Protein AF-A0A8B9DTH2-F1 (afdb_monomer_lite)

Sequence (892 aa):
MKEAGWQRGRWGGGGELGGDFTAFSFSCSLHLTEKQTVFPDIPCPLPAFTPHTQTKNLWHFLLLLTETVLSETGSNCTSAPSGAQDSCSHQCGELLGTCSCQVTCQSLGICCRDYNEFCLQISPYSGSLMGGKDILIENTAFNTSVIMCRFKKKIKTSGYVGKDGKAHCISPLLYETGFIHFEVSTDDGLTFPYSGTWLSVHHSKVPDGEKCTLVNETKWQYYGTHNIDGNLTLTWTHQALTATHINIEVWGYQETGDSYSENWFAKWEYLYTLARETPNTGTFSFIPVPAKANYSTWDFGILRITPSTYSDGQSNTPSIWSSEHALAWHLGEDFRNDPIAWATAKCLEWDRKEEKLPNFLEEIIDCPCTLSQARADTGRFHTDYGCDIEKGSVCTYHPGAVHCVRAIQASPVYAAGQQCCYDSTGAQILTQDSTGGSTPDRGHDWGSPPFMKPPRIPGFSHWLYDVISFYYCCLWSDNCHFYMKNRPSSDCRTYRPPQAASAFGDPHFLTFDGLNFTFKGQGEYMLVESDLTSLRVQGRTQQAHFPNGTEAQVTGLSAVAMQENNSDVIEVRYSEDLNLEVLLNQKVVNFSEQRWMDLKGLFLHSTADQKITVMFSSGSGVQIRGSGGFLTLTVLLPDKFMNHTQGLFGVMNGNTEDEYTFKNKTTISVNASPQQLFEFGANWAVENGTSLFTYDTEFLLNNFFYGEKHNTSFLPVFFPYEDPADPLVKEMVLVCESDPFCRFDVLTTRSLQVGNFTRLSHQNHKQLVENLKPVISCGWLDHPTNGRKDGTNYLLGSTIHFICNQGYELIGSKEIICQVTGVWSGDIPNCILRTDIKQVILLGCVFGIVGLAVLARLTFLCRKKGHKGNQKLVSEVPVTSQQERMKFQRRF

Radius of gyration: 36.14 Å; chains: 1; bounding box: 128×88×95 Å

Foldseek 3Di:
DDDDDDDDDDDDDDDDDDDDDDDDDDDDDDDDDDDDDDDDDDDDDDDDDDDDDDDDDDDDDDDDDDDDDDDDDDDDDPDDPPVPQQEQQVPQCACGDQAGNDPLRVLVVRHRPCSLAAEWDKPPQEDELQWQAKIWTDRHFDPAQWKWKDKLNHDIFGWGADPVRTIIFTTFNHLAFFKIKMFMDRPNPPDTRHTYIHGHDHNVQFDQQQAKEWVPQVLQQQALPDPRFDKTKIFHNLVLDPAQFKWKWWKFKDWDDDPLDPGIFIDIDTDGTPDARHGSPRMDMDGFDAADPVRLPRQKTKMWIAHNVDDRPDTRHNIHIHDIHTRLSHHDVVCNVAVAVVLQVVLVVLLVVLVVDDDPPVQEDADAFFQLLQVLLLQFKDWDPQQDLVVPGPVPQAPQFNTKIKTPAAGPRQRKIWIWTAHPVRGTAWLQVDSRHTWIFSHDQNFDPVSRGPPRRHNPSRCVNPVSSCCSQPVSYVNSVSNCVSTTHRQCQPPAGWFKWKFAFLTWTAARLGAIDHAFWQFKFFAKAFPVFRKTKMFHWHFAAAPVRHTFLTIATAKIWIDTRPWWIWMWGADPVRDIWIDTNNHTDDPPRHQWRDTGQWIWGADPQRWIWIHGNQSKIWIWHDFPSHIMIMITGDPVCQQGMDTCSAHRHNDPQRRLAAPVRDHDGSPDANVVVNVSRLSRQDDLVGDSDDQSHPCSCVPHNVHDNTPPPRDHDRDFDDDPPDPQNVVQCVQQVPPPSLSVSCRRRVDSRSSNVRSVSVVVSVSSNVSSDDWQFLGDDHAADQWGKDFRHRTAQGKIAIGHHPQWDKDKDRMWGQHPVSHTPIDDIHTHGPVVVVVVVVVVVVVVVVVVVVVVVVVVVVVVVVDDDDDDDDDDDDDDDDDDDDDDDDDD

Organism: Anser cygnoides (NCBI:txid8845)

InterPro domains:
  IPR000436 Sushi/SCR/CCP domain [PF00084] (787-831)
  IPR000436 Sushi/SCR/CCP domain [PS50923] (776-833)
  IPR000436 Sushi/SCR/CCP domain [SM00032] (778-831)
  IPR000436 Sushi/SCR/CCP domain [cd00033] (778-832)
  IPR001212 Somatomedin B domain [PS00524] (99-119)
  IPR001212 Somatomedin B domain [PS50958] (84-123)
  IPR001846 von Willebrand factor, type D domain [PF00094] (502-664)
  IPR001846 von Willebrand factor, type D domain [PS51233] (499-692)
  IPR001846 von Willebrand factor, type D domain [SM00216] (490-665)
  IPR005533 AMOP domain [PF03782] (344-483)
  IPR005533 AMOP domain [PS50856] (339-487)
  IPR005533 AMOP domain [SM00723] (339-487)
  IPR013783 Immunoglobulin-like fold [G3DSA:2.60.40.10] (119-198)
  IPR035976 Sushi/SCR/CCP superfamily [SSF57535] (776-833)
  IPR036024 Somatomedin B-like domain superfamily [SSF90188] (85-126)
  IPR051495 Epithelial Barrier and Cell Signaling Protein [PTHR13802] (73-882)
  IPR056619 Mucin-4-like, C8-3 domain [PF23263] (722-770)

pLDDT: mean 84.99, std 21.86, range [21.41, 98.81]

Structure (mmCIF, N/CA/C/O backbone):
data_AF-A0A8B9DTH2-F1
#
_entry.id   AF-A0A8B9DTH2-F1
#
loop_
_atom_site.group_PDB
_atom_site.id
_atom_site.type_symbol
_atom_site.label_atom_id
_atom_site.label_alt_id
_atom_site.label_comp_id
_atom_site.label_asym_id
_atom_site.label_entity_id
_atom_site.label_seq_id
_atom_site.pdbx_PDB_ins_code
_atom_site.Cartn_x
_atom_site.Cartn_y
_atom_site.Cartn_z
_atom_site.occupancy
_atom_site.B_iso_or_equiv
_atom_site.auth_seq_id
_atom_site.auth_comp_id
_atom_site.auth_asym_id
_atom_site.auth_atom_id
_atom_site.pdbx_PDB_model_num
ATOM 1 N N . MET A 1 1 ? 12.046 -18.869 -28.087 1.00 30.89 1 MET A N 1
ATOM 2 C CA . MET A 1 1 ? 12.207 -20.271 -27.614 1.00 30.89 1 MET A CA 1
ATOM 3 C C . MET A 1 1 ? 11.590 -21.225 -28.639 1.00 30.89 1 MET A C 1
ATOM 5 O O . MET A 1 1 ? 10.970 -20.735 -29.573 1.00 30.89 1 MET A O 1
ATOM 9 N N . LYS A 1 2 ? 11.823 -22.544 -28.537 1.00 25.36 2 LYS A N 1
ATOM 10 C CA . LYS A 1 2 ? 11.382 -23.537 -29.542 1.00 25.36 2 LYS A CA 1
ATOM 11 C C . LYS A 1 2 ? 9.861 -23.756 -29.557 1.00 25.36 2 LYS A C 1
ATOM 13 O O . LYS A 1 2 ? 9.189 -23.530 -28.559 1.00 25.36 2 LYS A O 1
ATOM 18 N N . GLU A 1 3 ? 9.374 -24.219 -30.705 1.00 27.52 3 GLU A N 1
ATOM 19 C CA . GLU A 1 3 ? 7.967 -24.465 -31.034 1.00 27.52 3 GLU A CA 1
ATOM 20 C C . GLU A 1 3 ? 7.283 -25.532 -30.162 1.00 27.52 3 GLU A C 1
ATOM 22 O O . GLU A 1 3 ? 7.881 -26.550 -29.814 1.00 27.52 3 GLU A O 1
ATOM 27 N N . ALA A 1 4 ? 5.974 -25.359 -29.960 1.00 27.72 4 ALA A N 1
ATOM 28 C CA . ALA A 1 4 ? 5.028 -26.445 -29.710 1.00 27.72 4 ALA A CA 1
ATOM 29 C C . ALA A 1 4 ? 3.687 -26.094 -30.380 1.00 27.72 4 ALA A C 1
ATOM 31 O O . ALA A 1 4 ? 2.869 -25.367 -29.823 1.00 27.72 4 ALA A O 1
ATOM 32 N N . GLY A 1 5 ? 3.481 -26.558 -31.615 1.00 22.69 5 GLY A N 1
ATOM 33 C CA . GLY A 1 5 ? 2.246 -26.307 -32.363 1.00 22.69 5 GLY A CA 1
ATOM 34 C C . GLY A 1 5 ? 1.156 -27.343 -32.076 1.00 22.69 5 GLY A C 1
ATOM 35 O O . GLY A 1 5 ? 1.449 -28.527 -31.913 1.00 22.69 5 GLY A O 1
ATOM 36 N N . TRP A 1 6 ? -0.112 -26.922 -32.113 1.00 23.16 6 TRP A N 1
ATOM 37 C CA . TRP A 1 6 ? -1.258 -27.832 -32.223 1.00 23.16 6 TRP A CA 1
ATOM 38 C C . TRP A 1 6 ? -2.242 -27.343 -33.291 1.00 23.16 6 TRP A C 1
ATOM 40 O O . TRP A 1 6 ? -2.692 -26.201 -33.272 1.00 23.16 6 TRP A O 1
ATOM 50 N N . GLN A 1 7 ? -2.569 -28.222 -34.241 1.00 22.55 7 GLN A N 1
ATOM 51 C CA . GLN A 1 7 ? -3.571 -27.975 -35.279 1.00 22.55 7 GLN A CA 1
ATOM 52 C C . GLN A 1 7 ? -4.951 -28.493 -34.866 1.00 22.55 7 GLN A C 1
ATOM 54 O O . GLN A 1 7 ? -5.052 -29.633 -34.407 1.00 22.55 7 GLN A O 1
ATOM 59 N N . ARG A 1 8 ? -5.994 -27.711 -35.188 1.00 23.44 8 ARG A N 1
ATOM 60 C CA . ARG A 1 8 ? -7.348 -28.071 -35.696 1.00 23.44 8 ARG A CA 1
ATOM 61 C C . ARG A 1 8 ? -8.319 -26.924 -35.347 1.00 23.44 8 ARG A C 1
ATOM 63 O O . ARG A 1 8 ? -8.127 -26.261 -34.343 1.00 23.44 8 ARG A O 1
ATOM 70 N N . GLY A 1 9 ? -9.376 -26.646 -36.108 1.00 23.86 9 GLY A N 1
ATOM 71 C CA . GLY A 1 9 ? -9.801 -27.246 -37.372 1.00 23.86 9 GLY A CA 1
ATOM 72 C C . GLY A 1 9 ? -10.995 -26.490 -37.973 1.00 23.86 9 GLY A C 1
ATOM 73 O O . GLY A 1 9 ? -11.954 -26.178 -37.280 1.00 23.86 9 GLY A O 1
ATOM 74 N N . ARG A 1 10 ? -10.913 -26.205 -39.275 1.00 23.39 10 ARG A N 1
ATOM 75 C CA . ARG A 1 10 ? -11.916 -25.533 -40.124 1.00 23.39 10 ARG A CA 1
ATOM 76 C C . ARG A 1 10 ? -13.289 -26.232 -40.125 1.00 23.39 10 ARG A C 1
ATOM 78 O O . ARG A 1 10 ? -13.332 -27.376 -40.556 1.00 23.39 10 ARG A O 1
ATOM 85 N N . TRP A 1 11 ? -14.366 -25.484 -39.852 1.00 24.00 11 TRP A N 1
ATOM 86 C CA . TRP A 1 11 ? -15.730 -25.531 -40.444 1.00 24.00 11 TRP A CA 1
ATOM 87 C C . TRP A 1 11 ? -16.385 -24.153 -40.154 1.00 24.00 11 TRP A C 1
ATOM 89 O O . TRP A 1 11 ? -16.086 -23.579 -39.115 1.00 24.00 11 TRP A O 1
ATOM 99 N N . GLY A 1 12 ? -17.243 -23.537 -40.975 1.00 23.42 12 GLY A N 1
ATOM 100 C CA . GLY A 1 12 ? -17.712 -23.861 -42.327 1.00 23.42 12 GLY A CA 1
ATOM 101 C C . GLY A 1 12 ? -19.063 -23.177 -42.625 1.00 23.42 12 GLY A C 1
ATOM 102 O O . GLY A 1 12 ? -20.006 -23.386 -41.874 1.00 23.42 12 GLY A O 1
ATOM 103 N N . GLY A 1 13 ? -19.166 -22.425 -43.732 1.00 23.86 13 GLY A N 1
ATOM 104 C CA . GLY A 1 13 ? -20.403 -21.760 -44.200 1.00 23.86 13 GLY A CA 1
ATOM 105 C C . GLY A 1 13 ? -20.732 -20.424 -43.501 1.00 23.86 13 GLY A C 1
ATOM 106 O O . GLY A 1 13 ? -20.383 -20.236 -42.343 1.00 23.86 13 GLY A O 1
ATOM 107 N N . GLY A 1 14 ? -21.382 -19.453 -44.151 1.00 23.72 14 GLY A N 1
ATOM 108 C CA . GLY A 1 14 ? -21.840 -19.387 -45.548 1.00 23.72 14 GLY A CA 1
ATOM 109 C C . GLY A 1 14 ? -22.976 -18.362 -45.725 1.00 23.72 14 GLY A C 1
ATOM 110 O O . GLY A 1 14 ? -23.681 -18.083 -44.763 1.00 23.72 14 GLY A O 1
ATOM 111 N N . GLY A 1 15 ? -23.168 -17.851 -46.947 1.00 24.17 15 GLY A N 1
ATOM 112 C CA . GLY A 1 15 ? -24.204 -16.862 -47.301 1.00 24.17 15 GLY A CA 1
ATOM 113 C C . GLY A 1 15 ? -23.734 -15.408 -47.092 1.00 24.17 15 GLY A C 1
ATOM 114 O O . GLY A 1 15 ? -23.211 -15.101 -46.030 1.00 24.17 15 GLY A O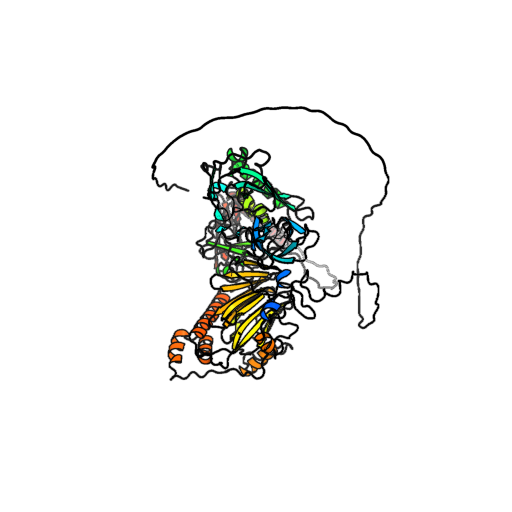 1
ATOM 115 N N . GLU A 1 16 ? -23.705 -14.497 -48.076 1.00 26.14 16 GLU A N 1
ATOM 116 C CA . GLU A 1 16 ? -24.756 -14.059 -49.030 1.00 26.14 16 GLU A CA 1
ATOM 117 C C . GLU A 1 16 ? -25.877 -13.242 -48.349 1.00 26.14 16 GLU A C 1
ATOM 119 O O . GLU A 1 16 ? -26.317 -13.611 -47.268 1.00 26.14 16 GLU A O 1
ATOM 124 N N . LEU A 1 17 ? -26.416 -12.146 -48.909 1.00 25.06 17 LEU A N 1
ATOM 125 C CA . LEU A 1 17 ? -26.174 -11.437 -50.185 1.00 25.06 17 LEU A CA 1
ATOM 126 C C . LEU A 1 17 ? -26.825 -10.031 -50.128 1.00 25.06 17 LEU A C 1
ATOM 128 O O . LEU A 1 17 ? -27.797 -9.853 -49.402 1.00 25.06 17 LEU A O 1
ATOM 132 N N . GLY A 1 18 ? -26.378 -9.098 -50.983 1.00 23.80 18 GLY A N 1
ATOM 133 C CA . GLY A 1 18 ? -27.033 -7.798 -51.247 1.00 23.80 18 GLY A CA 1
ATOM 134 C C . GLY A 1 18 ? -26.798 -6.735 -50.157 1.00 23.80 18 GLY A C 1
ATOM 135 O O . GLY A 1 18 ? -26.918 -7.022 -48.976 1.00 23.80 18 GLY A O 1
ATOM 136 N N . GLY A 1 19 ? -26.416 -5.490 -50.451 1.00 24.00 19 GLY A N 1
ATOM 137 C CA . GLY A 1 19 ? -26.642 -4.703 -51.672 1.00 24.00 19 GLY A CA 1
ATOM 138 C C . GLY A 1 19 ? -27.849 -3.767 -51.478 1.00 24.00 19 GLY A C 1
ATOM 139 O O . GLY A 1 19 ? -28.747 -4.084 -50.710 1.00 24.00 19 GLY A O 1
ATOM 140 N N . ASP A 1 20 ? -27.962 -2.617 -52.136 1.00 24.39 20 ASP A N 1
ATOM 141 C CA . ASP A 1 20 ? -27.047 -1.918 -53.047 1.00 24.39 20 ASP A CA 1
ATOM 142 C C . ASP A 1 20 ? -27.620 -0.494 -53.278 1.00 24.39 20 ASP A C 1
ATOM 144 O O . ASP A 1 20 ? -28.833 -0.329 -53.142 1.00 24.39 20 ASP A O 1
ATOM 148 N N . PHE A 1 21 ? -26.804 0.495 -53.683 1.00 23.75 21 PHE A N 1
ATOM 149 C CA . PHE A 1 21 ? -27.232 1.861 -54.101 1.00 23.75 21 PHE A CA 1
ATOM 150 C C . PHE A 1 21 ? -28.010 2.727 -53.061 1.00 23.75 21 PHE A C 1
ATOM 152 O O . PHE A 1 21 ? -28.538 2.239 -52.073 1.00 23.75 21 PHE A O 1
ATOM 159 N N . THR A 1 22 ? -28.139 4.062 -53.139 1.00 24.75 22 THR A N 1
ATOM 160 C CA . THR A 1 22 ? -27.587 5.155 -53.983 1.00 24.75 22 THR A CA 1
ATOM 161 C C . THR A 1 22 ? -27.573 6.394 -53.063 1.00 24.75 22 THR A C 1
ATOM 163 O O . THR A 1 22 ? -28.578 6.687 -52.426 1.00 24.75 22 THR A O 1
ATOM 166 N N . ALA A 1 23 ? -26.455 7.079 -52.831 1.00 25.38 23 ALA A N 1
ATOM 167 C CA . ALA A 1 23 ? -26.048 8.282 -53.566 1.00 25.38 23 ALA A CA 1
ATOM 168 C C . ALA A 1 23 ? -27.182 9.261 -53.959 1.00 25.38 23 ALA A C 1
ATOM 170 O O . ALA A 1 23 ? -27.909 9.008 -54.915 1.00 25.38 23 ALA A O 1
ATOM 171 N N . PHE A 1 24 ? -27.203 10.447 -53.340 1.00 24.03 24 PHE A N 1
ATOM 172 C CA . PHE A 1 24 ? -27.470 11.700 -54.057 1.00 24.03 24 PHE A CA 1
ATOM 173 C C . PHE A 1 24 ? -26.613 12.837 -53.492 1.00 24.03 24 PHE A C 1
ATOM 175 O O . PHE A 1 24 ? -26.353 12.909 -52.293 1.00 24.03 24 PHE A O 1
ATOM 182 N N . SER A 1 25 ? -26.120 13.681 -54.392 1.00 23.17 25 SER A N 1
ATOM 183 C CA . SER A 1 25 ? -25.119 14.720 -54.152 1.00 23.17 25 SER A CA 1
ATOM 184 C C . SER A 1 25 ? -25.683 16.130 -54.398 1.00 23.17 25 SER A C 1
ATOM 186 O O . SER A 1 25 ? -26.870 16.285 -54.672 1.00 23.17 25 SER A O 1
ATOM 188 N N . PHE A 1 26 ? -24.769 17.111 -54.388 1.00 23.91 26 PHE A N 1
ATOM 189 C CA . PHE A 1 26 ? -24.870 18.530 -54.776 1.00 23.91 26 PHE A CA 1
ATOM 190 C C . PHE A 1 26 ? -25.180 19.539 -53.647 1.00 23.91 26 PHE A C 1
ATOM 192 O O . PHE A 1 26 ? -26.049 19.300 -52.822 1.00 23.91 26 PHE A O 1
ATOM 199 N N . SER A 1 27 ? -24.567 20.735 -53.599 1.00 22.61 27 SER A N 1
ATOM 200 C CA . SER A 1 27 ? -23.281 21.230 -54.156 1.00 22.61 27 SER A CA 1
ATOM 201 C C . SER A 1 27 ? -23.068 22.698 -53.757 1.00 22.61 27 SER A C 1
ATOM 203 O O . SER A 1 27 ? -24.043 23.431 -53.812 1.00 22.61 27 SER A O 1
ATOM 205 N N . CYS A 1 28 ? -21.808 23.131 -53.570 1.00 21.41 28 CYS A N 1
ATOM 206 C CA . CYS A 1 28 ? -21.275 24.484 -53.884 1.00 21.41 28 CYS A CA 1
ATOM 207 C C . CYS A 1 28 ? -21.929 25.757 -53.263 1.00 21.41 28 CYS A C 1
ATOM 209 O O . CYS A 1 28 ? -23.111 25.806 -52.977 1.00 21.41 28 CYS A O 1
ATOM 211 N N . SER A 1 29 ? -21.254 26.908 -53.112 1.00 23.14 29 SER A N 1
ATOM 212 C CA . SER A 1 29 ? -19.823 27.289 -53.130 1.00 23.14 29 SER A CA 1
ATOM 213 C C . SER A 1 29 ? -19.683 28.770 -52.697 1.00 23.14 29 SER A C 1
ATOM 215 O O . SER A 1 29 ? -20.679 29.484 -52.646 1.00 23.14 29 SER A O 1
ATOM 217 N N . LEU A 1 30 ? -18.427 29.233 -52.566 1.00 23.80 30 LEU A N 1
ATOM 218 C CA . LEU A 1 30 ? -17.937 30.633 -52.531 1.00 23.80 30 LEU A CA 1
ATOM 219 C C . LEU A 1 30 ? -18.089 31.447 -51.219 1.00 23.80 30 LEU A C 1
ATOM 221 O O . LEU A 1 30 ? -19.028 31.229 -50.471 1.00 23.80 30 LEU A O 1
ATOM 225 N N . HIS A 1 31 ? -17.282 32.494 -50.945 1.00 24.38 31 HIS A N 1
ATOM 226 C CA . HIS A 1 31 ? -15.812 32.713 -51.056 1.00 24.38 31 HIS A CA 1
ATOM 227 C C . HIS A 1 31 ? -15.429 34.108 -50.459 1.00 24.38 31 HIS A C 1
ATOM 229 O O . HIS A 1 31 ? -16.302 34.958 -50.340 1.00 24.38 31 HIS A O 1
ATOM 235 N N . LEU A 1 32 ? -14.120 34.358 -50.235 1.00 26.23 32 LEU A N 1
ATOM 236 C CA . LEU A 1 32 ? -13.405 35.672 -50.184 1.00 26.23 32 LEU A CA 1
ATOM 237 C C . LEU A 1 32 ? -13.307 36.552 -48.886 1.00 26.23 32 LEU A C 1
ATOM 239 O O . LEU A 1 32 ? -14.232 37.252 -48.495 1.00 26.23 32 LEU A O 1
ATOM 243 N N . THR A 1 33 ? -12.061 36.611 -48.363 1.00 26.86 33 THR A N 1
ATOM 244 C CA . THR A 1 33 ? -11.182 37.789 -48.033 1.00 26.86 33 THR A CA 1
ATOM 245 C C . THR A 1 33 ? -11.413 38.810 -46.886 1.00 26.86 33 THR A C 1
ATOM 247 O O . THR A 1 33 ? -12.220 39.722 -47.003 1.00 26.86 33 THR A O 1
ATOM 250 N N . GLU A 1 34 ? -10.507 38.758 -45.888 1.00 29.42 34 GLU A N 1
ATOM 251 C CA . GLU A 1 34 ? -9.369 39.692 -45.597 1.00 29.42 34 GLU A CA 1
ATOM 252 C C . GLU A 1 34 ? -9.534 41.217 -45.265 1.00 29.42 34 GLU A C 1
ATOM 254 O O . GLU A 1 34 ? -9.938 42.002 -46.121 1.00 29.42 34 GLU A O 1
ATOM 259 N N . LYS A 1 35 ? -9.031 41.628 -44.065 1.00 27.36 35 LYS A N 1
ATOM 260 C CA . LYS A 1 35 ? -8.249 42.853 -43.636 1.00 27.36 35 LYS A CA 1
ATOM 261 C C . LYS A 1 35 ? -8.641 43.325 -42.206 1.00 27.36 35 LYS A C 1
ATOM 263 O O . LYS A 1 35 ? -9.821 43.277 -41.903 1.00 27.36 35 LYS A O 1
ATOM 268 N N . GLN A 1 36 ? -7.807 43.684 -41.206 1.00 26.31 36 GLN A N 1
ATOM 269 C CA . GLN A 1 36 ? -6.535 44.436 -40.979 1.00 26.31 36 GLN A CA 1
ATOM 270 C C . GLN A 1 36 ? -6.736 45.866 -40.390 1.00 26.31 36 GLN A C 1
ATOM 272 O O . GLN A 1 36 ? -7.661 46.556 -40.806 1.00 26.31 36 GLN A O 1
ATOM 277 N N . THR A 1 37 ? -5.789 46.320 -39.526 1.00 27.78 37 THR A N 1
ATOM 278 C CA . THR A 1 37 ? -5.666 47.619 -38.762 1.00 27.78 37 THR A CA 1
ATOM 279 C C . THR A 1 37 ? -6.385 47.676 -37.377 1.00 27.78 37 THR A C 1
ATOM 281 O O . THR A 1 37 ? -7.359 46.953 -37.216 1.00 27.78 37 THR A O 1
ATOM 284 N N . VAL A 1 38 ? -5.982 48.426 -36.313 1.00 25.38 38 VAL A N 1
ATOM 285 C CA . VAL A 1 38 ? -4.784 49.275 -35.988 1.00 25.38 38 VAL A CA 1
ATOM 286 C C . VAL A 1 38 ? -4.584 49.475 -34.439 1.00 25.38 38 VAL A C 1
ATOM 288 O O . VAL A 1 38 ? -5.456 49.083 -33.672 1.00 25.38 38 VAL A O 1
ATOM 291 N N . PHE A 1 39 ? -3.459 50.070 -33.980 1.00 26.23 39 PHE A N 1
ATOM 292 C CA . PHE A 1 39 ? -3.068 50.426 -32.574 1.00 26.23 39 PHE A CA 1
ATOM 293 C C . PHE A 1 39 ? -3.056 51.964 -32.323 1.00 26.23 39 PHE A C 1
ATOM 295 O O . PHE A 1 39 ? -2.988 52.687 -33.321 1.00 26.23 39 PHE A O 1
ATOM 302 N N . PRO A 1 40 ? -3.127 52.501 -31.068 1.00 45.91 40 PRO A N 1
ATOM 303 C CA . PRO A 1 40 ? -1.954 52.718 -30.157 1.00 45.91 40 PRO A CA 1
ATOM 304 C C . PRO A 1 40 ? -2.317 52.635 -28.625 1.00 45.91 40 PRO A C 1
ATOM 306 O O . PRO A 1 40 ? -3.429 52.214 -28.327 1.00 45.91 40 PRO A O 1
ATOM 309 N N . ASP A 1 41 ? -1.526 52.947 -27.570 1.00 24.86 41 ASP A N 1
ATOM 310 C CA . ASP A 1 41 ? -0.139 53.459 -27.358 1.00 24.86 41 ASP A CA 1
ATOM 311 C C . ASP A 1 41 ? 0.478 52.984 -25.980 1.00 24.86 41 ASP A C 1
ATOM 313 O O . ASP A 1 41 ? 0.044 51.972 -25.431 1.00 24.86 41 ASP A O 1
ATOM 317 N N . ILE A 1 42 ? 1.488 53.688 -25.424 1.00 27.91 42 ILE A N 1
ATOM 318 C CA . ILE A 1 42 ? 2.439 53.357 -24.311 1.00 27.91 42 ILE A CA 1
ATOM 319 C C . ILE A 1 42 ? 2.638 54.615 -23.382 1.00 27.91 42 ILE A C 1
ATOM 321 O O . ILE A 1 42 ? 2.476 55.703 -23.940 1.00 27.91 42 ILE A O 1
ATOM 325 N N . PRO A 1 43 ? 2.958 54.598 -22.034 1.00 41.38 43 PRO A N 1
ATOM 326 C CA . PRO A 1 43 ? 4.050 53.841 -21.359 1.00 41.38 43 PRO A CA 1
ATOM 327 C C . PRO A 1 43 ? 3.963 53.396 -19.849 1.00 41.38 43 PRO A C 1
ATOM 329 O O . PRO A 1 43 ? 3.193 53.890 -19.037 1.00 41.38 43 PRO A O 1
ATOM 332 N N . CYS A 1 44 ? 4.894 52.482 -19.519 1.00 23.25 44 CYS A N 1
ATOM 333 C CA . CYS A 1 44 ? 5.841 52.244 -18.383 1.00 23.25 44 CYS A CA 1
ATOM 334 C C . CYS A 1 44 ? 6.043 53.257 -17.197 1.00 23.25 44 CYS A C 1
ATOM 336 O O . CYS A 1 44 ? 5.568 54.385 -17.308 1.00 23.25 44 CYS A O 1
ATOM 338 N N . PRO A 1 45 ? 6.862 52.960 -16.128 1.00 41.03 45 PRO A N 1
ATOM 339 C CA . PRO A 1 45 ? 7.749 51.788 -15.877 1.00 41.03 45 PRO A CA 1
ATOM 340 C C . PRO A 1 45 ? 7.752 51.151 -14.446 1.00 41.03 45 PRO A C 1
ATOM 342 O O . PRO A 1 45 ? 7.222 51.700 -13.485 1.00 41.03 45 PRO A O 1
ATOM 345 N N . LEU A 1 46 ? 8.490 50.034 -14.292 1.00 26.50 46 LEU A N 1
ATOM 346 C CA . LEU A 1 46 ? 8.995 49.457 -13.023 1.00 26.50 46 LEU A CA 1
ATOM 347 C C . LEU A 1 46 ? 10.531 49.260 -13.100 1.00 26.50 46 LEU A C 1
ATOM 349 O O . LEU A 1 46 ? 11.019 48.928 -14.183 1.00 26.50 46 LEU A O 1
ATOM 353 N N . PRO A 1 47 ? 11.297 49.386 -11.994 1.00 32.22 47 PRO A N 1
ATOM 354 C CA . PRO A 1 47 ? 12.701 48.970 -11.921 1.00 32.22 47 PRO A CA 1
ATOM 355 C C . PRO A 1 47 ? 12.901 47.641 -11.161 1.00 32.22 47 PRO A C 1
ATOM 357 O O . PRO A 1 47 ? 12.193 47.339 -10.204 1.00 32.22 47 PRO A O 1
ATOM 360 N N . ALA A 1 48 ? 13.916 46.871 -11.562 1.00 24.55 48 ALA A N 1
ATOM 361 C CA . ALA A 1 48 ? 14.337 45.619 -10.922 1.00 24.55 48 ALA A CA 1
ATOM 362 C C . ALA A 1 48 ? 15.535 45.822 -9.970 1.00 24.55 48 ALA A C 1
ATOM 364 O O . ALA A 1 48 ? 16.302 46.764 -10.158 1.00 24.55 48 ALA A O 1
ATOM 365 N N . PHE A 1 49 ? 15.750 44.905 -9.014 1.00 24.00 49 PHE A N 1
ATOM 366 C CA . PHE A 1 49 ? 17.007 44.804 -8.254 1.00 24.00 49 PHE A CA 1
ATOM 367 C C . PHE A 1 49 ? 17.320 43.379 -7.758 1.00 24.00 49 PHE A C 1
ATOM 369 O O . PHE A 1 49 ? 16.456 42.677 -7.243 1.00 24.00 49 PHE A O 1
ATOM 376 N N . THR A 1 50 ? 18.602 43.020 -7.855 1.00 23.78 50 THR A N 1
ATOM 377 C CA . THR A 1 50 ? 19.315 41.854 -7.284 1.00 23.78 50 THR A CA 1
ATOM 378 C C . THR A 1 50 ? 20.815 42.215 -7.241 1.00 23.78 50 THR A C 1
ATOM 380 O O . THR A 1 50 ? 21.203 43.114 -7.990 1.00 23.78 50 THR A O 1
ATOM 383 N N . PRO A 1 51 ? 21.718 41.446 -6.602 1.00 52.31 51 PRO A N 1
ATOM 384 C CA . PRO A 1 51 ? 21.695 40.840 -5.259 1.00 52.31 51 PRO A CA 1
ATOM 385 C C . PRO A 1 51 ? 22.993 41.173 -4.458 1.00 52.31 51 PRO A C 1
ATOM 387 O O . PRO A 1 51 ? 23.945 41.672 -5.050 1.00 52.31 51 PRO A O 1
ATOM 390 N N . HIS A 1 52 ? 23.098 40.839 -3.155 1.00 23.72 52 HIS A N 1
ATOM 391 C CA . HIS A 1 52 ? 24.362 40.369 -2.525 1.00 23.72 52 HIS A CA 1
ATOM 392 C C . HIS A 1 52 ? 24.202 39.856 -1.069 1.00 23.72 52 HIS A C 1
ATOM 394 O O . HIS A 1 52 ? 23.094 39.720 -0.564 1.00 23.72 52 HIS A O 1
ATOM 400 N N . THR A 1 53 ? 25.324 39.478 -0.441 1.00 25.69 53 THR A N 1
ATOM 401 C CA . THR A 1 53 ? 25.495 38.394 0.556 1.00 25.69 53 THR A CA 1
ATOM 402 C C . THR A 1 53 ? 26.236 38.810 1.848 1.00 25.69 53 THR A C 1
ATOM 404 O O . THR A 1 53 ? 26.973 39.787 1.805 1.00 25.69 53 THR A O 1
ATOM 407 N N . GLN A 1 54 ? 26.204 37.943 2.888 1.00 25.61 54 GLN A N 1
ATOM 408 C CA . GLN A 1 54 ? 26.999 37.953 4.159 1.00 25.61 54 GLN A CA 1
ATOM 409 C C . GLN A 1 54 ? 26.455 38.886 5.285 1.00 25.61 54 GLN A C 1
ATOM 411 O O . GLN A 1 54 ? 25.901 39.929 4.974 1.00 25.61 54 GLN A O 1
ATOM 416 N N . THR A 1 55 ? 26.519 38.605 6.610 1.00 25.61 55 THR A N 1
ATOM 417 C CA . THR A 1 55 ? 27.196 37.543 7.416 1.00 25.61 55 THR A CA 1
ATOM 418 C C . THR A 1 55 ? 26.643 37.418 8.867 1.00 25.61 55 THR A C 1
ATOM 420 O O . THR A 1 55 ? 26.370 38.438 9.479 1.00 25.61 55 THR A O 1
ATOM 423 N N . LYS A 1 56 ? 26.656 36.190 9.434 1.00 26.84 56 LYS A N 1
ATOM 424 C CA . LYS A 1 56 ? 26.953 35.760 10.844 1.00 26.84 56 LYS A CA 1
ATOM 425 C C . LYS A 1 56 ? 26.283 36.372 12.115 1.00 26.84 56 LYS A C 1
ATOM 427 O O . LYS A 1 56 ? 26.451 37.548 12.392 1.00 26.84 56 LYS A O 1
ATOM 432 N N . ASN A 1 57 ? 25.903 35.438 13.019 1.00 27.27 57 ASN A N 1
ATOM 433 C CA . ASN A 1 57 ? 26.018 35.455 14.509 1.00 27.27 57 ASN A CA 1
ATOM 434 C C . ASN A 1 57 ? 25.087 36.388 15.339 1.00 27.27 57 ASN A C 1
ATOM 436 O O . ASN A 1 57 ? 24.757 37.464 14.871 1.00 27.27 57 ASN A O 1
ATOM 440 N N . LEU A 1 58 ? 24.730 36.146 16.621 1.00 25.30 58 LEU A N 1
ATOM 441 C CA . LEU A 1 58 ? 24.552 34.973 17.535 1.00 25.30 58 LEU A CA 1
ATOM 442 C C . LEU A 1 58 ? 24.004 35.544 18.895 1.00 25.30 58 LEU A C 1
ATOM 444 O O . LEU A 1 58 ? 24.235 36.726 19.131 1.00 25.30 58 LEU A O 1
ATOM 448 N N . TRP A 1 59 ? 23.402 34.738 19.802 1.00 24.05 59 TRP A N 1
ATOM 449 C CA . TRP A 1 59 ? 22.954 35.088 21.197 1.00 24.05 59 TRP A CA 1
ATOM 450 C C . TRP A 1 59 ? 21.646 35.927 21.342 1.00 24.05 59 TRP A C 1
ATOM 452 O O . TRP A 1 59 ? 21.370 36.742 20.475 1.00 24.05 59 TRP A O 1
ATOM 462 N N . HIS A 1 60 ? 20.827 35.881 22.420 1.00 25.95 60 HIS A N 1
ATOM 463 C CA . HIS A 1 60 ? 20.399 34.824 23.383 1.00 25.95 60 HIS A CA 1
ATOM 464 C C . HIS A 1 60 ? 19.251 35.362 24.307 1.00 25.95 60 HIS A C 1
ATOM 466 O O . HIS A 1 60 ? 19.123 36.570 24.457 1.00 25.95 60 HIS A O 1
ATOM 472 N N . PHE A 1 61 ? 18.526 34.464 25.002 1.00 24.48 61 PHE A N 1
ATOM 473 C CA . PHE A 1 61 ? 17.723 34.651 26.249 1.00 24.48 61 PHE A CA 1
ATOM 474 C C . PHE A 1 61 ? 16.367 35.422 26.305 1.00 24.48 61 PHE A C 1
ATOM 476 O O . PHE A 1 61 ? 16.308 36.640 26.235 1.00 24.48 61 PHE A O 1
ATOM 483 N N . LEU A 1 62 ? 15.319 34.637 26.634 1.00 23.14 62 LEU A N 1
ATOM 484 C CA . LEU A 1 62 ? 14.330 34.773 27.740 1.00 23.14 62 LEU A CA 1
ATOM 485 C C . LEU A 1 62 ? 13.515 36.073 27.982 1.00 23.14 62 LEU A C 1
ATOM 487 O O . LEU A 1 62 ? 14.066 37.085 28.395 1.00 23.14 62 LEU A O 1
ATOM 491 N N . LEU A 1 63 ? 12.175 35.952 27.955 1.00 23.42 63 LEU A N 1
ATOM 492 C CA . LEU A 1 63 ? 11.212 35.987 29.096 1.00 23.42 63 LEU A CA 1
ATOM 493 C C . LEU A 1 63 ? 9.782 35.814 28.505 1.00 23.42 63 LEU A C 1
ATOM 495 O O . LEU A 1 63 ? 9.469 36.420 27.490 1.00 23.42 63 LEU A O 1
ATOM 499 N N . LEU A 1 64 ? 8.972 34.823 28.898 1.00 23.41 64 LEU A N 1
ATOM 500 C CA . LEU A 1 64 ? 8.070 34.754 30.068 1.00 23.41 64 LEU A CA 1
ATOM 501 C C . LEU A 1 64 ? 6.890 35.762 30.099 1.00 23.41 64 LEU A C 1
ATOM 503 O O . LEU A 1 64 ? 7.040 36.885 30.560 1.00 23.41 64 LEU A O 1
ATOM 507 N N . LEU A 1 65 ? 5.711 35.212 29.764 1.00 24.45 65 LEU A N 1
ATOM 508 C CA . LEU A 1 65 ? 4.367 35.414 30.348 1.00 24.45 65 LEU A CA 1
ATOM 509 C C . LEU A 1 65 ? 3.528 36.703 30.138 1.00 24.45 65 LEU A C 1
ATOM 511 O O . LEU A 1 65 ? 3.935 37.826 30.410 1.00 24.45 65 LEU A O 1
ATOM 515 N N . THR A 1 66 ? 2.248 36.407 29.849 1.00 24.69 66 THR A N 1
ATOM 516 C CA . THR A 1 66 ? 0.980 37.110 30.167 1.00 24.69 66 THR A CA 1
ATOM 517 C C . THR A 1 66 ? 0.556 38.393 29.431 1.00 24.69 66 THR A C 1
ATOM 519 O O . THR A 1 66 ? 1.107 39.463 29.638 1.00 24.69 66 THR A O 1
ATOM 522 N N . GLU A 1 67 ? -0.545 38.230 28.675 1.00 24.84 67 GLU A N 1
ATOM 523 C CA . GLU A 1 67 ? -1.751 39.087 28.589 1.00 24.84 67 GLU A CA 1
ATOM 524 C C . GLU A 1 67 ? -1.569 40.601 28.325 1.00 24.84 67 GLU A C 1
ATOM 526 O O . GLU A 1 67 ? -1.093 41.367 29.153 1.00 24.84 67 GLU A O 1
ATOM 531 N N . THR A 1 68 ? -2.099 41.149 27.227 1.00 24.53 68 THR A N 1
ATOM 532 C CA . THR A 1 68 ? -3.548 41.420 27.139 1.00 24.53 68 THR A CA 1
ATOM 533 C C . THR A 1 68 ? -4.015 41.807 25.726 1.00 24.53 68 THR A C 1
ATOM 535 O O . THR A 1 68 ? -3.325 42.495 24.982 1.00 24.53 68 THR A O 1
ATOM 538 N N . VAL A 1 69 ? -5.240 41.373 25.413 1.00 24.92 69 VAL A N 1
ATOM 539 C CA . VAL A 1 69 ? -6.276 41.998 24.564 1.00 24.92 69 VAL A CA 1
ATOM 540 C C . VAL A 1 69 ? -5.885 43.235 23.730 1.00 24.92 69 VAL A C 1
ATOM 542 O O . VAL A 1 69 ? -5.761 44.335 24.263 1.00 24.92 69 VAL A O 1
ATOM 545 N N . LEU A 1 70 ? -5.954 43.097 22.401 1.00 23.56 70 LEU A N 1
ATOM 546 C CA . LEU A 1 70 ? -6.477 44.148 21.519 1.00 23.56 70 LEU A CA 1
ATOM 547 C C . LEU A 1 70 ? -7.426 43.522 20.487 1.00 23.56 70 LEU A C 1
ATOM 549 O O . LEU A 1 70 ? -7.042 42.643 19.720 1.00 23.56 70 LEU A O 1
ATOM 553 N N . SER A 1 71 ? -8.681 43.969 20.525 1.00 23.19 71 SER A N 1
ATOM 554 C CA . SER A 1 71 ? -9.749 43.598 19.594 1.00 23.19 71 SER A CA 1
ATOM 555 C C . SER A 1 71 ? -9.853 44.625 18.456 1.00 23.19 71 SER A C 1
ATOM 557 O O . SER A 1 71 ? -9.297 45.714 18.547 1.00 23.19 71 SER A O 1
ATOM 559 N N . GLU A 1 72 ? -10.656 44.278 17.449 1.00 26.41 72 GLU A N 1
ATOM 560 C CA . GLU A 1 72 ? -11.164 45.125 16.360 1.00 26.41 72 GLU A CA 1
ATOM 561 C C . GLU A 1 72 ? -10.219 45.437 15.184 1.00 26.41 72 GLU A C 1
ATOM 563 O O . GLU A 1 72 ? -9.465 46.403 15.144 1.00 26.41 72 GLU A O 1
ATOM 568 N N . THR A 1 73 ? -10.430 44.697 14.095 1.00 26.28 73 THR A N 1
ATOM 569 C CA . THR A 1 73 ? -11.064 45.287 12.898 1.00 26.28 73 THR A CA 1
ATOM 570 C C . THR A 1 73 ? -11.777 44.181 12.119 1.00 26.28 73 THR A C 1
ATOM 572 O O . THR A 1 73 ? -11.180 43.467 11.319 1.00 26.28 73 THR A O 1
ATOM 575 N N . GLY A 1 74 ? -13.069 43.995 12.400 1.00 24.34 74 GLY A N 1
ATOM 576 C CA . GLY A 1 74 ? -13.890 43.002 11.708 1.00 24.34 74 GLY A CA 1
ATOM 577 C C . GLY A 1 74 ? -14.263 43.463 10.299 1.00 24.34 74 GLY A C 1
ATOM 578 O O . GLY A 1 74 ? -14.864 44.523 10.128 1.00 24.34 74 GLY A O 1
ATOM 579 N N . SER A 1 75 ? -13.947 42.656 9.290 1.00 26.97 75 SER A N 1
ATOM 580 C CA . SER A 1 75 ? -14.553 42.763 7.964 1.00 26.97 75 SER A CA 1
ATOM 581 C C . SER A 1 75 ? -15.950 42.133 7.987 1.00 26.97 75 SER A C 1
ATOM 583 O O . SER A 1 75 ? -16.139 41.034 8.505 1.00 26.97 75 SER A O 1
ATOM 585 N N . ASN A 1 76 ? -16.942 42.832 7.425 1.00 24.25 76 ASN A N 1
ATOM 586 C CA . ASN A 1 76 ? -18.324 42.353 7.353 1.00 24.25 76 ASN A CA 1
ATOM 587 C C . ASN A 1 76 ? -18.424 41.037 6.563 1.00 24.25 76 ASN A C 1
ATOM 589 O O . ASN A 1 76 ? -18.476 41.051 5.332 1.00 24.25 76 ASN A O 1
ATOM 593 N N . CYS A 1 77 ? -18.560 39.915 7.267 1.00 29.64 77 CYS A N 1
ATOM 594 C CA . CYS A 1 77 ? -19.234 38.747 6.719 1.00 29.64 77 CYS A CA 1
ATOM 595 C C . CYS A 1 77 ? -20.737 39.043 6.665 1.00 29.64 77 CYS A C 1
ATOM 597 O O . CYS A 1 77 ? -21.338 39.435 7.666 1.00 29.64 77 CYS A O 1
ATOM 599 N N . THR A 1 78 ? -21.355 38.851 5.502 1.00 31.72 78 THR A N 1
ATOM 600 C CA . THR A 1 78 ? -22.815 38.877 5.359 1.00 31.72 78 THR A CA 1
ATOM 601 C C . THR A 1 78 ? -23.435 37.839 6.287 1.00 31.72 78 THR A C 1
ATOM 603 O O . THR A 1 78 ? -23.186 36.645 6.122 1.00 31.72 78 THR A O 1
ATOM 606 N N . SER A 1 79 ? -24.248 38.280 7.248 1.00 33.09 79 SER A N 1
ATOM 607 C CA . SER A 1 79 ? -24.984 37.377 8.131 1.00 33.09 79 SER A CA 1
ATOM 608 C C . SER A 1 79 ? -25.945 36.517 7.315 1.00 33.09 79 SER A C 1
ATOM 610 O O . SER A 1 79 ? -26.800 37.055 6.605 1.00 33.09 79 SER A O 1
ATOM 612 N N . ALA A 1 80 ? -25.826 35.196 7.448 1.00 32.09 80 ALA A N 1
ATOM 613 C CA . ALA A 1 80 ? -26.818 34.265 6.930 1.00 32.09 80 ALA A CA 1
ATOM 614 C C . ALA A 1 80 ? -28.213 34.600 7.507 1.00 32.09 80 ALA A C 1
ATOM 616 O O . ALA A 1 80 ? -28.304 35.080 8.643 1.00 32.09 80 ALA A O 1
ATOM 617 N N . PRO A 1 81 ? -29.306 34.386 6.750 1.00 36.41 81 PRO A N 1
ATOM 618 C CA . PRO A 1 81 ? -30.652 34.631 7.254 1.00 36.41 81 PRO A CA 1
ATOM 619 C C . PRO A 1 81 ? -30.932 33.765 8.491 1.00 36.41 81 PRO A C 1
ATOM 621 O O . PRO A 1 81 ? -30.416 32.655 8.618 1.00 36.41 81 PRO A O 1
ATOM 624 N N . SER A 1 82 ? -31.783 34.257 9.395 1.00 37.94 82 SER A N 1
ATOM 625 C CA . SER A 1 82 ? -32.035 33.694 10.734 1.00 37.94 82 SER A CA 1
ATOM 626 C C . SER A 1 82 ? -32.850 32.385 10.757 1.00 37.94 82 SER A C 1
ATOM 628 O O . SER A 1 82 ? -33.672 32.176 11.644 1.00 37.94 82 SER A O 1
ATOM 630 N N . GLY A 1 83 ? -32.646 31.527 9.758 1.00 44.97 83 GLY A N 1
ATOM 631 C CA . GLY A 1 83 ? -33.090 30.133 9.694 1.00 44.97 83 GLY A CA 1
ATOM 632 C C . GLY A 1 83 ? -31.990 29.181 9.199 1.00 44.97 83 GLY A C 1
ATOM 633 O O . GLY A 1 83 ? -32.295 28.049 8.855 1.00 44.97 83 GLY A O 1
ATOM 634 N N . ALA A 1 84 ? -30.733 29.642 9.125 1.00 52.81 84 ALA A N 1
ATOM 635 C CA . ALA A 1 84 ? -29.596 28.909 8.558 1.00 52.81 84 ALA A CA 1
ATOM 636 C C . ALA A 1 84 ? -28.561 28.431 9.603 1.00 52.81 84 ALA A C 1
ATOM 638 O O . ALA A 1 84 ? -27.434 28.125 9.235 1.00 52.81 84 ALA A O 1
ATOM 639 N N . GLN A 1 85 ? -28.898 28.399 10.900 1.00 62.19 85 GLN A N 1
ATOM 640 C CA . GLN A 1 85 ? -27.993 27.867 11.938 1.00 62.19 85 GLN A CA 1
ATOM 641 C C . GLN A 1 85 ? -28.036 26.334 12.069 1.00 62.19 85 GLN A C 1
ATOM 643 O O . GLN A 1 85 ? -27.126 25.763 12.662 1.00 62.19 85 GLN A O 1
ATOM 648 N N . ASP A 1 86 ? -29.056 25.687 11.497 1.00 81.19 86 ASP A N 1
ATOM 649 C CA . ASP A 1 86 ? -29.362 24.259 11.656 1.00 81.19 86 ASP A CA 1
ATOM 650 C C . ASP A 1 86 ? -29.608 23.582 10.286 1.00 81.19 86 ASP A C 1
ATOM 652 O O . ASP A 1 86 ? -30.607 22.888 10.090 1.00 81.19 86 ASP A O 1
ATOM 656 N N . SER A 1 87 ? -28.731 23.848 9.307 1.00 91.69 87 SER A N 1
ATOM 657 C CA . SER A 1 87 ? -28.808 23.321 7.933 1.00 91.69 87 SER A CA 1
ATOM 658 C C . SER A 1 87 ? -27.497 22.657 7.517 1.00 91.69 87 SER A C 1
ATOM 660 O O . SER A 1 87 ? -26.422 23.190 7.779 1.00 91.69 87 SER A O 1
ATOM 662 N N . CYS A 1 88 ? -27.568 21.526 6.812 1.00 94.00 88 CYS A N 1
ATOM 663 C CA . CYS A 1 88 ? -26.374 20.842 6.303 1.00 94.00 88 CYS A CA 1
ATOM 664 C C . CYS A 1 88 ? -25.844 21.374 4.960 1.00 94.00 88 CYS A C 1
ATOM 666 O O . CYS A 1 88 ? -24.820 20.885 4.474 1.00 94.00 88 CYS A O 1
ATOM 668 N N . SER A 1 89 ? -26.480 22.389 4.364 1.00 94.44 89 SER A N 1
ATOM 669 C CA . SER A 1 89 ? -26.004 23.036 3.134 1.00 94.44 89 SER A CA 1
ATOM 670 C C . SER A 1 89 ? -24.590 23.602 3.321 1.00 94.44 89 SER A C 1
ATOM 672 O O . SER A 1 89 ? -24.384 24.521 4.109 1.00 94.44 89 SER A O 1
ATOM 674 N N . HIS A 1 90 ? -23.610 23.080 2.574 1.00 90.62 90 HIS A N 1
ATOM 675 C CA . HIS A 1 90 ? -22.168 23.342 2.751 1.00 90.62 90 HIS A CA 1
ATOM 676 C C . HIS A 1 90 ? -21.553 22.941 4.117 1.00 90.62 90 HIS A C 1
ATOM 678 O O . HIS A 1 90 ? -20.388 23.262 4.356 1.00 90.62 90 HIS A O 1
ATOM 684 N N . GLN A 1 91 ? -22.281 22.242 4.998 1.00 92.88 91 GLN A N 1
ATOM 685 C CA . GLN A 1 91 ? -21.871 21.947 6.388 1.00 92.88 91 GLN A CA 1
ATOM 686 C C . GLN A 1 91 ? -21.834 20.439 6.723 1.00 92.88 91 GLN A C 1
ATOM 688 O O . GLN A 1 91 ? -21.811 20.044 7.886 1.00 92.88 91 GLN A O 1
ATOM 693 N N . CYS A 1 92 ? -21.805 19.566 5.713 1.00 92.00 92 CYS A N 1
ATOM 694 C CA . CYS A 1 92 ? -21.637 18.123 5.908 1.00 92.00 92 CYS A CA 1
ATOM 695 C C . CYS A 1 92 ? -20.307 17.793 6.608 1.00 92.00 92 CYS A C 1
ATOM 697 O O . CYS A 1 92 ? -19.239 18.146 6.111 1.00 92.00 92 CYS A O 1
ATOM 699 N N . GLY A 1 93 ? -20.384 17.083 7.736 1.00 90.38 93 GLY A N 1
ATOM 700 C CA . GLY A 1 93 ? -19.264 16.813 8.646 1.00 90.38 93 GLY A CA 1
ATOM 701 C C . GLY A 1 93 ? -19.244 17.682 9.912 1.00 90.38 93 GLY A C 1
ATOM 702 O O . GLY A 1 93 ? -18.501 17.369 10.842 1.00 90.38 93 GLY A O 1
ATOM 703 N N . GLU A 1 94 ? -20.076 18.723 9.996 1.00 91.50 94 GLU A N 1
ATOM 704 C CA . GLU A 1 94 ? -20.118 19.635 11.146 1.00 91.50 94 GLU A CA 1
ATOM 705 C C . GLU A 1 94 ? -21.161 19.221 12.198 1.00 91.50 94 GLU A C 1
ATOM 707 O O . GLU A 1 94 ? -22.206 18.646 11.884 1.00 91.50 94 GLU A O 1
ATOM 712 N N . LEU A 1 95 ? -20.893 19.547 13.465 1.00 90.12 95 LEU A N 1
ATOM 713 C CA . LEU A 1 95 ? -21.871 19.471 14.554 1.00 90.12 95 LEU A CA 1
ATOM 714 C C . LEU A 1 95 ? -22.517 20.852 14.726 1.00 90.12 95 LEU A C 1
ATOM 716 O O . LEU A 1 95 ? -21.806 21.830 14.957 1.00 90.12 95 LEU A O 1
ATOM 720 N N . LEU A 1 96 ? -23.845 20.942 14.618 1.00 89.12 96 LEU A N 1
ATOM 721 C CA . LEU A 1 96 ? -24.585 22.197 14.783 1.00 89.12 96 LEU A CA 1
ATOM 722 C C . LEU A 1 96 ? -25.186 22.290 16.196 1.00 89.12 96 LEU A C 1
ATOM 724 O O . LEU A 1 96 ? -25.123 21.353 16.992 1.00 89.12 96 LEU A O 1
ATOM 728 N N . GLY A 1 97 ? -25.728 23.458 16.546 1.00 82.62 97 GLY A N 1
ATOM 729 C CA . GLY A 1 97 ? -26.154 23.746 17.921 1.00 82.62 97 GLY A CA 1
ATOM 730 C C . GLY A 1 97 ? -27.371 22.942 18.388 1.00 82.62 97 GLY A C 1
ATOM 731 O O . GLY A 1 97 ? -27.469 22.636 19.576 1.00 82.62 97 GLY A O 1
ATOM 732 N N . THR A 1 98 ? -28.293 22.604 17.479 1.00 87.62 98 THR A N 1
ATOM 733 C CA . THR A 1 98 ? -29.526 21.858 17.809 1.00 87.62 98 THR A CA 1
ATOM 734 C C . THR A 1 98 ? -29.652 20.503 17.104 1.00 87.62 98 THR A C 1
ATOM 736 O O . THR A 1 98 ? -30.548 19.724 17.427 1.00 87.62 98 THR A O 1
ATOM 739 N N . CYS A 1 99 ? -28.756 20.207 16.161 1.00 93.00 99 CYS A N 1
ATOM 740 C CA . CYS A 1 99 ? -28.737 18.995 15.345 1.00 93.00 99 CYS A CA 1
ATOM 741 C C . CYS A 1 99 ? -27.315 18.729 14.818 1.00 93.00 99 CYS A C 1
ATOM 743 O O . CYS A 1 99 ? -26.411 19.534 15.027 1.00 93.00 99 CYS A O 1
ATOM 745 N N . SER A 1 100 ? -27.084 17.612 14.129 1.00 94.12 100 SER A N 1
ATOM 746 C CA . SER A 1 100 ? -25.767 17.280 13.571 1.00 94.12 100 SER A CA 1
ATOM 747 C C . SER A 1 100 ? -25.804 17.014 12.065 1.00 94.12 100 SER A C 1
ATOM 749 O O . SER A 1 100 ? -26.770 16.453 11.544 1.00 94.12 100 SER A O 1
ATOM 751 N N . CYS A 1 101 ? -24.721 17.392 11.384 1.00 94.25 101 CYS A N 1
ATOM 752 C CA . CYS A 1 101 ? -24.419 17.051 9.995 1.00 94.25 101 CYS A CA 1
ATOM 753 C C . CYS A 1 101 ? -23.238 16.065 9.881 1.00 94.25 101 CYS A C 1
ATOM 755 O O . CYS A 1 101 ? -22.713 15.843 8.787 1.00 94.25 101 CYS A O 1
ATOM 757 N N . GLN A 1 102 ? -22.802 15.468 10.994 1.00 93.25 102 GLN A N 1
ATOM 758 C CA . GLN A 1 102 ? -21.834 14.367 11.024 1.00 93.25 102 GLN A CA 1
ATOM 759 C C . GLN A 1 102 ? -22.500 13.036 10.674 1.00 93.25 102 GLN A C 1
ATOM 761 O O . GLN A 1 102 ? -23.678 12.835 10.939 1.00 93.25 102 GLN A O 1
ATOM 766 N N . VAL A 1 103 ? -21.737 12.088 10.128 1.00 91.94 103 VAL A N 1
ATOM 767 C CA . VAL A 1 103 ? -22.242 10.748 9.758 1.00 91.94 103 VAL A CA 1
ATOM 768 C C . VAL A 1 103 ? -22.856 9.977 10.936 1.00 91.94 103 VAL A C 1
ATOM 770 O O . VAL A 1 103 ? -23.830 9.252 10.760 1.00 91.94 103 VAL A O 1
ATOM 773 N N . THR A 1 104 ? -22.359 10.209 12.151 1.00 93.12 104 THR A N 1
ATOM 774 C CA . THR A 1 104 ? -22.871 9.637 13.408 1.00 93.12 104 THR A CA 1
ATOM 775 C C . THR A 1 104 ? -24.255 10.160 13.804 1.00 93.12 104 THR A C 1
ATOM 777 O O . THR A 1 104 ? -24.910 9.576 14.665 1.00 93.12 104 THR A O 1
ATOM 780 N N . CYS A 1 105 ? -24.758 11.227 13.167 1.00 93.62 105 CYS A N 1
ATOM 781 C CA . CYS A 1 105 ? -26.089 11.755 13.459 1.00 93.62 105 CYS A CA 1
ATOM 782 C C . CYS A 1 105 ? -27.204 10.749 13.148 1.00 93.62 105 CYS A C 1
ATOM 784 O O . CYS A 1 105 ? -28.262 10.808 13.778 1.00 93.62 105 CYS A O 1
ATOM 786 N N . GLN A 1 106 ? -26.977 9.854 12.174 1.00 90.88 106 GLN A N 1
ATOM 787 C CA . GLN A 1 106 ? -27.994 8.936 11.658 1.00 90.88 106 GLN A CA 1
ATOM 788 C C . GLN A 1 106 ? -28.335 7.854 12.683 1.00 90.88 106 GLN A C 1
ATOM 790 O O . GLN A 1 106 ? -29.508 7.648 12.984 1.00 90.88 106 GLN A O 1
ATOM 795 N N . SER A 1 107 ? -27.317 7.208 13.253 1.00 90.19 107 SER A N 1
ATOM 796 C CA . SER A 1 107 ? -27.472 6.176 14.284 1.00 90.19 107 SER A CA 1
ATOM 797 C C . SER A 1 107 ? -27.898 6.755 15.636 1.00 90.19 107 SER A C 1
ATOM 799 O O . SER A 1 107 ? -28.669 6.127 16.355 1.00 90.19 107 SER A O 1
ATOM 801 N N . LEU A 1 108 ? -27.469 7.982 15.954 1.00 92.31 108 LEU A N 1
ATOM 802 C CA . LEU A 1 108 ? -27.873 8.699 17.168 1.00 92.31 108 LEU A CA 1
ATOM 803 C C . LEU A 1 108 ? -29.257 9.370 17.070 1.00 92.31 108 LEU A C 1
ATOM 805 O O . LEU A 1 108 ? -29.766 9.862 18.074 1.00 92.31 108 LEU A O 1
ATOM 809 N N . GLY A 1 109 ? -29.874 9.428 15.884 1.00 93.06 109 GLY A N 1
ATOM 810 C CA . GLY A 1 109 ? -31.189 10.052 15.682 1.00 93.06 109 GLY A CA 1
ATOM 811 C C . GLY A 1 109 ? -31.217 11.583 15.824 1.00 93.06 109 GLY A C 1
ATOM 812 O O . GLY A 1 109 ? -32.287 12.152 16.028 1.00 93.06 109 GLY A O 1
ATOM 813 N N . ILE A 1 110 ? -30.063 12.253 15.709 1.00 93.44 110 ILE A N 1
ATOM 814 C CA . ILE A 1 110 ? -29.887 13.705 15.934 1.00 93.44 110 ILE A CA 1
ATOM 815 C C . ILE A 1 110 ? -29.559 14.498 14.656 1.00 93.44 110 ILE A C 1
ATOM 817 O O . ILE A 1 110 ? -29.079 15.632 14.731 1.00 93.44 110 ILE A O 1
ATOM 821 N N . CYS A 1 111 ? -29.765 13.917 13.471 1.00 94.81 111 CYS A N 1
ATOM 822 C CA . CYS A 1 111 ? -29.500 14.613 12.210 1.00 94.81 111 CYS A CA 1
ATOM 823 C C . CYS A 1 111 ? -30.330 15.887 12.046 1.00 94.81 111 CYS A C 1
ATOM 825 O O . CYS A 1 111 ? -31.511 15.933 12.399 1.00 94.81 111 CYS A O 1
ATOM 827 N N . CYS A 1 112 ? -29.735 16.895 11.410 1.00 95.31 112 CYS A N 1
ATOM 828 C CA . CYS A 1 112 ? -30.498 18.026 10.897 1.00 95.31 112 CYS A CA 1
ATOM 829 C C . CYS A 1 112 ? -31.514 17.550 9.850 1.00 95.31 112 CYS A C 1
ATOM 831 O O . CYS A 1 112 ? -31.301 16.561 9.142 1.00 95.31 112 CYS A O 1
ATOM 833 N N . ARG A 1 113 ? -32.646 18.253 9.757 1.00 93.69 113 ARG A N 1
ATOM 834 C CA . ARG A 1 113 ? -33.798 17.836 8.939 1.00 93.69 113 ARG A CA 1
ATOM 835 C C . ARG A 1 113 ? -33.461 17.668 7.451 1.00 93.69 113 ARG A C 1
ATOM 837 O O . ARG A 1 113 ? -34.114 16.885 6.766 1.00 93.69 113 ARG A O 1
ATOM 844 N N . ASP A 1 114 ? -32.467 18.406 6.977 1.00 93.75 114 ASP A N 1
ATOM 845 C CA . ASP A 1 114 ? -31.980 18.465 5.601 1.00 93.75 114 ASP A CA 1
ATOM 846 C C . ASP A 1 114 ? -30.671 17.675 5.382 1.00 93.75 114 ASP A C 1
ATOM 848 O O . ASP A 1 114 ? -30.072 17.753 4.309 1.00 93.75 114 ASP A O 1
ATOM 852 N N . TYR A 1 115 ? -30.229 16.873 6.360 1.00 93.44 115 TYR A N 1
ATOM 853 C CA . TYR A 1 115 ? -28.997 16.082 6.260 1.00 93.44 115 TYR A CA 1
ATOM 854 C C . TYR A 1 115 ? -28.970 15.193 5.011 1.00 93.44 115 TYR A C 1
ATOM 856 O O . TYR A 1 115 ? -28.044 15.276 4.211 1.00 93.44 115 TYR A O 1
ATOM 864 N N . ASN A 1 116 ? -30.021 14.393 4.802 1.00 91.31 116 ASN A N 1
ATOM 865 C CA . ASN A 1 116 ? -30.130 13.517 3.632 1.00 91.31 116 ASN A CA 1
ATOM 866 C C . ASN A 1 116 ? -30.381 14.282 2.319 1.00 91.31 116 ASN A C 1
ATOM 868 O O . ASN A 1 116 ? -30.318 13.666 1.264 1.00 91.31 116 ASN A O 1
ATOM 872 N N . GLU A 1 117 ? -30.689 15.584 2.369 1.00 91.69 117 GLU A N 1
ATOM 873 C CA . GLU A 1 117 ? -30.839 16.423 1.178 1.00 91.69 117 GLU A CA 1
ATOM 874 C C . GLU A 1 117 ? -29.473 16.946 0.714 1.00 91.69 117 GLU A C 1
ATOM 876 O O . GLU A 1 117 ? -29.142 16.805 -0.464 1.00 91.69 117 GLU A O 1
ATOM 881 N N . PHE A 1 118 ? -28.663 17.497 1.631 1.00 94.75 118 PHE A N 1
ATOM 882 C CA . PHE A 1 118 ? -27.376 18.129 1.305 1.00 94.75 118 PHE A CA 1
ATOM 883 C C . PHE A 1 118 ? -26.155 17.208 1.395 1.00 94.75 118 PHE A C 1
ATOM 885 O O . PHE A 1 118 ? -25.197 17.416 0.645 1.00 94.75 118 PHE A O 1
ATOM 892 N N . CYS A 1 119 ? -26.171 16.195 2.263 1.00 94.31 119 CYS A N 1
ATOM 893 C CA . CYS A 1 119 ? -25.063 15.257 2.435 1.00 94.31 119 CYS A CA 1
ATOM 894 C C . CYS A 1 119 ? -25.303 14.007 1.587 1.00 94.31 119 CYS A C 1
ATOM 896 O O . CYS A 1 119 ? -26.079 13.114 1.931 1.00 94.31 119 CYS A O 1
ATOM 898 N N . LEU A 1 120 ? -24.652 13.980 0.426 1.00 93.44 120 LEU A N 1
ATOM 899 C CA . LEU A 1 120 ? -24.942 13.040 -0.647 1.00 93.44 120 LEU A CA 1
ATOM 900 C C . LEU A 1 120 ? -24.413 11.634 -0.352 1.00 93.44 120 LEU A C 1
ATOM 902 O O . LEU A 1 120 ? -23.237 11.437 -0.031 1.00 93.44 120 LEU A O 1
ATOM 906 N N . GLN A 1 121 ? -25.279 10.650 -0.573 1.00 92.06 121 GLN A N 1
ATOM 907 C CA . GLN A 1 121 ? -24.910 9.257 -0.784 1.00 92.06 121 GLN A CA 1
ATOM 908 C C . GLN A 1 121 ? -24.853 9.000 -2.292 1.00 92.06 121 GLN A C 1
ATOM 910 O O . GLN A 1 121 ? -25.742 9.419 -3.040 1.00 92.06 121 GLN A O 1
ATOM 915 N N . ILE A 1 122 ? -23.780 8.349 -2.738 1.00 94.38 122 ILE A N 1
ATOM 916 C CA . ILE A 1 122 ? -23.524 8.059 -4.148 1.00 94.38 122 ILE A CA 1
ATOM 917 C C . ILE A 1 122 ? -23.198 6.584 -4.349 1.00 94.38 122 ILE A C 1
ATOM 919 O O . ILE A 1 122 ? -22.602 5.955 -3.473 1.00 94.38 122 ILE A O 1
ATOM 923 N N . SER A 1 123 ? -23.565 6.065 -5.517 1.00 94.12 123 SER A N 1
ATOM 924 C CA . SER A 1 123 ? -23.332 4.678 -5.905 1.00 94.12 123 SER A CA 1
ATOM 925 C C . SER A 1 123 ? -22.964 4.592 -7.393 1.00 94.12 123 SER A C 1
ATOM 927 O O . SER A 1 123 ? -23.688 5.135 -8.231 1.00 94.12 123 SER A O 1
ATOM 929 N N . PRO A 1 124 ? -21.852 3.937 -7.764 1.00 94.06 124 PRO A N 1
ATOM 930 C CA . PRO A 1 124 ? -20.779 3.494 -6.873 1.00 94.06 124 PRO A CA 1
ATOM 931 C C . PRO A 1 124 ? -20.073 4.679 -6.188 1.00 94.06 124 PRO A C 1
ATOM 933 O O . PRO A 1 124 ? -20.168 5.819 -6.648 1.00 94.06 124 PRO A O 1
ATOM 936 N N . TYR A 1 125 ? -19.361 4.421 -5.089 1.00 93.81 125 TYR A N 1
ATOM 937 C CA . TYR A 1 125 ? -18.591 5.452 -4.371 1.00 93.81 125 TYR A CA 1
ATOM 938 C C . TYR A 1 125 ? -17.150 5.610 -4.882 1.00 93.81 125 TYR A C 1
ATOM 940 O O . TYR A 1 125 ? -16.447 6.537 -4.462 1.00 93.81 125 TYR A O 1
ATOM 948 N N . SER A 1 126 ? -16.703 4.717 -5.767 1.00 94.75 126 SER A N 1
ATOM 949 C CA . SER A 1 126 ? -15.342 4.674 -6.296 1.00 94.75 126 SER A CA 1
ATOM 950 C C . SER A 1 126 ? -15.268 4.427 -7.806 1.00 94.75 126 SER A C 1
ATOM 952 O O . SER A 1 126 ? -16.201 3.929 -8.444 1.00 94.75 126 SER A O 1
ATOM 954 N N . GLY A 1 127 ? -14.116 4.752 -8.394 1.00 94.12 127 GLY A N 1
ATOM 955 C CA . GLY A 1 127 ? -13.825 4.430 -9.787 1.00 94.12 127 GLY A CA 1
ATOM 956 C C . GLY A 1 127 ? -12.435 4.870 -10.230 1.00 94.12 127 GLY A C 1
ATOM 957 O O . GLY A 1 127 ? -11.714 5.549 -9.498 1.00 94.12 127 GLY A O 1
ATOM 958 N N . SER A 1 128 ? -12.065 4.474 -11.450 1.00 94.38 128 SER A N 1
ATOM 959 C CA . SER A 1 128 ? -10.766 4.797 -12.052 1.00 94.38 128 SER A CA 1
ATOM 960 C C . SER A 1 128 ? -10.463 6.294 -12.012 1.00 94.38 128 SER A C 1
ATOM 962 O O . SER A 1 128 ? -11.305 7.106 -12.405 1.00 94.38 128 SER A O 1
ATOM 964 N N . LEU A 1 129 ? -9.221 6.644 -11.672 1.00 94.81 129 LEU A N 1
ATOM 965 C CA . LEU A 1 129 ? -8.682 7.989 -11.878 1.00 94.81 129 LEU A CA 1
ATOM 966 C C . LEU A 1 129 ? -8.748 8.429 -13.352 1.00 94.81 129 LEU A C 1
ATOM 968 O O . LEU A 1 129 ? -8.812 9.619 -13.628 1.00 94.81 129 LEU A O 1
ATOM 972 N N . MET A 1 130 ? -8.852 7.500 -14.312 1.00 95.19 130 MET A N 1
ATOM 973 C CA . MET A 1 130 ? -9.059 7.842 -15.728 1.00 95.19 130 MET A CA 1
ATOM 974 C C . MET A 1 130 ? -10.441 8.450 -16.030 1.00 95.19 130 MET A C 1
ATOM 976 O O . MET A 1 130 ? -10.644 9.019 -17.104 1.00 95.19 130 MET A O 1
ATOM 980 N N . GLY A 1 131 ? -11.386 8.376 -15.092 1.00 94.75 131 GLY A N 1
ATOM 981 C CA . GLY A 1 131 ? -12.720 8.943 -15.245 1.00 94.75 131 GLY A CA 1
ATOM 982 C C . GLY A 1 131 ? -13.654 8.125 -16.139 1.00 94.75 131 GLY A C 1
ATOM 983 O O . GLY A 1 131 ? -13.333 7.027 -16.593 1.00 94.75 131 GLY A O 1
ATOM 984 N N . GLY A 1 132 ? -14.830 8.686 -16.410 1.00 93.88 132 GLY A N 1
ATOM 985 C CA . GLY A 1 132 ? -15.870 8.100 -17.253 1.00 93.88 132 GLY A CA 1
ATOM 986 C C . GLY A 1 132 ? -16.800 7.112 -16.550 1.00 93.88 132 GLY A C 1
ATOM 987 O O . GLY A 1 132 ? -17.594 6.453 -17.220 1.00 93.88 132 GLY A O 1
ATOM 988 N N . LYS A 1 133 ? -16.740 7.024 -15.217 1.00 94.00 133 LYS A N 1
ATOM 989 C CA . LYS A 1 133 ? -17.689 6.250 -14.414 1.00 94.00 133 LYS A CA 1
ATOM 990 C C . LYS A 1 133 ? -18.983 7.041 -14.245 1.00 94.00 133 LYS A C 1
ATOM 992 O O . LYS A 1 133 ? -18.930 8.226 -13.924 1.00 94.00 133 LYS A O 1
ATOM 997 N N . ASP A 1 134 ? -20.119 6.387 -14.447 1.00 93.06 134 ASP A N 1
ATOM 998 C CA . ASP A 1 134 ? -21.434 6.948 -14.138 1.00 93.06 134 ASP A CA 1
ATOM 999 C C . ASP A 1 134 ? -21.730 6.773 -12.639 1.00 93.06 134 ASP A C 1
ATOM 1001 O O . ASP A 1 134 ? -21.609 5.666 -12.109 1.00 93.06 134 ASP A O 1
ATOM 1005 N N . ILE A 1 135 ? -22.044 7.878 -11.964 1.00 94.62 135 ILE A N 1
ATOM 1006 C CA . ILE A 1 135 ? -22.255 7.985 -10.519 1.00 94.62 135 ILE A CA 1
ATOM 1007 C C . ILE A 1 135 ? -23.707 8.386 -10.285 1.00 94.62 135 ILE A C 1
ATOM 1009 O O . ILE A 1 135 ? -24.095 9.515 -10.595 1.00 94.62 135 ILE A O 1
ATOM 1013 N N . LEU A 1 136 ? -24.486 7.491 -9.686 1.00 94.56 136 LEU A N 1
ATOM 1014 C CA . LEU A 1 136 ? -25.841 7.769 -9.233 1.00 94.56 136 LEU A CA 1
ATOM 1015 C C . LEU A 1 136 ? -25.814 8.525 -7.897 1.00 94.56 136 LEU A C 1
ATOM 1017 O O . LEU A 1 136 ? -25.104 8.127 -6.974 1.00 94.56 136 LEU A O 1
ATOM 1021 N N . ILE A 1 137 ? -26.639 9.565 -7.766 1.00 94.12 137 ILE A N 1
ATOM 1022 C CA . ILE A 1 137 ? -26.931 10.219 -6.483 1.00 94.12 137 ILE A CA 1
ATOM 1023 C C . ILE A 1 137 ? -28.185 9.562 -5.895 1.00 94.12 137 ILE A C 1
ATOM 1025 O O . ILE A 1 137 ? -29.259 9.583 -6.501 1.00 94.12 137 ILE A O 1
ATOM 1029 N N . GLU A 1 138 ? -28.048 8.915 -4.737 1.00 91.00 138 GLU A N 1
ATOM 1030 C CA . GLU A 1 138 ? -29.049 7.952 -4.267 1.00 91.00 138 GLU A CA 1
ATOM 1031 C C . GLU A 1 138 ? -30.164 8.561 -3.417 1.00 91.00 138 GLU A C 1
ATOM 1033 O O . GLU A 1 138 ? -31.323 8.163 -3.586 1.00 91.00 138 GLU A O 1
ATOM 1038 N N . ASN A 1 139 ? -29.805 9.480 -2.512 1.00 85.94 139 ASN A N 1
ATOM 1039 C CA . ASN A 1 139 ? -30.662 9.990 -1.437 1.00 85.94 139 ASN A CA 1
ATOM 1040 C C . ASN A 1 139 ? -31.388 11.311 -1.759 1.00 85.94 139 ASN A C 1
ATOM 1042 O O . ASN A 1 139 ? -32.373 11.623 -1.089 1.00 85.94 139 ASN A O 1
ATOM 1046 N N . THR A 1 140 ? -30.983 12.025 -2.814 1.00 81.31 140 THR A N 1
ATOM 1047 C CA . THR A 1 140 ? -31.579 13.311 -3.221 1.00 81.31 140 THR A CA 1
ATOM 1048 C C . THR A 1 140 ? -32.154 13.239 -4.635 1.00 81.31 140 THR A C 1
ATOM 1050 O O . THR A 1 140 ? -31.458 12.897 -5.590 1.00 81.31 140 THR A O 1
ATOM 1053 N N . ALA A 1 141 ? -33.432 13.600 -4.784 1.00 79.12 141 ALA A N 1
ATOM 1054 C CA . ALA A 1 141 ? -34.089 13.779 -6.079 1.00 79.12 141 ALA A CA 1
ATOM 1055 C C . ALA A 1 141 ? -34.108 15.266 -6.461 1.00 79.12 141 ALA A C 1
ATOM 1057 O O . ALA A 1 141 ? -34.483 16.116 -5.653 1.00 79.12 141 ALA A O 1
ATOM 1058 N N . PHE A 1 142 ? -33.736 15.585 -7.702 1.00 82.25 142 PHE A N 1
ATOM 1059 C CA . PHE A 1 142 ? -33.570 16.966 -8.154 1.00 82.25 142 PHE A CA 1
ATOM 1060 C C . PHE A 1 142 ? -34.643 17.352 -9.175 1.00 82.25 142 PHE A C 1
ATOM 1062 O O . PHE A 1 142 ? -34.709 16.801 -10.270 1.00 82.25 142 PHE A O 1
ATOM 1069 N N . ASN A 1 143 ? -35.452 18.362 -8.849 1.00 77.88 143 ASN A N 1
ATOM 1070 C CA . ASN A 1 143 ? -36.512 18.885 -9.724 1.00 77.88 143 ASN A CA 1
ATOM 1071 C C . ASN A 1 143 ? -35.973 19.865 -10.793 1.00 77.88 143 ASN A C 1
ATOM 1073 O O . ASN A 1 143 ? -36.557 20.921 -11.032 1.00 77.88 143 ASN A O 1
ATOM 1077 N N . THR A 1 144 ? -34.839 19.542 -11.420 1.00 78.56 144 THR A N 1
ATOM 1078 C CA . THR A 1 144 ? -34.199 20.347 -12.474 1.00 78.56 144 THR A CA 1
ATOM 1079 C C . THR A 1 144 ? -33.601 19.445 -13.550 1.00 78.56 144 THR A C 1
ATOM 1081 O O . THR A 1 144 ? -33.137 18.347 -13.262 1.00 78.56 144 THR A O 1
ATOM 1084 N N . SER A 1 145 ? -33.582 19.913 -14.799 1.00 78.56 145 SER A N 1
ATOM 1085 C CA . SER A 1 145 ? -32.855 19.260 -15.894 1.00 78.56 145 SER A CA 1
ATOM 1086 C C . SER A 1 145 ? -31.381 19.677 -15.974 1.00 78.56 145 SER A C 1
ATOM 1088 O O . SER A 1 145 ? -30.652 19.158 -16.815 1.00 78.56 145 SER A O 1
ATOM 1090 N N . VAL A 1 146 ? -30.951 20.646 -15.157 1.00 85.69 146 VAL A N 1
ATOM 1091 C CA . VAL A 1 146 ? -29.588 21.191 -15.149 1.00 85.69 146 VAL A CA 1
ATOM 1092 C C . VAL A 1 146 ? -28.866 20.682 -13.908 1.00 85.69 146 VAL A C 1
ATOM 1094 O O . VAL A 1 146 ? -29.129 21.146 -12.801 1.00 85.69 146 VAL A O 1
ATOM 1097 N N . ILE A 1 147 ? -27.955 19.730 -14.108 1.00 92.81 147 ILE A N 1
ATOM 1098 C CA . ILE A 1 147 ? -27.084 19.178 -13.067 1.00 92.81 147 ILE A CA 1
ATOM 1099 C C . ILE A 1 147 ? -25.633 19.461 -13.460 1.00 92.81 147 ILE A C 1
ATOM 1101 O O . ILE A 1 147 ? -25.195 19.120 -14.560 1.00 92.81 147 ILE A O 1
ATOM 1105 N N . MET A 1 148 ? -24.876 20.072 -12.555 1.00 95.00 148 MET A N 1
ATOM 1106 C CA . MET A 1 148 ? -23.449 20.342 -12.728 1.00 95.00 148 MET A CA 1
ATOM 1107 C C . MET A 1 148 ? -22.697 19.789 -11.519 1.00 95.00 148 MET A C 1
ATOM 1109 O O . MET A 1 148 ? -22.960 20.191 -10.389 1.00 95.00 148 MET A O 1
ATOM 1113 N N . CYS A 1 149 ? -21.752 18.880 -11.742 1.00 95.69 149 CYS A N 1
ATOM 1114 C CA . CYS A 1 149 ? -21.026 18.201 -10.669 1.00 95.69 149 CYS A CA 1
ATOM 1115 C C . CYS A 1 149 ? -19.574 18.685 -10.627 1.00 95.69 149 CYS A C 1
ATOM 1117 O O . CYS A 1 149 ? -18.937 18.848 -11.674 1.00 95.69 149 CYS A O 1
ATOM 1119 N N . ARG A 1 150 ? -19.039 18.944 -9.431 1.00 96.44 150 ARG A N 1
ATOM 1120 C CA . ARG A 1 150 ? -17.705 19.518 -9.221 1.00 96.44 150 ARG A CA 1
ATOM 1121 C C . ARG A 1 150 ? -16.849 18.608 -8.350 1.00 96.44 150 ARG A C 1
ATOM 1123 O O . ARG A 1 150 ? -17.171 18.342 -7.199 1.00 96.44 150 ARG A O 1
ATOM 1130 N N . PHE A 1 151 ? -15.715 18.192 -8.899 1.00 95.69 151 PHE A N 1
ATOM 1131 C CA . PHE A 1 151 ? -14.707 17.379 -8.224 1.00 95.69 151 PHE A CA 1
ATOM 1132 C C . PHE A 1 151 ? -13.514 18.252 -7.828 1.00 95.69 151 PHE A C 1
ATOM 1134 O O . PHE A 1 151 ? -13.166 19.215 -8.525 1.00 95.69 151 PHE A O 1
ATOM 1141 N N . LYS A 1 152 ? -12.880 17.940 -6.691 1.00 91.94 152 LYS A N 1
ATOM 1142 C CA . LYS A 1 152 ? -11.708 18.668 -6.160 1.00 91.94 152 LYS A CA 1
ATOM 1143 C C . LYS A 1 152 ? -11.953 20.183 -6.020 1.00 91.94 152 LYS A C 1
ATOM 1145 O O . LYS A 1 152 ? -11.038 20.988 -6.188 1.00 91.94 152 LYS A O 1
ATOM 1150 N N . LYS A 1 153 ? -13.213 20.591 -5.809 1.00 92.25 153 LYS A N 1
ATOM 1151 C CA . LYS A 1 153 ? -13.677 21.996 -5.790 1.00 92.25 153 LYS A CA 1
ATOM 1152 C C . LYS A 1 153 ? -13.331 22.812 -7.060 1.00 92.25 153 LYS A C 1
ATOM 1154 O O . LYS A 1 153 ? -13.462 24.034 -7.053 1.00 92.25 153 LYS A O 1
ATOM 1159 N N . LYS A 1 154 ? -12.911 22.165 -8.162 1.00 92.62 154 LYS A N 1
ATOM 1160 C CA . LYS A 1 154 ? -12.362 22.826 -9.368 1.00 92.62 154 LYS A CA 1
ATOM 1161 C C . LYS A 1 154 ? -12.848 22.230 -10.692 1.00 92.62 154 LYS A C 1
ATOM 1163 O O . LYS A 1 154 ? -13.169 22.987 -11.604 1.00 92.62 154 LYS A O 1
ATOM 1168 N N . ILE A 1 155 ? -12.875 20.905 -10.826 1.00 93.62 155 ILE A N 1
ATOM 1169 C CA . ILE A 1 155 ? -13.179 20.228 -12.093 1.00 93.62 155 ILE A CA 1
ATOM 1170 C C . ILE A 1 155 ? -14.697 20.108 -12.223 1.00 93.62 155 ILE A C 1
ATOM 1172 O O . ILE A 1 155 ? -15.310 19.343 -11.486 1.00 93.62 155 ILE A O 1
ATOM 1176 N N . LYS A 1 156 ? -15.300 20.877 -13.134 1.00 93.75 156 LYS A N 1
ATOM 1177 C CA . LYS A 1 156 ? -16.737 20.814 -13.435 1.00 93.75 156 LYS A CA 1
ATOM 1178 C C . LYS A 1 156 ? -17.028 19.758 -14.511 1.00 93.75 156 LYS A C 1
ATOM 1180 O O . LYS A 1 156 ? -16.273 19.619 -15.472 1.00 93.75 156 LYS A O 1
ATOM 1185 N N . THR A 1 157 ? -18.135 19.046 -14.346 1.00 93.12 157 THR A N 1
ATOM 1186 C CA . THR A 1 157 ? -18.635 17.977 -15.223 1.00 93.12 157 THR A CA 1
ATOM 1187 C C . THR A 1 157 ? -20.146 18.127 -15.379 1.00 93.12 157 THR A C 1
ATOM 1189 O O . THR A 1 157 ? -20.833 18.481 -14.420 1.00 93.12 157 THR A O 1
ATOM 1192 N N . SER A 1 158 ? -20.673 17.878 -16.577 1.00 89.50 158 SER A N 1
ATOM 1193 C CA . SER A 1 158 ? -22.120 17.871 -16.800 1.00 89.50 158 SER A CA 1
ATOM 1194 C C . SER A 1 158 ? -22.727 16.601 -16.210 1.00 89.50 158 SER A C 1
ATOM 1196 O O . SER A 1 158 ? -22.302 15.498 -16.553 1.00 89.50 158 SER A O 1
ATOM 1198 N N . GLY A 1 159 ? -23.721 16.763 -15.341 1.00 91.50 159 GLY A N 1
ATOM 1199 C CA . GLY A 1 159 ? -24.593 15.677 -14.917 1.00 91.50 159 GLY A CA 1
ATOM 1200 C C . GLY A 1 159 ? -25.840 15.582 -15.794 1.00 91.50 159 GLY A C 1
ATOM 1201 O O . GLY A 1 159 ? -26.065 16.404 -16.685 1.00 91.50 159 GLY A O 1
ATOM 1202 N N . TYR A 1 160 ? -26.668 14.578 -15.531 1.00 90.75 160 TYR A N 1
ATOM 1203 C CA . TYR A 1 160 ? -27.956 14.386 -16.197 1.00 90.75 160 TYR A CA 1
ATOM 1204 C C . TYR A 1 160 ? -28.981 13.770 -15.236 1.00 90.75 160 TYR A C 1
ATOM 1206 O O . TYR A 1 160 ? -28.626 13.345 -14.140 1.00 90.75 160 TYR A O 1
ATOM 1214 N N . VAL A 1 161 ? -30.256 13.730 -15.629 1.00 90.12 161 VAL A N 1
ATOM 1215 C CA . VAL A 1 161 ? -31.312 13.045 -14.865 1.00 90.12 161 VAL A CA 1
ATOM 1216 C C . VAL A 1 161 ? -31.724 11.772 -15.601 1.00 90.12 161 VAL A C 1
ATOM 1218 O O . VAL A 1 161 ? -32.032 11.807 -16.796 1.00 90.12 161 VAL A O 1
ATOM 1221 N N . GLY A 1 162 ? -31.687 10.643 -14.895 1.00 85.94 162 GLY A N 1
ATOM 1222 C CA . GLY A 1 162 ? -32.043 9.319 -15.389 1.00 85.94 162 GLY A CA 1
ATOM 1223 C C . GLY A 1 162 ? -33.544 9.158 -15.649 1.00 85.94 162 GLY A C 1
ATOM 1224 O O . GLY A 1 162 ? -34.373 9.990 -15.277 1.00 85.94 162 GLY A O 1
ATOM 1225 N N . LYS A 1 163 ? -33.925 8.046 -16.291 1.00 82.56 163 LYS A N 1
ATOM 1226 C CA . LYS A 1 163 ? -35.343 7.721 -16.569 1.00 82.56 163 LYS A CA 1
ATOM 1227 C C . LYS A 1 163 ? -36.163 7.437 -15.305 1.00 82.56 163 LYS A C 1
ATOM 1229 O O . LYS A 1 163 ? -37.388 7.461 -15.358 1.00 82.56 163 LYS A O 1
ATOM 1234 N N . ASP A 1 164 ? -35.484 7.136 -14.207 1.00 83.75 164 ASP A N 1
ATOM 1235 C CA . ASP A 1 164 ? -36.017 6.957 -12.857 1.00 83.75 164 ASP A CA 1
ATOM 1236 C C . ASP A 1 164 ? -36.177 8.286 -12.090 1.00 83.75 164 ASP A C 1
ATOM 1238 O O . ASP A 1 164 ? -36.702 8.288 -10.979 1.00 83.75 164 ASP A O 1
ATOM 1242 N N . GLY A 1 165 ? -35.754 9.413 -12.677 1.00 84.75 165 GLY A N 1
ATOM 1243 C CA . GLY A 1 165 ? -35.811 10.739 -12.064 1.00 84.75 165 GLY A CA 1
ATOM 1244 C C . GLY A 1 165 ? -34.659 11.048 -11.104 1.00 84.75 165 GLY A C 1
ATOM 1245 O O . GLY A 1 165 ? -34.682 12.103 -10.468 1.00 84.75 165 GLY A O 1
ATOM 1246 N N . LYS A 1 166 ? -33.654 10.171 -10.985 1.00 88.38 166 LYS A N 1
ATOM 1247 C CA . LYS A 1 166 ? -32.471 10.422 -10.153 1.00 88.38 166 LYS A CA 1
ATOM 1248 C C . LYS A 1 166 ? -31.388 11.165 -10.932 1.00 88.38 166 LYS A C 1
ATOM 1250 O O . LYS A 1 166 ? -31.326 11.073 -12.156 1.00 88.38 166 LYS A O 1
ATOM 1255 N N . ALA A 1 167 ? -30.537 11.918 -10.238 1.00 92.56 167 ALA A N 1
ATOM 1256 C CA . ALA A 1 167 ? -29.427 12.615 -10.883 1.00 92.56 167 ALA A CA 1
ATOM 1257 C C . ALA A 1 167 ? -28.166 11.747 -10.948 1.00 92.56 167 ALA A C 1
ATOM 1259 O O . ALA A 1 167 ? -27.860 10.980 -10.035 1.00 92.56 167 ALA A O 1
ATOM 1260 N N . HIS A 1 168 ? -27.435 11.933 -12.038 1.00 93.81 168 HIS A N 1
ATOM 1261 C CA . HIS A 1 168 ? -26.220 11.227 -12.393 1.00 93.81 168 HIS A CA 1
ATOM 1262 C C . HIS A 1 168 ? -25.092 12.216 -12.690 1.00 93.81 168 HIS A C 1
ATOM 1264 O O . HIS A 1 168 ? -25.323 13.283 -13.266 1.00 93.81 168 HIS A O 1
ATOM 1270 N N . CYS A 1 169 ? -23.866 11.835 -12.348 1.00 94.81 169 CYS A N 1
ATOM 1271 C CA . CYS A 1 169 ? -22.639 12.571 -12.642 1.00 94.81 169 CYS A CA 1
ATOM 1272 C C . CYS A 1 169 ? -21.625 11.640 -13.308 1.00 94.81 169 CYS A C 1
ATOM 1274 O O . CYS A 1 169 ? -21.523 10.477 -12.931 1.00 94.81 169 CYS A O 1
ATOM 1276 N N . ILE A 1 170 ? -20.831 12.146 -14.253 1.00 94.19 170 ILE A N 1
ATOM 1277 C CA . ILE A 1 170 ? -19.734 11.369 -14.843 1.00 94.19 170 ILE A CA 1
ATOM 1278 C C . ILE A 1 170 ? -18.416 11.762 -14.174 1.00 94.19 170 ILE A C 1
ATOM 1280 O O . ILE A 1 170 ? -18.078 12.947 -14.130 1.00 94.19 170 ILE A O 1
ATOM 1284 N N . SER A 1 171 ? -17.659 10.786 -13.666 1.00 95.75 171 SER A N 1
ATOM 1285 C CA . SER A 1 171 ? -16.353 11.059 -13.061 1.00 95.75 171 SER A CA 1
ATOM 1286 C C . SER A 1 171 ? -15.376 11.647 -14.098 1.00 95.75 171 SER A C 1
ATOM 1288 O O . SER A 1 171 ? -15.324 11.180 -15.241 1.00 95.75 171 SER A O 1
ATOM 1290 N N . PRO A 1 172 ? -14.604 12.692 -13.757 1.00 95.94 172 PRO A N 1
ATOM 1291 C CA . PRO A 1 172 ? -13.633 13.278 -14.670 1.00 95.94 172 PRO A CA 1
ATOM 1292 C C . PRO A 1 172 ? -12.327 12.481 -14.697 1.00 95.94 172 PRO A C 1
ATOM 1294 O O . PRO A 1 172 ? -12.078 11.650 -13.826 1.00 95.94 172 PRO A O 1
ATOM 1297 N N . LEU A 1 173 ? -11.455 12.808 -15.654 1.00 94.50 173 LEU A N 1
ATOM 1298 C CA . LEU A 1 173 ? -10.040 12.441 -15.566 1.00 94.50 173 LEU A CA 1
ATOM 1299 C C . LEU A 1 173 ? -9.394 13.151 -14.363 1.00 94.50 173 LEU A C 1
ATOM 1301 O O . LEU A 1 173 ? -9.490 14.373 -14.205 1.00 94.50 173 LEU A O 1
ATOM 1305 N N . LEU A 1 174 ? -8.712 12.368 -13.539 1.00 93.31 174 LEU A N 1
ATOM 1306 C CA . LEU A 1 174 ? -8.045 12.735 -12.301 1.00 93.31 174 LEU A CA 1
ATOM 1307 C C . LEU A 1 174 ? -6.589 12.259 -12.378 1.00 93.31 174 LEU A C 1
ATOM 1309 O O . LEU A 1 174 ? -6.291 11.188 -12.893 1.00 93.31 174 LEU A O 1
ATOM 1313 N N . TYR A 1 175 ? -5.671 13.061 -11.845 1.00 93.62 175 TYR A N 1
ATOM 1314 C CA . TYR A 1 175 ? -4.239 12.742 -11.778 1.00 93.62 175 TYR A CA 1
ATOM 1315 C C . TYR A 1 175 ? -3.817 12.485 -10.323 1.00 93.62 175 TYR A C 1
ATOM 1317 O O . TYR A 1 175 ? -2.764 12.942 -9.890 1.00 93.62 175 TYR A O 1
ATOM 1325 N N . GLU A 1 176 ? -4.698 11.867 -9.534 1.00 93.56 176 GLU A N 1
ATOM 1326 C CA . GLU A 1 176 ? -4.498 11.590 -8.108 1.00 93.56 176 GLU A CA 1
ATOM 1327 C C . GLU A 1 176 ? -5.407 10.460 -7.616 1.00 93.56 176 GLU A C 1
ATOM 1329 O O . GLU A 1 176 ? -6.478 10.219 -8.182 1.00 93.56 176 GLU A O 1
ATOM 1334 N N . THR A 1 177 ? -4.982 9.803 -6.543 1.00 93.81 177 THR A N 1
ATOM 1335 C CA . THR A 1 177 ? -5.691 8.731 -5.837 1.00 93.81 177 THR A CA 1
ATOM 1336 C C . THR A 1 177 ? -6.237 9.208 -4.487 1.00 93.81 177 THR A C 1
ATOM 1338 O O . THR A 1 177 ? -5.850 10.257 -3.972 1.00 93.81 177 THR A O 1
ATOM 1341 N N . GLY A 1 178 ? -7.180 8.444 -3.931 1.00 93.12 178 GLY A N 1
ATOM 1342 C CA . GLY A 1 178 ? -7.794 8.694 -2.625 1.00 93.12 178 GLY A CA 1
ATOM 1343 C C . GLY A 1 178 ? -9.114 9.465 -2.674 1.00 93.12 178 GLY A C 1
ATOM 1344 O O . GLY A 1 178 ? -9.708 9.660 -3.738 1.00 93.12 178 GLY A O 1
ATOM 1345 N N . PHE A 1 179 ? -9.629 9.853 -1.504 1.00 92.56 179 PHE A N 1
ATOM 1346 C CA . PHE A 1 179 ? -10.917 10.546 -1.404 1.00 92.56 179 PHE A CA 1
ATOM 1347 C C . PHE A 1 179 ? -10.831 12.002 -1.873 1.00 92.56 179 PHE A C 1
ATOM 1349 O O . PHE A 1 179 ? -10.080 12.820 -1.342 1.00 92.56 179 PHE A O 1
ATOM 1356 N N . ILE A 1 180 ? -11.678 12.340 -2.841 1.00 93.38 180 ILE A N 1
ATOM 1357 C CA . ILE A 1 180 ? -11.808 13.661 -3.443 1.00 93.38 180 ILE A CA 1
ATOM 1358 C C . ILE A 1 180 ? -13.167 14.256 -3.069 1.00 93.38 180 ILE A C 1
ATOM 1360 O O . ILE A 1 180 ? -14.199 13.585 -3.091 1.00 93.38 180 ILE A O 1
ATOM 1364 N N . HIS A 1 181 ? -13.164 15.553 -2.756 1.00 94.12 181 HIS A N 1
ATOM 1365 C CA . HIS A 1 181 ? -14.376 16.335 -2.509 1.00 94.12 181 HIS A CA 1
ATOM 1366 C C . HIS A 1 181 ? -15.267 16.368 -3.760 1.00 94.12 181 HIS A C 1
ATOM 1368 O O . HIS A 1 181 ? -14.806 16.796 -4.826 1.00 94.12 181 HIS A O 1
ATOM 1374 N N . PHE A 1 182 ? -16.519 15.936 -3.616 1.00 96.19 182 PHE A N 1
ATOM 1375 C CA . PHE A 1 182 ? -17.531 15.871 -4.670 1.00 96.19 182 PHE A CA 1
ATOM 1376 C C . PHE A 1 182 ? -18.717 16.763 -4.300 1.00 96.19 182 PHE A C 1
ATOM 1378 O O . PHE A 1 182 ? -19.225 16.701 -3.185 1.00 96.19 182 PHE A O 1
ATOM 1385 N N . GLU A 1 183 ? -19.156 17.608 -5.226 1.00 96.44 183 GLU A N 1
ATOM 1386 C CA . GLU A 1 183 ? -20.252 18.552 -5.007 1.00 96.44 183 GLU A CA 1
ATOM 1387 C C . GLU A 1 183 ? -21.200 18.577 -6.199 1.00 96.44 183 GLU A C 1
ATOM 1389 O O . GLU A 1 183 ? -20.785 18.361 -7.340 1.00 96.44 183 GLU A O 1
ATOM 1394 N N . VAL A 1 184 ? -22.461 18.924 -5.949 1.00 95.69 184 VAL A N 1
ATOM 1395 C CA . VAL A 1 184 ? -23.492 19.031 -6.988 1.00 95.69 184 VAL A CA 1
ATOM 1396 C C . VAL A 1 184 ? -24.134 20.415 -6.949 1.00 95.69 184 VAL A C 1
ATOM 1398 O O . VAL A 1 184 ? -24.264 21.045 -5.899 1.00 95.69 184 VAL A O 1
ATOM 1401 N N . SER A 1 185 ? -24.505 20.892 -8.131 1.00 94.94 185 SER A N 1
ATOM 1402 C CA . SER A 1 185 ? -25.187 22.151 -8.393 1.00 94.94 185 SER A CA 1
ATOM 1403 C C . SER A 1 185 ? -26.422 21.898 -9.252 1.00 94.94 185 SER A C 1
ATOM 1405 O O . SER A 1 185 ? -26.385 21.109 -10.200 1.00 94.94 185 SER A O 1
ATOM 1407 N N . THR A 1 186 ? -27.493 22.615 -8.925 1.00 93.25 186 THR A N 1
ATOM 1408 C CA . THR A 1 186 ? -28.788 22.628 -9.621 1.00 93.25 186 THR A CA 1
ATOM 1409 C C . THR A 1 186 ? -29.053 23.945 -10.365 1.00 93.25 186 THR A C 1
ATOM 1411 O O . THR A 1 186 ? -30.107 24.107 -10.982 1.00 93.25 186 THR A O 1
ATOM 1414 N N . ASP A 1 187 ? -28.098 24.882 -10.310 1.00 91.81 187 ASP A N 1
ATOM 1415 C CA . ASP A 1 187 ? -28.193 26.276 -10.763 1.00 91.81 187 ASP A CA 1
ATOM 1416 C C . ASP A 1 187 ? -27.105 26.636 -11.798 1.00 91.81 187 ASP A C 1
ATOM 1418 O O . ASP A 1 187 ? -26.549 27.732 -11.792 1.00 91.81 187 ASP A O 1
ATOM 1422 N N . ASP A 1 188 ? -26.787 25.686 -12.684 1.00 88.50 188 ASP A N 1
ATOM 1423 C CA . ASP A 1 188 ? -25.747 25.787 -13.728 1.00 88.50 188 ASP A CA 1
ATOM 1424 C C . ASP A 1 188 ? -24.320 26.058 -13.190 1.00 88.50 188 ASP A C 1
ATOM 1426 O O . ASP A 1 188 ? -23.442 26.641 -13.831 1.00 88.50 188 ASP A O 1
ATOM 1430 N N . GLY A 1 189 ? -24.045 25.595 -11.970 1.00 90.75 189 GLY A N 1
ATOM 1431 C CA . GLY A 1 189 ? -22.740 25.708 -11.330 1.00 90.75 189 GLY A CA 1
ATOM 1432 C C . GLY A 1 189 ? -22.439 27.091 -10.754 1.00 90.75 189 GLY A C 1
ATOM 1433 O O . GLY A 1 189 ? -21.248 27.430 -10.665 1.00 90.75 189 GLY A O 1
ATOM 1434 N N . LEU A 1 190 ? -23.466 27.869 -10.392 1.00 91.19 190 LEU A N 1
ATOM 1435 C CA . LEU A 1 190 ? -23.331 29.116 -9.633 1.00 91.19 190 LEU A CA 1
ATOM 1436 C C . LEU A 1 190 ? -23.064 28.822 -8.148 1.00 91.19 190 LEU A C 1
ATOM 1438 O O . LEU A 1 190 ? -22.113 29.365 -7.582 1.00 91.19 190 LEU A O 1
ATOM 1442 N N . THR A 1 191 ? -23.832 27.912 -7.542 1.00 93.19 191 THR A N 1
ATOM 1443 C CA . THR A 1 191 ? -23.649 27.427 -6.166 1.00 93.19 191 THR A CA 1
ATOM 1444 C C . THR A 1 191 ? -23.485 25.908 -6.127 1.00 93.19 191 THR A C 1
ATOM 1446 O O . THR A 1 191 ? -23.807 25.207 -7.079 1.00 93.19 191 THR A O 1
ATOM 1449 N N . PHE A 1 192 ? -22.919 25.389 -5.036 1.00 94.56 192 PHE A N 1
ATOM 1450 C CA . PHE A 1 192 ? -22.639 23.958 -4.843 1.00 94.56 192 PHE A CA 1
ATOM 1451 C C . PHE A 1 192 ? -23.004 23.525 -3.407 1.00 94.56 192 PHE A C 1
ATOM 1453 O O . PHE A 1 192 ? -22.101 23.247 -2.615 1.00 94.56 192 PHE A O 1
ATOM 1460 N N . PRO A 1 193 ? -24.293 23.580 -3.014 1.00 93.94 193 PRO A N 1
ATOM 1461 C CA . PRO A 1 193 ? -24.717 23.349 -1.627 1.00 93.94 193 PRO A CA 1
ATOM 1462 C C . PRO A 1 193 ? -24.667 21.869 -1.222 1.00 93.94 193 PRO A C 1
ATOM 1464 O O . PRO A 1 193 ? -24.439 21.553 -0.055 1.00 93.94 193 PRO A O 1
ATOM 1467 N N . TYR A 1 194 ? -24.825 20.971 -2.195 1.00 94.75 194 TYR A N 1
ATOM 1468 C CA . TYR A 1 194 ? -24.804 19.521 -2.026 1.00 94.75 194 TYR A CA 1
ATOM 1469 C C . TYR A 1 194 ? -23.361 18.997 -2.016 1.00 94.75 194 TYR A C 1
ATOM 1471 O O . TYR A 1 194 ? -22.593 19.314 -2.927 1.00 94.75 194 TYR A O 1
ATOM 1479 N N . SER A 1 195 ? -22.986 18.193 -1.017 1.00 94.75 195 SER A N 1
ATOM 1480 C CA . SER A 1 195 ? -21.609 17.714 -0.800 1.00 94.75 195 SER A CA 1
ATOM 1481 C C . SER A 1 195 ? -21.539 16.217 -0.486 1.00 94.75 195 SER A C 1
ATOM 1483 O O . SER A 1 195 ? -22.377 15.677 0.228 1.00 94.75 195 SER A O 1
ATOM 1485 N N . GLY A 1 196 ? -20.490 15.558 -0.973 1.00 93.75 196 GLY A N 1
ATOM 1486 C CA . GLY A 1 196 ? -20.150 14.161 -0.705 1.00 93.75 196 GLY A CA 1
ATOM 1487 C C . GLY A 1 196 ? -18.668 13.882 -0.986 1.00 93.75 196 GLY A C 1
ATOM 1488 O O . GLY A 1 196 ? -17.870 14.801 -1.196 1.00 93.75 196 GLY A O 1
ATOM 1489 N N . THR A 1 197 ? -18.281 12.606 -1.005 1.00 93.44 197 THR A N 1
ATOM 1490 C CA . THR A 1 197 ? -16.903 12.185 -1.306 1.00 93.44 197 THR A CA 1
ATOM 1491 C C . THR A 1 197 ? -16.866 11.102 -2.376 1.00 93.44 197 THR A C 1
ATOM 1493 O O . THR A 1 197 ? -17.692 10.195 -2.379 1.00 93.44 197 THR A O 1
ATOM 1496 N N . TRP A 1 198 ? -15.885 11.204 -3.271 1.00 95.44 198 TRP A N 1
ATOM 1497 C CA . TRP A 1 198 ? -15.614 10.263 -4.358 1.00 95.44 198 TRP A CA 1
ATOM 1498 C C . TRP A 1 198 ? -14.240 9.623 -4.152 1.00 95.44 198 TRP A C 1
ATOM 1500 O O . TRP A 1 198 ? -13.265 10.348 -3.958 1.00 95.44 198 TRP A O 1
ATOM 1510 N N . LEU A 1 199 ? -14.132 8.296 -4.204 1.00 95.50 199 LEU A N 1
ATOM 1511 C CA . LEU A 1 199 ? -12.843 7.608 -4.110 1.00 95.50 199 LEU A CA 1
ATOM 1512 C C . LEU A 1 199 ? -12.214 7.459 -5.505 1.00 95.50 199 LEU A C 1
ATOM 1514 O O . LEU A 1 199 ? -12.677 6.668 -6.326 1.00 95.50 199 LEU A O 1
ATOM 1518 N N . SER A 1 200 ? -11.137 8.205 -5.756 1.00 95.75 200 SER A N 1
ATOM 1519 C CA . SER A 1 200 ? -10.316 8.069 -6.961 1.00 95.75 200 SER A CA 1
ATOM 1520 C C . SER A 1 200 ? -9.352 6.893 -6.814 1.00 95.75 200 SER A C 1
ATOM 1522 O O . SER A 1 200 ? -8.554 6.843 -5.874 1.00 95.75 200 SER A O 1
ATOM 1524 N N . VAL A 1 201 ? -9.431 5.929 -7.728 1.00 94.50 201 VAL A N 1
ATOM 1525 C CA . VAL A 1 201 ? -8.741 4.637 -7.620 1.00 94.50 201 VAL A CA 1
ATOM 1526 C C . VAL A 1 201 ? -7.661 4.516 -8.688 1.00 94.50 201 VAL A C 1
ATOM 1528 O O . VAL A 1 201 ? -7.879 4.872 -9.847 1.00 94.50 201 VAL A O 1
ATOM 1531 N N . HIS A 1 202 ? -6.509 3.955 -8.311 1.00 93.88 202 HIS A N 1
ATOM 1532 C CA . HIS A 1 202 ? -5.464 3.583 -9.260 1.00 93.88 202 HIS A CA 1
ATOM 1533 C C . HIS A 1 202 ? -6.041 2.667 -10.345 1.00 93.88 202 HIS A C 1
ATOM 1535 O O . HIS A 1 202 ? -6.647 1.640 -10.033 1.00 93.88 202 HIS A O 1
ATOM 1541 N N . HIS A 1 203 ? -5.851 3.003 -11.619 1.00 91.38 203 HIS A N 1
ATOM 1542 C CA . HIS A 1 203 ? -6.472 2.303 -12.751 1.00 91.38 203 HIS A CA 1
ATOM 1543 C C . HIS A 1 203 ? -6.184 0.793 -12.748 1.00 91.38 203 HIS A C 1
ATOM 1545 O O . HIS A 1 203 ? -7.089 0.003 -13.022 1.00 91.38 203 HIS A O 1
ATOM 1551 N N . SER A 1 204 ? -4.988 0.359 -12.326 1.00 87.75 204 SER A N 1
ATOM 1552 C CA . SER A 1 204 ? -4.668 -1.075 -12.208 1.00 87.75 204 SER A CA 1
ATOM 1553 C C . SER A 1 204 ? -5.529 -1.820 -11.169 1.00 87.75 204 SER A C 1
ATOM 1555 O O . SER A 1 204 ? -5.778 -3.013 -11.344 1.00 87.75 204 SER A O 1
ATOM 1557 N N . LYS A 1 205 ? -6.077 -1.138 -10.150 1.00 87.00 205 LYS A N 1
ATOM 1558 C CA . LYS A 1 205 ? -6.896 -1.724 -9.064 1.00 87.00 205 LYS A CA 1
ATOM 1559 C C . LYS A 1 205 ? -8.402 -1.776 -9.338 1.00 87.00 205 LYS A C 1
ATOM 1561 O O . LYS A 1 205 ? -9.121 -2.431 -8.591 1.00 87.00 205 LYS A O 1
ATOM 1566 N N . VAL A 1 206 ? -8.880 -1.124 -10.396 1.00 85.19 206 VAL A N 1
ATOM 1567 C CA . VAL A 1 206 ? -10.299 -1.152 -10.793 1.00 85.19 206 VAL A CA 1
ATOM 1568 C C . VAL A 1 206 ? -10.717 -2.591 -11.176 1.00 85.19 206 VAL A C 1
ATOM 1570 O O . VAL A 1 206 ? -9.897 -3.302 -11.765 1.00 85.19 206 VAL A O 1
ATOM 1573 N N . PRO A 1 207 ? -11.946 -3.058 -10.871 1.00 85.88 207 PRO A N 1
ATOM 1574 C CA . PRO A 1 207 ? -12.364 -4.426 -11.189 1.00 85.88 207 PRO A CA 1
ATOM 1575 C C . PRO A 1 207 ? -12.348 -4.732 -12.694 1.00 85.88 207 PRO A C 1
ATOM 1577 O O . PRO A 1 207 ? -12.728 -3.893 -13.510 1.00 85.88 207 PRO A O 1
ATOM 1580 N N . ASP A 1 208 ? -11.980 -5.960 -13.071 1.00 83.56 208 ASP A N 1
ATOM 1581 C CA . ASP A 1 208 ? -11.829 -6.358 -14.483 1.00 83.56 208 ASP A CA 1
ATOM 1582 C C . ASP A 1 208 ? -13.121 -6.220 -15.302 1.00 83.56 208 ASP A C 1
ATOM 1584 O O . ASP A 1 208 ? -13.072 -5.911 -16.489 1.00 83.56 208 ASP A O 1
ATOM 1588 N N . GLY A 1 209 ? -14.287 -6.380 -14.663 1.00 84.69 209 GLY A N 1
ATOM 1589 C CA . GLY A 1 209 ? -15.592 -6.190 -15.304 1.00 84.69 209 GLY A CA 1
ATOM 1590 C C . GLY A 1 209 ? -15.871 -4.756 -15.774 1.00 84.69 209 GLY A C 1
ATOM 1591 O O . GLY A 1 209 ? -16.789 -4.562 -16.573 1.00 84.69 209 GLY A O 1
ATOM 1592 N N . GLU A 1 210 ? -15.085 -3.779 -15.308 1.00 86.25 210 GLU A N 1
ATOM 1593 C CA . GLU A 1 210 ? -15.194 -2.347 -15.629 1.00 86.25 210 GLU A CA 1
ATOM 1594 C C . GLU A 1 210 ? -14.077 -1.843 -16.561 1.00 86.25 210 GLU A C 1
ATOM 1596 O O . GLU A 1 210 ? -14.054 -0.667 -16.930 1.00 86.25 210 GLU A O 1
ATOM 1601 N N . LYS A 1 211 ? -13.149 -2.726 -16.944 1.00 91.56 211 LYS A N 1
ATOM 1602 C CA . LYS A 1 211 ? -12.059 -2.458 -17.888 1.00 91.56 211 LYS A CA 1
ATOM 1603 C C . LYS A 1 211 ? -12.368 -3.074 -19.253 1.00 91.56 211 LYS A C 1
ATOM 1605 O O . LYS A 1 211 ? -13.259 -3.915 -19.395 1.00 91.56 211 LYS A O 1
ATOM 1610 N N . CYS A 1 212 ? -11.592 -2.700 -20.267 1.00 94.75 212 CYS A N 1
ATOM 1611 C CA . CYS A 1 212 ? -11.461 -3.499 -21.482 1.00 94.75 212 CYS A CA 1
ATOM 1612 C C . CYS A 1 212 ? -10.108 -4.230 -21.511 1.00 94.75 212 CYS A C 1
ATOM 1614 O O . CYS A 1 212 ? -9.069 -3.707 -21.115 1.00 94.75 212 CYS A O 1
ATOM 1616 N N . THR A 1 213 ? -10.125 -5.487 -21.944 1.00 95.25 213 THR A N 1
ATOM 1617 C CA . THR A 1 213 ? -8.980 -6.399 -21.895 1.00 95.25 213 THR A CA 1
ATOM 1618 C C . THR A 1 213 ? -8.329 -6.518 -23.266 1.00 95.25 213 THR A C 1
ATOM 1620 O O . THR A 1 213 ? -8.994 -6.793 -24.269 1.00 95.25 213 THR A O 1
ATOM 1623 N N . LEU A 1 214 ? -7.008 -6.356 -23.296 1.00 96.06 214 LEU A N 1
ATOM 1624 C CA . LEU A 1 214 ? -6.165 -6.573 -24.467 1.00 96.06 214 LEU A CA 1
ATOM 1625 C C . LEU A 1 214 ? -5.924 -8.083 -24.619 1.00 96.06 214 LEU A C 1
ATOM 1627 O O . LEU A 1 214 ? -5.145 -8.680 -23.876 1.00 96.06 214 LEU A O 1
ATOM 1631 N N . VAL A 1 215 ? -6.610 -8.736 -25.563 1.00 96.62 215 VAL A N 1
ATOM 1632 C CA . VAL A 1 215 ? -6.466 -10.187 -25.762 1.00 96.62 215 VAL A CA 1
ATOM 1633 C C . VAL A 1 215 ? -5.052 -10.484 -26.258 1.00 96.62 215 VAL A C 1
ATOM 1635 O O . VAL A 1 215 ? -4.656 -9.998 -27.319 1.00 96.62 215 VAL A O 1
ATOM 1638 N N . ASN A 1 216 ? -4.317 -11.301 -25.493 1.00 94.69 216 ASN A N 1
ATOM 1639 C CA . ASN A 1 216 ? -2.879 -11.534 -25.655 1.00 94.69 216 ASN A CA 1
ATOM 1640 C C . ASN A 1 216 ? -2.092 -10.210 -25.655 1.00 94.69 216 ASN A C 1
ATOM 1642 O O . ASN A 1 216 ? -1.540 -9.801 -26.672 1.00 94.69 216 ASN A O 1
ATOM 1646 N N . GLU A 1 217 ? -2.058 -9.533 -24.508 1.00 92.75 217 GLU A N 1
ATOM 1647 C CA . GLU A 1 217 ? -1.398 -8.236 -24.312 1.00 92.75 217 GLU A CA 1
ATOM 1648 C C . GLU A 1 217 ? 0.062 -8.204 -24.806 1.00 92.75 217 GLU A C 1
ATOM 1650 O O . GLU A 1 217 ? 0.485 -7.236 -25.436 1.00 92.75 217 GLU A O 1
ATOM 1655 N N . THR A 1 218 ? 0.820 -9.294 -24.636 1.00 93.12 218 THR A N 1
ATOM 1656 C CA . THR A 1 218 ? 2.176 -9.428 -25.195 1.00 93.12 218 THR A CA 1
ATOM 1657 C C . THR A 1 218 ? 2.184 -9.241 -26.714 1.00 93.12 218 THR A C 1
ATOM 1659 O O . THR A 1 218 ? 3.069 -8.582 -27.250 1.00 93.12 218 THR A O 1
ATOM 1662 N N . LYS A 1 219 ? 1.175 -9.742 -27.437 1.00 96.12 219 LYS A N 1
ATOM 1663 C CA . LYS A 1 219 ? 1.055 -9.515 -28.883 1.00 96.12 219 LYS A CA 1
ATOM 1664 C C . LYS A 1 219 ? 0.879 -8.033 -29.225 1.00 96.12 219 LYS A C 1
ATOM 1666 O O . LYS A 1 219 ? 1.434 -7.598 -30.227 1.00 96.12 219 LYS A O 1
ATOM 1671 N N . TRP A 1 220 ? 0.145 -7.266 -28.417 1.00 96.81 220 TRP A N 1
ATOM 1672 C CA . TRP A 1 220 ? -0.009 -5.817 -28.608 1.00 96.81 220 TRP A CA 1
ATOM 1673 C C . TRP A 1 220 ? 1.324 -5.086 -28.397 1.00 96.81 220 TRP A C 1
ATOM 1675 O O . TRP A 1 220 ? 1.725 -4.284 -29.240 1.00 96.81 220 TRP A O 1
ATOM 1685 N N . GLN A 1 221 ? 2.033 -5.424 -27.316 1.00 95.88 221 GLN A N 1
ATOM 1686 C CA . GLN A 1 221 ? 3.284 -4.778 -26.890 1.00 95.88 221 GLN A CA 1
ATOM 1687 C C . GLN A 1 221 ? 4.526 -5.214 -27.688 1.00 95.88 221 GLN A C 1
ATOM 1689 O O . GLN A 1 221 ? 5.591 -4.626 -27.543 1.00 95.88 221 GLN A O 1
ATOM 1694 N N . TYR A 1 222 ? 4.408 -6.216 -28.561 1.00 95.75 222 TYR A N 1
ATOM 1695 C CA . TYR A 1 222 ? 5.479 -6.665 -29.462 1.00 95.75 222 TYR A CA 1
ATOM 1696 C C . TYR A 1 222 ? 5.074 -6.619 -30.944 1.00 95.75 222 TYR A C 1
ATOM 1698 O O . TYR A 1 222 ? 5.796 -7.131 -31.802 1.00 95.75 222 TYR A O 1
ATOM 1706 N N . TYR A 1 223 ? 3.923 -6.033 -31.281 1.00 96.19 223 TYR A N 1
ATOM 1707 C CA . TYR A 1 223 ? 3.404 -6.054 -32.647 1.00 96.19 223 TYR A CA 1
ATOM 1708 C C . TYR A 1 223 ? 4.343 -5.344 -33.632 1.00 96.19 223 TYR A C 1
ATOM 1710 O O . TYR A 1 223 ? 4.689 -4.182 -33.442 1.00 96.19 223 TYR A O 1
ATOM 1718 N N . GLY A 1 224 ? 4.726 -6.021 -34.717 1.00 90.00 224 GLY A N 1
ATOM 1719 C CA . GLY A 1 224 ? 5.724 -5.523 -35.669 1.00 90.00 224 GLY A CA 1
ATOM 1720 C C . GLY A 1 224 ? 7.168 -5.916 -35.354 1.00 90.00 224 GLY A C 1
ATOM 1721 O O . GLY A 1 224 ? 8.027 -5.721 -36.208 1.00 90.00 224 GLY A O 1
ATOM 1722 N N . THR A 1 225 ? 7.439 -6.521 -34.194 1.00 91.38 225 THR A N 1
ATOM 1723 C CA . THR A 1 225 ? 8.703 -7.239 -33.969 1.00 91.38 225 THR A CA 1
ATOM 1724 C C . THR A 1 225 ? 8.698 -8.592 -34.699 1.00 91.38 225 THR A C 1
ATOM 1726 O O . THR A 1 225 ? 7.684 -9.024 -35.256 1.00 91.38 225 THR A O 1
ATOM 1729 N N . HIS A 1 226 ? 9.852 -9.263 -34.750 1.00 86.38 226 HIS A N 1
ATOM 1730 C CA . HIS A 1 226 ? 10.054 -10.450 -35.583 1.00 86.38 226 HIS A CA 1
ATOM 1731 C C . HIS A 1 226 ? 9.032 -11.573 -35.290 1.00 86.38 226 HIS A C 1
ATOM 1733 O O . HIS A 1 226 ? 9.013 -12.148 -34.203 1.00 86.38 226 HIS A O 1
ATOM 1739 N N . ASN A 1 227 ? 8.227 -11.916 -36.304 1.00 85.25 227 ASN A N 1
ATOM 1740 C CA . ASN A 1 227 ? 7.139 -12.909 -36.284 1.00 85.25 227 ASN A CA 1
ATOM 1741 C C . ASN A 1 227 ? 5.896 -12.555 -35.432 1.00 85.25 227 ASN A C 1
ATOM 1743 O O . ASN A 1 227 ? 5.139 -13.459 -35.079 1.00 85.25 227 ASN A O 1
ATOM 1747 N N . ILE A 1 228 ? 5.651 -11.273 -35.118 1.00 93.75 228 ILE A N 1
ATOM 1748 C CA . ILE A 1 228 ? 4.453 -10.827 -34.379 1.00 93.75 228 ILE A CA 1
ATOM 1749 C C . ILE A 1 228 ? 3.566 -9.924 -35.259 1.00 93.75 228 ILE A C 1
ATOM 1751 O O . ILE A 1 228 ? 3.772 -8.711 -35.337 1.00 93.75 228 ILE A O 1
ATOM 1755 N N . ASP A 1 229 ? 2.552 -10.514 -35.903 1.00 93.00 229 ASP A N 1
ATOM 1756 C CA . ASP A 1 229 ? 1.653 -9.845 -36.858 1.00 93.00 229 ASP A CA 1
ATOM 1757 C C . ASP A 1 229 ? 0.172 -10.305 -36.770 1.00 93.00 229 ASP A C 1
ATOM 1759 O O . ASP A 1 229 ? -0.232 -11.059 -35.878 1.00 93.00 229 ASP A O 1
ATOM 1763 N N . GLY A 1 230 ? -0.686 -9.804 -37.667 1.00 95.06 230 GLY A N 1
ATOM 1764 C CA . GLY A 1 230 ? -2.097 -10.194 -37.799 1.00 95.06 230 GLY A CA 1
ATOM 1765 C C . GLY A 1 230 ? -3.061 -9.463 -36.854 1.00 95.06 230 GLY A C 1
ATOM 1766 O O . GLY A 1 230 ? -2.789 -8.364 -36.385 1.00 95.06 230 GLY A O 1
ATOM 1767 N N . ASN A 1 231 ? -4.221 -10.057 -36.560 1.00 97.31 231 ASN A N 1
ATOM 1768 C CA . ASN A 1 231 ? -5.259 -9.352 -35.795 1.00 97.31 231 ASN A CA 1
ATOM 1769 C C . ASN A 1 231 ? -4.855 -9.115 -34.329 1.00 97.31 231 ASN A C 1
ATOM 1771 O O . ASN A 1 231 ? -4.400 -10.044 -33.653 1.00 97.31 231 ASN A O 1
ATOM 1775 N N . LEU A 1 232 ? -5.114 -7.907 -33.828 1.00 98.19 232 LEU A N 1
ATOM 1776 C CA . LEU A 1 232 ? -5.256 -7.610 -32.399 1.00 98.19 232 LEU A CA 1
ATOM 1777 C C . LEU A 1 232 ? -6.745 -7.625 -32.032 1.00 98.19 232 LEU A C 1
ATOM 1779 O O . LEU A 1 232 ? -7.601 -7.467 -32.905 1.00 98.19 232 LEU A O 1
ATOM 1783 N N . THR A 1 233 ? -7.079 -7.913 -30.773 1.00 98.19 233 THR A N 1
ATOM 1784 C CA . THR A 1 233 ? -8.476 -8.045 -30.316 1.00 98.19 233 THR A CA 1
ATOM 1785 C C . THR A 1 233 ? -8.657 -7.478 -28.916 1.00 98.19 233 THR A C 1
ATOM 1787 O O . THR A 1 233 ? -7.905 -7.811 -28.003 1.00 98.19 233 THR A O 1
ATOM 1790 N N . LEU A 1 234 ? -9.650 -6.606 -28.777 1.00 97.31 234 LEU A N 1
ATOM 1791 C CA . LEU A 1 234 ? -10.095 -5.977 -27.541 1.00 97.31 234 LEU A CA 1
ATOM 1792 C C . LEU A 1 234 ? -11.415 -6.629 -27.106 1.00 97.31 234 LEU A C 1
ATOM 1794 O O . LEU A 1 234 ? -12.247 -6.960 -27.957 1.00 97.31 234 LEU A O 1
ATOM 1798 N N . THR A 1 235 ? -11.625 -6.798 -25.803 1.00 97.25 235 THR A N 1
ATOM 1799 C CA . THR A 1 235 ? -12.878 -7.330 -25.232 1.00 97.25 235 THR A CA 1
ATOM 1800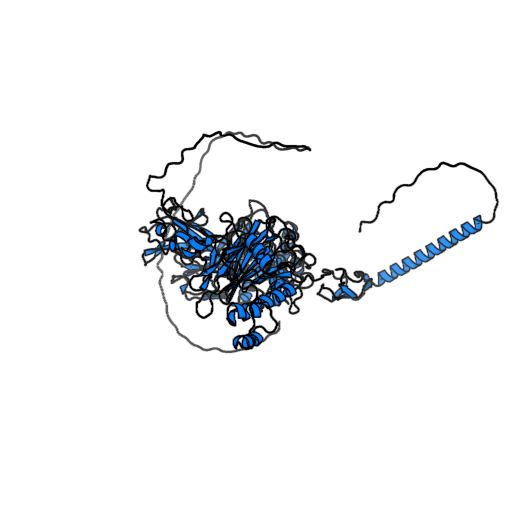 C C . THR A 1 235 ? -13.325 -6.527 -24.014 1.00 97.25 235 THR A C 1
ATOM 1802 O O . THR A 1 235 ? -12.482 -6.012 -23.289 1.00 97.25 235 THR A O 1
ATOM 1805 N N . TRP A 1 236 ? -14.631 -6.412 -23.770 1.00 95.81 236 TRP A N 1
ATOM 1806 C CA . TRP A 1 236 ? -15.196 -5.708 -22.609 1.00 95.81 236 TRP A CA 1
ATOM 1807 C C . TRP A 1 236 ? -16.608 -6.203 -22.272 1.00 95.81 236 TRP A C 1
ATOM 1809 O O . TRP A 1 236 ? -17.304 -6.785 -23.108 1.00 95.81 236 TRP A O 1
ATOM 1819 N N . THR A 1 237 ? -17.066 -5.915 -21.054 1.00 94.88 237 THR A N 1
ATOM 1820 C CA . THR A 1 237 ? -18.465 -6.105 -20.650 1.00 94.88 237 THR A CA 1
ATOM 1821 C C . THR A 1 237 ? -19.349 -5.098 -21.389 1.00 94.88 237 THR A C 1
ATOM 1823 O O . THR A 1 237 ? -19.400 -3.928 -21.014 1.00 94.88 237 THR A O 1
ATOM 1826 N N . HIS A 1 238 ? -20.055 -5.510 -22.447 1.00 90.19 238 HIS A N 1
ATOM 1827 C CA . HIS A 1 238 ? -20.837 -4.576 -23.273 1.00 90.19 238 HIS A CA 1
ATOM 1828 C C . HIS A 1 238 ? -21.922 -3.819 -22.488 1.00 90.19 238 HIS A C 1
ATOM 1830 O O . HIS A 1 238 ? -22.233 -2.682 -22.831 1.00 90.19 238 HIS A O 1
ATOM 1836 N N . GLN A 1 239 ? -22.453 -4.408 -21.410 1.00 90.62 239 GLN A N 1
ATOM 1837 C CA . GLN A 1 239 ? -23.444 -3.780 -20.531 1.00 90.62 239 GLN A CA 1
ATOM 1838 C C . GLN A 1 239 ? -22.877 -2.650 -19.653 1.00 90.62 239 GLN A C 1
ATOM 1840 O O . GLN A 1 239 ? -23.660 -1.868 -19.122 1.00 90.62 239 GLN A O 1
ATOM 1845 N N . ALA A 1 240 ? -21.551 -2.537 -19.503 1.00 87.69 240 ALA A N 1
ATOM 1846 C CA . ALA A 1 240 ? -20.927 -1.466 -18.718 1.00 87.69 240 ALA A CA 1
ATOM 1847 C C . ALA A 1 240 ? -21.003 -0.085 -19.409 1.00 87.69 240 ALA A C 1
ATOM 1849 O O . ALA A 1 240 ? -20.768 0.934 -18.764 1.00 87.69 240 ALA A O 1
ATOM 1850 N N . LEU A 1 241 ? -21.391 -0.032 -20.692 1.00 88.38 241 LEU A N 1
ATOM 1851 C CA . LEU A 1 241 ? -21.813 1.191 -21.381 1.00 88.38 241 LEU A CA 1
ATOM 1852 C C . LEU A 1 241 ? -23.213 0.997 -21.967 1.00 88.38 241 LEU A C 1
ATOM 1854 O O . LEU A 1 241 ? -23.442 0.121 -22.798 1.00 88.38 241 LEU A O 1
ATOM 1858 N N . THR A 1 242 ? -24.147 1.871 -21.601 1.00 85.12 242 THR A N 1
ATOM 1859 C CA . THR A 1 242 ? -25.555 1.855 -22.039 1.00 85.12 242 THR A CA 1
ATOM 1860 C C . THR A 1 242 ? -25.751 2.405 -23.464 1.00 85.12 242 THR A C 1
ATOM 1862 O O . THR A 1 242 ? -26.687 3.151 -23.749 1.00 85.12 242 THR A O 1
ATOM 1865 N N . ALA A 1 243 ? -24.866 2.017 -24.387 1.00 92.06 243 ALA A N 1
ATOM 1866 C CA . ALA A 1 243 ? -24.808 2.488 -25.769 1.00 92.06 243 ALA A CA 1
ATOM 1867 C C . ALA A 1 243 ? -24.996 1.343 -26.776 1.00 92.06 243 ALA A C 1
ATOM 1869 O O . ALA A 1 243 ? -24.468 0.247 -26.589 1.00 92.06 243 ALA A O 1
ATOM 1870 N N . THR A 1 244 ? -25.713 1.600 -27.876 1.00 95.81 244 THR A N 1
ATOM 1871 C CA . THR A 1 244 ? -25.869 0.632 -28.982 1.00 95.81 244 THR A CA 1
ATOM 1872 C C . THR A 1 244 ? -24.660 0.617 -29.914 1.00 95.81 244 THR A C 1
ATOM 1874 O O . THR A 1 244 ? -24.297 -0.436 -30.436 1.00 95.81 244 THR A O 1
ATOM 1877 N N . HIS A 1 245 ? -24.023 1.776 -30.089 1.00 97.56 245 HIS A N 1
ATOM 1878 C CA . HIS A 1 245 ? -22.820 1.971 -30.886 1.00 97.56 245 HIS A CA 1
ATOM 1879 C C . HIS A 1 245 ? -21.788 2.764 -30.080 1.00 97.56 245 HIS A C 1
ATOM 1881 O O . HIS A 1 245 ? -22.135 3.605 -29.245 1.00 97.56 245 HIS A O 1
ATOM 1887 N N . ILE A 1 246 ? -20.518 2.475 -30.332 1.00 97.75 246 ILE A N 1
ATOM 1888 C CA . ILE A 1 246 ? -19.366 3.004 -29.605 1.00 97.75 246 ILE A CA 1
ATOM 1889 C C . ILE A 1 246 ? -18.314 3.575 -30.557 1.00 97.75 246 ILE A C 1
ATOM 1891 O O . ILE A 1 246 ? -18.221 3.181 -31.721 1.00 97.75 246 ILE A O 1
ATOM 1895 N N . ASN A 1 247 ? -17.487 4.466 -30.025 1.00 98.00 247 ASN A N 1
ATOM 1896 C CA . ASN A 1 247 ? -16.197 4.828 -30.590 1.00 98.00 247 ASN A CA 1
ATOM 1897 C C . ASN A 1 247 ? -15.091 4.141 -29.768 1.00 98.00 247 ASN A C 1
ATOM 1899 O O . ASN A 1 247 ? -15.229 3.964 -28.556 1.00 98.00 247 ASN A O 1
ATOM 1903 N N . ILE A 1 248 ? -13.999 3.758 -30.427 1.00 98.19 248 ILE A N 1
ATOM 1904 C CA . ILE A 1 248 ? -12.782 3.230 -29.797 1.00 98.19 248 ILE A CA 1
ATOM 1905 C C . ILE A 1 248 ? -11.656 4.204 -30.119 1.00 98.19 248 ILE A C 1
ATOM 1907 O O . ILE A 1 248 ? -11.325 4.408 -31.286 1.00 98.19 248 ILE A O 1
ATOM 1911 N N . GLU A 1 249 ? -11.075 4.813 -29.096 1.00 98.06 249 GLU A N 1
ATOM 1912 C CA . GLU A 1 249 ? -10.104 5.899 -29.193 1.00 98.06 249 GLU A CA 1
ATOM 1913 C C . GLU A 1 249 ? -8.740 5.485 -28.640 1.00 98.06 249 GLU A C 1
ATOM 1915 O O . GLU A 1 249 ? -8.653 4.709 -27.688 1.00 98.06 249 GLU A O 1
ATOM 1920 N N . VAL A 1 250 ? -7.679 6.054 -29.210 1.00 97.94 250 VAL A N 1
ATOM 1921 C CA . VAL A 1 250 ? -6.298 5.899 -28.744 1.00 97.94 250 VAL A CA 1
ATOM 1922 C C . VAL A 1 250 ? -5.873 7.172 -28.023 1.00 97.94 250 VAL A C 1
ATOM 1924 O O . VAL A 1 250 ? -5.957 8.268 -28.586 1.00 97.94 250 VAL A O 1
ATOM 1927 N N . TRP A 1 251 ? -5.401 7.016 -26.791 1.00 97.75 251 TRP A N 1
ATOM 1928 C CA . TRP A 1 251 ? -4.917 8.095 -25.936 1.00 97.75 251 TRP A CA 1
ATOM 1929 C C . TRP A 1 251 ? -3.455 7.841 -25.565 1.00 97.75 251 TRP A C 1
ATOM 1931 O O . TRP A 1 251 ? -3.091 6.720 -25.214 1.00 97.75 251 TRP A O 1
ATOM 1941 N N . GLY A 1 252 ? -2.622 8.876 -25.643 1.00 96.88 252 GLY A N 1
ATOM 1942 C CA . GLY A 1 252 ? -1.208 8.832 -25.268 1.00 96.88 252 GLY A CA 1
ATOM 1943 C C . GLY A 1 252 ? -0.930 9.663 -24.016 1.00 96.88 252 GLY A C 1
ATOM 1944 O O . GLY A 1 252 ? -1.617 10.658 -23.767 1.00 96.88 252 GLY A O 1
ATOM 1945 N N . TYR A 1 253 ? 0.082 9.270 -23.242 1.00 96.38 253 TYR A N 1
ATOM 1946 C CA . TYR A 1 253 ? 0.531 9.999 -22.053 1.00 96.38 253 TYR A CA 1
ATOM 1947 C C . TYR A 1 253 ? 1.911 10.623 -22.264 1.00 96.38 253 TYR A C 1
ATOM 1949 O O . TYR A 1 253 ? 2.808 9.994 -22.824 1.00 96.38 253 TYR A O 1
ATOM 1957 N N . GLN A 1 254 ? 2.085 11.860 -21.800 1.00 94.19 254 GLN A N 1
ATOM 1958 C CA . GLN A 1 254 ? 3.379 12.536 -21.769 1.00 94.19 254 GLN A CA 1
ATOM 1959 C C . GLN A 1 254 ? 3.500 13.468 -20.562 1.00 94.19 254 GLN A C 1
ATOM 1961 O O . GLN A 1 254 ? 2.506 13.938 -20.005 1.00 94.19 254 GLN A O 1
ATOM 1966 N N . GLU A 1 255 ? 4.740 13.797 -20.212 1.00 94.81 255 GLU A N 1
ATOM 1967 C CA . GLU A 1 255 ? 5.069 14.804 -19.207 1.00 94.81 255 GLU A CA 1
ATOM 1968 C C . GLU A 1 255 ? 5.982 15.857 -19.836 1.00 94.81 255 GLU A C 1
ATOM 1970 O O . GLU A 1 255 ? 7.013 15.539 -20.431 1.00 94.81 255 GLU A O 1
ATOM 1975 N N . THR A 1 256 ? 5.577 17.121 -19.744 1.00 92.62 256 THR A N 1
ATOM 1976 C CA . THR A 1 256 ? 6.184 18.243 -20.474 1.00 92.62 256 THR A CA 1
ATOM 1977 C C . THR A 1 256 ? 6.585 19.362 -19.525 1.00 92.62 256 THR A C 1
ATOM 1979 O O . THR A 1 256 ? 5.871 19.619 -18.558 1.00 92.62 256 THR A O 1
ATOM 1982 N N . GLY A 1 257 ? 7.688 20.046 -19.827 1.00 93.12 257 GLY A N 1
ATOM 1983 C CA . GLY A 1 257 ? 8.295 21.068 -18.971 1.00 93.12 257 GLY A CA 1
ATOM 1984 C C . GLY A 1 257 ? 9.701 20.670 -18.521 1.00 93.12 257 GLY A C 1
ATOM 1985 O O . GLY A 1 257 ? 10.251 19.668 -18.981 1.00 93.12 257 GLY A O 1
ATOM 1986 N N . ASP A 1 258 ? 10.277 21.464 -17.628 1.00 92.69 258 ASP A N 1
ATOM 1987 C CA . ASP A 1 258 ? 11.592 21.252 -17.036 1.00 92.69 258 ASP A CA 1
ATOM 1988 C C . ASP A 1 258 ? 11.464 20.365 -15.790 1.00 92.69 258 ASP A C 1
ATOM 1990 O O . ASP A 1 258 ? 10.741 20.706 -14.847 1.00 92.69 258 ASP A O 1
ATOM 1994 N N . SER A 1 259 ? 12.174 19.234 -15.767 1.00 92.50 259 SER A N 1
ATOM 1995 C CA . SER A 1 259 ? 12.095 18.261 -14.673 1.00 92.50 259 SER A CA 1
ATOM 1996 C C . SER A 1 259 ? 12.404 18.867 -13.299 1.00 92.50 259 SER A C 1
ATOM 1998 O O . SER A 1 259 ? 13.336 19.651 -13.131 1.00 92.50 259 SER A O 1
ATOM 2000 N N . TYR A 1 260 ? 11.617 18.455 -12.307 1.00 91.44 260 TYR A N 1
ATOM 2001 C CA . TYR A 1 260 ? 11.601 18.930 -10.920 1.00 91.44 260 TYR A CA 1
ATOM 2002 C C . TYR A 1 260 ? 11.375 20.448 -10.755 1.00 91.44 260 TYR A C 1
ATOM 2004 O O . TYR A 1 260 ? 11.792 21.036 -9.757 1.00 91.44 260 TYR A O 1
ATOM 2012 N N . SER A 1 261 ? 10.672 21.083 -11.701 1.00 91.75 261 SER A N 1
ATOM 2013 C CA . SER A 1 261 ? 10.269 22.493 -11.627 1.00 91.75 261 SER A CA 1
ATOM 2014 C C . SER A 1 261 ? 8.748 22.690 -11.513 1.00 91.75 261 SER A C 1
ATOM 2016 O O . SER A 1 261 ? 7.956 21.765 -11.690 1.00 91.75 261 SER A O 1
ATOM 2018 N N . GLU A 1 262 ? 8.321 23.933 -11.267 1.00 90.19 262 GLU A N 1
ATOM 2019 C CA . GLU A 1 262 ? 6.902 24.325 -11.237 1.00 90.19 262 GLU A CA 1
ATOM 2020 C C . GLU A 1 262 ? 6.206 24.305 -12.612 1.00 90.19 262 GLU A C 1
ATOM 2022 O O . GLU A 1 262 ? 4.983 24.433 -12.661 1.00 90.19 262 GLU A O 1
ATOM 2027 N N . ASN A 1 263 ? 6.946 24.170 -13.723 1.00 93.50 263 ASN A N 1
ATOM 2028 C CA . ASN A 1 263 ? 6.372 24.107 -15.075 1.00 93.50 263 ASN A CA 1
ATOM 2029 C C . ASN A 1 263 ? 6.256 22.672 -15.630 1.00 93.50 263 ASN A C 1
ATOM 2031 O O . ASN A 1 263 ? 5.910 22.500 -16.800 1.00 93.50 263 ASN A O 1
ATOM 2035 N N . TRP A 1 264 ? 6.545 21.657 -14.808 1.00 93.44 264 TRP A N 1
ATOM 2036 C CA . TRP A 1 264 ? 6.468 20.250 -15.189 1.00 93.44 264 TRP A CA 1
ATOM 2037 C C . TRP A 1 264 ? 5.043 19.722 -15.002 1.00 93.44 264 TRP A C 1
ATOM 2039 O O . TRP A 1 264 ? 4.524 19.679 -13.885 1.00 93.44 264 TRP A O 1
ATOM 2049 N N . PHE A 1 265 ? 4.404 19.322 -16.100 1.00 94.06 265 PHE A N 1
ATOM 2050 C CA . PHE A 1 265 ? 3.000 18.918 -16.121 1.00 94.06 265 PHE A CA 1
ATOM 2051 C C . PHE A 1 265 ? 2.795 17.596 -16.852 1.00 94.06 265 PHE A C 1
ATOM 2053 O O . PHE A 1 265 ? 3.359 17.371 -17.923 1.00 94.06 265 PHE A O 1
ATOM 2060 N N . ALA A 1 266 ? 1.919 16.763 -16.297 1.00 94.62 266 ALA A N 1
ATOM 2061 C CA . ALA A 1 266 ? 1.397 15.572 -16.950 1.00 94.62 266 ALA A CA 1
ATOM 2062 C C . ALA A 1 266 ? 0.228 15.902 -17.882 1.00 94.62 266 ALA A C 1
ATOM 2064 O O . ALA A 1 266 ? -0.598 16.770 -17.579 1.00 94.62 266 ALA A O 1
ATOM 2065 N N . LYS A 1 267 ? 0.137 15.182 -19.002 1.00 92.88 267 LYS A N 1
ATOM 2066 C CA . LYS A 1 267 ? -0.939 15.333 -19.981 1.00 92.88 267 LYS A CA 1
ATOM 2067 C C . LYS A 1 267 ? -1.268 14.002 -20.659 1.00 92.88 267 LYS A C 1
ATOM 2069 O O . LYS A 1 267 ? -0.459 13.454 -21.404 1.00 92.88 267 LYS A O 1
ATOM 2074 N N . TRP A 1 268 ? -2.511 13.566 -20.485 1.00 94.75 268 TRP A N 1
ATOM 2075 C CA . TRP A 1 268 ? -3.190 12.667 -21.414 1.00 94.75 268 TRP A CA 1
ATOM 2076 C C . TRP A 1 268 ? -3.677 13.428 -22.650 1.00 94.75 268 TRP A C 1
ATOM 2078 O O . TRP A 1 268 ? -4.255 14.514 -22.544 1.00 94.75 268 TRP A O 1
ATOM 2088 N N . GLU A 1 269 ? -3.466 12.847 -23.825 1.00 95.31 269 GLU A N 1
ATOM 2089 C CA . GLU A 1 269 ? -3.810 13.439 -25.114 1.00 95.31 269 GLU A CA 1
ATOM 2090 C C . GLU A 1 269 ? -4.534 12.425 -26.001 1.00 95.31 269 GLU A C 1
ATOM 2092 O O . GLU A 1 269 ? -4.043 11.324 -26.251 1.00 95.31 269 GLU A O 1
ATOM 2097 N N . TYR A 1 270 ? -5.714 12.808 -26.490 1.00 96.94 270 TYR A N 1
ATOM 2098 C CA . TYR A 1 270 ? -6.412 12.070 -27.535 1.00 96.94 270 TYR A CA 1
ATOM 2099 C C . TYR A 1 270 ? -5.590 12.132 -28.829 1.00 96.94 270 TYR A C 1
ATOM 2101 O O . TYR A 1 270 ? -5.274 13.220 -29.317 1.00 96.94 270 TYR A O 1
ATOM 2109 N N . LEU A 1 271 ? -5.260 10.967 -29.389 1.00 96.94 271 LEU A N 1
ATOM 2110 C CA . LEU A 1 271 ? -4.481 10.860 -30.621 1.00 96.94 271 LEU A CA 1
ATOM 2111 C C . LEU A 1 271 ? -5.419 10.726 -31.824 1.00 96.94 271 LEU A C 1
ATOM 2113 O O . LEU A 1 271 ? -5.455 11.593 -32.696 1.00 96.94 271 LEU A O 1
ATOM 2117 N N . TYR A 1 272 ? -6.197 9.643 -31.875 1.00 96.75 272 TYR A N 1
ATOM 2118 C CA . TYR A 1 272 ? -7.186 9.398 -32.924 1.00 96.75 272 TYR A CA 1
ATOM 2119 C C . TYR A 1 272 ? -8.202 8.322 -32.522 1.00 96.75 272 TYR A C 1
ATOM 2121 O O . TYR A 1 272 ? -7.929 7.446 -31.702 1.00 96.75 272 TYR A O 1
ATOM 2129 N N . THR A 1 273 ? -9.362 8.341 -33.172 1.00 97.25 273 THR A N 1
ATOM 2130 C CA . THR A 1 273 ? -10.362 7.275 -33.100 1.00 97.25 273 THR A CA 1
ATOM 2131 C C . THR A 1 273 ? -9.986 6.131 -34.038 1.00 97.25 273 THR A C 1
ATOM 2133 O O . THR A 1 273 ? -9.892 6.312 -35.252 1.00 97.25 273 THR A O 1
ATOM 2136 N N . LEU A 1 274 ? -9.760 4.952 -33.460 1.00 96.81 274 LEU A N 1
ATOM 2137 C CA . LEU A 1 274 ? -9.440 3.696 -34.136 1.00 96.81 274 LEU A CA 1
ATOM 2138 C C . LEU A 1 274 ? -10.662 3.101 -34.853 1.00 96.81 274 LEU A C 1
ATOM 2140 O O . LEU A 1 274 ? -10.529 2.566 -35.952 1.00 96.81 274 LEU A O 1
ATOM 2144 N N . ALA A 1 275 ? -11.846 3.213 -34.244 1.00 97.31 275 ALA A N 1
ATOM 2145 C CA . ALA A 1 275 ? -13.114 2.770 -34.819 1.00 97.31 275 ALA A CA 1
ATOM 2146 C C . ALA A 1 275 ? -14.257 3.698 -34.389 1.00 97.31 275 ALA A C 1
ATOM 2148 O O . ALA A 1 275 ? -14.327 4.096 -33.229 1.00 97.31 275 ALA A O 1
ATOM 2149 N N . ARG A 1 276 ? -15.143 4.050 -35.325 1.00 97.44 276 ARG A N 1
ATOM 2150 C CA . ARG A 1 276 ? -16.310 4.923 -35.105 1.00 97.44 276 ARG A CA 1
ATOM 2151 C C . ARG A 1 276 ? -17.598 4.128 -35.247 1.00 97.44 276 ARG A C 1
ATOM 2153 O O . ARG A 1 276 ? -17.609 3.157 -36.002 1.00 97.44 276 ARG A O 1
ATOM 2160 N N . GLU A 1 277 ? -18.655 4.568 -34.563 1.00 96.25 277 GLU A N 1
ATOM 2161 C CA . GLU A 1 277 ? -20.037 4.070 -34.729 1.00 96.25 277 GLU A CA 1
ATOM 2162 C C . GLU A 1 277 ? -20.125 2.531 -34.803 1.00 96.25 277 GLU A C 1
ATOM 2164 O O . GLU A 1 277 ? -20.889 1.947 -35.567 1.00 96.25 277 GLU A O 1
ATOM 2169 N N . THR A 1 278 ? -19.293 1.850 -34.017 1.00 96.81 278 THR A N 1
ATOM 2170 C CA . THR A 1 278 ? -19.134 0.396 -34.066 1.00 96.81 278 THR A CA 1
ATOM 2171 C C . THR A 1 278 ? -20.168 -0.253 -33.145 1.00 96.81 278 THR A C 1
ATOM 2173 O O . THR A 1 278 ? -20.311 0.205 -32.012 1.00 96.81 278 THR A O 1
ATOM 2176 N N . PRO A 1 279 ? -20.898 -1.303 -33.567 1.00 97.44 279 PRO A N 1
ATOM 2177 C CA . PRO A 1 279 ? -21.880 -1.965 -32.709 1.00 97.44 279 PRO A CA 1
ATOM 2178 C C . PRO A 1 279 ? -21.268 -2.462 -31.389 1.00 97.44 279 PRO A C 1
ATOM 2180 O O . PRO A 1 279 ? -20.245 -3.153 -31.389 1.00 97.44 279 PRO A O 1
ATOM 2183 N N . ASN A 1 280 ? -21.905 -2.139 -30.259 1.00 97.19 280 ASN A N 1
ATOM 2184 C CA . ASN A 1 280 ? -21.436 -2.513 -28.922 1.00 97.19 280 ASN A CA 1
ATOM 2185 C C . ASN A 1 280 ? -21.671 -4.011 -28.645 1.00 97.19 280 ASN A C 1
ATOM 2187 O O . ASN A 1 280 ? -22.651 -4.405 -28.017 1.00 97.19 280 ASN A O 1
ATOM 2191 N N . THR A 1 281 ? -20.772 -4.853 -29.153 1.00 96.31 281 THR A N 1
ATOM 2192 C CA . THR A 1 281 ? -20.849 -6.324 -29.052 1.00 96.31 281 THR A CA 1
ATOM 2193 C C . THR A 1 281 ? -19.978 -6.916 -27.940 1.00 96.31 281 THR A C 1
ATOM 2195 O O . THR A 1 281 ? -20.014 -8.124 -27.715 1.00 96.31 281 THR A O 1
ATOM 2198 N N . GLY A 1 282 ? -19.192 -6.093 -27.239 1.00 96.06 282 GLY A N 1
ATOM 2199 C CA . GLY A 1 282 ? -18.228 -6.550 -26.230 1.00 96.06 282 GLY A CA 1
ATOM 2200 C C . GLY A 1 282 ? -16.893 -7.030 -26.806 1.00 96.06 282 GLY A C 1
ATOM 2201 O O . GLY A 1 282 ? -16.040 -7.500 -26.054 1.00 96.06 282 GLY A O 1
ATOM 2202 N N . THR A 1 283 ? -16.685 -6.933 -28.123 1.00 97.38 283 THR A N 1
ATOM 2203 C CA . THR A 1 283 ? -15.400 -7.245 -28.755 1.00 97.38 283 THR A CA 1
ATOM 2204 C C . THR A 1 283 ? -15.137 -6.405 -30.005 1.00 97.38 283 THR A C 1
ATOM 2206 O O . THR A 1 283 ? -16.059 -5.972 -30.694 1.00 97.38 283 THR A O 1
ATOM 2209 N N . PHE A 1 284 ? -13.859 -6.166 -30.297 1.00 97.88 284 PHE A N 1
ATOM 2210 C CA . PHE A 1 284 ? -13.399 -5.500 -31.509 1.00 97.88 284 PHE A CA 1
ATOM 2211 C C . PHE A 1 284 ? -12.055 -6.083 -31.952 1.00 97.88 284 PHE A C 1
ATOM 2213 O O . PHE A 1 284 ? -11.137 -6.200 -31.141 1.00 97.88 284 PHE A O 1
ATOM 2220 N N . SER A 1 285 ? -11.916 -6.402 -33.240 1.00 97.94 285 SER A N 1
ATOM 2221 C CA . SER A 1 285 ? -10.670 -6.905 -33.826 1.00 97.94 285 SER A CA 1
ATOM 2222 C C . SER A 1 285 ? -10.276 -6.091 -35.052 1.00 97.94 285 SER A C 1
ATOM 2224 O O . SER A 1 285 ? -11.122 -5.760 -35.881 1.00 97.94 285 SER A O 1
ATOM 2226 N N . PHE A 1 286 ? -8.981 -5.827 -35.206 1.00 97.44 286 PHE A N 1
ATOM 2227 C CA . PHE A 1 286 ? -8.426 -5.095 -36.347 1.00 97.44 286 PHE A CA 1
ATOM 2228 C C . PHE A 1 286 ? -7.008 -5.578 -36.671 1.00 97.44 286 PHE A C 1
ATOM 2230 O O . PHE A 1 286 ? -6.358 -6.218 -35.842 1.00 97.44 286 PHE A O 1
ATOM 2237 N N . ILE A 1 287 ? -6.525 -5.258 -37.873 1.00 96.69 287 ILE A N 1
ATOM 2238 C CA . ILE A 1 287 ? -5.110 -5.384 -38.239 1.00 96.69 287 ILE A CA 1
ATOM 2239 C C . ILE A 1 287 ? -4.470 -4.004 -38.037 1.00 96.69 287 ILE A C 1
ATOM 2241 O O . ILE A 1 287 ? -4.886 -3.058 -38.711 1.00 96.69 287 ILE A O 1
ATOM 2245 N N . PRO A 1 288 ? -3.492 -3.853 -37.129 1.00 95.69 288 PRO A N 1
ATOM 2246 C CA . PRO A 1 288 ? -2.816 -2.581 -36.927 1.00 95.69 288 PRO A CA 1
ATOM 2247 C C . PRO A 1 288 ? -2.059 -2.100 -38.161 1.00 95.69 288 PRO A C 1
ATOM 2249 O O . PRO A 1 288 ? -1.267 -2.838 -38.752 1.00 95.69 288 PRO A O 1
ATOM 2252 N N . VAL A 1 289 ? -2.247 -0.820 -38.468 1.00 92.25 289 VAL A N 1
ATOM 2253 C CA . VAL A 1 289 ? -1.412 -0.034 -39.379 1.00 92.25 289 VAL A CA 1
ATOM 2254 C C . VAL A 1 289 ? -0.621 0.995 -38.563 1.00 92.25 289 VAL A C 1
ATOM 2256 O O . VAL A 1 289 ? -1.154 1.472 -37.556 1.00 92.25 289 VAL A O 1
ATOM 2259 N N . PRO A 1 290 ? 0.617 1.352 -38.958 1.00 92.81 290 PRO A N 1
ATOM 2260 C CA . PRO A 1 290 ? 1.358 2.443 -38.330 1.00 92.81 290 PRO A CA 1
ATOM 2261 C C . PRO A 1 290 ? 0.526 3.726 -38.270 1.00 92.81 290 PRO A C 1
ATOM 2263 O O . PRO A 1 290 ? -0.182 4.070 -39.224 1.00 92.81 290 PRO A O 1
ATOM 2266 N N . ALA A 1 291 ? 0.603 4.442 -37.151 1.00 93.31 291 ALA A N 1
ATOM 2267 C CA . ALA A 1 291 ? -0.079 5.717 -37.011 1.00 93.31 291 ALA A CA 1
ATOM 2268 C C . ALA A 1 291 ? 0.513 6.773 -37.960 1.00 93.31 291 ALA A C 1
ATOM 2270 O O . ALA A 1 291 ? 1.637 6.661 -38.453 1.00 93.31 291 ALA A O 1
ATOM 2271 N N . LYS A 1 292 ? -0.249 7.844 -38.208 1.00 91.00 292 LYS A N 1
ATOM 2272 C CA . LYS A 1 292 ? 0.256 9.004 -38.957 1.00 91.00 292 LYS A CA 1
ATOM 2273 C C . LYS A 1 292 ? 1.478 9.591 -38.242 1.00 91.00 292 LYS A C 1
ATOM 2275 O O . LYS A 1 292 ? 1.527 9.587 -37.015 1.00 91.00 292 LYS A O 1
ATOM 2280 N N . ALA A 1 293 ? 2.416 10.161 -39.000 1.00 84.56 293 ALA A N 1
ATOM 2281 C CA . ALA A 1 293 ? 3.714 10.632 -38.498 1.00 84.56 293 ALA A CA 1
ATOM 2282 C C . ALA A 1 293 ? 3.656 11.661 -37.344 1.00 84.56 293 ALA A C 1
ATOM 2284 O O . ALA A 1 293 ? 4.637 11.848 -36.636 1.00 84.56 293 ALA A O 1
ATOM 2285 N N . ASN A 1 294 ? 2.519 12.335 -37.145 1.00 87.31 294 ASN A N 1
ATOM 2286 C CA . ASN A 1 294 ? 2.285 13.255 -36.028 1.00 87.31 294 ASN A CA 1
ATOM 2287 C C . ASN A 1 294 ? 1.849 12.562 -34.719 1.00 87.31 294 ASN A C 1
ATOM 2289 O O . ASN A 1 294 ? 1.787 13.217 -33.684 1.00 87.31 294 ASN A O 1
ATOM 2293 N N . TYR A 1 295 ? 1.519 11.269 -34.774 1.00 91.25 295 TYR A N 1
ATOM 2294 C CA . TYR A 1 295 ? 1.133 10.443 -33.629 1.00 91.25 295 TYR A CA 1
ATOM 2295 C C . TYR A 1 295 ? 2.062 9.242 -33.425 1.00 91.25 295 TYR A C 1
ATOM 2297 O O . TYR A 1 295 ? 2.201 8.801 -32.299 1.00 91.25 295 TYR A O 1
ATOM 2305 N N . SER A 1 296 ? 2.751 8.739 -34.453 1.00 88.56 296 SER A N 1
ATOM 2306 C CA . SER A 1 296 ? 3.583 7.521 -34.380 1.00 88.56 296 SER A CA 1
ATOM 2307 C C . SER A 1 296 ? 4.809 7.588 -33.449 1.00 88.56 296 SER A C 1
ATOM 2309 O O . SER A 1 296 ? 5.608 6.655 -33.433 1.00 88.56 296 SER A O 1
ATOM 2311 N N . THR A 1 297 ? 4.989 8.693 -32.723 1.00 87.62 297 THR A N 1
ATOM 2312 C CA . THR A 1 297 ? 6.036 8.929 -31.717 1.00 87.62 297 THR A CA 1
ATOM 2313 C C . THR A 1 297 ? 5.555 8.724 -30.277 1.00 87.62 297 THR A C 1
ATOM 2315 O O . THR A 1 297 ? 6.321 8.988 -29.354 1.00 87.62 297 THR A O 1
ATOM 2318 N N . TRP A 1 298 ? 4.288 8.348 -30.067 1.00 94.06 298 TRP A N 1
ATOM 2319 C CA . TRP A 1 298 ? 3.734 8.087 -28.739 1.00 94.06 298 TRP A CA 1
ATOM 2320 C C . TRP A 1 298 ? 3.960 6.618 -28.379 1.00 94.06 298 TRP A C 1
ATOM 2322 O O . TRP A 1 298 ? 3.323 5.714 -28.916 1.00 94.06 298 TRP A O 1
ATOM 2332 N N . ASP A 1 299 ? 4.924 6.389 -27.490 1.00 92.94 299 ASP A N 1
ATOM 2333 C CA . ASP A 1 299 ? 5.500 5.061 -27.267 1.00 92.94 299 ASP A CA 1
ATOM 2334 C C . ASP A 1 299 ? 4.662 4.173 -26.325 1.00 92.94 299 ASP A C 1
ATOM 2336 O O . ASP A 1 299 ? 4.744 2.945 -26.389 1.00 92.94 299 ASP A O 1
ATOM 2340 N N . PHE A 1 300 ? 3.819 4.776 -25.479 1.00 96.06 300 PHE A N 1
ATOM 2341 C CA . PHE A 1 300 ? 2.854 4.076 -24.628 1.00 96.06 300 PHE A CA 1
ATOM 2342 C C . PHE A 1 300 ? 1.558 4.883 -24.462 1.00 96.06 300 PHE A C 1
ATOM 2344 O O . PHE A 1 300 ? 1.512 6.093 -24.711 1.00 96.06 300 PHE A O 1
ATOM 2351 N N . GLY A 1 301 ? 0.489 4.201 -24.061 1.00 96.50 301 GLY A N 1
ATOM 2352 C CA . GLY A 1 301 ? -0.826 4.810 -23.920 1.00 96.50 301 GLY A CA 1
ATOM 2353 C C . GLY A 1 301 ? -1.914 3.802 -23.576 1.00 96.50 301 GLY A C 1
ATOM 2354 O O . GLY A 1 301 ? -1.638 2.700 -23.106 1.00 96.50 301 GLY A O 1
ATOM 2355 N N . ILE A 1 302 ? -3.163 4.198 -23.798 1.00 96.75 302 ILE A N 1
ATOM 2356 C CA . ILE A 1 302 ? -4.367 3.500 -23.336 1.00 96.75 302 ILE A CA 1
ATOM 2357 C C . ILE A 1 302 ? -5.462 3.579 -24.409 1.00 96.75 302 ILE A C 1
ATOM 2359 O O . ILE A 1 302 ? -5.510 4.522 -25.207 1.00 96.75 302 ILE A O 1
ATOM 2363 N N . LEU A 1 303 ? -6.354 2.589 -24.442 1.00 97.88 303 LEU A N 1
ATOM 2364 C CA . LEU A 1 303 ? -7.555 2.625 -25.272 1.00 97.88 303 LEU A CA 1
ATOM 2365 C C . LEU A 1 303 ? -8.760 3.066 -24.444 1.00 97.88 303 LEU A C 1
ATOM 2367 O O . LEU A 1 303 ? -8.929 2.631 -23.303 1.00 97.88 303 LEU A O 1
ATOM 2371 N N . ARG A 1 304 ? -9.619 3.888 -25.049 1.00 97.69 304 ARG A N 1
ATOM 2372 C CA . ARG A 1 304 ? -10.885 4.345 -24.466 1.00 97.69 304 ARG A CA 1
ATOM 2373 C C . ARG A 1 304 ? -12.053 3.917 -25.342 1.00 97.69 304 ARG A C 1
ATOM 2375 O O . ARG A 1 304 ? -12.025 4.130 -26.551 1.00 97.69 304 ARG A O 1
ATOM 2382 N N . ILE A 1 305 ? -13.088 3.349 -24.739 1.00 97.56 305 ILE A N 1
ATOM 2383 C CA . ILE A 1 305 ? -14.360 3.035 -25.392 1.00 97.56 305 ILE A CA 1
ATOM 2384 C C . ILE A 1 305 ? -15.405 4.023 -24.879 1.00 97.56 305 ILE A C 1
ATOM 2386 O O . ILE A 1 305 ? -15.593 4.120 -23.668 1.00 97.56 305 ILE A O 1
ATOM 2390 N N . THR A 1 306 ? -16.093 4.726 -25.778 1.00 96.88 306 THR A N 1
ATOM 2391 C CA . THR A 1 306 ? -17.133 5.720 -25.449 1.00 96.88 306 THR A CA 1
ATOM 2392 C C . THR A 1 306 ? -18.400 5.500 -26.283 1.00 96.88 306 THR A C 1
ATOM 2394 O O . THR A 1 306 ? -18.316 4.930 -27.371 1.00 96.88 306 THR A O 1
ATOM 2397 N N . PRO A 1 307 ? -19.593 5.942 -25.839 1.00 96.31 307 PRO A N 1
ATOM 2398 C CA . PRO A 1 307 ? -20.790 5.959 -26.682 1.00 96.31 307 PRO A CA 1
ATOM 2399 C C . PRO A 1 307 ? -20.588 6.835 -27.926 1.00 96.31 307 PRO A C 1
ATOM 2401 O O . PRO A 1 307 ? -20.099 7.961 -27.815 1.00 96.31 307 PRO A O 1
ATOM 2404 N N . SER A 1 308 ? -21.022 6.375 -29.104 1.00 96.38 308 SER A N 1
ATOM 2405 C CA . SER A 1 308 ? -20.780 7.096 -30.368 1.00 96.38 308 SER A CA 1
ATOM 2406 C C . SER A 1 308 ? -21.535 8.427 -30.507 1.00 96.38 308 SER A C 1
ATOM 2408 O O . SER A 1 308 ? -21.322 9.157 -31.469 1.00 96.38 308 SER A O 1
ATOM 2410 N N . THR A 1 309 ? -22.412 8.754 -29.555 1.00 94.75 309 THR A N 1
ATOM 2411 C CA . THR A 1 309 ? -23.113 10.043 -29.447 1.00 94.75 309 THR A CA 1
ATOM 2412 C C . THR A 1 309 ? -22.215 11.195 -28.994 1.00 94.75 309 THR A C 1
ATOM 2414 O O . THR A 1 309 ? -22.616 12.350 -29.115 1.00 94.75 309 THR A O 1
ATOM 2417 N N . TYR A 1 310 ? -21.033 10.900 -28.445 1.00 93.94 310 TYR A N 1
ATOM 2418 C CA . TYR A 1 310 ? -20.045 11.899 -28.037 1.00 93.94 310 TYR A CA 1
ATOM 2419 C C . TYR A 1 310 ? -19.013 12.134 -29.143 1.00 93.94 310 TYR A C 1
ATOM 2421 O O . TYR A 1 310 ? -18.691 11.227 -29.916 1.00 93.94 310 TYR A O 1
ATOM 2429 N N . SER A 1 311 ? -18.473 13.352 -29.216 1.00 95.31 311 SER A N 1
ATOM 2430 C CA . SER A 1 311 ? -17.416 13.668 -30.180 1.00 95.31 311 SER A CA 1
ATOM 2431 C C . SER A 1 311 ? -16.082 13.039 -29.775 1.00 95.31 311 SER A C 1
ATOM 2433 O O . SER A 1 311 ? -15.772 12.954 -28.586 1.00 95.31 311 SER A O 1
ATOM 2435 N N . ASP A 1 312 ? -15.269 12.679 -30.768 1.00 95.19 312 ASP A N 1
ATOM 2436 C CA . ASP A 1 312 ? -13.887 12.220 -30.606 1.00 95.19 312 ASP A CA 1
ATOM 2437 C C . ASP A 1 312 ? -13.107 12.998 -29.538 1.00 95.19 312 ASP A C 1
ATOM 2439 O O . ASP A 1 312 ? -13.029 14.229 -29.583 1.00 95.19 312 ASP A O 1
ATOM 2443 N N . GLY A 1 313 ? -12.494 12.280 -28.597 1.00 94.62 313 GLY A N 1
ATOM 2444 C CA . GLY A 1 313 ? -11.599 12.871 -27.602 1.00 94.62 313 GLY A CA 1
ATOM 2445 C C . GLY A 1 313 ? -12.293 13.740 -26.546 1.00 94.62 313 GLY A C 1
ATOM 2446 O O . GLY A 1 313 ? -11.617 14.342 -25.713 1.00 94.62 313 GLY A O 1
ATOM 2447 N N . GLN A 1 314 ? -13.631 13.809 -26.538 1.00 94.69 314 GLN A N 1
ATOM 2448 C CA . GLN A 1 314 ? -14.386 14.605 -25.570 1.00 94.69 314 GLN A CA 1
ATOM 2449 C C . GLN A 1 314 ? -14.106 14.136 -24.135 1.00 94.69 314 GLN A C 1
ATOM 2451 O O . GLN A 1 314 ? -14.216 12.947 -23.822 1.00 94.69 314 GLN A O 1
ATOM 2456 N N . SER A 1 315 ? -13.739 15.072 -23.260 1.00 90.81 315 SER A N 1
ATOM 2457 C CA . SER A 1 315 ? -13.453 14.804 -21.848 1.00 90.81 315 SER A CA 1
ATOM 2458 C C . SER A 1 315 ? -14.725 14.531 -21.039 1.00 90.81 315 SER A C 1
ATOM 2460 O O . SER A 1 315 ? -15.795 15.038 -21.371 1.00 90.81 315 SER A O 1
ATOM 2462 N N . ASN A 1 316 ? -14.579 13.805 -19.924 1.00 87.75 316 ASN A N 1
ATOM 2463 C CA . ASN A 1 316 ? -15.627 13.590 -18.913 1.00 87.75 316 ASN A CA 1
ATOM 2464 C C . ASN A 1 316 ? -16.907 12.931 -19.474 1.00 87.75 316 ASN A C 1
ATOM 2466 O O . ASN A 1 316 ? -18.022 13.293 -19.104 1.00 87.75 316 ASN A O 1
ATOM 2470 N N . THR A 1 317 ? -16.743 11.975 -20.392 1.00 91.81 317 THR A N 1
ATOM 2471 C CA . THR A 1 317 ? -17.821 11.179 -20.999 1.00 91.81 317 THR A CA 1
ATOM 2472 C C . THR A 1 317 ? -17.824 9.751 -20.444 1.00 91.81 317 THR A C 1
ATOM 2474 O O . THR A 1 317 ? -16.759 9.273 -20.040 1.00 91.81 317 THR A O 1
ATOM 2477 N N . PRO A 1 318 ? -18.972 9.039 -20.432 1.00 93.88 318 PRO A N 1
ATOM 2478 C CA . PRO A 1 318 ? -19.026 7.631 -20.038 1.00 93.88 318 PRO A CA 1
ATOM 2479 C C . PRO A 1 318 ? -17.982 6.820 -20.814 1.00 93.88 318 PRO A C 1
ATOM 2481 O O . PRO A 1 318 ? -17.974 6.859 -22.047 1.00 93.88 318 PRO A O 1
ATOM 2484 N N . SER A 1 319 ? -17.071 6.152 -20.105 1.00 94.69 319 SER A N 1
ATOM 2485 C CA . SER A 1 319 ? -15.887 5.527 -20.707 1.00 94.69 319 SER A CA 1
ATOM 2486 C C . SER A 1 319 ? -15.532 4.196 -20.044 1.00 94.69 319 SER A C 1
ATOM 2488 O O . SER A 1 319 ? -15.536 4.088 -18.821 1.00 94.69 319 SER A O 1
ATOM 2490 N N . ILE A 1 320 ? -15.131 3.216 -20.856 1.00 95.06 320 ILE A N 1
ATOM 2491 C CA . ILE A 1 320 ? -14.363 2.040 -20.414 1.00 95.06 320 ILE A CA 1
ATOM 2492 C C . ILE A 1 320 ? -12.926 2.221 -20.906 1.00 95.06 320 ILE A C 1
ATOM 2494 O O . ILE A 1 320 ? -12.715 2.626 -22.050 1.00 95.06 320 ILE A O 1
ATOM 2498 N N . TRP A 1 321 ? -11.947 1.898 -20.065 1.00 96.19 321 TRP A N 1
ATOM 2499 C CA . TRP A 1 321 ? -10.524 2.042 -20.377 1.00 96.19 321 TRP A CA 1
ATOM 2500 C C . TRP A 1 321 ? -9.812 0.688 -20.384 1.00 96.19 321 TRP A C 1
ATOM 2502 O O . TRP A 1 321 ? -10.198 -0.222 -19.643 1.00 96.19 321 TRP A O 1
ATOM 2512 N N . SER A 1 322 ? -8.773 0.555 -21.209 1.00 95.94 322 SER A N 1
ATOM 2513 C CA . SER A 1 322 ? -7.867 -0.597 -21.146 1.00 95.94 322 SER A CA 1
ATOM 2514 C C . SER A 1 322 ? -6.872 -0.448 -19.997 1.00 95.94 322 SER A C 1
ATOM 2516 O O . SER A 1 322 ? -6.810 0.600 -19.362 1.00 95.94 322 SER A O 1
ATOM 2518 N N . SER A 1 323 ? -6.029 -1.455 -19.773 1.00 92.25 323 SER A N 1
ATOM 2519 C CA . SER A 1 323 ? -4.720 -1.171 -19.179 1.00 92.25 323 SER A CA 1
ATOM 2520 C C . SER A 1 323 ? -3.901 -0.294 -20.134 1.00 92.25 323 SER A C 1
ATOM 2522 O O . SER A 1 323 ? -3.994 -0.404 -21.367 1.00 92.25 323 SER A O 1
ATOM 2524 N N . GLU A 1 324 ? -3.101 0.586 -19.560 1.00 93.25 324 GLU A N 1
ATOM 2525 C CA . GLU A 1 324 ? -1.963 1.211 -20.206 1.00 93.25 324 GLU A CA 1
ATOM 2526 C C . GLU A 1 324 ? -0.969 0.142 -20.691 1.00 93.25 324 GLU A C 1
ATOM 2528 O O . GLU A 1 324 ? -0.812 -0.907 -20.067 1.00 93.25 324 GLU A O 1
ATOM 2533 N N . HIS A 1 325 ? -0.357 0.367 -21.851 1.00 95.69 325 HIS A N 1
ATOM 2534 C CA . HIS A 1 325 ? 0.542 -0.597 -22.483 1.00 95.69 325 HIS A CA 1
ATOM 2535 C C . HIS A 1 325 ? 1.484 0.085 -23.480 1.00 95.69 325 HIS A C 1
ATOM 2537 O O . HIS A 1 325 ? 1.211 1.181 -23.984 1.00 95.69 325 HIS A O 1
ATOM 2543 N N . ALA A 1 326 ? 2.580 -0.597 -23.816 1.00 96.75 326 ALA A N 1
ATOM 2544 C CA . ALA A 1 326 ? 3.485 -0.173 -24.877 1.00 96.75 326 ALA A CA 1
ATOM 2545 C C . ALA A 1 326 ? 2.789 -0.206 -26.258 1.00 96.75 326 ALA A C 1
ATOM 2547 O O . ALA A 1 326 ? 2.244 -1.230 -26.683 1.00 96.75 326 ALA A O 1
ATOM 2548 N N . LEU A 1 327 ? 2.832 0.909 -26.992 1.00 96.56 327 LEU A N 1
ATOM 2549 C CA . LEU A 1 327 ? 2.093 1.135 -28.243 1.00 96.56 327 LEU A CA 1
ATOM 2550 C C . LEU A 1 327 ? 2.835 0.623 -29.497 1.00 96.56 327 LEU A C 1
ATOM 2552 O O . LEU A 1 327 ? 2.710 1.200 -30.577 1.00 96.56 327 LEU A O 1
ATOM 2556 N N . ALA A 1 328 ? 3.567 -0.494 -29.403 1.00 96.69 328 ALA A N 1
ATOM 2557 C CA . ALA A 1 328 ? 4.334 -1.079 -30.519 1.00 96.69 328 ALA A CA 1
ATOM 2558 C C . ALA A 1 328 ? 3.504 -1.256 -31.810 1.00 96.69 328 ALA A C 1
ATOM 2560 O O . ALA A 1 328 ? 3.966 -0.992 -32.921 1.00 96.69 328 ALA A O 1
ATOM 2561 N N . TRP A 1 329 ? 2.229 -1.624 -31.660 1.00 95.62 329 TRP A N 1
ATOM 2562 C CA . TRP A 1 329 ? 1.275 -1.769 -32.761 1.00 95.62 329 TRP A CA 1
ATOM 2563 C C . TRP A 1 329 ? 0.930 -0.470 -33.502 1.00 95.62 329 TRP A C 1
ATOM 2565 O O . TRP A 1 329 ? 0.467 -0.523 -34.642 1.00 95.62 329 TRP A O 1
ATOM 2575 N N . HIS A 1 330 ? 1.168 0.676 -32.876 1.00 94.44 330 HIS A N 1
ATOM 2576 C CA . HIS A 1 330 ? 0.856 2.020 -33.353 1.00 94.44 330 HIS A CA 1
ATOM 2577 C C . HIS A 1 330 ? 2.105 2.762 -33.881 1.00 94.44 330 HIS A C 1
ATOM 2579 O O . HIS A 1 330 ? 1.965 3.660 -34.714 1.00 94.44 330 HIS A O 1
ATOM 2585 N N . LEU A 1 331 ? 3.312 2.357 -33.460 1.00 94.94 331 LEU A N 1
ATOM 2586 C CA . LEU A 1 331 ? 4.588 2.946 -33.891 1.00 94.94 331 LEU A CA 1
ATOM 2587 C C . LEU A 1 331 ? 4.804 2.920 -35.418 1.00 94.94 331 LEU A C 1
ATOM 2589 O O . LEU A 1 331 ? 4.228 2.104 -36.150 1.00 94.94 331 LEU A O 1
ATOM 2593 N N . GLY A 1 332 ? 5.656 3.846 -35.871 1.00 92.88 332 GLY A N 1
ATOM 2594 C CA . GLY A 1 332 ? 5.936 4.160 -37.274 1.00 92.88 332 GLY A CA 1
ATOM 2595 C C . GLY A 1 332 ? 6.650 3.062 -38.070 1.00 92.88 332 GLY A C 1
ATOM 2596 O O . GLY A 1 332 ? 7.074 2.034 -37.540 1.00 92.88 332 GLY A O 1
ATOM 2597 N N . GLU A 1 333 ? 6.795 3.283 -39.382 1.00 90.69 333 GLU A N 1
ATOM 2598 C CA . GLU A 1 333 ? 7.517 2.357 -40.272 1.00 90.69 333 GLU A CA 1
ATOM 2599 C C . GLU A 1 333 ? 8.997 2.194 -39.896 1.00 90.69 333 GLU A C 1
ATOM 2601 O O . GLU A 1 333 ? 9.574 1.143 -40.149 1.00 90.69 333 GLU A O 1
ATOM 2606 N N . ASP A 1 334 ? 9.611 3.189 -39.260 1.00 92.06 334 ASP A N 1
ATOM 2607 C CA . ASP A 1 334 ? 10.962 3.109 -38.700 1.00 92.06 334 ASP A CA 1
ATOM 2608 C C . ASP A 1 334 ? 11.084 1.979 -37.665 1.00 92.06 334 ASP A C 1
ATOM 2610 O O . ASP A 1 334 ? 11.962 1.125 -37.800 1.00 92.06 334 ASP A O 1
ATOM 2614 N N . PHE A 1 335 ? 10.145 1.898 -36.716 1.00 93.94 335 PHE A N 1
ATOM 2615 C CA . PHE A 1 335 ? 10.055 0.775 -35.779 1.00 93.94 335 PHE A CA 1
ATOM 2616 C C . PHE A 1 335 ? 9.726 -0.546 -36.488 1.00 93.94 335 PHE A C 1
ATOM 2618 O O . PHE A 1 335 ? 10.243 -1.586 -36.098 1.00 93.94 335 PHE A O 1
ATOM 2625 N N . ARG A 1 336 ? 8.895 -0.544 -37.543 1.00 90.88 336 ARG A N 1
ATOM 2626 C CA . ARG A 1 336 ? 8.562 -1.783 -38.284 1.00 90.88 336 ARG A CA 1
ATOM 2627 C C . ARG A 1 336 ? 9.730 -2.345 -39.090 1.00 90.88 336 ARG A C 1
ATOM 2629 O O . ARG A 1 336 ? 9.825 -3.559 -39.243 1.00 90.88 336 ARG A O 1
ATOM 2636 N N . ASN A 1 337 ? 10.574 -1.471 -39.631 1.00 93.50 337 ASN A N 1
ATOM 2637 C CA . ASN A 1 337 ? 11.697 -1.850 -40.483 1.00 93.50 337 ASN A CA 1
ATOM 2638 C C . ASN A 1 337 ? 12.876 -2.393 -39.663 1.00 93.50 337 ASN A C 1
ATOM 2640 O O . ASN A 1 337 ? 13.474 -3.392 -40.061 1.00 93.50 337 ASN A O 1
ATOM 2644 N N . ASP A 1 338 ? 13.194 -1.767 -38.524 1.00 95.38 338 ASP A N 1
ATOM 2645 C CA . ASP A 1 338 ? 14.205 -2.264 -37.583 1.00 95.38 338 ASP A CA 1
ATOM 2646 C C . ASP A 1 338 ? 13.834 -1.912 -36.123 1.00 95.38 338 ASP A C 1
ATOM 2648 O O . ASP A 1 338 ? 14.279 -0.888 -35.584 1.00 95.38 338 ASP A O 1
ATOM 2652 N N . PRO A 1 339 ? 13.032 -2.767 -35.453 1.00 95.00 339 PRO A N 1
ATOM 2653 C CA . PRO A 1 339 ? 12.620 -2.542 -34.069 1.00 95.00 339 PRO A CA 1
ATOM 2654 C C . PRO A 1 339 ? 13.806 -2.451 -33.100 1.00 95.00 339 PRO A C 1
ATOM 2656 O O . PRO A 1 339 ? 13.745 -1.716 -32.115 1.00 95.00 339 PRO A O 1
ATOM 2659 N N . ILE A 1 340 ? 14.893 -3.182 -33.382 1.00 96.38 340 ILE A N 1
ATOM 2660 C CA . ILE A 1 340 ? 16.057 -3.293 -32.497 1.00 96.38 340 ILE A CA 1
ATOM 2661 C C . ILE A 1 340 ? 16.896 -2.018 -32.581 1.00 96.38 340 ILE A C 1
ATOM 2663 O O . ILE A 1 340 ? 17.278 -1.471 -31.544 1.00 96.38 340 ILE A O 1
ATOM 2667 N N . ALA A 1 341 ? 17.159 -1.505 -33.787 1.00 96.81 341 ALA A N 1
ATOM 2668 C CA . ALA A 1 341 ? 17.861 -0.234 -33.961 1.00 96.81 341 ALA A CA 1
ATOM 2669 C C . ALA A 1 341 ? 17.053 0.941 -33.387 1.00 96.81 341 ALA A C 1
ATOM 2671 O O . ALA A 1 341 ? 17.622 1.796 -32.702 1.00 96.81 341 ALA A O 1
ATOM 2672 N N . TRP A 1 342 ? 15.731 0.949 -33.596 1.00 96.06 342 TRP A N 1
ATOM 2673 C CA . TRP A 1 342 ? 14.826 1.952 -33.030 1.00 96.06 342 TRP A CA 1
ATOM 2674 C C . TRP A 1 342 ? 14.852 1.942 -31.492 1.00 96.06 342 TRP A C 1
ATOM 2676 O O . TRP A 1 342 ? 15.102 2.973 -30.861 1.00 96.06 342 TRP A O 1
ATOM 2686 N N . ALA A 1 343 ? 14.689 0.765 -30.880 1.00 97.06 343 ALA A N 1
ATOM 2687 C CA . ALA A 1 343 ? 14.704 0.604 -29.427 1.00 97.06 343 ALA A CA 1
ATOM 2688 C C . ALA A 1 343 ? 16.081 0.926 -28.822 1.00 97.06 343 ALA A C 1
ATOM 2690 O O . ALA A 1 343 ? 16.165 1.584 -27.785 1.00 97.06 343 ALA A O 1
ATOM 2691 N N . THR A 1 344 ? 17.169 0.564 -29.511 1.00 98.06 344 THR A N 1
ATOM 2692 C CA . THR A 1 344 ? 18.539 0.946 -29.127 1.00 98.06 344 THR A CA 1
ATOM 2693 C C . THR A 1 344 ? 18.703 2.468 -29.102 1.00 98.06 344 THR A C 1
ATOM 2695 O O . THR A 1 344 ? 19.249 3.012 -28.141 1.00 98.06 344 THR A O 1
ATOM 2698 N N . ALA A 1 345 ? 18.204 3.182 -30.118 1.00 97.75 345 ALA A N 1
ATOM 2699 C CA . ALA A 1 345 ? 18.273 4.642 -30.163 1.00 97.75 345 ALA A CA 1
ATOM 2700 C C . ALA A 1 345 ? 17.502 5.292 -28.999 1.00 97.75 345 ALA A C 1
ATOM 2702 O O . ALA A 1 345 ? 18.049 6.172 -28.329 1.00 97.75 345 ALA A O 1
ATOM 2703 N N . LYS A 1 346 ? 16.287 4.808 -28.705 1.00 97.56 346 LYS A N 1
ATOM 2704 C CA . LYS A 1 346 ? 15.458 5.262 -27.572 1.00 97.56 346 LYS A CA 1
ATOM 2705 C C . LYS A 1 346 ? 16.104 4.969 -26.213 1.00 97.56 346 LYS A C 1
ATOM 2707 O O . LYS A 1 346 ? 16.154 5.863 -25.371 1.00 97.56 346 LYS A O 1
ATOM 2712 N N . CYS A 1 347 ? 16.675 3.778 -26.021 1.00 98.31 347 CYS A N 1
ATOM 2713 C CA . CYS A 1 347 ? 17.406 3.410 -24.802 1.00 98.31 347 CYS A CA 1
ATOM 2714 C C . CYS A 1 347 ? 18.600 4.353 -24.548 1.00 98.31 347 CYS A C 1
ATOM 2716 O O . CYS A 1 347 ? 18.753 4.896 -23.455 1.00 98.31 347 CYS A O 1
ATOM 2718 N N . LEU A 1 348 ? 19.402 4.630 -25.584 1.00 98.12 348 LEU A N 1
ATOM 2719 C CA . LEU A 1 348 ? 20.535 5.560 -25.500 1.00 98.12 348 LEU A CA 1
ATOM 2720 C C . LEU A 1 348 ? 20.104 7.029 -25.335 1.00 98.12 348 LEU A C 1
ATOM 2722 O O . LEU A 1 348 ? 20.874 7.850 -24.835 1.00 98.12 348 LEU A O 1
ATOM 2726 N N . GLU A 1 349 ? 18.917 7.419 -25.801 1.00 97.25 349 GLU A N 1
ATOM 2727 C CA . GLU A 1 349 ? 18.361 8.749 -25.524 1.00 97.25 349 GLU A CA 1
ATOM 2728 C C . GLU A 1 349 ? 17.918 8.869 -24.059 1.00 97.25 349 GLU A C 1
ATOM 2730 O O . GLU A 1 349 ? 18.212 9.878 -23.417 1.00 97.25 349 GLU A O 1
ATOM 2735 N N . TRP A 1 350 ? 17.263 7.833 -23.528 1.00 96.88 350 TRP A N 1
ATOM 2736 C CA . TRP A 1 350 ? 16.832 7.750 -22.133 1.00 96.88 350 TRP A CA 1
ATOM 2737 C C . TRP A 1 350 ? 18.019 7.764 -21.156 1.00 96.88 350 TRP A C 1
ATOM 2739 O O . TRP A 1 350 ? 18.024 8.602 -20.258 1.00 96.88 350 TRP A O 1
ATOM 2749 N N . ASP A 1 351 ? 19.074 6.970 -21.386 1.00 97.75 351 ASP A N 1
ATOM 2750 C CA . ASP A 1 351 ? 20.297 6.965 -20.556 1.00 97.75 351 ASP A CA 1
ATOM 2751 C C . ASP A 1 351 ? 20.908 8.379 -20.433 1.00 97.75 351 ASP A C 1
ATOM 2753 O O . ASP A 1 351 ? 21.165 8.876 -19.339 1.00 97.75 351 ASP A O 1
ATOM 2757 N N . ARG A 1 352 ? 21.013 9.109 -21.554 1.00 96.94 352 ARG A N 1
ATOM 2758 C CA . ARG A 1 352 ? 21.510 10.502 -21.582 1.00 96.94 352 ARG A CA 1
ATOM 2759 C C . ARG A 1 352 ? 20.560 11.539 -20.968 1.00 96.94 352 ARG A C 1
ATOM 2761 O O . ARG A 1 352 ? 20.962 12.696 -20.792 1.00 96.94 352 ARG A O 1
ATOM 2768 N N . LYS A 1 353 ? 19.290 11.194 -20.734 1.00 94.38 353 LYS A N 1
ATOM 2769 C CA . LYS A 1 353 ? 18.339 12.023 -19.974 1.00 94.38 353 LYS A CA 1
ATOM 2770 C C . LYS A 1 353 ? 18.464 11.723 -18.484 1.00 94.38 353 LYS A C 1
ATOM 2772 O O . LYS A 1 353 ? 18.575 12.666 -17.710 1.00 94.38 353 LYS A O 1
ATOM 2777 N N . GLU A 1 354 ? 18.531 10.448 -18.106 1.00 94.81 354 GLU A N 1
ATOM 2778 C CA . GLU A 1 354 ? 18.746 9.996 -16.726 1.00 94.81 354 GLU A CA 1
ATOM 2779 C C . GLU A 1 354 ? 20.036 10.570 -16.122 1.00 94.81 354 GLU A C 1
ATOM 2781 O O . GLU A 1 354 ? 19.987 11.116 -15.024 1.00 94.81 354 GLU A O 1
ATOM 2786 N N . GLU A 1 355 ? 21.144 10.607 -16.874 1.00 92.56 355 GLU A N 1
ATOM 2787 C CA . GLU A 1 355 ? 22.411 11.243 -16.452 1.00 92.56 355 GLU A CA 1
ATOM 2788 C C . GLU A 1 355 ? 22.305 12.747 -16.108 1.00 92.56 355 GLU A C 1
ATOM 2790 O O . GLU A 1 355 ? 23.235 13.317 -15.534 1.00 92.56 355 GLU A O 1
ATOM 2795 N N . LYS A 1 356 ? 21.198 13.414 -16.465 1.00 93.50 356 LYS A N 1
ATOM 2796 C CA . LYS A 1 356 ? 20.933 14.833 -16.162 1.00 93.50 356 LYS A CA 1
ATOM 2797 C C . LYS A 1 356 ? 19.918 15.030 -15.037 1.00 93.50 356 LYS A C 1
ATOM 2799 O O . LYS A 1 356 ? 19.751 16.159 -14.577 1.00 93.50 356 LYS A O 1
ATOM 2804 N N . LEU A 1 357 ? 19.210 13.976 -14.640 1.00 93.69 357 LEU A N 1
ATOM 2805 C CA . LEU A 1 357 ? 18.216 14.025 -13.575 1.00 93.69 357 LEU A CA 1
ATOM 2806 C C . LEU A 1 357 ? 18.893 13.847 -12.208 1.00 93.69 357 LEU A C 1
ATOM 2808 O O . LEU A 1 357 ? 19.956 13.231 -12.114 1.00 93.69 357 LEU A O 1
ATOM 2812 N N . PRO A 1 358 ? 18.298 14.369 -11.122 1.00 93.81 358 PRO A N 1
ATOM 2813 C CA . PRO A 1 358 ? 18.812 14.126 -9.785 1.00 93.81 358 PRO A CA 1
ATOM 2814 C C . PRO A 1 358 ? 18.792 12.631 -9.437 1.00 93.81 358 PRO A C 1
ATOM 2816 O O . PRO A 1 358 ? 17.895 11.874 -9.841 1.00 93.81 358 PRO A O 1
ATOM 2819 N N . ASN A 1 359 ? 19.796 12.235 -8.653 1.00 93.75 359 ASN A N 1
ATOM 2820 C CA . ASN A 1 359 ? 19.874 10.923 -8.028 1.00 93.75 359 ASN A CA 1
ATOM 2821 C C . ASN A 1 359 ? 18.835 10.832 -6.900 1.00 93.75 359 ASN A C 1
ATOM 2823 O O . ASN A 1 359 ? 18.795 11.696 -6.028 1.00 93.75 359 ASN A O 1
ATOM 2827 N N . PHE A 1 360 ? 18.031 9.773 -6.923 1.00 95.00 360 PHE A N 1
ATOM 2828 C CA . PHE A 1 360 ? 16.979 9.493 -5.945 1.00 95.00 360 PHE A CA 1
ATOM 2829 C C . PHE A 1 360 ? 17.283 8.275 -5.056 1.00 95.00 360 PHE A C 1
ATOM 2831 O O . PHE A 1 360 ? 16.557 8.014 -4.099 1.00 95.00 360 PHE A O 1
ATOM 2838 N N . LEU A 1 361 ? 18.358 7.537 -5.354 1.00 93.56 361 LEU A N 1
ATOM 2839 C CA . LEU A 1 361 ? 18.693 6.254 -4.726 1.00 93.56 361 LEU A CA 1
ATOM 2840 C C . LEU A 1 361 ? 19.056 6.377 -3.236 1.00 93.56 361 LEU A C 1
ATOM 2842 O O . LEU A 1 361 ? 19.018 5.388 -2.518 1.00 93.56 361 LEU A O 1
ATOM 2846 N N . GLU A 1 362 ? 19.399 7.579 -2.767 1.00 90.94 362 GLU A N 1
ATOM 2847 C CA . GLU A 1 362 ? 19.699 7.854 -1.352 1.00 90.94 362 GLU A CA 1
ATOM 2848 C C . GLU A 1 362 ? 18.435 8.101 -0.499 1.00 90.94 362 GLU A C 1
ATOM 2850 O O . GLU A 1 362 ? 18.530 8.147 0.725 1.00 90.94 362 GLU A O 1
ATOM 2855 N N . GLU A 1 363 ? 17.256 8.265 -1.118 1.00 91.88 363 GLU A N 1
ATOM 2856 C CA . GLU A 1 363 ? 15.987 8.524 -0.410 1.00 91.88 363 GLU A CA 1
ATOM 2857 C C . GLU A 1 363 ? 15.050 7.316 -0.314 1.00 91.88 363 GLU A C 1
ATOM 2859 O O . GLU A 1 363 ? 14.091 7.339 0.462 1.00 91.88 363 GLU A O 1
ATOM 2864 N N . ILE A 1 364 ? 15.266 6.299 -1.146 1.00 93.88 364 ILE A N 1
ATOM 2865 C CA . ILE A 1 364 ? 14.425 5.101 -1.187 1.00 93.88 364 ILE A CA 1
ATOM 2866 C C . ILE A 1 364 ? 14.824 4.116 -0.088 1.00 93.88 364 ILE A C 1
ATOM 2868 O O . ILE A 1 364 ? 15.953 4.105 0.398 1.00 93.88 364 ILE A O 1
ATOM 2872 N N . ILE A 1 365 ? 13.870 3.286 0.326 1.00 92.38 365 ILE A N 1
ATOM 2873 C CA . ILE A 1 365 ? 14.100 2.281 1.360 1.00 92.38 365 ILE A CA 1
ATOM 2874 C C . ILE A 1 365 ? 14.886 1.081 0.814 1.00 92.38 365 ILE A C 1
ATOM 2876 O O . ILE A 1 365 ? 14.583 0.570 -0.261 1.00 92.38 365 ILE A O 1
ATOM 2880 N N . ASP A 1 366 ? 15.850 0.594 1.597 1.00 93.56 366 ASP A N 1
ATOM 2881 C CA . ASP A 1 366 ? 16.562 -0.658 1.332 1.00 93.56 366 ASP A CA 1
ATOM 2882 C C . ASP A 1 366 ? 15.600 -1.855 1.252 1.00 93.56 366 ASP A C 1
ATOM 2884 O O . ASP A 1 366 ? 14.697 -2.008 2.081 1.00 93.56 366 ASP A O 1
ATOM 2888 N N . CYS A 1 367 ? 15.835 -2.756 0.297 1.00 96.06 367 CYS A N 1
ATOM 2889 C CA . CYS A 1 367 ? 15.057 -3.985 0.189 1.00 96.06 367 CYS A CA 1
ATOM 2890 C C . CYS A 1 367 ? 15.286 -4.922 1.388 1.00 96.06 367 CYS A C 1
ATOM 2892 O O . CYS A 1 367 ? 16.424 -5.063 1.839 1.00 96.06 367 CYS A O 1
ATOM 2894 N N . PRO A 1 368 ? 14.252 -5.645 1.858 1.00 97.50 368 PRO A N 1
ATOM 2895 C CA . PRO A 1 368 ? 14.422 -6.750 2.794 1.00 97.50 368 PRO A CA 1
ATOM 2896 C C . PRO A 1 368 ? 15.370 -7.808 2.218 1.00 97.50 368 PRO A C 1
ATOM 2898 O O . PRO A 1 368 ? 15.267 -8.161 1.042 1.00 97.50 368 PRO A O 1
ATOM 2901 N N . CYS A 1 369 ? 16.274 -8.350 3.032 1.00 96.62 369 CYS A N 1
ATOM 2902 C CA . CYS A 1 369 ? 17.293 -9.289 2.553 1.00 96.62 369 CYS A CA 1
ATOM 2903 C C . CYS A 1 369 ? 16.724 -10.649 2.110 1.00 96.62 369 CYS A C 1
ATOM 2905 O O . CYS A 1 369 ? 17.364 -11.364 1.338 1.00 96.62 369 CYS A O 1
ATOM 2907 N N . THR A 1 370 ? 15.549 -11.034 2.618 1.00 97.38 370 THR A N 1
ATOM 2908 C CA . THR A 1 370 ? 14.903 -12.315 2.305 1.00 97.38 370 THR A CA 1
ATOM 2909 C C . THR A 1 370 ? 13.419 -12.153 1.991 1.00 97.38 370 THR A C 1
ATOM 2911 O O . THR A 1 370 ? 12.744 -11.249 2.490 1.00 97.38 370 THR A O 1
ATOM 2914 N N . LEU A 1 371 ? 12.873 -13.112 1.241 1.00 97.19 371 LEU A N 1
ATOM 2915 C CA . LEU A 1 371 ? 11.436 -13.216 0.976 1.00 97.19 371 LEU A CA 1
ATOM 2916 C C . LEU A 1 371 ? 10.596 -13.360 2.264 1.00 97.19 371 LEU A C 1
ATOM 2918 O O . LEU A 1 371 ? 9.457 -12.895 2.317 1.00 97.19 371 LEU A O 1
ATOM 2922 N N . SER A 1 372 ? 11.145 -13.981 3.317 1.00 97.44 372 SER A N 1
ATOM 2923 C CA . SER A 1 372 ? 10.465 -14.094 4.616 1.00 97.44 372 SER A CA 1
ATOM 2924 C C . SER A 1 372 ? 10.340 -12.741 5.320 1.00 97.44 372 SER A C 1
ATOM 2926 O O . SER A 1 372 ? 9.260 -12.432 5.819 1.00 97.44 372 SER A O 1
ATOM 2928 N N . GLN A 1 373 ? 11.393 -11.916 5.301 1.00 98.12 373 GLN A N 1
ATOM 2929 C CA . GLN A 1 373 ? 11.352 -10.544 5.814 1.00 98.12 373 GLN A CA 1
ATOM 2930 C C . GLN A 1 373 ? 10.401 -9.678 4.976 1.00 98.12 373 GLN A C 1
ATOM 2932 O O . GLN A 1 373 ? 9.562 -8.975 5.533 1.00 98.12 373 GLN A O 1
ATOM 2937 N N . ALA A 1 374 ? 10.456 -9.791 3.644 1.00 97.44 374 ALA A N 1
ATOM 2938 C CA . ALA A 1 374 ? 9.609 -9.027 2.726 1.00 97.44 374 ALA A CA 1
ATOM 2939 C C . ALA A 1 374 ? 8.103 -9.258 2.924 1.00 97.44 374 ALA A C 1
ATOM 2941 O O . ALA A 1 374 ? 7.321 -8.314 2.849 1.00 97.44 374 ALA A O 1
ATOM 2942 N N . ARG A 1 375 ? 7.690 -10.499 3.216 1.00 96.19 375 ARG A N 1
ATOM 2943 C CA . ARG A 1 375 ? 6.285 -10.837 3.515 1.00 96.19 375 ARG A CA 1
ATOM 2944 C C . ARG A 1 375 ? 5.879 -10.545 4.967 1.00 96.19 375 ARG A C 1
ATOM 2946 O O . ARG A 1 375 ? 4.690 -10.568 5.276 1.00 96.19 375 ARG A O 1
ATOM 2953 N N . ALA A 1 376 ? 6.842 -10.290 5.853 1.00 97.62 376 ALA A N 1
ATOM 2954 C CA . ALA A 1 376 ? 6.612 -9.963 7.259 1.00 97.62 376 ALA A CA 1
ATOM 2955 C C . ALA A 1 376 ? 6.531 -8.446 7.517 1.00 97.62 376 ALA A C 1
ATOM 2957 O O . ALA A 1 376 ? 5.722 -8.007 8.333 1.00 97.62 376 ALA A O 1
ATOM 2958 N N . ASP A 1 377 ? 7.319 -7.642 6.801 1.00 97.75 377 ASP A N 1
ATOM 2959 C CA . ASP A 1 377 ? 7.387 -6.179 6.914 1.00 97.75 377 ASP A CA 1
ATOM 2960 C C . ASP A 1 377 ? 6.244 -5.475 6.159 1.00 97.75 377 ASP A C 1
ATOM 2962 O O . ASP A 1 377 ? 6.441 -4.682 5.234 1.00 97.75 377 ASP A O 1
ATOM 2966 N N . THR A 1 378 ? 5.008 -5.768 6.565 1.00 95.31 378 THR A N 1
ATOM 2967 C CA . THR A 1 378 ? 3.809 -5.218 5.913 1.00 95.31 378 THR A CA 1
ATOM 2968 C C . THR A 1 378 ? 3.537 -3.752 6.259 1.00 95.31 378 THR A C 1
ATOM 2970 O O . THR A 1 378 ? 2.506 -3.231 5.854 1.00 95.31 378 THR A O 1
ATOM 2973 N N . GLY A 1 379 ? 4.369 -3.108 7.085 1.00 95.81 379 GLY A N 1
ATOM 2974 C CA . GLY A 1 379 ? 4.266 -1.671 7.368 1.00 95.81 379 GLY A CA 1
ATOM 2975 C C . GLY A 1 379 ? 4.923 -0.822 6.280 1.00 95.81 379 GLY A C 1
ATOM 2976 O O . GLY A 1 379 ? 4.500 0.305 6.029 1.00 95.81 379 GLY A O 1
ATOM 2977 N N . ARG A 1 380 ? 5.938 -1.382 5.605 1.00 96.56 380 ARG A N 1
ATOM 2978 C CA . ARG A 1 380 ? 6.747 -0.685 4.594 1.00 96.56 380 ARG A CA 1
ATOM 2979 C C . ARG A 1 380 ? 6.640 -1.295 3.201 1.00 96.56 380 ARG A C 1
ATOM 2981 O O . ARG A 1 380 ? 6.788 -0.557 2.227 1.00 96.56 380 ARG A O 1
ATOM 2988 N N . PHE A 1 381 ? 6.323 -2.586 3.097 1.00 96.69 381 PHE A N 1
ATOM 2989 C CA . PHE A 1 381 ? 6.230 -3.310 1.831 1.00 96.69 381 PHE A CA 1
ATOM 2990 C C . PHE A 1 381 ? 4.868 -3.979 1.631 1.00 96.69 381 PHE A C 1
ATOM 2992 O O . PHE A 1 381 ? 4.207 -4.405 2.576 1.00 96.69 381 PHE A O 1
ATOM 2999 N N . HIS A 1 382 ? 4.461 -4.098 0.370 1.00 93.62 382 HIS A N 1
ATOM 3000 C CA . HIS A 1 382 ? 3.262 -4.823 -0.046 1.00 93.62 382 HIS A CA 1
ATOM 3001 C C . HIS A 1 382 ? 3.546 -5.622 -1.322 1.00 93.62 382 HIS A C 1
ATOM 3003 O O . HIS A 1 382 ? 4.440 -5.275 -2.091 1.00 93.62 382 HIS A O 1
ATOM 3009 N N . THR A 1 383 ? 2.788 -6.689 -1.559 1.00 93.00 383 THR A N 1
ATOM 3010 C CA . THR A 1 383 ? 2.952 -7.553 -2.735 1.00 93.00 383 THR A CA 1
ATOM 3011 C C . THR A 1 383 ? 2.735 -6.805 -4.051 1.00 93.00 383 THR A C 1
ATOM 3013 O O . THR A 1 383 ? 1.718 -6.131 -4.239 1.00 93.00 383 THR A O 1
ATOM 3016 N N . ASP A 1 384 ? 3.673 -6.981 -4.982 1.00 92.75 384 ASP A N 1
ATOM 3017 C CA . ASP A 1 384 ? 3.561 -6.497 -6.354 1.00 92.75 384 ASP A CA 1
ATOM 3018 C C . ASP A 1 384 ? 2.489 -7.296 -7.116 1.00 92.75 384 ASP A C 1
ATOM 3020 O O . ASP A 1 384 ? 2.463 -8.527 -7.088 1.00 92.75 384 ASP A O 1
ATOM 3024 N N . TYR A 1 385 ? 1.583 -6.603 -7.805 1.00 87.31 385 TYR A N 1
ATOM 3025 C CA . TYR A 1 385 ? 0.450 -7.236 -8.487 1.00 87.31 385 TYR A CA 1
ATOM 3026 C C . TYR A 1 385 ? 0.827 -7.944 -9.798 1.00 87.31 385 TYR A C 1
ATOM 3028 O O . TYR A 1 385 ? 0.044 -8.767 -10.270 1.00 87.31 385 TYR A O 1
ATOM 3036 N N . GLY A 1 386 ? 2.005 -7.662 -10.362 1.00 86.06 386 GLY A N 1
ATOM 3037 C CA . GLY A 1 386 ? 2.584 -8.362 -11.508 1.00 86.06 386 GLY A CA 1
ATOM 3038 C C . GLY A 1 386 ? 3.476 -9.555 -11.134 1.00 86.06 386 GLY A C 1
ATOM 3039 O O . GLY A 1 386 ? 3.824 -10.341 -12.013 1.00 86.06 386 GLY A O 1
ATOM 3040 N N . CYS A 1 387 ? 3.844 -9.737 -9.859 1.00 92.88 387 CYS A N 1
ATOM 3041 C CA . CYS A 1 387 ? 4.712 -10.838 -9.416 1.00 92.88 387 CYS A CA 1
ATOM 3042 C C . CYS A 1 387 ? 4.302 -11.393 -8.036 1.00 92.88 387 CYS A C 1
ATOM 3044 O O . CYS A 1 387 ? 5.003 -11.253 -7.031 1.00 92.88 387 CYS A O 1
ATOM 3046 N N . ASP A 1 388 ? 3.144 -12.057 -8.001 1.00 92.56 388 ASP A N 1
ATOM 3047 C CA . ASP A 1 388 ? 2.517 -12.586 -6.787 1.00 92.56 388 ASP A CA 1
ATOM 3048 C C . ASP A 1 388 ? 2.482 -14.129 -6.757 1.00 92.56 388 ASP A C 1
ATOM 3050 O O . ASP A 1 388 ? 1.793 -14.768 -7.561 1.00 92.56 388 ASP A O 1
ATOM 3054 N N . ILE A 1 389 ? 3.178 -14.729 -5.780 1.00 92.94 389 ILE A N 1
ATOM 3055 C CA . ILE A 1 389 ? 3.294 -16.187 -5.618 1.00 92.94 389 ILE A CA 1
ATOM 3056 C C . ILE A 1 389 ? 1.971 -16.824 -5.194 1.00 92.94 389 ILE A C 1
ATOM 3058 O O . ILE A 1 389 ? 1.691 -17.967 -5.553 1.00 92.94 389 ILE A O 1
ATOM 3062 N N . GLU A 1 390 ? 1.116 -16.068 -4.504 1.00 88.31 390 GLU A N 1
ATOM 3063 C CA . GLU A 1 390 ? -0.207 -16.518 -4.065 1.00 88.31 390 GLU A CA 1
ATOM 3064 C C . GLU A 1 390 ? -1.202 -16.574 -5.241 1.00 88.31 390 GLU A C 1
ATOM 3066 O O . GLU A 1 390 ? -2.254 -17.205 -5.138 1.00 88.31 390 GLU A O 1
ATOM 3071 N N . LYS A 1 391 ? -0.837 -15.981 -6.390 1.00 84.62 391 LYS A N 1
ATOM 3072 C CA . LYS A 1 391 ? -1.599 -15.986 -7.651 1.00 84.62 391 LYS A CA 1
ATOM 3073 C C . LYS A 1 391 ? -0.898 -16.721 -8.803 1.00 84.62 391 LYS A C 1
ATOM 3075 O O . LYS A 1 391 ? -1.398 -16.702 -9.925 1.00 84.62 391 LYS A O 1
ATOM 3080 N N . GLY A 1 392 ? 0.227 -17.392 -8.542 1.00 80.88 392 GLY A N 1
ATOM 3081 C CA . GLY A 1 392 ? 0.932 -18.218 -9.532 1.00 80.88 392 GLY A CA 1
ATOM 3082 C C . GLY A 1 392 ? 1.971 -17.499 -10.406 1.00 80.88 392 GLY A C 1
ATOM 3083 O O . GLY A 1 392 ? 2.338 -18.049 -11.438 1.00 80.88 392 GLY A O 1
ATOM 3084 N N . SER A 1 393 ? 2.438 -16.312 -10.000 1.00 77.19 393 SER A N 1
ATOM 3085 C CA . SER A 1 393 ? 3.624 -15.582 -10.495 1.00 77.19 393 SER A CA 1
ATOM 3086 C C . SER A 1 393 ? 3.947 -15.630 -11.993 1.00 77.19 393 SER A C 1
ATOM 3088 O O . SER A 1 393 ? 4.667 -16.505 -12.471 1.00 77.19 393 SER A O 1
ATOM 3090 N N . VAL A 1 394 ? 3.558 -14.570 -12.709 1.00 81.69 394 VAL A N 1
ATOM 3091 C CA . VAL A 1 394 ? 4.031 -14.270 -14.073 1.00 81.69 394 VAL A CA 1
ATOM 3092 C C . VAL A 1 394 ? 4.859 -12.981 -14.051 1.00 81.69 394 VAL A C 1
ATOM 3094 O O . VAL A 1 394 ? 4.446 -11.936 -14.549 1.00 81.69 394 VAL A O 1
ATOM 3097 N N . CYS A 1 395 ? 6.044 -13.068 -13.441 1.00 89.94 395 CYS A N 1
ATOM 3098 C CA . CYS A 1 395 ? 6.958 -11.950 -13.177 1.00 89.94 395 CYS A CA 1
ATOM 3099 C C . CYS A 1 395 ? 7.645 -11.442 -14.464 1.00 89.94 395 CYS A C 1
ATOM 3101 O O . CYS A 1 395 ? 8.846 -11.607 -14.658 1.00 89.94 395 CYS A O 1
ATOM 3103 N N . THR A 1 396 ? 6.858 -10.853 -15.368 1.00 85.88 396 THR A N 1
ATOM 3104 C CA . THR A 1 396 ? 7.219 -10.547 -16.768 1.00 85.88 396 THR A CA 1
ATOM 3105 C C . THR A 1 396 ? 8.493 -9.711 -16.904 1.00 85.88 396 THR A C 1
ATOM 3107 O O . THR A 1 396 ? 9.324 -10.002 -17.761 1.00 85.88 396 THR A O 1
ATOM 3110 N N . TYR A 1 397 ? 8.669 -8.712 -16.036 1.00 88.38 397 TYR A N 1
ATOM 3111 C CA . TYR A 1 397 ? 9.839 -7.827 -16.030 1.00 88.38 397 TYR A CA 1
ATOM 3112 C C . TYR A 1 397 ? 10.992 -8.342 -15.144 1.00 88.38 397 TYR A C 1
ATOM 3114 O O . TYR A 1 397 ? 12.090 -7.799 -15.200 1.00 88.38 397 TYR A O 1
ATOM 3122 N N . HIS A 1 398 ? 10.782 -9.426 -14.380 1.00 93.00 398 HIS A N 1
ATOM 3123 C CA . HIS A 1 398 ? 11.754 -9.968 -13.420 1.00 93.00 398 HIS A CA 1
ATOM 3124 C C . HIS A 1 398 ? 12.012 -11.470 -13.648 1.00 93.00 398 HIS A C 1
ATOM 3126 O O . HIS A 1 398 ? 11.601 -12.309 -12.839 1.00 93.00 398 HIS A O 1
ATOM 3132 N N . PRO A 1 399 ? 12.676 -11.857 -14.756 1.00 91.31 399 PRO A N 1
ATOM 3133 C CA . PRO A 1 399 ? 12.986 -13.255 -15.041 1.00 91.31 399 PRO A CA 1
ATOM 3134 C C . PRO A 1 399 ? 13.798 -13.909 -13.912 1.00 91.31 399 PRO A C 1
ATOM 3136 O O . PRO A 1 399 ? 14.876 -13.446 -13.542 1.00 91.31 399 PRO A O 1
ATOM 3139 N N . GLY A 1 400 ? 13.280 -15.023 -13.389 1.00 92.38 400 GLY A N 1
ATOM 3140 C CA . GLY A 1 400 ? 13.857 -15.758 -12.257 1.00 92.38 400 GLY A CA 1
ATOM 3141 C C . GLY A 1 400 ? 13.246 -15.411 -10.895 1.00 92.38 400 GLY A C 1
ATOM 3142 O O . GLY A 1 400 ? 13.415 -16.188 -9.956 1.00 92.38 400 GLY A O 1
ATOM 3143 N N . ALA A 1 401 ? 12.491 -14.312 -10.786 1.00 96.12 401 ALA A N 1
ATOM 3144 C CA . ALA A 1 401 ? 11.719 -14.011 -9.586 1.00 96.12 401 ALA A CA 1
ATOM 3145 C C . ALA A 1 401 ? 10.505 -14.945 -9.455 1.00 96.12 401 ALA A C 1
ATOM 3147 O O . ALA A 1 401 ? 9.854 -15.293 -10.442 1.00 96.12 401 ALA A O 1
ATOM 3148 N N . VAL A 1 402 ? 10.179 -15.314 -8.215 1.00 95.88 402 VAL A N 1
ATOM 3149 C CA . VAL A 1 402 ? 8.909 -15.966 -7.852 1.00 95.88 402 VAL A CA 1
ATOM 3150 C C . VAL A 1 402 ? 7.989 -15.043 -7.066 1.00 95.88 402 VAL A C 1
ATOM 3152 O O . VAL A 1 402 ? 6.808 -15.346 -6.944 1.00 95.88 402 VAL A O 1
ATOM 3155 N N . HIS A 1 403 ? 8.502 -13.944 -6.514 1.00 97.31 403 HIS A N 1
ATOM 3156 C CA . HIS A 1 403 ? 7.706 -12.936 -5.823 1.00 97.31 403 HIS A CA 1
ATOM 3157 C C . HIS A 1 403 ? 8.421 -11.590 -5.856 1.00 97.31 403 HIS A C 1
ATOM 3159 O O . HIS A 1 403 ? 9.642 -11.550 -5.683 1.00 97.31 403 HIS A O 1
ATOM 3165 N N . CYS A 1 404 ? 7.666 -10.502 -5.988 1.00 97.00 404 CYS A N 1
ATOM 3166 C CA . CYS A 1 404 ? 8.162 -9.165 -5.696 1.00 97.00 404 CYS A CA 1
ATOM 3167 C C . CYS A 1 404 ? 7.251 -8.460 -4.686 1.00 97.00 404 CYS A C 1
ATOM 3169 O O . CYS A 1 404 ? 6.037 -8.674 -4.645 1.00 97.00 404 CYS A O 1
ATOM 3171 N N . VAL A 1 405 ? 7.846 -7.580 -3.890 1.00 96.81 405 VAL A N 1
ATOM 3172 C CA . VAL A 1 405 ? 7.137 -6.579 -3.089 1.00 96.81 405 VAL A CA 1
ATOM 3173 C C . VAL A 1 405 ? 7.559 -5.188 -3.544 1.00 96.81 405 VAL A C 1
ATOM 3175 O O . VAL A 1 405 ? 8.664 -5.015 -4.056 1.00 96.81 405 VAL A O 1
ATOM 3178 N N . ARG A 1 406 ? 6.713 -4.183 -3.335 1.00 95.75 406 ARG A N 1
ATOM 3179 C CA . ARG A 1 406 ? 7.070 -2.774 -3.527 1.00 95.75 406 ARG A CA 1
ATOM 3180 C C . ARG A 1 406 ? 6.988 -2.021 -2.210 1.00 95.75 406 ARG A C 1
ATOM 3182 O O . ARG A 1 406 ? 6.133 -2.319 -1.368 1.00 95.75 406 ARG A O 1
ATOM 3189 N N . ALA A 1 407 ? 7.840 -1.016 -2.052 1.00 95.56 407 ALA A N 1
ATOM 3190 C CA . ALA A 1 407 ? 7.696 -0.018 -1.006 1.00 95.56 407 ALA A CA 1
ATOM 3191 C C . ALA A 1 407 ? 6.319 0.660 -1.120 1.00 95.56 407 ALA A C 1
ATOM 3193 O O . ALA A 1 407 ? 5.867 1.006 -2.211 1.00 95.56 407 ALA A O 1
ATOM 3194 N N . ILE A 1 408 ? 5.638 0.840 0.008 1.00 94.00 408 ILE A N 1
ATOM 3195 C CA . ILE A 1 408 ? 4.305 1.460 0.058 1.00 94.00 408 ILE A CA 1
ATOM 3196 C C . ILE A 1 408 ? 4.405 2.981 -0.112 1.00 94.00 408 ILE A C 1
ATOM 3198 O O . ILE A 1 408 ? 3.571 3.582 -0.778 1.00 94.00 408 ILE A O 1
ATOM 3202 N N . GLN A 1 409 ? 5.442 3.590 0.465 1.00 91.88 409 GLN A N 1
ATOM 3203 C CA . GLN A 1 409 ? 5.666 5.035 0.455 1.00 91.88 409 GLN A CA 1
ATOM 3204 C C . GLN A 1 409 ? 6.673 5.422 -0.633 1.00 91.88 409 GLN A C 1
ATOM 3206 O O . GLN A 1 409 ? 7.702 4.760 -0.787 1.00 91.88 409 GLN A O 1
ATOM 3211 N N . ALA A 1 410 ? 6.394 6.512 -1.347 1.00 94.38 410 ALA A N 1
ATOM 3212 C CA . ALA A 1 410 ? 7.339 7.122 -2.277 1.00 94.38 410 ALA A CA 1
ATOM 3213 C C . ALA A 1 410 ? 8.422 7.926 -1.535 1.00 94.38 410 ALA A C 1
ATOM 3215 O O . ALA A 1 410 ? 8.206 8.398 -0.415 1.00 94.38 410 ALA A O 1
ATOM 3216 N N . SER A 1 411 ? 9.569 8.146 -2.182 1.00 94.31 411 SER A N 1
ATOM 3217 C CA . SER A 1 411 ? 10.627 9.013 -1.653 1.00 94.31 411 SER A CA 1
ATOM 3218 C C . SER A 1 411 ? 10.115 10.457 -1.481 1.00 94.31 411 SER A C 1
ATOM 3220 O O . SER A 1 411 ? 9.364 10.957 -2.330 1.00 94.31 411 SER A O 1
ATOM 3222 N N . PRO A 1 412 ? 10.486 11.160 -0.395 1.00 90.50 412 PRO A N 1
ATOM 3223 C CA . PRO A 1 412 ? 9.860 12.430 -0.041 1.00 90.50 412 PRO A CA 1
ATOM 3224 C C . PRO A 1 412 ? 10.104 13.541 -1.071 1.00 90.50 412 PRO A C 1
ATOM 3226 O O . PRO A 1 412 ? 9.161 14.273 -1.389 1.00 90.50 412 PRO A O 1
ATOM 3229 N N . VAL A 1 413 ? 11.316 13.675 -1.627 1.00 92.12 413 VAL A N 1
ATOM 3230 C CA . VAL A 1 413 ? 11.637 14.756 -2.577 1.00 92.12 413 VAL A CA 1
ATOM 3231 C C . VAL A 1 413 ? 11.383 14.309 -4.010 1.00 92.12 413 VAL A C 1
ATOM 3233 O O . VAL A 1 413 ? 10.665 14.995 -4.746 1.00 92.12 413 VAL A O 1
ATOM 3236 N N . TYR A 1 414 ? 11.926 13.155 -4.402 1.00 94.19 414 TYR A N 1
ATOM 3237 C CA . TYR A 1 414 ? 11.918 12.720 -5.802 1.00 94.19 414 TYR A CA 1
ATOM 3238 C C . TYR A 1 414 ? 10.720 11.869 -6.215 1.00 94.19 414 TYR A C 1
ATOM 3240 O O . TYR A 1 414 ? 10.536 11.695 -7.418 1.00 94.19 414 TYR A O 1
ATOM 3248 N N . ALA A 1 415 ? 9.905 11.402 -5.261 1.00 95.12 415 ALA A N 1
ATOM 3249 C CA . ALA A 1 415 ? 8.765 10.510 -5.490 1.00 95.12 415 ALA A CA 1
ATOM 3250 C C . ALA A 1 415 ? 9.123 9.155 -6.112 1.00 95.12 415 ALA A C 1
ATOM 3252 O O . ALA A 1 415 ? 8.301 8.534 -6.785 1.00 95.12 415 ALA A O 1
ATOM 3253 N N . ALA A 1 416 ? 10.345 8.702 -5.858 1.00 96.75 416 ALA A N 1
ATOM 3254 C CA . ALA A 1 416 ? 10.835 7.419 -6.321 1.00 96.75 416 ALA A CA 1
ATOM 3255 C C . ALA A 1 416 ? 10.250 6.248 -5.520 1.00 96.75 416 ALA A C 1
ATOM 3257 O O . ALA A 1 416 ? 9.823 6.412 -4.375 1.00 96.75 416 ALA A O 1
ATOM 3258 N N . GLY A 1 417 ? 10.260 5.057 -6.110 1.00 95.75 417 GLY A N 1
ATOM 3259 C CA . GLY A 1 417 ? 9.879 3.807 -5.465 1.00 95.75 417 GLY A CA 1
ATOM 3260 C C . GLY A 1 417 ? 11.018 2.801 -5.371 1.00 95.75 417 GLY A C 1
ATOM 3261 O O . GLY A 1 417 ? 12.118 3.008 -5.881 1.00 95.75 417 GLY A O 1
ATOM 3262 N N . GLN A 1 418 ? 10.731 1.691 -4.698 1.00 95.81 418 GLN A N 1
ATOM 3263 C CA . GLN A 1 418 ? 11.598 0.521 -4.654 1.00 95.81 418 GLN A CA 1
ATOM 3264 C C . GLN A 1 418 ? 10.746 -0.730 -4.843 1.00 95.81 418 GLN A C 1
ATOM 3266 O O . GLN A 1 418 ? 9.790 -0.950 -4.096 1.00 95.81 418 GLN A O 1
ATOM 3271 N N . GLN A 1 419 ? 11.135 -1.571 -5.793 1.00 96.25 419 GLN A N 1
ATOM 3272 C CA . GLN A 1 419 ? 10.622 -2.918 -5.990 1.00 96.25 419 GLN A CA 1
ATOM 3273 C C . GLN A 1 419 ? 11.713 -3.929 -5.604 1.00 96.25 419 GLN A C 1
ATOM 3275 O O . GLN A 1 419 ? 12.890 -3.767 -5.930 1.00 96.25 419 GLN A O 1
ATOM 3280 N N . CYS A 1 420 ? 11.333 -4.962 -4.862 1.00 97.06 420 CYS A N 1
ATOM 3281 C CA . CYS A 1 420 ? 12.228 -5.957 -4.283 1.00 97.06 420 CYS A CA 1
ATOM 3282 C C . CYS A 1 420 ? 11.767 -7.343 -4.715 1.00 97.06 420 CYS A C 1
ATOM 3284 O O . CYS A 1 420 ? 10.666 -7.758 -4.357 1.00 97.06 420 CYS A O 1
ATOM 3286 N N . CYS A 1 421 ? 12.594 -8.041 -5.488 1.00 97.00 421 CYS A N 1
ATOM 3287 C CA . CYS A 1 421 ? 12.249 -9.297 -6.143 1.00 97.00 421 CYS A CA 1
ATOM 3288 C C . CYS A 1 421 ? 13.126 -10.444 -5.639 1.00 97.00 421 CYS A C 1
ATOM 3290 O O . CYS A 1 421 ? 14.336 -10.288 -5.462 1.00 97.00 421 CYS A O 1
ATOM 3292 N N . TYR A 1 422 ? 12.504 -11.603 -5.427 1.00 96.94 422 TYR A N 1
ATOM 3293 C CA . TYR A 1 422 ? 13.115 -12.763 -4.784 1.00 96.94 422 TYR A CA 1
ATOM 3294 C C . TYR A 1 422 ? 12.975 -14.014 -5.644 1.00 96.94 422 TYR A C 1
ATOM 3296 O O . TYR A 1 422 ? 11.932 -14.239 -6.266 1.00 96.94 422 TYR A O 1
ATOM 3304 N N . ASP A 1 423 ? 14.016 -14.842 -5.651 1.00 95.38 423 ASP A N 1
ATOM 3305 C CA . ASP A 1 423 ? 14.018 -16.134 -6.335 1.00 95.38 423 ASP A CA 1
ATOM 3306 C C . ASP A 1 423 ? 13.300 -17.235 -5.526 1.00 95.38 423 ASP A C 1
ATOM 3308 O O . ASP A 1 423 ? 12.831 -17.029 -4.403 1.00 95.38 423 ASP A O 1
ATOM 3312 N N . SER A 1 424 ? 13.228 -18.445 -6.087 1.00 94.44 424 SER A N 1
ATOM 3313 C CA . SER A 1 424 ? 12.610 -19.611 -5.435 1.00 94.44 424 SER A CA 1
ATOM 3314 C C . SER A 1 424 ? 13.314 -20.089 -4.157 1.00 94.44 424 SER A C 1
ATOM 3316 O O . SER A 1 424 ? 12.761 -20.924 -3.444 1.00 94.44 424 SER A O 1
ATOM 3318 N N . THR A 1 425 ? 14.529 -19.613 -3.870 1.00 95.06 425 THR A N 1
ATOM 3319 C CA . THR A 1 425 ? 15.247 -19.875 -2.608 1.00 95.06 425 THR A CA 1
ATOM 3320 C C . THR A 1 425 ? 14.916 -18.839 -1.529 1.00 95.06 425 THR A C 1
ATOM 3322 O O . THR A 1 425 ? 15.235 -19.043 -0.359 1.00 95.06 425 THR A O 1
ATOM 3325 N N . GLY A 1 426 ? 14.240 -17.749 -1.908 1.00 95.38 426 GLY A N 1
ATOM 3326 C CA . GLY A 1 426 ? 13.934 -16.610 -1.050 1.00 95.38 426 GLY A CA 1
ATOM 3327 C C . GLY A 1 426 ? 15.066 -15.584 -0.958 1.00 95.38 426 GLY A C 1
ATOM 3328 O O . GLY A 1 426 ? 14.967 -14.673 -0.133 1.00 95.38 426 GLY A O 1
ATOM 3329 N N . ALA A 1 427 ? 16.114 -15.716 -1.779 1.00 95.19 427 ALA A N 1
ATOM 3330 C CA . ALA A 1 427 ? 17.195 -14.744 -1.890 1.00 95.19 427 ALA A CA 1
ATOM 3331 C C . ALA A 1 427 ? 16.775 -13.566 -2.781 1.00 95.19 427 ALA A C 1
ATOM 3333 O O . ALA A 1 427 ? 16.042 -13.740 -3.757 1.00 95.19 427 ALA A O 1
ATOM 3334 N N . GLN A 1 428 ? 17.234 -12.363 -2.439 1.00 95.50 428 GLN A N 1
ATOM 3335 C CA . GLN A 1 428 ? 17.009 -11.167 -3.247 1.00 95.50 428 GLN A CA 1
ATOM 3336 C C . GLN A 1 428 ? 17.780 -11.266 -4.574 1.00 95.50 428 GLN A C 1
ATOM 3338 O O . GLN A 1 428 ? 18.974 -11.562 -4.583 1.00 95.50 428 GLN A O 1
ATOM 3343 N N . ILE A 1 429 ? 17.116 -10.972 -5.692 1.00 95.31 429 ILE A N 1
ATOM 3344 C CA . ILE A 1 429 ? 17.758 -10.874 -7.008 1.00 95.31 429 ILE A CA 1
ATOM 3345 C C . ILE A 1 429 ? 18.261 -9.439 -7.191 1.00 95.31 429 ILE A C 1
ATOM 3347 O O . ILE A 1 429 ? 17.500 -8.488 -6.984 1.00 95.31 429 ILE A O 1
ATOM 3351 N N . LEU A 1 430 ? 19.523 -9.272 -7.597 1.00 95.06 430 LEU A N 1
ATOM 3352 C CA . LEU A 1 430 ? 20.156 -7.967 -7.810 1.00 95.06 430 LEU A CA 1
ATOM 3353 C C . LEU A 1 430 ? 20.352 -7.667 -9.304 1.00 95.06 430 LEU A C 1
ATOM 3355 O O . LEU A 1 430 ? 20.714 -8.555 -10.080 1.00 95.06 430 LEU A O 1
ATOM 3359 N N . THR A 1 431 ? 20.136 -6.414 -9.716 1.00 93.69 431 THR A N 1
ATOM 3360 C CA . THR A 1 431 ? 20.213 -5.982 -11.127 1.00 93.69 431 THR A CA 1
ATOM 3361 C C . THR A 1 431 ? 21.622 -6.060 -11.709 1.00 93.69 431 THR A C 1
ATOM 3363 O O . THR A 1 431 ? 21.793 -6.155 -12.923 1.00 93.69 431 THR A O 1
ATOM 3366 N N . GLN A 1 432 ? 22.636 -6.080 -10.846 1.00 90.00 432 GLN A N 1
ATOM 3367 C CA . GLN A 1 432 ? 24.032 -6.277 -11.215 1.00 90.00 432 GLN A CA 1
ATOM 3368 C C . GLN A 1 432 ? 24.385 -7.750 -11.517 1.00 90.00 432 GLN A C 1
ATOM 3370 O O . GLN A 1 432 ? 25.425 -8.006 -12.119 1.00 90.00 432 GLN A O 1
ATOM 3375 N N . ASP A 1 433 ? 23.540 -8.712 -11.120 1.00 91.12 433 ASP A N 1
ATOM 3376 C CA . ASP A 1 433 ? 23.744 -10.149 -11.376 1.00 91.12 433 ASP A CA 1
ATOM 3377 C C . ASP A 1 433 ? 22.748 -10.735 -12.392 1.00 91.12 433 ASP A C 1
ATOM 3379 O O . ASP A 1 433 ? 23.038 -11.748 -13.030 1.00 91.12 433 ASP A O 1
ATOM 3383 N N . SER A 1 434 ? 21.563 -10.132 -12.532 1.00 91.38 434 SER A N 1
ATOM 3384 C CA . SER A 1 434 ? 20.483 -10.626 -13.389 1.00 91.38 434 SER A CA 1
ATOM 3385 C C . SER A 1 434 ? 19.633 -9.488 -13.950 1.00 91.38 434 SER A C 1
ATOM 3387 O O . SER A 1 434 ? 19.326 -8.519 -13.257 1.00 91.38 434 SER A O 1
ATOM 3389 N N . THR A 1 435 ? 19.141 -9.656 -15.180 1.00 89.94 435 THR A N 1
ATOM 3390 C CA . THR A 1 435 ? 18.130 -8.762 -15.767 1.00 89.94 435 THR A CA 1
ATOM 3391 C C . THR A 1 435 ? 16.777 -8.825 -15.051 1.00 89.94 435 THR A C 1
ATOM 3393 O O . THR A 1 435 ? 15.930 -7.980 -15.310 1.00 89.94 435 THR A O 1
ATOM 3396 N N . GLY A 1 436 ? 16.572 -9.787 -14.141 1.00 89.25 436 GLY A N 1
ATOM 3397 C CA . GLY A 1 436 ? 15.394 -9.875 -13.276 1.00 89.25 436 GLY A CA 1
ATOM 3398 C C . GLY A 1 436 ? 15.580 -9.346 -11.854 1.00 89.25 436 GLY A C 1
ATOM 3399 O O . GLY A 1 436 ? 14.874 -9.784 -10.948 1.00 89.25 436 GLY A O 1
ATOM 3400 N N . GLY A 1 437 ? 16.559 -8.465 -11.639 1.00 91.38 437 GLY A N 1
ATOM 3401 C CA . GLY A 1 437 ? 16.851 -7.885 -10.331 1.00 91.38 437 GLY A CA 1
ATOM 3402 C C . GLY A 1 437 ? 15.754 -6.993 -9.739 1.00 91.38 437 GLY A C 1
ATOM 3403 O O . GLY A 1 437 ? 14.795 -6.603 -10.401 1.00 91.38 437 GLY A O 1
ATOM 3404 N N . SER A 1 438 ? 15.946 -6.664 -8.461 1.00 92.69 438 SER A N 1
ATOM 3405 C CA . SER A 1 438 ? 15.141 -5.732 -7.665 1.00 92.69 438 SER A CA 1
ATOM 3406 C C . SER A 1 438 ? 15.375 -4.294 -8.126 1.00 92.69 438 SER A C 1
ATOM 3408 O O . SER A 1 438 ? 16.437 -3.729 -7.848 1.00 92.69 438 SER A O 1
ATOM 3410 N N . THR A 1 439 ? 14.432 -3.691 -8.838 1.00 95.12 439 THR A N 1
ATOM 3411 C CA . THR A 1 439 ? 14.616 -2.352 -9.407 1.00 95.12 439 THR A CA 1
ATOM 3412 C C . THR A 1 439 ? 14.138 -1.253 -8.455 1.00 95.12 439 THR A C 1
ATOM 3414 O O . THR A 1 439 ? 13.029 -1.329 -7.928 1.00 95.12 439 THR A O 1
ATOM 3417 N N . PRO A 1 440 ? 14.939 -0.203 -8.212 1.00 96.19 440 PRO A N 1
ATOM 3418 C CA . PRO A 1 440 ? 14.383 1.075 -7.789 1.00 96.19 440 PRO A CA 1
ATOM 3419 C C . PRO A 1 440 ? 13.569 1.673 -8.953 1.00 96.19 440 PRO A C 1
ATOM 3421 O O . PRO A 1 440 ? 13.854 1.369 -10.109 1.00 96.19 440 PRO A O 1
ATOM 3424 N N . ASP A 1 441 ? 12.598 2.538 -8.669 1.00 96.31 441 ASP A N 1
ATOM 3425 C CA . ASP A 1 441 ? 11.731 3.176 -9.672 1.00 96.31 441 ASP A CA 1
ATOM 3426 C C . ASP A 1 441 ? 11.863 4.701 -9.566 1.00 96.31 441 ASP A C 1
ATOM 3428 O O . ASP A 1 441 ? 11.817 5.236 -8.457 1.00 96.31 441 ASP A O 1
ATOM 3432 N N . ARG A 1 442 ? 11.994 5.437 -10.677 1.00 96.06 442 ARG A N 1
ATOM 3433 C CA . ARG A 1 442 ? 12.011 6.912 -10.635 1.00 96.06 442 ARG A CA 1
ATOM 3434 C C . ARG A 1 442 ? 10.621 7.486 -10.357 1.00 96.06 442 ARG A C 1
ATOM 3436 O O . ARG A 1 442 ? 10.529 8.503 -9.671 1.00 96.06 442 ARG A O 1
ATOM 3443 N N . GLY A 1 443 ? 9.571 6.863 -10.889 1.00 95.62 443 GLY A N 1
ATOM 3444 C CA . GLY A 1 443 ? 8.187 7.147 -10.516 1.00 95.62 443 GLY A CA 1
ATOM 3445 C C . GLY A 1 443 ? 7.652 6.034 -9.623 1.00 95.62 443 GLY A C 1
ATOM 3446 O O . GLY A 1 443 ? 7.619 4.879 -10.036 1.00 95.62 443 GLY A O 1
ATOM 3447 N N . HIS A 1 444 ? 7.223 6.358 -8.404 1.00 96.12 444 HIS A N 1
ATOM 3448 C CA . HIS A 1 444 ? 6.521 5.401 -7.545 1.00 96.12 444 HIS A CA 1
ATOM 3449 C C . HIS A 1 444 ? 5.166 5.020 -8.160 1.00 96.12 444 HIS A C 1
ATOM 3451 O O . HIS A 1 444 ? 4.418 5.898 -8.588 1.00 96.12 444 HIS A O 1
ATOM 3457 N N . ASP A 1 445 ? 4.836 3.726 -8.198 1.00 94.31 445 ASP A N 1
ATOM 3458 C CA . ASP A 1 445 ? 3.634 3.232 -8.890 1.00 94.31 445 ASP A CA 1
ATOM 3459 C C . ASP A 1 445 ? 2.324 3.766 -8.282 1.00 94.31 445 ASP A C 1
ATOM 3461 O O . ASP A 1 445 ? 1.417 4.134 -9.017 1.00 94.31 445 ASP A O 1
ATOM 3465 N N . TRP A 1 446 ? 2.225 3.948 -6.959 1.00 92.31 446 TRP A N 1
ATOM 3466 C CA . TRP A 1 446 ? 1.048 4.605 -6.360 1.00 92.31 446 TRP A CA 1
ATOM 3467 C C . TRP A 1 446 ? 1.067 6.135 -6.493 1.00 92.31 446 TRP A C 1
ATOM 3469 O O . TRP A 1 446 ? 0.119 6.798 -6.081 1.00 92.31 446 TRP A O 1
ATOM 3479 N N . GLY A 1 447 ? 2.113 6.711 -7.091 1.00 93.12 447 GLY A N 1
ATOM 3480 C CA . GLY A 1 447 ? 2.361 8.147 -7.084 1.00 93.12 447 GLY A CA 1
ATOM 3481 C C . GLY A 1 447 ? 2.673 8.662 -5.675 1.00 93.12 447 GLY A C 1
ATOM 3482 O O . GLY A 1 447 ? 3.037 7.908 -4.776 1.00 93.12 447 GLY A O 1
ATOM 3483 N N . SER A 1 448 ? 2.558 9.974 -5.460 1.00 91.56 448 SER A N 1
ATOM 3484 C CA . SER A 1 448 ? 2.526 10.539 -4.097 1.00 91.56 448 SER A CA 1
ATOM 3485 C C . SER A 1 448 ? 2.031 11.988 -4.060 1.00 91.56 448 SER A C 1
ATOM 3487 O O . SER A 1 448 ? 2.283 12.753 -4.990 1.00 91.56 448 SER A O 1
ATOM 3489 N N . PRO A 1 449 ? 1.404 12.455 -2.968 1.00 88.62 449 PRO A N 1
ATOM 3490 C CA . PRO A 1 449 ? 1.115 13.875 -2.800 1.00 88.62 449 PRO A CA 1
ATOM 3491 C C . PRO A 1 449 ? 2.394 14.740 -2.896 1.00 88.62 449 PRO A C 1
ATOM 3493 O O . PRO A 1 449 ? 3.392 14.405 -2.256 1.00 88.62 449 PRO A O 1
ATOM 3496 N N . PRO A 1 450 ? 2.396 15.874 -3.629 1.00 89.81 450 PRO A N 1
ATOM 3497 C CA . PRO A 1 450 ? 1.334 16.384 -4.500 1.00 89.81 450 PRO A CA 1
ATOM 3498 C C . PRO A 1 450 ? 1.328 15.694 -5.880 1.00 89.81 450 PRO A C 1
ATOM 3500 O O . PRO A 1 450 ? 2.166 15.995 -6.728 1.00 89.81 450 PRO A O 1
ATOM 3503 N N . PHE A 1 451 ? 0.331 14.839 -6.135 1.00 88.25 451 PHE A N 1
ATOM 3504 C CA . PHE A 1 451 ? 0.305 13.930 -7.292 1.00 88.25 451 PHE A CA 1
ATOM 3505 C C . PHE A 1 451 ? 0.451 14.615 -8.657 1.00 88.25 451 PHE A C 1
ATOM 3507 O O . PHE A 1 451 ? 1.179 14.136 -9.516 1.00 88.25 451 PHE A O 1
ATOM 3514 N N . MET A 1 452 ? -0.181 15.781 -8.847 1.00 85.62 452 MET A N 1
ATOM 3515 C CA . MET A 1 452 ? -0.200 16.526 -10.120 1.00 85.62 452 MET A CA 1
ATOM 3516 C C . MET A 1 452 ? 1.162 17.100 -10.571 1.00 85.62 452 MET A C 1
ATOM 3518 O O . MET A 1 452 ? 1.209 17.810 -11.576 1.00 85.62 452 MET A O 1
ATOM 3522 N N . LYS A 1 453 ? 2.253 16.827 -9.846 1.00 91.62 453 LYS A N 1
ATOM 3523 C CA . LYS A 1 453 ? 3.626 17.183 -10.223 1.00 91.62 453 LYS A CA 1
ATOM 3524 C C . LYS A 1 453 ? 4.421 15.914 -10.537 1.00 91.62 453 LYS A C 1
ATOM 3526 O O . LYS A 1 453 ? 4.751 15.191 -9.601 1.00 91.62 453 LYS A O 1
ATOM 3531 N N . PRO A 1 454 ? 4.774 15.639 -11.799 1.00 94.31 454 PRO A N 1
ATOM 3532 C CA . PRO A 1 454 ? 5.690 14.555 -12.132 1.00 94.31 454 PRO A CA 1
ATOM 3533 C C . PRO A 1 454 ? 6.965 14.489 -11.255 1.00 94.31 454 PRO A C 1
ATOM 3535 O O . PRO A 1 454 ? 7.420 15.527 -10.763 1.00 94.31 454 PRO A O 1
ATOM 3538 N N . PRO A 1 455 ? 7.543 13.292 -11.024 1.00 94.81 455 PRO A N 1
ATOM 3539 C CA . PRO A 1 455 ? 7.078 11.974 -11.459 1.00 94.81 455 PRO A CA 1
ATOM 3540 C C . PRO A 1 455 ? 6.081 11.346 -10.451 1.00 94.81 455 PRO A C 1
ATOM 3542 O O . PRO A 1 455 ? 6.152 10.156 -10.157 1.00 94.81 455 PRO A O 1
ATOM 3545 N N . ARG A 1 456 ? 5.178 12.145 -9.856 1.00 95.19 456 ARG A N 1
ATOM 3546 C CA . ARG A 1 456 ? 4.238 11.710 -8.802 1.00 95.19 456 ARG A CA 1
ATOM 3547 C C . ARG A 1 456 ? 2.891 11.185 -9.304 1.00 95.19 456 ARG A C 1
ATOM 3549 O O . ARG A 1 456 ? 1.998 10.960 -8.484 1.00 95.19 456 ARG A O 1
ATOM 3556 N N . ILE A 1 457 ? 2.709 11.040 -10.613 1.00 96.38 457 ILE A N 1
ATOM 3557 C CA . ILE A 1 457 ? 1.408 10.718 -11.201 1.00 96.38 457 ILE A CA 1
ATOM 3558 C C . ILE A 1 457 ? 1.183 9.207 -11.059 1.00 96.38 457 ILE A C 1
ATOM 3560 O O . ILE A 1 457 ? 1.991 8.451 -11.608 1.00 96.38 457 ILE A O 1
ATOM 3564 N N . PRO A 1 458 ? 0.119 8.757 -10.360 1.00 95.44 458 PRO A N 1
ATOM 3565 C CA . PRO A 1 458 ? -0.081 7.340 -10.065 1.00 95.44 458 PRO A CA 1
ATOM 3566 C C . PRO A 1 458 ? -0.063 6.476 -11.336 1.00 95.44 458 PRO A C 1
ATOM 3568 O O . PRO A 1 458 ? -0.782 6.754 -12.298 1.00 95.44 458 PRO A O 1
ATOM 3571 N N . GLY A 1 459 ? 0.831 5.487 -11.347 1.00 94.62 459 GLY A N 1
ATOM 3572 C CA . GLY A 1 459 ? 1.175 4.557 -12.424 1.00 94.62 459 GLY A CA 1
ATOM 3573 C C . GLY A 1 459 ? 1.800 5.180 -13.677 1.00 94.62 459 GLY A C 1
ATOM 3574 O O . GLY A 1 459 ? 2.743 4.625 -14.235 1.00 94.62 459 GLY A O 1
ATOM 3575 N N . PHE A 1 460 ? 1.339 6.342 -14.142 1.00 96.00 460 PHE A N 1
ATOM 3576 C CA . PHE A 1 460 ? 1.768 6.875 -15.443 1.00 96.00 460 PHE A CA 1
ATOM 3577 C C . PHE A 1 460 ? 3.192 7.435 -15.440 1.00 96.00 460 PHE A C 1
ATOM 3579 O O . PHE A 1 460 ? 3.907 7.261 -16.429 1.00 96.00 460 PHE A O 1
ATOM 3586 N N . SER A 1 461 ? 3.645 8.038 -14.334 1.00 96.56 461 SER A N 1
ATOM 3587 C CA . SER A 1 461 ? 5.055 8.430 -14.205 1.00 96.56 461 SER A CA 1
ATOM 3588 C C . SER A 1 461 ? 5.973 7.202 -14.110 1.00 96.56 461 SER A C 1
ATOM 3590 O O . SER A 1 461 ? 7.039 7.197 -14.724 1.00 96.56 461 SER A O 1
ATOM 3592 N N . HIS A 1 462 ? 5.547 6.138 -13.413 1.00 96.44 462 HIS A N 1
ATOM 3593 C CA . HIS A 1 462 ? 6.266 4.857 -13.370 1.00 96.44 462 HIS A CA 1
ATOM 3594 C C . HIS A 1 462 ? 6.387 4.241 -14.777 1.00 96.44 462 HIS A C 1
ATOM 3596 O O . HIS A 1 462 ? 7.479 3.882 -15.225 1.00 96.44 462 HIS A O 1
ATOM 3602 N N . TRP A 1 463 ? 5.288 4.212 -15.538 1.00 96.12 463 TRP A N 1
ATOM 3603 C CA . TRP A 1 463 ? 5.302 3.725 -16.918 1.00 96.12 463 TRP A CA 1
ATOM 3604 C C . TRP A 1 463 ? 6.223 4.522 -17.841 1.00 96.12 463 TRP A C 1
ATOM 3606 O O . TRP A 1 463 ? 6.946 3.918 -18.635 1.00 96.12 463 TRP A O 1
ATOM 3616 N N . LEU A 1 464 ? 6.233 5.855 -17.726 1.00 95.75 464 LEU A N 1
ATOM 3617 C CA . LEU A 1 464 ? 7.059 6.732 -18.557 1.00 95.75 464 LEU A CA 1
ATOM 3618 C C . LEU A 1 464 ? 8.564 6.606 -18.261 1.00 95.75 464 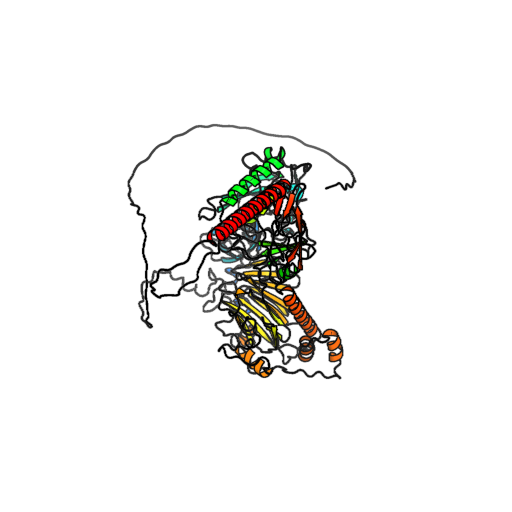LEU A C 1
ATOM 3620 O O . LEU A 1 464 ? 9.365 6.657 -19.198 1.00 95.75 464 LEU A O 1
ATOM 3624 N N . TYR A 1 465 ? 8.963 6.467 -16.991 1.00 95.50 465 TYR A N 1
ATOM 3625 C CA . TYR A 1 465 ? 10.384 6.474 -16.610 1.00 95.50 465 TYR A CA 1
ATOM 3626 C C . TYR A 1 465 ? 11.021 5.101 -16.446 1.00 95.50 465 TYR A C 1
ATOM 3628 O O . TYR A 1 465 ? 12.232 4.990 -16.670 1.00 95.50 465 TYR A O 1
ATOM 3636 N N . ASP A 1 466 ? 10.243 4.080 -16.090 1.00 96.06 466 ASP A N 1
ATOM 3637 C CA . ASP A 1 466 ? 10.763 2.786 -15.642 1.00 96.06 466 ASP A CA 1
ATOM 3638 C C . ASP A 1 466 ? 10.235 1.614 -16.496 1.00 96.06 466 ASP A C 1
ATOM 3640 O O . ASP A 1 466 ? 11.016 0.763 -16.914 1.00 96.06 466 ASP A O 1
ATOM 3644 N N . VAL A 1 467 ? 8.947 1.586 -16.871 1.00 95.62 467 VAL A N 1
ATOM 3645 C CA . VAL A 1 467 ? 8.411 0.461 -17.673 1.00 95.62 467 VAL A CA 1
ATOM 3646 C C . VAL A 1 467 ? 8.759 0.585 -19.162 1.00 95.62 467 VAL A C 1
ATOM 3648 O O . VAL A 1 467 ? 9.324 -0.340 -19.749 1.00 95.62 467 VAL A O 1
ATOM 3651 N N . ILE A 1 468 ? 8.462 1.716 -19.816 1.00 96.44 468 ILE A N 1
ATOM 3652 C CA . ILE A 1 468 ? 8.707 1.856 -21.265 1.00 96.44 468 ILE A CA 1
ATOM 3653 C C . ILE A 1 468 ? 10.207 1.962 -21.600 1.00 96.44 468 ILE A C 1
ATOM 3655 O O . ILE A 1 468 ? 10.652 1.531 -22.664 1.00 96.44 468 ILE A O 1
ATOM 3659 N N . SER A 1 469 ? 11.020 2.449 -20.663 1.00 96.44 469 SER A N 1
ATOM 3660 C CA . SER A 1 469 ? 12.484 2.427 -20.757 1.00 96.44 469 SER A CA 1
ATOM 3661 C C . SER A 1 469 ? 13.048 1.004 -20.657 1.00 96.44 469 SER A C 1
ATOM 3663 O O . SER A 1 469 ? 13.955 0.660 -21.422 1.00 96.44 469 SER A O 1
ATOM 3665 N N . PHE A 1 470 ? 12.464 0.139 -19.818 1.00 96.06 470 PHE A N 1
ATOM 3666 C CA . PHE A 1 470 ? 12.759 -1.296 -19.819 1.00 96.06 470 PHE A CA 1
ATOM 3667 C C . PHE A 1 470 ? 12.375 -1.953 -21.155 1.00 96.06 470 PHE A C 1
ATOM 3669 O O . PHE A 1 470 ? 13.131 -2.780 -21.672 1.00 96.06 470 PHE A O 1
ATOM 3676 N N . TYR A 1 471 ? 11.270 -1.535 -21.790 1.00 96.38 471 TYR A N 1
ATOM 3677 C CA . TYR A 1 471 ? 10.943 -1.978 -23.151 1.00 96.38 471 TYR A CA 1
ATOM 3678 C C . TYR A 1 471 ? 12.043 -1.621 -24.159 1.00 96.38 471 TYR A C 1
ATOM 3680 O O . TYR A 1 471 ? 12.520 -2.509 -24.871 1.00 96.38 471 TYR A O 1
ATOM 3688 N N . TYR A 1 472 ? 12.512 -0.367 -24.184 1.00 97.19 472 TYR A N 1
ATOM 3689 C CA . TYR A 1 472 ? 13.589 0.054 -25.089 1.00 97.19 472 TYR A CA 1
ATOM 3690 C C . TYR A 1 472 ? 14.892 -0.717 -24.853 1.00 97.19 472 TYR A C 1
ATOM 3692 O O . TYR A 1 472 ? 15.525 -1.176 -25.805 1.00 97.19 472 TYR A O 1
ATOM 3700 N N . CYS A 1 473 ? 15.313 -0.841 -23.593 1.00 97.25 473 CYS A N 1
ATOM 3701 C CA . CYS A 1 473 ? 16.637 -1.351 -23.255 1.00 97.25 473 CYS A CA 1
ATOM 3702 C C . CYS A 1 473 ? 16.708 -2.881 -23.142 1.00 97.25 473 CYS A C 1
ATOM 3704 O O . CYS A 1 473 ? 17.752 -3.436 -23.469 1.00 97.25 473 CYS A O 1
ATOM 3706 N N . CYS A 1 474 ? 15.653 -3.554 -22.674 1.00 95.25 474 CYS A N 1
ATOM 3707 C CA . CYS A 1 474 ? 15.703 -4.964 -22.263 1.00 95.25 474 CYS A CA 1
ATOM 3708 C C . CYS A 1 474 ? 14.776 -5.904 -23.053 1.00 95.25 474 CYS A C 1
ATOM 3710 O O . CYS A 1 474 ? 15.059 -7.100 -23.112 1.00 95.25 474 CYS A O 1
ATOM 3712 N N . LEU A 1 475 ? 13.667 -5.410 -23.624 1.00 94.00 475 LEU A N 1
ATOM 3713 C CA . LEU A 1 475 ? 12.660 -6.265 -24.283 1.00 94.00 475 LEU A CA 1
ATOM 3714 C C . LEU A 1 475 ? 12.653 -6.153 -25.811 1.00 94.00 475 LEU A C 1
ATOM 3716 O O . LEU A 1 475 ? 12.476 -7.156 -26.502 1.00 94.00 475 LEU A O 1
ATOM 3720 N N . TRP A 1 476 ? 12.852 -4.948 -26.351 1.00 95.44 476 TRP A N 1
ATOM 3721 C CA . TRP A 1 476 ? 12.956 -4.706 -27.795 1.00 95.44 476 TRP A CA 1
ATOM 3722 C C . TRP A 1 476 ? 14.409 -4.554 -28.278 1.00 95.44 476 TRP A C 1
ATOM 3724 O O . TRP A 1 476 ? 14.650 -4.522 -29.484 1.00 95.44 476 TRP A O 1
ATOM 3734 N N . SER A 1 477 ? 15.389 -4.493 -27.370 1.00 95.25 477 SER A N 1
ATOM 3735 C CA . SER A 1 477 ? 16.819 -4.559 -27.698 1.00 95.25 477 SER A CA 1
ATOM 3736 C C . SER A 1 477 ? 17.625 -5.277 -26.603 1.00 95.25 477 SER A C 1
ATOM 3738 O O . SER A 1 477 ? 17.103 -5.549 -25.527 1.00 95.25 477 SER A O 1
ATOM 3740 N N . ASP A 1 478 ? 18.893 -5.597 -26.885 1.00 93.44 478 ASP A N 1
ATOM 3741 C CA . ASP A 1 478 ? 19.812 -6.326 -25.987 1.00 93.44 478 ASP A CA 1
ATOM 3742 C C . ASP A 1 478 ? 20.745 -5.365 -25.209 1.00 93.44 478 ASP A C 1
ATOM 3744 O O . ASP A 1 478 ? 21.938 -5.593 -25.017 1.00 93.44 478 ASP A O 1
ATOM 3748 N N . ASN A 1 479 ? 20.207 -4.210 -24.808 1.00 96.44 479 ASN A N 1
ATOM 3749 C CA . ASN A 1 479 ? 20.944 -3.085 -24.220 1.00 96.44 479 ASN A CA 1
ATOM 3750 C C . ASN A 1 479 ? 20.658 -2.917 -22.715 1.00 96.44 479 ASN A C 1
ATOM 3752 O O . ASN A 1 479 ? 20.853 -1.843 -22.144 1.00 96.44 479 ASN A O 1
ATOM 3756 N N . CYS A 1 480 ? 20.207 -3.985 -22.050 1.00 94.75 480 CYS A N 1
ATOM 3757 C CA . CYS A 1 480 ? 19.617 -3.918 -20.710 1.00 94.75 480 CYS A CA 1
ATOM 3758 C C . CYS A 1 480 ? 20.585 -3.398 -19.627 1.00 94.75 480 CYS A C 1
ATOM 3760 O O . CYS A 1 480 ? 20.167 -2.868 -18.600 1.00 94.75 480 CYS A O 1
ATOM 3762 N N . HIS A 1 481 ? 21.893 -3.465 -19.886 1.00 93.69 481 HIS A N 1
ATOM 3763 C CA . HIS A 1 481 ? 22.932 -2.907 -19.024 1.00 93.69 481 HIS A CA 1
ATOM 3764 C C . HIS A 1 481 ? 22.808 -1.385 -18.807 1.00 93.69 481 HIS A C 1
ATOM 3766 O O . HIS A 1 481 ? 23.125 -0.920 -17.714 1.00 93.69 481 HIS A O 1
ATOM 3772 N N . PHE A 1 482 ? 22.299 -0.605 -19.774 1.00 96.00 482 PHE A N 1
ATOM 3773 C CA . PHE A 1 482 ? 22.008 0.822 -19.553 1.00 96.00 482 PHE A CA 1
ATOM 3774 C C . PHE A 1 482 ? 20.844 1.025 -18.580 1.00 96.00 482 PHE A C 1
ATOM 3776 O O . PHE A 1 482 ? 20.868 1.957 -17.780 1.00 96.00 482 PHE A O 1
ATOM 3783 N N . TYR A 1 483 ? 19.840 0.144 -18.607 1.00 96.19 483 TYR A N 1
ATOM 3784 C CA . TYR A 1 483 ? 18.745 0.198 -17.645 1.00 96.19 483 TYR A CA 1
ATOM 3785 C C . TYR A 1 483 ? 19.252 -0.115 -16.234 1.00 96.19 483 TYR A C 1
ATOM 3787 O O . TYR A 1 483 ? 19.109 0.703 -15.327 1.00 96.19 483 TYR A O 1
ATOM 3795 N N . MET A 1 484 ? 19.964 -1.235 -16.071 1.00 94.12 484 MET A N 1
ATOM 3796 C CA . MET A 1 484 ? 20.477 -1.669 -14.764 1.00 94.12 484 MET A CA 1
ATOM 3797 C C . MET A 1 484 ? 21.540 -0.728 -14.172 1.00 94.12 484 MET A C 1
ATOM 3799 O O . MET A 1 484 ? 21.582 -0.557 -12.956 1.00 94.12 484 MET A O 1
ATOM 3803 N N . LYS A 1 485 ? 22.330 -0.035 -15.009 1.00 92.94 485 LYS A N 1
ATOM 3804 C CA . LYS A 1 485 ? 23.211 1.081 -14.603 1.00 92.94 485 LYS A CA 1
ATOM 3805 C C . LYS A 1 485 ? 22.436 2.186 -13.871 1.00 92.94 485 LYS A C 1
ATOM 3807 O O . LYS A 1 485 ? 22.910 2.682 -12.853 1.00 92.94 485 LYS A O 1
ATOM 3812 N N . ASN A 1 486 ? 21.275 2.581 -14.397 1.00 95.38 486 ASN A N 1
ATOM 3813 C CA . ASN A 1 486 ? 20.465 3.680 -13.858 1.00 95.38 486 ASN A CA 1
ATOM 3814 C C . ASN A 1 486 ? 19.423 3.224 -12.823 1.00 95.38 486 ASN A C 1
ATOM 3816 O O . ASN A 1 486 ? 18.813 4.073 -12.172 1.00 95.38 486 ASN A O 1
ATOM 3820 N N . ARG A 1 487 ? 19.215 1.907 -12.677 1.00 95.56 487 ARG A N 1
ATOM 3821 C CA . ARG A 1 487 ? 18.324 1.262 -11.699 1.00 95.56 487 ARG A CA 1
ATOM 3822 C C . ARG A 1 487 ? 19.066 0.157 -10.908 1.00 95.56 487 ARG A C 1
ATOM 3824 O O . ARG A 1 487 ? 18.705 -1.021 -10.991 1.00 95.56 487 ARG A O 1
ATOM 3831 N N . PRO A 1 488 ? 20.132 0.496 -10.155 1.00 94.38 488 PRO A N 1
ATOM 3832 C CA . PRO A 1 488 ? 20.887 -0.477 -9.367 1.00 94.38 488 PRO A CA 1
ATOM 3833 C C . PRO A 1 488 ? 20.080 -0.953 -8.150 1.00 94.38 488 PRO A C 1
ATOM 3835 O O . PRO A 1 488 ? 19.491 -0.142 -7.439 1.00 94.38 488 PRO A O 1
ATOM 3838 N N . SER A 1 489 ? 20.082 -2.257 -7.868 1.00 93.31 489 SER A N 1
ATOM 3839 C CA . SER A 1 489 ? 19.470 -2.791 -6.646 1.00 93.31 489 SER A CA 1
ATOM 3840 C C . SER A 1 489 ? 20.194 -2.317 -5.385 1.00 93.31 489 SER A C 1
ATOM 3842 O O . SER A 1 489 ? 21.427 -2.291 -5.347 1.00 93.31 489 SER A O 1
ATOM 3844 N N . SER A 1 490 ? 19.426 -2.061 -4.324 1.00 87.94 490 SER A N 1
ATOM 3845 C CA . SER A 1 490 ? 19.928 -2.104 -2.947 1.00 87.94 490 SER A CA 1
ATOM 3846 C C . SER A 1 490 ? 20.373 -3.531 -2.593 1.00 87.94 490 SER A C 1
ATOM 3848 O O . SER A 1 490 ? 19.663 -4.487 -2.906 1.00 87.94 490 SER A O 1
ATOM 3850 N N . ASP A 1 491 ? 21.519 -3.678 -1.919 1.00 85.69 491 ASP A N 1
ATOM 3851 C CA . ASP A 1 491 ? 22.075 -4.965 -1.464 1.00 85.69 491 ASP A CA 1
ATOM 3852 C C . ASP A 1 491 ? 21.774 -5.288 0.015 1.00 85.69 491 ASP A C 1
ATOM 3854 O O . ASP A 1 491 ? 22.505 -6.040 0.674 1.00 85.69 491 ASP A O 1
ATOM 3858 N N . CYS A 1 492 ? 20.690 -4.689 0.522 1.00 93.62 492 CYS A N 1
ATOM 3859 C CA . CYS A 1 492 ? 20.048 -4.901 1.823 1.00 93.62 492 CYS A CA 1
ATOM 3860 C C . CYS A 1 492 ? 20.913 -4.677 3.081 1.00 93.62 492 CYS A C 1
ATOM 3862 O O . CYS A 1 492 ? 20.443 -4.877 4.201 1.00 93.62 492 CYS A O 1
ATOM 3864 N N . ARG A 1 493 ? 22.174 -4.237 2.960 1.00 92.12 493 ARG A N 1
ATOM 3865 C CA . ARG A 1 493 ? 23.084 -4.061 4.114 1.00 92.12 493 ARG A CA 1
ATOM 3866 C C . ARG A 1 493 ? 22.569 -3.074 5.165 1.00 92.12 493 ARG A C 1
ATOM 3868 O O . ARG A 1 493 ? 22.892 -3.228 6.352 1.00 92.12 493 ARG A O 1
ATOM 3875 N N . THR A 1 494 ? 21.804 -2.060 4.761 1.00 91.81 494 THR A N 1
ATOM 3876 C CA . THR A 1 494 ? 21.235 -1.059 5.676 1.00 91.81 494 THR A CA 1
ATOM 3877 C C . THR A 1 494 ? 19.776 -1.342 6.033 1.00 91.81 494 THR A C 1
ATOM 3879 O O . THR A 1 494 ? 19.269 -0.727 6.967 1.00 91.81 494 THR A O 1
ATOM 3882 N N . TYR A 1 495 ? 19.142 -2.352 5.420 1.00 95.31 495 TYR A N 1
ATOM 3883 C CA . TYR A 1 495 ? 17.835 -2.853 5.841 1.00 95.31 495 TYR A CA 1
ATOM 3884 C C . TYR A 1 495 ? 17.849 -3.254 7.320 1.00 95.31 495 TYR A C 1
ATOM 3886 O O . TYR A 1 495 ? 18.683 -4.044 7.779 1.00 95.31 495 TYR A O 1
ATOM 3894 N N . ARG A 1 496 ? 16.895 -2.722 8.079 1.00 95.81 496 ARG A N 1
ATOM 3895 C CA . ARG A 1 496 ? 16.620 -3.102 9.466 1.00 95.81 496 ARG A CA 1
ATOM 3896 C C . ARG A 1 496 ? 15.157 -3.526 9.549 1.00 95.81 496 ARG A C 1
ATOM 3898 O O . ARG A 1 496 ? 14.306 -2.692 9.230 1.00 95.81 496 ARG A O 1
ATOM 3905 N N . PRO A 1 497 ? 14.845 -4.788 9.902 1.00 96.94 497 PRO A N 1
ATOM 3906 C CA . PRO A 1 497 ? 13.466 -5.231 10.082 1.00 96.94 497 PRO A CA 1
ATOM 3907 C C . PRO A 1 497 ? 12.733 -4.386 11.137 1.00 96.94 497 PRO A C 1
ATOM 3909 O O . PRO A 1 497 ? 13.382 -3.925 12.080 1.00 96.94 497 PRO A O 1
ATOM 3912 N N . PRO A 1 498 ? 11.408 -4.180 11.016 1.00 97.81 498 PRO A N 1
ATOM 3913 C CA . PRO A 1 498 ? 10.611 -3.647 12.116 1.00 97.81 498 PRO A CA 1
ATOM 3914 C C . PRO A 1 498 ? 10.581 -4.624 13.299 1.00 97.81 498 PRO A C 1
ATOM 3916 O O . PRO A 1 498 ? 10.741 -5.834 13.121 1.00 97.81 498 PRO A O 1
ATOM 3919 N N . GLN A 1 499 ? 10.303 -4.108 14.493 1.00 97.81 499 GLN A N 1
ATOM 3920 C CA . GLN A 1 499 ? 9.914 -4.930 15.639 1.00 97.81 499 GLN A CA 1
ATOM 3921 C C . GLN A 1 499 ? 8.391 -5.093 15.695 1.00 97.81 499 GLN A C 1
ATOM 3923 O O . GLN A 1 499 ? 7.650 -4.258 15.170 1.00 97.81 499 GLN A O 1
ATOM 3928 N N . ALA A 1 500 ? 7.926 -6.175 16.323 1.00 98.19 500 ALA A N 1
ATOM 3929 C CA . ALA A 1 500 ? 6.519 -6.559 16.351 1.00 98.19 500 ALA A CA 1
ATOM 3930 C C . ALA A 1 500 ? 5.995 -6.688 17.786 1.00 98.19 500 ALA A C 1
ATOM 3932 O O . ALA A 1 500 ? 6.488 -7.517 18.540 1.00 98.19 500 ALA A O 1
ATOM 3933 N N . ALA A 1 501 ? 4.935 -5.951 18.115 1.00 98.50 501 ALA A N 1
ATOM 3934 C CA . ALA A 1 501 ? 4.126 -6.160 19.317 1.00 98.50 501 ALA A CA 1
ATOM 3935 C C . ALA A 1 501 ? 2.756 -6.743 18.932 1.00 98.50 501 ALA A C 1
ATOM 3937 O O . ALA A 1 501 ? 2.324 -6.639 17.776 1.00 98.50 501 ALA A O 1
ATOM 3938 N N . SER A 1 502 ? 2.051 -7.409 19.848 1.00 98.06 502 SER A N 1
ATOM 3939 C CA . SER A 1 502 ? 0.724 -7.984 19.560 1.00 98.06 502 SER A CA 1
ATOM 3940 C C . SER A 1 502 ? -0.165 -8.128 20.791 1.00 98.06 502 SER A C 1
ATOM 3942 O O . SER A 1 502 ? 0.324 -8.370 21.890 1.00 98.06 502 SER A O 1
ATOM 3944 N N . ALA A 1 503 ? -1.480 -8.031 20.586 1.00 97.81 503 ALA A N 1
ATOM 3945 C CA . ALA A 1 503 ? -2.496 -8.277 21.606 1.00 97.81 503 ALA A CA 1
ATOM 3946 C C . ALA A 1 503 ? -3.615 -9.184 21.062 1.00 97.81 503 ALA A C 1
ATOM 3948 O O . ALA A 1 503 ? -4.087 -8.981 19.942 1.00 97.81 503 ALA A O 1
ATOM 3949 N N . PHE A 1 504 ? -4.015 -10.203 21.824 1.00 95.88 504 PHE A N 1
ATOM 3950 C CA . PHE A 1 504 ? -4.993 -11.226 21.415 1.00 95.88 504 PHE A CA 1
ATOM 3951 C C . PHE A 1 504 ? -5.540 -11.988 22.632 1.00 95.88 504 PHE A C 1
ATOM 3953 O O . PHE A 1 504 ? -4.918 -11.970 23.690 1.00 95.88 504 PHE A O 1
ATOM 3960 N N . GLY A 1 505 ? -6.661 -12.698 22.487 1.00 92.81 505 GLY A N 1
ATOM 3961 C CA . GLY A 1 505 ? -7.280 -13.427 23.604 1.00 92.81 505 GLY A CA 1
ATOM 3962 C C . GLY A 1 505 ? -7.898 -12.486 24.639 1.00 92.81 505 GLY A C 1
ATOM 3963 O O . GLY A 1 505 ? -8.478 -11.464 24.254 1.00 92.81 505 GLY A O 1
ATOM 3964 N N . ASP A 1 506 ? -7.752 -12.803 25.931 1.00 87.81 506 ASP A N 1
ATOM 3965 C CA . ASP A 1 506 ? -8.385 -12.058 27.028 1.00 87.81 506 ASP A CA 1
ATOM 3966 C C . ASP A 1 506 ? -7.583 -10.867 27.624 1.00 87.81 506 ASP A C 1
ATOM 3968 O O . ASP A 1 506 ? -7.211 -10.840 28.798 1.00 87.81 506 ASP A O 1
ATOM 3972 N N . PRO A 1 507 ? -7.346 -9.812 26.827 1.00 93.25 507 PRO A N 1
ATOM 3973 C CA . PRO A 1 507 ? -6.175 -9.756 25.964 1.00 93.25 507 PRO A CA 1
ATOM 3974 C C . PRO A 1 507 ? -4.850 -10.026 26.706 1.00 93.25 507 PRO A C 1
ATOM 3976 O O . PRO A 1 507 ? -4.448 -9.337 27.653 1.00 93.25 507 PRO A O 1
ATOM 3979 N N . HIS A 1 508 ? -4.118 -11.006 26.185 1.00 96.06 508 HIS A N 1
ATOM 3980 C CA . HIS A 1 508 ? -2.689 -11.183 26.403 1.00 96.06 508 HIS A CA 1
ATOM 3981 C C . HIS A 1 508 ? -1.910 -10.196 25.531 1.00 96.06 508 HIS A C 1
ATOM 3983 O O . HIS A 1 508 ? -2.296 -9.931 24.391 1.00 96.06 508 HIS A O 1
ATOM 3989 N N . PHE A 1 509 ? -0.798 -9.687 26.053 1.00 97.62 509 PHE A N 1
ATOM 3990 C CA . PHE A 1 509 ? 0.082 -8.729 25.389 1.00 97.62 509 PHE A CA 1
ATOM 3991 C C . PHE A 1 509 ? 1.470 -9.334 25.201 1.00 97.62 509 PHE A C 1
ATOM 3993 O O . PHE A 1 509 ? 2.010 -9.941 26.127 1.00 97.62 509 PHE A O 1
ATOM 4000 N N . LEU A 1 510 ? 2.040 -9.123 24.016 1.00 97.81 510 LEU A N 1
ATOM 4001 C CA . LEU A 1 510 ? 3.439 -9.356 23.670 1.00 97.81 510 LEU A CA 1
ATOM 4002 C C . LEU A 1 510 ? 4.032 -8.000 23.270 1.00 97.81 510 LEU A C 1
ATOM 4004 O O . LEU A 1 510 ? 3.541 -7.377 22.323 1.00 97.81 510 LEU A O 1
ATOM 4008 N N . THR A 1 511 ? 5.017 -7.521 24.024 1.00 97.69 511 THR A N 1
ATOM 4009 C CA . THR A 1 511 ? 5.653 -6.207 23.829 1.00 97.69 511 THR A CA 1
ATOM 4010 C C . THR A 1 511 ? 6.691 -6.241 22.704 1.00 97.69 511 THR A C 1
ATOM 4012 O O . THR A 1 511 ? 6.998 -7.311 22.171 1.00 97.69 511 THR A O 1
ATOM 4015 N N . PHE A 1 512 ? 7.237 -5.081 22.323 1.00 97.81 512 PHE A N 1
ATOM 4016 C CA . PHE A 1 512 ? 8.234 -5.017 21.249 1.00 97.81 512 PHE A CA 1
ATOM 4017 C C . PHE A 1 512 ? 9.553 -5.727 21.607 1.00 97.81 512 PHE A C 1
ATOM 4019 O O . PHE A 1 512 ? 10.106 -6.416 20.748 1.00 97.81 512 PHE A O 1
ATOM 4026 N N . ASP A 1 513 ? 9.998 -5.664 22.871 1.00 96.56 513 ASP A N 1
ATOM 4027 C CA . ASP A 1 513 ? 11.228 -6.335 23.323 1.00 96.56 513 ASP A CA 1
ATOM 4028 C C . ASP A 1 513 ? 10.986 -7.774 23.835 1.00 96.56 513 ASP A C 1
ATOM 4030 O O . ASP A 1 513 ? 11.893 -8.437 24.346 1.00 96.56 513 ASP A O 1
ATOM 4034 N N . GLY A 1 514 ? 9.774 -8.307 23.628 1.00 94.00 514 GLY A N 1
ATOM 4035 C CA . GLY A 1 514 ? 9.449 -9.728 23.792 1.00 94.00 514 GLY A CA 1
ATOM 4036 C C . GLY A 1 514 ? 8.991 -10.155 25.190 1.00 94.00 514 GLY A C 1
ATOM 4037 O O . GLY A 1 514 ? 8.905 -11.360 25.460 1.00 94.00 514 GLY A O 1
ATOM 4038 N N . LEU A 1 515 ? 8.670 -9.210 26.078 1.00 94.38 515 LEU A N 1
ATOM 4039 C CA . LEU A 1 515 ? 7.996 -9.510 27.340 1.00 94.38 515 LEU A CA 1
ATOM 4040 C C . LEU A 1 515 ? 6.521 -9.868 27.083 1.00 94.38 515 LEU A C 1
ATOM 4042 O O . LEU A 1 515 ? 5.924 -9.471 26.081 1.00 94.38 515 LEU A O 1
ATOM 4046 N N . ASN A 1 516 ? 5.923 -10.650 27.984 1.00 94.81 516 ASN A N 1
ATOM 4047 C CA . ASN A 1 516 ? 4.510 -11.007 27.901 1.00 94.81 516 ASN A CA 1
ATOM 4048 C C . ASN A 1 516 ? 3.786 -10.821 29.231 1.00 94.81 516 ASN A C 1
ATOM 4050 O O . ASN A 1 516 ? 4.332 -11.110 30.295 1.00 94.81 516 ASN A O 1
ATOM 4054 N N . PHE A 1 517 ? 2.537 -10.368 29.145 1.00 95.06 517 PHE A N 1
ATOM 4055 C CA . PHE A 1 517 ? 1.632 -10.235 30.282 1.00 95.06 517 PHE A CA 1
ATOM 4056 C C . PHE A 1 517 ? 0.174 -10.354 29.832 1.00 95.06 517 PHE A C 1
ATOM 4058 O O . PHE A 1 517 ? -0.132 -10.647 28.677 1.00 95.06 517 PHE A O 1
ATOM 4065 N N . THR A 1 518 ? -0.767 -10.181 30.755 1.00 94.50 518 THR A N 1
ATOM 4066 C CA . THR A 1 518 ? -2.200 -10.201 30.450 1.00 94.50 518 THR A CA 1
ATOM 4067 C C . THR A 1 518 ? -2.896 -9.102 31.228 1.00 94.50 518 THR A C 1
ATOM 4069 O O . THR A 1 518 ? -2.675 -8.972 32.433 1.00 94.50 518 THR A O 1
ATOM 4072 N N . PHE A 1 519 ? -3.734 -8.318 30.550 1.00 95.25 519 PHE A N 1
ATOM 4073 C CA . PHE A 1 519 ? -4.429 -7.189 31.157 1.00 95.25 519 PHE A CA 1
ATOM 4074 C C . PHE A 1 519 ? -5.899 -7.153 30.733 1.00 95.25 519 PHE A C 1
ATOM 4076 O O . PHE A 1 519 ? -6.246 -6.728 29.636 1.00 95.25 519 PHE A O 1
ATOM 4083 N N . LYS A 1 520 ? -6.767 -7.559 31.664 1.00 94.12 520 LYS A N 1
ATOM 4084 C CA . LYS A 1 520 ? -8.226 -7.646 31.499 1.00 94.12 520 LYS A CA 1
ATOM 4085 C C . LYS A 1 520 ? -8.967 -6.407 31.995 1.00 94.12 520 LYS A C 1
ATOM 4087 O O . LYS A 1 520 ? -9.957 -6.523 32.712 1.00 94.12 520 LYS A O 1
ATOM 4092 N N . GLY A 1 521 ? -8.475 -5.211 31.677 1.00 95.75 521 GLY A N 1
ATOM 4093 C CA . GLY A 1 521 ? -9.256 -3.994 31.910 1.00 95.75 521 GLY A CA 1
ATOM 4094 C C . GLY A 1 521 ? -10.589 -4.045 31.154 1.00 95.75 521 GLY A C 1
ATOM 4095 O O . GLY A 1 521 ? -10.678 -4.705 30.122 1.00 95.75 521 GLY A O 1
ATOM 4096 N N . GLN A 1 522 ? -11.615 -3.359 31.655 1.00 96.88 522 GLN A N 1
ATOM 4097 C CA . GLN A 1 522 ? -12.820 -3.018 30.894 1.00 96.88 522 GLN A CA 1
ATOM 4098 C C . GLN A 1 522 ? -12.784 -1.504 30.669 1.00 96.88 522 GLN A C 1
ATOM 4100 O O . GLN A 1 522 ? -12.783 -0.747 31.642 1.00 96.88 522 GLN A O 1
ATOM 4105 N N . GLY A 1 523 ? -12.696 -1.057 29.415 1.00 97.12 523 GLY A N 1
ATOM 4106 C CA . GLY A 1 523 ? -12.450 0.355 29.109 1.00 97.12 523 GLY A CA 1
ATOM 4107 C C . GLY A 1 523 ? -11.683 0.588 27.807 1.00 97.12 523 GLY A C 1
ATOM 4108 O O . GLY A 1 523 ? -11.669 -0.261 26.915 1.00 97.12 523 GLY A O 1
ATOM 4109 N N . GLU A 1 524 ? -11.026 1.742 27.706 1.00 98.31 524 GLU A N 1
ATOM 4110 C CA . GLU A 1 524 ? -10.233 2.171 26.546 1.00 98.31 524 GLU A CA 1
ATOM 4111 C C . GLU A 1 524 ? -8.805 2.521 26.973 1.00 98.31 524 GLU A C 1
ATOM 4113 O O . GLU A 1 524 ? -8.614 3.333 27.876 1.00 98.31 524 GLU A O 1
ATOM 4118 N N . TYR A 1 525 ? -7.802 1.947 26.304 1.00 98.50 525 TYR A N 1
ATOM 4119 C CA . TYR A 1 525 ? -6.395 2.017 26.719 1.00 98.50 525 TYR A CA 1
ATOM 4120 C C . TYR A 1 525 ? -5.462 2.415 25.575 1.00 98.50 525 TYR A C 1
ATOM 4122 O O . TYR A 1 525 ? -5.673 2.026 24.424 1.00 98.50 525 TYR A O 1
ATOM 4130 N N . MET A 1 526 ? -4.407 3.165 25.896 1.00 98.56 526 MET A N 1
ATOM 4131 C CA . MET A 1 526 ? -3.317 3.466 24.971 1.00 98.56 526 MET A CA 1
ATOM 4132 C C . MET A 1 526 ? -2.413 2.236 24.839 1.00 98.56 526 MET A C 1
ATOM 4134 O O . MET A 1 526 ? -1.720 1.854 25.782 1.00 98.56 526 MET A O 1
ATOM 4138 N N . LEU A 1 527 ? -2.423 1.601 23.669 1.00 98.56 527 LEU A N 1
ATOM 4139 C CA . LEU A 1 527 ? -1.630 0.397 23.418 1.00 98.56 527 LEU A CA 1
ATOM 4140 C C . LEU A 1 527 ? -0.196 0.780 23.057 1.00 98.56 527 LEU A C 1
ATOM 4142 O O . LEU A 1 527 ? 0.751 0.246 23.624 1.00 98.56 527 LEU A O 1
ATOM 4146 N N . VAL A 1 528 ? -0.052 1.760 22.165 1.00 98.50 528 VAL A N 1
ATOM 4147 C CA . VAL A 1 528 ? 1.209 2.458 21.912 1.00 98.50 528 VAL A CA 1
ATOM 4148 C C . VAL A 1 528 ? 0.936 3.890 21.463 1.00 98.50 528 VAL A C 1
ATOM 4150 O O . VAL A 1 528 ? 0.053 4.139 20.641 1.00 98.50 528 VAL A O 1
ATOM 4153 N N . GLU A 1 529 ? 1.724 4.827 21.970 1.00 97.75 529 GLU A N 1
ATOM 4154 C CA . GLU A 1 529 ? 1.899 6.155 21.393 1.00 97.75 529 GLU A CA 1
ATOM 4155 C C . GLU A 1 529 ? 3.386 6.469 21.185 1.00 97.75 529 GLU A C 1
ATOM 4157 O O . GLU A 1 529 ? 4.253 5.849 21.808 1.00 97.75 529 GLU A O 1
ATOM 4162 N N . SER A 1 530 ? 3.685 7.415 20.290 1.00 97.56 530 SER A N 1
ATOM 4163 C CA . SER A 1 530 ? 5.057 7.840 20.005 1.00 97.56 530 SER A CA 1
ATOM 4164 C C . SER A 1 530 ? 5.194 9.341 19.774 1.00 97.56 530 SER A C 1
ATOM 4166 O O . SER A 1 530 ? 4.452 9.931 18.987 1.00 97.56 530 SER A O 1
ATOM 4168 N N . ASP A 1 531 ? 6.203 9.948 20.400 1.00 96.25 531 ASP A N 1
ATOM 4169 C CA . ASP A 1 531 ? 6.547 11.363 20.228 1.00 96.25 531 ASP A CA 1
ATOM 4170 C C . ASP A 1 531 ? 7.255 11.662 18.892 1.00 96.25 531 ASP A C 1
ATOM 4172 O O . ASP A 1 531 ? 7.187 12.793 18.411 1.00 96.25 531 ASP A O 1
ATOM 4176 N N . LEU A 1 532 ? 7.853 10.652 18.246 1.00 97.31 532 LEU A N 1
ATOM 4177 C CA . LEU A 1 532 ? 8.558 10.783 16.965 1.00 97.31 532 LEU A CA 1
ATOM 4178 C C . LEU A 1 532 ? 7.633 11.229 15.820 1.00 97.31 532 LEU A C 1
ATOM 4180 O O . LEU A 1 532 ? 8.026 12.029 14.971 1.00 97.31 532 LEU A O 1
ATOM 4184 N N . THR A 1 533 ? 6.418 10.677 15.771 1.00 96.44 533 THR A N 1
ATOM 4185 C CA . THR A 1 533 ? 5.453 10.895 14.675 1.00 96.44 533 THR A CA 1
ATOM 4186 C C . THR A 1 533 ? 4.050 11.265 15.156 1.00 96.44 533 THR A C 1
ATOM 4188 O O . THR A 1 533 ? 3.149 11.435 14.336 1.00 96.44 533 THR A O 1
ATOM 4191 N N . SER A 1 534 ? 3.837 11.383 16.472 1.00 97.44 534 SER A N 1
ATOM 4192 C CA . SER A 1 534 ? 2.497 11.441 17.080 1.00 97.44 534 SER A CA 1
ATOM 4193 C C . SER A 1 534 ? 1.613 10.246 16.687 1.00 97.44 534 SER A C 1
ATOM 4195 O O . SER A 1 534 ? 0.398 10.388 16.533 1.00 97.44 534 SER A O 1
ATOM 4197 N N . LEU A 1 535 ? 2.220 9.066 16.497 1.00 98.50 535 LEU A N 1
ATOM 4198 C CA . LEU A 1 535 ? 1.498 7.799 16.377 1.00 98.50 535 LEU A CA 1
ATOM 4199 C C . LEU A 1 535 ? 0.706 7.547 17.660 1.00 98.50 535 LEU A C 1
ATOM 4201 O O . LEU A 1 535 ? 1.234 7.728 18.755 1.00 98.50 535 LEU A O 1
ATOM 4205 N N . ARG A 1 536 ? -0.541 7.102 17.519 1.00 98.56 536 ARG A N 1
ATOM 4206 C CA . ARG A 1 536 ? -1.417 6.653 18.604 1.00 98.56 536 ARG A CA 1
ATOM 4207 C C . ARG A 1 536 ? -2.201 5.433 18.131 1.00 98.56 536 ARG A C 1
ATOM 4209 O O . ARG A 1 536 ? -2.851 5.486 17.088 1.00 98.56 536 ARG A O 1
ATOM 4216 N N . VAL A 1 537 ? -2.163 4.357 18.911 1.00 98.81 537 VAL A N 1
ATOM 4217 C CA . VAL A 1 537 ? -2.970 3.144 18.729 1.00 98.81 537 VAL A CA 1
ATOM 4218 C C . VAL A 1 537 ? -3.660 2.842 20.055 1.00 98.81 537 VAL A C 1
ATOM 4220 O O . VAL A 1 537 ? -3.005 2.612 21.073 1.00 98.81 537 VAL A O 1
ATOM 4223 N N . GLN A 1 538 ? -4.988 2.859 20.047 1.00 98.81 538 GLN A N 1
ATOM 4224 C CA . GLN A 1 538 ? -5.845 2.697 21.220 1.00 98.81 538 GLN A CA 1
ATOM 4225 C C . GLN A 1 538 ? -6.700 1.437 21.078 1.00 98.81 538 GLN A C 1
ATOM 4227 O O . GLN A 1 538 ? -7.150 1.114 19.981 1.00 98.81 538 GLN A O 1
ATOM 4232 N N . GLY A 1 539 ? -6.950 0.735 22.184 1.00 98.38 539 GLY A N 1
ATOM 4233 C CA . GLY A 1 539 ? -7.774 -0.475 22.229 1.00 98.38 539 GLY A CA 1
ATOM 4234 C C . GLY A 1 539 ? -8.935 -0.333 23.205 1.00 98.38 539 GLY A C 1
ATOM 4235 O O . GLY A 1 539 ? -8.724 0.009 24.368 1.00 98.38 539 GLY A O 1
ATOM 4236 N N . ARG A 1 540 ? -10.151 -0.634 22.744 1.00 98.00 540 ARG A N 1
ATOM 4237 C CA . ARG A 1 540 ? -11.356 -0.749 23.571 1.00 98.00 540 ARG A CA 1
ATOM 4238 C C . ARG A 1 540 ? -11.567 -2.212 23.927 1.00 98.00 540 ARG A C 1
ATOM 4240 O O . ARG A 1 540 ? -11.751 -3.054 23.044 1.00 98.00 540 ARG A O 1
ATOM 4247 N N . THR A 1 541 ? -11.598 -2.512 25.214 1.00 96.50 541 THR A N 1
ATOM 4248 C CA . THR A 1 541 ? -11.867 -3.852 25.742 1.00 96.50 541 THR A CA 1
ATOM 4249 C C . THR A 1 541 ? -13.256 -3.898 26.361 1.00 96.50 541 THR A C 1
ATOM 4251 O O . THR A 1 541 ? -13.661 -2.998 27.100 1.00 96.50 541 THR A O 1
ATOM 4254 N N . GLN A 1 542 ? -13.998 -4.951 26.034 1.00 93.44 542 GLN A N 1
ATOM 4255 C CA . GLN A 1 542 ? -15.351 -5.190 26.529 1.00 93.44 542 GLN A CA 1
ATOM 4256 C C . GLN A 1 542 ? -15.426 -6.544 27.218 1.00 93.44 542 GLN A C 1
ATOM 4258 O O . GLN A 1 542 ? -14.614 -7.431 26.953 1.00 93.44 542 GLN A O 1
ATOM 4263 N N . GLN A 1 543 ? -16.390 -6.675 28.124 1.00 92.06 543 GLN A N 1
ATOM 4264 C CA . GLN A 1 543 ? -16.626 -7.903 28.864 1.00 92.06 543 GLN A CA 1
ATOM 4265 C C . GLN A 1 543 ? -17.058 -9.020 27.911 1.00 92.06 543 GLN A C 1
ATOM 4267 O O . GLN A 1 543 ? -17.867 -8.812 27.011 1.00 92.06 543 GLN A O 1
ATOM 4272 N N . ALA A 1 544 ? -16.467 -10.198 28.081 1.00 88.12 544 ALA A N 1
ATOM 4273 C CA . ALA A 1 544 ? -16.772 -11.353 27.255 1.00 88.12 544 ALA A CA 1
ATOM 4274 C C . ALA A 1 544 ? -18.088 -12.010 27.690 1.00 88.12 544 ALA A C 1
ATOM 4276 O O . ALA A 1 544 ? -18.462 -11.961 28.862 1.00 88.12 544 ALA A O 1
ATOM 4277 N N . HIS A 1 545 ? -18.740 -12.711 26.766 1.00 85.62 545 HIS A N 1
ATOM 4278 C CA . HIS A 1 545 ? -19.886 -13.565 27.068 1.00 85.62 545 HIS A CA 1
ATOM 4279 C C . HIS A 1 545 ? -19.490 -15.039 26.960 1.00 85.62 545 HIS A C 1
ATOM 4281 O O . HIS A 1 545 ? -18.811 -15.454 26.020 1.00 85.62 545 HIS A O 1
ATOM 4287 N N . PHE A 1 546 ? -19.942 -15.846 27.916 1.00 82.50 546 PHE A N 1
ATOM 4288 C CA . PHE A 1 546 ? -19.904 -17.300 27.823 1.00 82.50 546 PHE A CA 1
ATOM 4289 C C . PHE A 1 546 ? -20.786 -17.791 26.652 1.00 82.50 546 PHE A C 1
ATOM 4291 O O . PHE A 1 546 ? -21.741 -17.108 26.274 1.00 82.50 546 PHE A O 1
ATOM 4298 N N . PRO A 1 547 ? -20.589 -19.023 26.135 1.00 77.94 547 PRO A N 1
ATOM 4299 C CA . PRO A 1 547 ? -21.421 -19.592 25.063 1.00 77.94 547 PRO A CA 1
ATOM 4300 C C . PRO A 1 547 ? -22.930 -19.700 25.366 1.00 77.94 547 PRO A C 1
ATOM 4302 O O . PRO A 1 547 ? -23.721 -19.966 24.466 1.00 77.94 547 PRO A O 1
ATOM 4305 N N . ASN A 1 548 ? -23.341 -19.519 26.625 1.00 80.75 548 ASN A N 1
ATOM 4306 C CA . ASN A 1 548 ? -24.741 -19.467 27.060 1.00 80.75 548 ASN A CA 1
ATOM 4307 C C . ASN A 1 548 ? -25.320 -18.028 27.107 1.00 80.75 548 ASN A C 1
ATOM 4309 O O . ASN A 1 548 ? -26.433 -17.847 27.595 1.00 80.75 548 ASN A O 1
ATOM 4313 N N . GLY A 1 549 ? -24.560 -17.018 26.667 1.00 79.19 549 GLY A N 1
ATOM 4314 C CA . GLY A 1 549 ? -24.917 -15.594 26.678 1.00 79.19 549 GLY A CA 1
ATOM 4315 C C . GLY A 1 549 ? -24.644 -14.852 27.994 1.00 79.19 549 GLY A C 1
ATOM 4316 O O . GLY A 1 549 ? -24.672 -13.622 28.006 1.00 79.19 549 GLY A O 1
ATOM 4317 N N . THR A 1 550 ? -24.358 -15.552 29.097 1.00 87.06 550 THR A N 1
ATOM 4318 C CA . THR A 1 550 ? -24.066 -14.893 30.386 1.00 87.06 550 THR A CA 1
ATOM 4319 C C . THR A 1 550 ? -22.688 -14.234 30.389 1.00 87.06 550 THR A C 1
ATOM 4321 O O . THR A 1 550 ? -21.770 -14.698 29.717 1.00 87.06 550 THR A O 1
ATOM 4324 N N . GLU A 1 551 ? -22.543 -13.139 31.130 1.00 86.06 551 GLU A N 1
ATOM 4325 C CA . GLU A 1 551 ? -21.292 -12.384 31.215 1.00 86.06 551 GLU A CA 1
ATOM 4326 C C . GLU A 1 551 ? -20.184 -13.185 31.919 1.00 86.06 551 GLU A C 1
ATOM 4328 O O . GLU A 1 551 ? -20.387 -13.749 32.998 1.00 86.06 551 GLU A O 1
ATOM 4333 N N . ALA A 1 552 ? -18.991 -13.199 31.330 1.00 87.31 552 ALA A N 1
ATOM 4334 C CA . ALA A 1 552 ? -17.785 -13.763 31.922 1.00 87.31 552 ALA A CA 1
ATOM 4335 C C . ALA A 1 552 ? -16.991 -12.687 32.679 1.00 87.31 552 ALA A C 1
ATOM 4337 O O . ALA A 1 552 ? -17.044 -11.503 32.352 1.00 87.31 552 ALA A O 1
ATOM 4338 N N . GLN A 1 553 ? -16.205 -13.086 33.682 1.00 90.56 553 GLN A N 1
ATOM 4339 C CA . GLN A 1 553 ? -15.311 -12.178 34.424 1.00 90.56 553 GLN A CA 1
ATOM 4340 C C . GLN A 1 553 ? -13.954 -11.997 33.720 1.00 90.56 553 GLN A C 1
ATOM 4342 O O . GLN A 1 553 ? -12.892 -12.059 34.340 1.00 90.56 553 GLN A O 1
ATOM 4347 N N . VAL A 1 554 ? -13.994 -11.796 32.402 1.00 92.12 554 VAL A N 1
ATOM 4348 C CA . VAL A 1 554 ? -12.844 -11.468 31.549 1.00 92.12 554 VAL A CA 1
ATOM 4349 C C . VAL A 1 554 ? -13.268 -10.504 30.445 1.00 92.12 554 VAL A C 1
ATOM 4351 O O . VAL A 1 554 ? -14.458 -10.378 30.151 1.00 92.12 554 VAL A O 1
ATOM 4354 N N . THR A 1 555 ? -12.302 -9.823 29.837 1.00 94.50 555 THR A N 1
ATOM 4355 C CA . THR A 1 555 ? -12.527 -8.909 28.713 1.00 94.50 555 THR A CA 1
ATOM 4356 C C . THR A 1 555 ? -11.709 -9.327 27.501 1.00 94.50 555 THR A C 1
ATOM 4358 O O . THR A 1 555 ? -10.749 -10.078 27.634 1.00 94.50 555 THR A O 1
ATOM 4361 N N . GLY A 1 556 ? -12.073 -8.827 26.324 1.00 93.94 556 GLY A N 1
ATOM 4362 C CA . GLY A 1 556 ? -11.286 -8.961 25.099 1.00 93.94 556 GLY A CA 1
ATOM 4363 C C . GLY A 1 556 ? -11.362 -7.694 24.252 1.00 93.94 556 GLY A C 1
ATOM 4364 O O . GLY A 1 556 ? -12.215 -6.829 24.479 1.00 93.94 556 GLY A O 1
ATOM 4365 N N . LEU A 1 557 ? -10.455 -7.551 23.281 1.00 95.94 557 LEU A N 1
ATOM 4366 C CA . LEU A 1 557 ? -10.455 -6.401 22.371 1.00 95.94 557 LEU A CA 1
ATOM 4367 C C . LEU A 1 557 ? -11.704 -6.417 21.479 1.00 95.94 557 LEU A C 1
ATOM 4369 O O . LEU A 1 557 ? -11.977 -7.398 20.790 1.00 95.94 557 LEU A O 1
ATOM 4373 N N . SER A 1 558 ? -12.426 -5.299 21.482 1.00 95.25 558 SER A N 1
ATOM 4374 C CA . SER A 1 558 ? -13.704 -5.091 20.785 1.00 95.25 558 SER A CA 1
ATOM 4375 C C . SER A 1 558 ? -13.631 -4.002 19.712 1.00 95.25 558 SER A C 1
ATOM 4377 O O . SER A 1 558 ? -14.334 -4.085 18.707 1.00 95.25 558 SER A O 1
ATOM 4379 N N . ALA A 1 559 ? -12.750 -3.015 19.903 1.00 97.44 559 ALA A N 1
ATOM 4380 C CA . ALA A 1 559 ? -12.364 -2.043 18.889 1.00 97.44 559 ALA A CA 1
ATOM 4381 C C . ALA A 1 559 ? -10.881 -1.667 19.030 1.00 97.44 559 ALA A C 1
ATOM 4383 O O . ALA A 1 559 ? -10.326 -1.697 20.132 1.00 97.44 559 ALA A O 1
ATOM 4384 N N . VAL A 1 560 ? -10.253 -1.273 17.926 1.00 98.69 560 VAL A N 1
ATOM 4385 C CA . VAL A 1 560 ? -8.924 -0.652 17.879 1.00 98.69 560 VAL A CA 1
ATOM 4386 C C . VAL A 1 560 ? -9.016 0.597 17.007 1.00 98.69 560 VAL A C 1
ATOM 4388 O O . VAL A 1 560 ? -9.465 0.504 15.868 1.00 98.69 560 VAL A O 1
ATOM 4391 N N . ALA A 1 561 ? -8.578 1.746 17.517 1.00 98.75 561 ALA A N 1
ATOM 4392 C CA . ALA A 1 561 ? -8.541 3.012 16.784 1.00 98.75 561 ALA A CA 1
ATOM 4393 C C . ALA A 1 561 ? -7.104 3.540 16.683 1.00 98.75 561 ALA A C 1
ATOM 4395 O O . ALA A 1 561 ? -6.330 3.435 17.637 1.00 98.75 561 ALA A O 1
ATOM 4396 N N . MET A 1 562 ? -6.726 4.074 15.522 1.00 98.69 562 MET A N 1
ATOM 4397 C CA . MET A 1 562 ? -5.344 4.447 15.220 1.00 98.69 562 MET A CA 1
ATOM 4398 C C . MET A 1 562 ? -5.227 5.690 14.331 1.00 98.69 562 MET A C 1
ATOM 4400 O O . MET A 1 562 ? -6.037 5.912 13.430 1.00 98.69 562 MET A O 1
ATOM 4404 N N . GLN A 1 563 ? -4.187 6.483 14.590 1.00 98.50 563 GLN A N 1
ATOM 4405 C CA . GLN A 1 563 ? -3.813 7.673 13.825 1.00 98.50 563 GLN A CA 1
ATOM 4406 C C . GLN A 1 563 ? -2.306 7.932 13.972 1.00 98.50 563 GLN A C 1
ATOM 4408 O O . GLN A 1 563 ? -1.742 7.722 15.043 1.00 98.50 563 GLN A O 1
ATOM 4413 N N . GLU A 1 564 ? -1.664 8.457 12.932 1.00 97.94 564 GLU A N 1
ATOM 4414 C CA . GLU A 1 564 ? -0.318 9.042 13.001 1.00 97.94 564 GLU A CA 1
ATOM 4415 C C . GLU A 1 564 ? -0.327 10.503 12.533 1.00 97.94 564 GLU A C 1
ATOM 4417 O O . GLU A 1 564 ? -0.947 10.822 11.515 1.00 97.94 564 GLU A O 1
ATOM 4422 N N . ASN A 1 565 ? 0.374 11.394 13.241 1.00 95.81 565 ASN A N 1
ATOM 4423 C CA . ASN A 1 565 ? 0.463 12.821 12.916 1.00 95.81 565 ASN A CA 1
ATOM 4424 C C . ASN A 1 565 ? -0.932 13.449 12.694 1.00 95.81 565 ASN A C 1
ATOM 4426 O O . ASN A 1 565 ? -1.730 13.543 13.623 1.00 95.81 565 ASN A O 1
ATOM 4430 N N . ASN A 1 566 ? -1.244 13.851 11.458 1.00 94.62 566 ASN A N 1
ATOM 4431 C CA . ASN A 1 566 ? -2.526 14.417 11.051 1.00 94.62 566 ASN A CA 1
ATOM 4432 C C . ASN A 1 566 ? -3.235 13.556 9.991 1.00 94.62 566 ASN A C 1
ATOM 4434 O O . ASN A 1 566 ? -4.039 14.089 9.218 1.00 94.62 566 ASN A O 1
ATOM 4438 N N . SER A 1 567 ? -2.907 12.263 9.929 1.00 97.06 567 SER A N 1
ATOM 4439 C CA . SER A 1 567 ? -3.562 11.295 9.046 1.00 97.06 567 SER A CA 1
ATOM 4440 C C . SER A 1 567 ? -5.061 11.172 9.322 1.00 97.06 567 SER A C 1
ATOM 4442 O O . SER A 1 567 ? -5.570 11.648 10.344 1.00 97.06 567 SER A O 1
ATOM 4444 N N . ASP A 1 568 ? -5.767 10.535 8.394 1.00 96.88 568 ASP A N 1
ATOM 4445 C CA . ASP A 1 568 ? -7.118 10.054 8.659 1.00 96.88 568 ASP A CA 1
ATOM 4446 C C . ASP A 1 568 ? -7.128 9.076 9.851 1.00 96.88 568 ASP A C 1
ATOM 4448 O O . ASP A 1 568 ? -6.171 8.334 10.079 1.00 96.88 568 ASP A O 1
ATOM 4452 N N . VAL A 1 569 ? -8.217 9.073 10.621 1.00 98.12 569 VAL A N 1
ATOM 4453 C CA . VAL A 1 569 ? -8.416 8.136 11.734 1.00 98.12 569 VAL A CA 1
ATOM 4454 C C . VAL A 1 569 ? -9.070 6.867 11.203 1.00 98.12 569 VAL A C 1
ATOM 4456 O O . VAL A 1 569 ? -10.133 6.937 10.577 1.00 98.12 569 VAL A O 1
ATOM 4459 N N . ILE A 1 570 ? -8.464 5.716 11.498 1.00 98.69 570 ILE A N 1
ATOM 4460 C CA . ILE A 1 570 ? -9.066 4.400 11.258 1.00 98.69 570 ILE A CA 1
ATOM 4461 C C . ILE A 1 570 ? -9.500 3.805 12.596 1.00 98.69 570 ILE A C 1
ATOM 4463 O O . ILE A 1 570 ? -8.707 3.738 13.533 1.00 98.69 570 ILE A O 1
ATOM 4467 N N . GLU A 1 571 ? -10.732 3.316 12.668 1.00 98.56 571 GLU A N 1
ATOM 4468 C CA . GLU A 1 571 ? -11.229 2.453 13.742 1.00 98.56 571 GLU A CA 1
ATOM 4469 C C . GLU A 1 571 ? -11.665 1.116 13.136 1.00 98.56 571 GLU A C 1
ATOM 4471 O O . GLU A 1 571 ? -12.311 1.082 12.093 1.00 98.56 571 GLU A O 1
ATOM 4476 N N . VAL A 1 572 ? -11.307 0.005 13.773 1.00 97.94 572 VAL A N 1
ATOM 4477 C CA . VAL A 1 572 ? -11.773 -1.342 13.419 1.00 97.94 572 VAL A CA 1
ATOM 4478 C C . VAL A 1 572 ? -12.460 -1.925 14.642 1.00 97.94 572 VAL A C 1
ATOM 4480 O O . VAL A 1 572 ? -11.857 -1.951 15.715 1.00 97.94 572 VAL A O 1
ATOM 4483 N N . ARG A 1 573 ? -13.702 -2.385 14.503 1.00 95.62 573 ARG A N 1
ATOM 4484 C CA . ARG A 1 573 ? -14.538 -2.838 15.626 1.00 95.62 573 ARG A CA 1
ATOM 4485 C C . ARG A 1 573 ? -15.469 -3.976 15.231 1.00 95.62 573 ARG A C 1
ATOM 4487 O O . ARG A 1 573 ? -15.639 -4.247 14.047 1.00 95.62 573 ARG A O 1
ATOM 4494 N N . TYR A 1 574 ? -16.112 -4.598 16.212 1.00 91.50 574 TYR A N 1
ATOM 4495 C CA . TYR A 1 574 ? -17.337 -5.354 15.955 1.00 91.50 574 TYR A CA 1
ATOM 4496 C C . TYR A 1 574 ? -18.572 -4.444 15.990 1.00 91.50 574 TYR A C 1
ATOM 4498 O O . TYR A 1 574 ? -18.674 -3.574 16.856 1.00 91.50 574 TYR A O 1
ATOM 4506 N N . SER A 1 575 ? -19.509 -4.674 15.069 1.00 85.44 575 SER A N 1
ATOM 4507 C CA . SER A 1 575 ? -20.885 -4.170 15.132 1.00 85.44 575 SER A CA 1
ATOM 4508 C C . SER A 1 575 ? -21.671 -4.848 16.263 1.00 85.44 575 SER A C 1
ATOM 4510 O O . SER A 1 575 ? -21.244 -5.876 16.793 1.00 85.44 575 SER A O 1
ATOM 4512 N N . GLU A 1 576 ? -22.885 -4.369 16.551 1.00 77.69 576 GLU A N 1
ATOM 4513 C CA . GLU A 1 576 ? -23.820 -5.062 17.460 1.00 77.69 576 GLU A CA 1
ATOM 4514 C C . GLU A 1 576 ? -24.136 -6.493 16.970 1.00 77.69 576 GLU A C 1
ATOM 4516 O O . GLU A 1 576 ? -24.123 -7.435 17.758 1.00 77.69 576 GLU A O 1
ATOM 4521 N N . ASP A 1 577 ? -24.270 -6.690 15.650 1.00 79.94 577 ASP A N 1
ATOM 4522 C CA . ASP A 1 577 ? -24.420 -8.012 15.006 1.00 79.94 577 ASP A CA 1
ATOM 4523 C C . ASP A 1 577 ? -23.126 -8.870 14.943 1.00 79.94 577 ASP A C 1
ATOM 4525 O O . ASP A 1 577 ? -23.078 -9.868 14.223 1.00 79.94 577 ASP A O 1
ATOM 4529 N N . LEU A 1 578 ? -22.054 -8.488 15.652 1.00 80.81 578 LEU A N 1
ATOM 4530 C CA . LEU A 1 578 ? -20.737 -9.154 15.655 1.00 80.81 578 LEU A CA 1
ATOM 4531 C C . LEU A 1 578 ? -20.039 -9.257 14.279 1.00 80.81 578 LEU A C 1
ATOM 4533 O O . LEU A 1 578 ? -19.161 -10.102 14.082 1.00 80.81 578 LEU A O 1
ATOM 4537 N N . ASN A 1 579 ? -20.364 -8.372 13.333 1.00 86.56 579 ASN A N 1
ATOM 4538 C CA . ASN A 1 579 ? -19.637 -8.234 12.069 1.00 86.56 579 ASN A CA 1
ATOM 4539 C C . ASN A 1 579 ? -18.427 -7.308 12.242 1.00 86.56 579 ASN A C 1
ATOM 4541 O O . ASN A 1 579 ? -18.488 -6.347 13.005 1.00 86.56 579 ASN A O 1
ATOM 4545 N N . LEU A 1 580 ? -17.329 -7.568 11.526 1.00 90.81 580 LEU A N 1
ATOM 4546 C CA . LEU A 1 580 ? -16.155 -6.694 11.556 1.00 90.81 580 LEU A CA 1
ATOM 4547 C C . LEU A 1 580 ? -16.405 -5.435 10.706 1.00 90.81 580 LEU A C 1
ATOM 4549 O O . LEU A 1 580 ? -16.529 -5.516 9.484 1.00 90.81 580 LEU A O 1
ATOM 4553 N N . GLU A 1 581 ? -16.439 -4.274 11.353 1.00 93.62 581 GLU A N 1
ATOM 4554 C CA . GLU A 1 581 ? -16.567 -2.958 10.727 1.00 93.62 581 GLU A CA 1
ATOM 4555 C C . GLU A 1 581 ? -15.222 -2.229 10.692 1.00 93.62 581 GLU A C 1
ATOM 4557 O O . GLU A 1 581 ? -14.405 -2.347 11.609 1.00 93.62 581 GLU A O 1
ATOM 4562 N N . VAL A 1 582 ? -15.023 -1.412 9.656 1.00 96.50 582 VAL A N 1
ATOM 4563 C CA . VAL A 1 582 ? -13.934 -0.430 9.586 1.00 96.50 582 VAL A CA 1
ATOM 4564 C C . VAL A 1 582 ? -14.543 0.945 9.367 1.00 96.50 582 VAL A C 1
ATOM 4566 O O . VAL A 1 582 ? -15.332 1.131 8.442 1.00 96.50 582 VAL A O 1
ATOM 4569 N N . LEU A 1 583 ? -14.179 1.903 10.209 1.00 97.06 583 LEU A N 1
ATOM 4570 C CA . LEU A 1 583 ? -14.609 3.289 10.136 1.00 97.06 583 LEU A CA 1
ATOM 4571 C C . LEU A 1 583 ? -13.413 4.159 9.739 1.00 97.06 583 LEU A C 1
ATOM 4573 O O . LEU A 1 583 ? -12.328 4.049 10.309 1.00 97.06 583 LEU A O 1
ATOM 4577 N N . LEU A 1 584 ? -13.636 5.044 8.772 1.00 96.19 584 LEU A N 1
ATOM 4578 C CA . LEU A 1 584 ? -12.721 6.092 8.337 1.00 96.19 584 LEU A CA 1
ATOM 4579 C C . LEU A 1 584 ? -13.309 7.431 8.770 1.00 96.19 584 LEU A C 1
ATOM 4581 O O . LEU A 1 584 ? -14.366 7.817 8.269 1.00 96.19 584 LEU A O 1
ATOM 4585 N N . ASN A 1 585 ? -12.644 8.138 9.685 1.00 94.69 585 ASN A N 1
ATOM 4586 C CA . ASN A 1 585 ? -13.131 9.411 10.229 1.00 94.69 585 ASN A CA 1
ATOM 4587 C C . ASN A 1 585 ? -14.622 9.329 10.642 1.00 94.69 585 ASN A C 1
ATOM 4589 O O . ASN A 1 585 ? -15.443 10.131 10.200 1.00 94.69 585 ASN A O 1
ATOM 4593 N N . GLN A 1 586 ? -14.972 8.321 11.454 1.00 93.94 586 GLN A N 1
ATOM 4594 C CA . GLN A 1 586 ? -16.336 7.988 11.917 1.00 93.94 586 GLN A CA 1
ATOM 4595 C C . GLN A 1 586 ? -17.310 7.428 10.854 1.00 93.94 586 GLN A C 1
ATOM 4597 O O . GLN A 1 586 ? -18.409 7.007 11.207 1.00 93.94 586 GLN A O 1
ATOM 4602 N N . LYS A 1 587 ? -16.954 7.383 9.562 1.00 92.25 587 LYS A N 1
ATOM 4603 C CA . LYS A 1 587 ? -17.808 6.814 8.502 1.00 92.25 587 LYS A CA 1
ATOM 4604 C C . LYS A 1 587 ? -17.471 5.343 8.266 1.00 92.25 587 LYS A C 1
ATOM 4606 O O . LYS A 1 587 ? -16.334 5.039 7.915 1.00 92.25 587 LYS A O 1
ATOM 4611 N N . VAL A 1 588 ? -18.452 4.444 8.372 1.00 92.81 588 VAL A N 1
ATOM 4612 C CA . VAL A 1 588 ? -18.281 3.026 7.999 1.00 92.81 588 VAL A CA 1
ATOM 4613 C C . VAL A 1 588 ? -17.862 2.910 6.526 1.00 92.81 588 VAL A C 1
ATOM 4615 O O . VAL A 1 588 ? -18.481 3.494 5.633 1.00 92.81 588 VAL A O 1
ATOM 4618 N N . VAL A 1 589 ? -16.795 2.151 6.280 1.00 92.44 589 VAL A N 1
ATOM 4619 C CA . VAL A 1 589 ? -16.204 1.903 4.964 1.00 92.44 589 VAL A CA 1
ATOM 4620 C C . VAL A 1 589 ? -16.581 0.510 4.482 1.00 92.44 589 VAL A C 1
ATOM 4622 O O . VAL A 1 589 ? -16.387 -0.488 5.171 1.00 92.44 589 VAL A O 1
ATOM 4625 N N . ASN A 1 590 ? -17.081 0.441 3.252 1.00 89.50 590 ASN A N 1
ATOM 4626 C CA . ASN A 1 590 ? -17.335 -0.813 2.560 1.00 89.50 590 ASN A CA 1
ATOM 4627 C C . ASN A 1 590 ? -16.083 -1.227 1.752 1.00 89.50 590 ASN A C 1
ATOM 4629 O O . ASN A 1 590 ? -15.378 -0.369 1.221 1.00 89.50 590 ASN A O 1
ATOM 4633 N N . PHE A 1 591 ? -15.812 -2.532 1.641 1.00 90.94 591 PHE A N 1
ATOM 4634 C CA . PHE A 1 591 ? -14.712 -3.092 0.831 1.00 90.94 591 PHE A CA 1
ATOM 4635 C C . PHE A 1 591 ? -15.199 -3.895 -0.392 1.00 90.94 591 PHE A C 1
ATOM 4637 O O . PHE A 1 591 ? -14.437 -4.663 -0.984 1.00 90.94 591 PHE A O 1
ATOM 4644 N N . SER A 1 592 ? -16.479 -3.757 -0.756 1.00 88.62 592 SER A N 1
ATOM 4645 C CA . SER A 1 592 ? -17.080 -4.419 -1.923 1.00 88.62 592 SER A CA 1
ATOM 4646 C C . SER A 1 592 ? -16.594 -3.847 -3.254 1.00 88.62 592 SER A C 1
ATOM 4648 O O . SER A 1 592 ? -16.305 -4.630 -4.155 1.00 88.62 592 SER A O 1
ATOM 4650 N N . GLU A 1 593 ? -16.446 -2.522 -3.374 1.00 89.38 593 GLU A N 1
ATOM 4651 C CA . GLU A 1 593 ? -15.868 -1.906 -4.576 1.00 89.38 593 GLU A CA 1
ATOM 4652 C C . GLU A 1 593 ? -14.335 -1.896 -4.530 1.00 89.38 593 GLU A C 1
ATOM 4654 O O . GLU A 1 593 ? -13.688 -2.249 -5.512 1.00 89.38 593 GLU A O 1
ATOM 4659 N N . GLN A 1 594 ? -13.745 -1.509 -3.389 1.00 91.38 594 GLN A N 1
ATOM 4660 C CA . GLN A 1 594 ? -12.294 -1.344 -3.242 1.00 91.38 594 GLN A CA 1
ATOM 4661 C C . GLN A 1 594 ? -11.745 -2.028 -1.997 1.00 91.38 594 GLN A C 1
ATOM 4663 O O . GLN A 1 594 ? -12.193 -1.778 -0.884 1.00 91.38 594 GLN A O 1
ATOM 4668 N N . ARG A 1 595 ? -10.695 -2.833 -2.189 1.00 91.38 595 ARG A N 1
ATOM 4669 C CA . ARG A 1 595 ? -9.930 -3.495 -1.114 1.00 91.38 595 ARG A CA 1
ATOM 4670 C C . ARG A 1 595 ? -8.623 -2.794 -0.753 1.00 91.38 595 ARG A C 1
ATOM 4672 O O . ARG A 1 595 ? -7.944 -3.221 0.176 1.00 91.38 595 ARG A O 1
ATOM 4679 N N . TRP A 1 596 ? -8.246 -1.761 -1.497 1.00 91.38 596 TRP A N 1
ATOM 4680 C CA . TRP A 1 596 ? -7.054 -0.948 -1.275 1.00 91.38 596 TRP A CA 1
ATOM 4681 C C . TRP A 1 596 ? -7.460 0.517 -1.396 1.00 91.38 596 TRP A C 1
ATOM 4683 O O . TRP A 1 596 ? -8.092 0.892 -2.383 1.00 91.38 596 TRP A O 1
ATOM 4693 N N . MET A 1 597 ? -7.115 1.327 -0.402 1.00 92.50 597 MET A N 1
ATOM 4694 C CA . MET A 1 597 ? -7.421 2.753 -0.369 1.00 92.50 597 MET A CA 1
ATOM 4695 C C . MET A 1 597 ? -6.165 3.533 0.006 1.00 92.50 597 MET A C 1
ATOM 4697 O O . MET A 1 597 ? -5.516 3.246 1.011 1.00 92.50 597 MET A O 1
ATOM 4701 N N . ASP A 1 598 ? -5.844 4.513 -0.828 1.00 90.88 598 ASP A N 1
ATOM 4702 C CA . ASP A 1 598 ? -4.851 5.550 -0.567 1.00 90.88 598 ASP A CA 1
ATOM 4703 C C . ASP A 1 598 ? -5.562 6.687 0.179 1.00 90.88 598 ASP A C 1
ATOM 4705 O O . ASP A 1 598 ? -6.582 7.198 -0.292 1.00 90.88 598 ASP A O 1
ATOM 4709 N N . LEU A 1 599 ? -5.112 6.992 1.392 1.00 92.75 599 LEU A N 1
ATOM 4710 C CA . LEU A 1 599 ? -5.783 7.885 2.335 1.00 92.75 599 LEU A CA 1
ATOM 4711 C C . LEU A 1 599 ? -4.785 8.920 2.860 1.00 92.75 599 LEU A C 1
ATOM 4713 O O . LEU A 1 599 ? -3.576 8.848 2.628 1.00 92.75 599 LEU A O 1
ATOM 4717 N N . LYS A 1 600 ? -5.268 9.931 3.582 1.00 92.75 600 LYS A N 1
ATOM 4718 C CA . LYS A 1 600 ? -4.396 11.006 4.053 1.00 92.75 600 LYS A CA 1
ATOM 4719 C C . LYS A 1 600 ? -3.388 10.450 5.066 1.00 92.75 600 LYS A C 1
ATOM 4721 O O . LYS A 1 600 ? -3.742 10.179 6.208 1.00 92.75 600 LYS A O 1
ATOM 4726 N N . GLY A 1 601 ? -2.124 10.328 4.659 1.00 93.19 601 GLY A N 1
ATOM 4727 C CA . GLY A 1 601 ? -1.006 9.902 5.515 1.00 93.19 601 GLY A CA 1
ATOM 4728 C C . GLY A 1 601 ? -0.947 8.403 5.837 1.00 93.19 601 GLY A C 1
ATOM 4729 O O . GLY A 1 601 ? -0.139 8.002 6.679 1.00 93.19 601 GLY A O 1
ATOM 4730 N N . LEU A 1 602 ? -1.789 7.579 5.203 1.00 95.50 602 LEU A N 1
ATOM 4731 C CA . LEU A 1 602 ? -1.793 6.125 5.369 1.00 95.50 602 LEU A CA 1
ATOM 4732 C C . LEU A 1 602 ? -2.395 5.413 4.154 1.00 95.50 602 LEU A C 1
ATOM 4734 O O . LEU A 1 602 ? -3.198 5.979 3.421 1.00 95.50 602 LEU A O 1
ATOM 4738 N N . PHE A 1 603 ? -2.071 4.134 4.003 1.00 95.19 603 PHE A N 1
ATOM 4739 C CA . PHE A 1 603 ? -2.769 3.216 3.107 1.00 95.19 603 PHE A CA 1
ATOM 4740 C C . PHE A 1 603 ? -3.576 2.206 3.928 1.00 95.19 603 PHE A C 1
ATOM 4742 O O . PHE A 1 603 ? -3.105 1.703 4.952 1.00 95.19 603 PHE A O 1
ATOM 4749 N N . LEU A 1 604 ? -4.784 1.891 3.464 1.00 95.75 604 LEU A N 1
ATOM 4750 C CA . LEU A 1 604 ? -5.698 0.929 4.078 1.00 95.75 604 LEU A CA 1
ATOM 4751 C C . LEU A 1 604 ? -5.936 -0.239 3.118 1.00 95.75 604 LEU A C 1
ATOM 4753 O O . LEU A 1 604 ? -6.361 -0.045 1.979 1.00 95.75 604 LEU A O 1
ATOM 4757 N N . HIS A 1 605 ? -5.703 -1.462 3.591 1.00 94.56 605 HIS A N 1
ATOM 4758 C CA . HIS A 1 605 ? -5.936 -2.683 2.828 1.00 94.56 605 HIS A CA 1
ATOM 4759 C C . HIS A 1 605 ? -6.801 -3.684 3.603 1.00 94.56 605 HIS A C 1
ATOM 4761 O O . HIS A 1 605 ? -6.596 -3.901 4.797 1.00 94.56 605 HIS A O 1
ATOM 4767 N N . SER A 1 606 ? -7.740 -4.326 2.903 1.00 93.88 606 SER A N 1
ATOM 4768 C CA . SER A 1 606 ? -8.551 -5.434 3.408 1.00 93.88 606 SER A CA 1
ATOM 4769 C C . SER A 1 606 ? -8.423 -6.664 2.506 1.00 93.88 606 SER A C 1
ATOM 4771 O O . SER A 1 606 ? -8.527 -6.591 1.279 1.00 93.88 606 SER A O 1
ATOM 4773 N N . THR A 1 607 ? -8.180 -7.811 3.127 1.00 87.62 607 THR A N 1
ATOM 4774 C CA . THR A 1 607 ? -8.016 -9.119 2.472 1.00 87.62 607 THR A CA 1
ATOM 4775 C C . THR A 1 607 ? -9.343 -9.885 2.382 1.00 87.62 607 THR A C 1
ATOM 4777 O O . THR A 1 607 ? -10.363 -9.477 2.934 1.00 87.62 607 THR A O 1
ATOM 4780 N N . ALA A 1 608 ? -9.352 -11.027 1.685 1.00 79.12 608 ALA A N 1
ATOM 4781 C CA . ALA A 1 608 ? -10.546 -11.874 1.594 1.00 79.12 608 ALA A CA 1
ATOM 4782 C C . ALA A 1 608 ? -10.946 -12.512 2.944 1.00 79.12 608 ALA A C 1
ATOM 4784 O O . ALA A 1 608 ? -12.130 -12.742 3.170 1.00 79.12 608 ALA A O 1
ATOM 4785 N N . ASP A 1 609 ? -9.982 -12.759 3.838 1.00 80.50 609 ASP A N 1
ATOM 4786 C CA . ASP A 1 609 ? -10.175 -13.262 5.206 1.00 80.50 609 ASP A CA 1
ATOM 4787 C C . ASP A 1 609 ? -10.434 -12.147 6.238 1.00 80.50 609 ASP A C 1
ATOM 4789 O O . ASP A 1 609 ? -10.285 -12.369 7.436 1.00 80.50 609 ASP A O 1
ATOM 4793 N N . GLN A 1 610 ? -10.810 -10.941 5.789 1.00 81.75 610 GLN A N 1
ATOM 4794 C CA . GLN A 1 610 ? -11.085 -9.770 6.636 1.00 81.75 610 GLN A CA 1
ATOM 4795 C C . GLN A 1 610 ? -9.914 -9.355 7.556 1.00 81.75 610 GLN A C 1
ATOM 4797 O O . GLN A 1 610 ? -10.112 -8.684 8.568 1.00 81.75 610 GLN A O 1
ATOM 4802 N N . LYS A 1 611 ? -8.665 -9.684 7.194 1.00 92.62 611 LYS A N 1
ATOM 4803 C CA . LYS A 1 611 ? -7.486 -9.026 7.775 1.00 92.62 611 LYS A CA 1
ATOM 4804 C C . LYS A 1 611 ? -7.430 -7.589 7.269 1.00 92.62 611 LYS A C 1
ATOM 4806 O O . LYS A 1 611 ? -7.246 -7.379 6.066 1.00 92.62 611 LYS A O 1
ATOM 4811 N N . ILE A 1 612 ? -7.521 -6.638 8.191 1.00 96.62 612 ILE A N 1
ATOM 4812 C CA . ILE A 1 612 ? -7.327 -5.210 7.938 1.00 96.62 612 ILE A CA 1
ATOM 4813 C C . ILE A 1 612 ? -5.857 -4.873 8.185 1.00 96.62 612 ILE A C 1
ATOM 4815 O O . ILE A 1 612 ? -5.282 -5.293 9.188 1.00 96.62 612 ILE A O 1
ATOM 4819 N N . THR A 1 613 ? -5.233 -4.150 7.260 1.00 97.38 613 THR A N 1
ATOM 4820 C CA . THR A 1 613 ? -3.845 -3.680 7.369 1.00 97.38 613 THR A CA 1
ATOM 4821 C C . THR A 1 613 ? -3.801 -2.177 7.100 1.00 97.38 613 THR A C 1
ATOM 4823 O O . THR A 1 613 ? -4.216 -1.727 6.032 1.00 97.38 613 THR A O 1
ATOM 4826 N N . VAL A 1 614 ? -3.312 -1.413 8.075 1.00 98.25 614 VAL A N 1
ATOM 4827 C CA . VAL A 1 614 ? -3.120 0.044 8.031 1.00 98.25 614 VAL A CA 1
ATOM 4828 C C . VAL A 1 614 ? -1.621 0.326 7.979 1.00 98.25 614 VAL A C 1
ATOM 4830 O O . VAL A 1 614 ? -0.859 -0.248 8.756 1.00 98.25 614 VAL A O 1
ATOM 4833 N N . MET A 1 615 ? -1.191 1.162 7.037 1.00 97.94 615 MET A N 1
ATOM 4834 C CA . MET A 1 615 ? 0.220 1.353 6.681 1.00 97.94 615 MET A CA 1
ATOM 4835 C C . MET A 1 615 ? 0.523 2.852 6.616 1.00 97.94 615 MET A C 1
ATOM 4837 O O . MET A 1 615 ? 0.187 3.515 5.634 1.00 97.94 615 MET A O 1
ATOM 4841 N N . PHE A 1 616 ? 1.104 3.402 7.681 1.00 97.44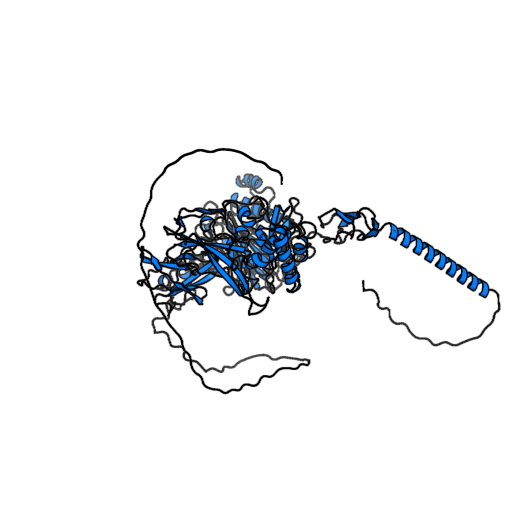 616 PHE A N 1
ATOM 4842 C CA . PHE A 1 616 ? 1.328 4.841 7.838 1.00 97.44 616 PHE A CA 1
ATOM 4843 C C . PHE A 1 616 ? 2.557 5.344 7.067 1.00 97.44 616 PHE A C 1
ATOM 4845 O O . PHE A 1 616 ? 3.483 4.584 6.772 1.00 97.44 616 PHE A O 1
ATOM 4852 N N . SER A 1 617 ? 2.611 6.650 6.782 1.00 93.44 617 SER A N 1
ATOM 4853 C CA . SER A 1 617 ? 3.744 7.261 6.070 1.00 93.44 617 SER A CA 1
ATOM 4854 C C . SER A 1 617 ? 5.089 7.192 6.798 1.00 93.44 617 SER A C 1
ATOM 4856 O O . SER A 1 617 ? 6.132 7.295 6.152 1.00 93.44 617 SER A O 1
ATOM 4858 N N . SER A 1 618 ? 5.123 6.941 8.109 1.00 94.75 618 SER A N 1
ATOM 4859 C CA . SER A 1 618 ? 6.373 6.608 8.801 1.00 94.75 618 SER A CA 1
ATOM 4860 C C . SER A 1 618 ? 6.924 5.210 8.491 1.00 94.75 618 SER A C 1
ATOM 4862 O O . SER A 1 618 ? 8.089 4.954 8.811 1.00 94.75 618 SER A O 1
ATOM 4864 N N . GLY A 1 619 ? 6.131 4.317 7.895 1.00 96.00 619 GLY A N 1
ATOM 4865 C CA . GLY A 1 619 ? 6.426 2.889 7.784 1.00 96.00 619 GLY A CA 1
ATOM 4866 C C . GLY A 1 619 ? 5.906 2.044 8.952 1.00 96.00 619 GLY A C 1
ATOM 4867 O O . GLY A 1 619 ? 6.158 0.840 8.976 1.00 96.00 619 GLY A O 1
ATOM 4868 N N . SER A 1 620 ? 5.200 2.646 9.915 1.00 98.00 620 SER A N 1
ATOM 4869 C CA . SER A 1 620 ? 4.463 1.914 10.951 1.00 98.00 620 SER A CA 1
ATOM 4870 C C . SER A 1 620 ? 3.297 1.135 10.339 1.00 98.00 620 SER A C 1
ATOM 4872 O O . SER A 1 620 ? 2.485 1.694 9.599 1.00 98.00 620 SER A O 1
ATOM 4874 N N . GLY A 1 621 ? 3.195 -0.152 10.669 1.00 98.12 621 GLY A N 1
ATOM 4875 C CA . GLY A 1 621 ? 2.115 -1.035 10.232 1.00 98.12 621 GLY A CA 1
ATOM 4876 C C . GLY A 1 621 ? 1.225 -1.470 11.392 1.00 98.12 621 GLY A C 1
ATOM 4877 O O . GLY A 1 621 ? 1.723 -1.809 12.463 1.00 98.12 621 GLY A O 1
ATOM 4878 N N . VAL A 1 622 ? -0.086 -1.525 11.175 1.00 98.56 622 VAL A N 1
ATOM 4879 C CA . VAL A 1 622 ? -1.055 -2.090 12.124 1.00 98.56 622 VAL A CA 1
ATOM 4880 C C . VAL A 1 622 ? -1.904 -3.133 11.401 1.00 98.56 622 VAL A C 1
ATOM 4882 O O . VAL A 1 622 ? -2.510 -2.843 10.373 1.00 98.56 622 VAL A O 1
ATOM 4885 N N . GLN A 1 623 ? -1.941 -4.359 11.920 1.00 97.94 623 GLN A N 1
ATOM 4886 C CA . GLN A 1 623 ? -2.749 -5.460 11.394 1.00 97.94 623 GLN A CA 1
ATOM 4887 C C . GLN A 1 623 ? -3.818 -5.856 12.412 1.00 97.94 623 GLN A C 1
ATOM 4889 O O . GLN A 1 623 ? -3.501 -6.075 13.581 1.00 97.94 623 GLN A O 1
ATOM 4894 N N . ILE A 1 624 ? -5.066 -5.992 11.965 1.00 97.38 624 ILE A N 1
ATOM 4895 C CA . ILE A 1 624 ? -6.208 -6.359 12.809 1.00 97.38 624 ILE A CA 1
ATOM 4896 C C . ILE A 1 624 ? -6.986 -7.503 12.153 1.00 97.38 624 ILE A C 1
ATOM 4898 O O . ILE A 1 624 ? -7.204 -7.509 10.938 1.00 97.38 624 ILE A O 1
ATOM 4902 N N . ARG A 1 625 ? -7.401 -8.485 12.960 1.00 93.88 625 ARG A N 1
ATOM 4903 C CA . ARG A 1 625 ? -8.257 -9.612 12.556 1.00 93.88 625 ARG A CA 1
ATOM 4904 C C . ARG A 1 625 ? -9.343 -9.855 13.597 1.00 93.88 625 ARG A C 1
ATOM 4906 O O . ARG A 1 625 ? -9.033 -9.949 14.782 1.00 93.88 625 ARG A O 1
ATOM 4913 N N . GLY A 1 626 ? -10.584 -10.036 13.152 1.00 88.62 626 GLY A N 1
ATOM 4914 C CA . GLY A 1 626 ? -11.645 -10.592 13.992 1.00 88.62 626 GLY A CA 1
ATOM 4915 C C . GLY A 1 626 ? -11.496 -12.109 14.130 1.00 88.62 626 GLY A C 1
ATOM 4916 O O . GLY A 1 626 ? -11.279 -12.809 13.141 1.00 88.62 626 GLY A O 1
ATOM 4917 N N . SER A 1 627 ? -11.558 -12.644 15.349 1.00 79.00 627 SER A N 1
ATOM 4918 C CA . SER A 1 627 ? -11.537 -14.086 15.621 1.00 79.00 627 SER A CA 1
ATOM 4919 C C . SER A 1 627 ? -12.208 -14.401 16.962 1.00 79.00 627 SER A C 1
ATOM 4921 O O . SER A 1 627 ? -11.819 -13.876 17.999 1.00 79.00 627 SER A O 1
ATOM 4923 N N . GLY A 1 628 ? -13.222 -15.272 16.952 1.00 70.38 628 GLY A N 1
ATOM 4924 C CA . GLY A 1 628 ? -13.851 -15.786 18.178 1.00 70.38 628 GLY A CA 1
ATOM 4925 C C . GLY A 1 628 ? -14.587 -14.752 19.038 1.00 70.38 628 GLY A C 1
ATOM 4926 O O . GLY A 1 628 ? -14.737 -14.984 20.230 1.00 70.38 628 GLY A O 1
ATOM 4927 N N . GLY A 1 629 ? -15.018 -13.624 18.462 1.00 80.25 629 GLY A N 1
ATOM 4928 C CA . GLY A 1 629 ? -15.649 -12.518 19.197 1.00 80.25 629 GLY A CA 1
ATOM 4929 C C . GLY A 1 629 ? -14.669 -11.476 19.747 1.00 80.25 629 GLY A C 1
ATOM 4930 O O . GLY A 1 629 ? -15.105 -10.457 20.271 1.00 80.25 629 GLY A O 1
ATOM 4931 N N . PHE A 1 630 ? -13.357 -11.678 19.579 1.00 89.50 630 PHE A N 1
ATOM 4932 C CA . PHE A 1 630 ? -12.321 -10.704 19.937 1.00 89.50 630 PHE A CA 1
ATOM 4933 C C . PHE A 1 630 ? -11.531 -10.247 18.710 1.00 89.50 630 PHE A C 1
ATOM 4935 O O . PHE A 1 630 ? -11.566 -10.879 17.649 1.00 89.50 630 PHE A O 1
ATOM 4942 N N . LEU A 1 631 ? -10.834 -9.122 18.838 1.00 95.38 631 LEU A N 1
ATOM 4943 C CA . LEU A 1 631 ? -9.855 -8.662 17.862 1.00 95.38 631 LEU A CA 1
ATOM 4944 C C . LEU A 1 631 ? -8.458 -9.155 18.257 1.00 95.38 631 LEU A C 1
ATOM 4946 O O . LEU A 1 631 ? -8.035 -9.023 19.403 1.00 95.38 631 LEU A O 1
ATOM 4950 N N . THR A 1 632 ? -7.722 -9.688 17.286 1.00 96.19 632 THR A N 1
ATOM 4951 C CA . THR A 1 632 ? -6.262 -9.811 17.353 1.00 96.19 632 THR A CA 1
ATOM 4952 C C . THR A 1 632 ? -5.643 -8.588 16.689 1.00 96.19 632 THR A C 1
ATOM 4954 O O . THR A 1 632 ? -6.029 -8.227 15.576 1.00 96.19 632 THR A O 1
ATOM 4957 N N . LEU A 1 633 ? -4.663 -7.991 17.361 1.00 97.81 633 LEU A N 1
ATOM 4958 C CA . LEU A 1 633 ? -3.883 -6.840 16.927 1.00 97.81 633 LEU A CA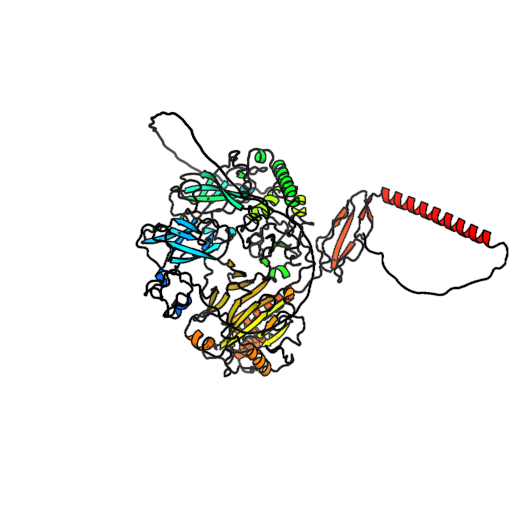 1
ATOM 4959 C C . LEU A 1 633 ? -2.401 -7.216 16.819 1.00 97.81 633 LEU A C 1
ATOM 4961 O O . LEU A 1 633 ? -1.846 -7.830 17.730 1.00 97.81 633 LEU A O 1
ATOM 4965 N N . THR A 1 634 ? -1.742 -6.748 15.764 1.00 98.38 634 THR A N 1
ATOM 4966 C CA . THR A 1 634 ? -0.281 -6.729 15.635 1.00 98.38 634 THR A CA 1
ATOM 4967 C C . THR A 1 634 ? 0.166 -5.340 15.191 1.00 98.38 634 THR A C 1
ATOM 4969 O O . THR A 1 634 ? -0.398 -4.785 14.249 1.00 98.38 634 THR A O 1
ATOM 4972 N N . VAL A 1 635 ? 1.190 -4.788 15.842 1.00 98.75 635 VAL A N 1
ATOM 4973 C CA . VAL A 1 635 ? 1.813 -3.507 15.479 1.00 98.75 635 VAL A CA 1
ATOM 4974 C C . VAL A 1 635 ? 3.258 -3.763 15.059 1.00 98.75 635 VAL A C 1
ATOM 4976 O O . VAL A 1 635 ? 3.981 -4.476 15.751 1.00 98.75 635 VAL A O 1
ATOM 4979 N N . LEU A 1 636 ? 3.665 -3.188 13.930 1.00 98.69 636 LEU A N 1
ATOM 4980 C CA . LEU A 1 636 ? 5.008 -3.249 13.356 1.00 98.69 636 LEU A CA 1
ATOM 4981 C C . LEU A 1 636 ? 5.618 -1.847 13.358 1.00 98.69 636 LEU A C 1
ATOM 4983 O O . LEU A 1 636 ? 5.107 -0.971 12.658 1.00 98.69 636 LEU A O 1
ATOM 4987 N N . LEU A 1 637 ? 6.709 -1.636 14.098 1.00 98.56 637 LEU A N 1
ATOM 4988 C CA . LEU A 1 637 ? 7.404 -0.346 14.154 1.00 98.56 637 LEU A CA 1
ATOM 4989 C C . LEU A 1 637 ? 8.827 -0.450 13.582 1.00 98.56 637 LEU A C 1
ATOM 4991 O O . LEU A 1 637 ? 9.593 -1.317 14.007 1.00 98.56 637 LEU A O 1
ATOM 4995 N N . PRO A 1 638 ? 9.213 0.424 12.632 1.00 97.56 638 PRO A N 1
ATOM 4996 C CA . PRO A 1 638 ? 10.593 0.529 12.163 1.00 97.56 638 PRO A CA 1
ATOM 4997 C C . PRO A 1 638 ? 11.576 0.923 13.276 1.00 97.56 638 PRO A C 1
ATOM 4999 O O . PRO A 1 638 ? 11.216 1.608 14.232 1.00 97.56 638 PRO A O 1
ATOM 5002 N N . ASP A 1 639 ? 12.847 0.569 13.101 1.00 95.50 639 ASP A N 1
ATOM 5003 C CA . ASP A 1 639 ? 13.937 0.800 14.060 1.00 95.50 639 ASP A CA 1
ATOM 5004 C C . ASP A 1 639 ? 14.097 2.259 14.528 1.00 95.50 639 ASP A C 1
ATOM 5006 O O . ASP A 1 639 ? 14.433 2.502 15.684 1.00 95.50 639 ASP A O 1
ATOM 5010 N N . LYS A 1 640 ? 13.779 3.251 13.690 1.00 95.88 640 LYS A N 1
ATOM 5011 C CA . LYS A 1 640 ? 13.780 4.672 14.094 1.00 95.88 640 LYS A CA 1
ATOM 5012 C C . LYS A 1 640 ? 12.877 5.008 15.293 1.00 95.88 640 LYS A C 1
ATOM 5014 O O . LYS A 1 640 ? 13.079 6.050 15.903 1.00 95.88 640 LYS A O 1
ATOM 5019 N N . PHE A 1 641 ? 11.900 4.162 15.630 1.00 98.06 641 PHE A N 1
ATOM 5020 C CA . PHE A 1 641 ? 11.045 4.334 16.808 1.00 98.06 641 PHE A CA 1
ATOM 5021 C C . PHE A 1 641 ? 11.708 3.858 18.124 1.00 98.06 641 PHE A C 1
ATOM 5023 O O . PHE A 1 641 ? 11.070 3.941 19.173 1.00 98.06 641 PHE A O 1
ATOM 5030 N N . MET A 1 642 ? 12.967 3.383 18.114 1.00 96.69 642 MET A N 1
ATOM 5031 C CA . MET A 1 642 ? 13.678 3.009 19.349 1.00 96.69 642 MET A CA 1
ATOM 5032 C C . MET A 1 642 ? 13.707 4.169 20.359 1.00 96.69 642 MET A C 1
ATOM 5034 O O . MET A 1 642 ? 14.145 5.270 20.028 1.00 96.69 642 MET A O 1
ATOM 5038 N N . ASN A 1 643 ? 13.343 3.896 21.614 1.00 96.56 643 ASN A N 1
ATOM 5039 C CA . ASN A 1 643 ? 13.211 4.857 22.723 1.00 96.56 643 ASN A CA 1
ATOM 5040 C C . ASN A 1 643 ? 12.139 5.948 22.521 1.00 96.56 643 ASN A C 1
ATOM 5042 O O . ASN A 1 643 ? 12.075 6.888 23.312 1.00 96.56 643 ASN A O 1
ATOM 5046 N N . HIS A 1 644 ? 11.300 5.826 21.489 1.00 97.31 644 HIS A N 1
ATOM 5047 C CA . HIS A 1 644 ? 10.249 6.787 21.148 1.00 97.31 644 HIS A CA 1
ATOM 5048 C C . HIS A 1 644 ? 8.832 6.247 21.392 1.00 97.31 644 HIS A C 1
ATOM 5050 O O . HIS A 1 644 ? 7.873 6.886 20.965 1.00 97.31 644 HIS A O 1
ATOM 5056 N N . THR A 1 645 ? 8.661 5.088 22.037 1.00 97.69 645 THR A N 1
ATOM 5057 C CA . THR A 1 645 ? 7.339 4.495 22.319 1.00 97.69 645 THR A CA 1
ATOM 5058 C C . THR A 1 645 ? 7.013 4.488 23.808 1.00 97.69 645 THR A C 1
ATOM 5060 O O . THR A 1 645 ? 7.904 4.418 24.653 1.00 97.69 645 THR A O 1
ATOM 5063 N N . GLN A 1 646 ? 5.720 4.526 24.121 1.00 96.56 646 GLN A N 1
ATOM 5064 C CA . GLN A 1 646 ? 5.171 4.264 25.452 1.00 96.56 646 GLN A CA 1
ATOM 5065 C C . GLN A 1 646 ? 3.735 3.717 25.324 1.00 96.56 646 GLN A C 1
ATOM 5067 O O . GLN A 1 646 ? 3.092 3.920 24.293 1.00 96.56 646 GLN A O 1
ATOM 5072 N N . GLY A 1 647 ? 3.222 3.025 26.343 1.00 97.12 647 GLY A N 1
ATOM 5073 C CA . GLY A 1 647 ? 1.887 2.406 26.339 1.00 97.12 647 GLY A CA 1
ATOM 5074 C C . GLY A 1 647 ? 1.905 0.982 26.901 1.00 97.12 647 GLY A C 1
ATOM 5075 O O . GLY A 1 647 ? 2.892 0.564 27.503 1.00 97.12 647 GLY A O 1
ATOM 5076 N N . LEU A 1 648 ? 0.841 0.207 26.664 1.00 98.00 648 LEU A N 1
ATOM 5077 C CA . LEU A 1 648 ? 0.789 -1.217 27.044 1.00 98.00 648 LEU A CA 1
ATOM 5078 C C . LEU A 1 648 ? 1.782 -2.113 26.277 1.00 98.00 648 LEU A C 1
ATOM 5080 O O . LEU A 1 648 ? 2.101 -3.197 26.755 1.00 98.00 648 LEU A O 1
ATOM 5084 N N . PHE A 1 649 ? 2.282 -1.683 25.116 1.00 98.06 649 PHE A N 1
ATOM 5085 C CA . PHE A 1 649 ? 3.390 -2.343 24.409 1.00 98.06 649 PHE A CA 1
ATOM 5086 C C . PHE A 1 649 ? 4.784 -1.837 24.826 1.00 98.06 649 PHE A C 1
ATOM 5088 O O . PHE A 1 649 ? 5.768 -2.252 24.218 1.00 98.06 649 PHE A O 1
ATOM 5095 N N . GLY A 1 650 ? 4.851 -0.964 25.839 1.00 95.44 650 GLY A N 1
ATOM 5096 C CA . GLY A 1 650 ? 6.079 -0.544 26.510 1.00 95.44 650 GLY A CA 1
ATOM 5097 C C . GLY A 1 650 ? 7.001 0.386 25.717 1.00 95.44 650 GLY A C 1
ATOM 5098 O O . GLY A 1 650 ? 6.590 1.088 24.781 1.00 95.44 650 GLY A O 1
ATOM 5099 N N . VAL A 1 651 ? 8.258 0.439 26.163 1.00 95.38 651 VAL A N 1
ATOM 5100 C CA . VAL A 1 651 ? 9.319 1.291 25.609 1.00 95.38 651 VAL A CA 1
ATOM 5101 C C . VAL A 1 651 ? 10.233 0.423 24.757 1.00 95.38 651 VAL A C 1
ATOM 5103 O O . VAL A 1 651 ? 11.077 -0.289 25.275 1.00 95.38 651 VAL A O 1
ATOM 5106 N N . MET A 1 652 ? 10.083 0.512 23.441 1.00 96.81 652 MET A N 1
ATOM 5107 C CA . MET A 1 652 ? 10.834 -0.280 22.478 1.00 96.81 652 MET A CA 1
ATOM 5108 C C . MET A 1 652 ? 12.306 0.157 22.465 1.00 96.81 652 MET A C 1
ATOM 5110 O O . MET A 1 652 ? 12.636 1.196 21.883 1.00 96.81 652 MET A O 1
ATOM 5114 N N . ASN A 1 653 ? 13.190 -0.578 23.137 1.00 95.94 653 ASN A N 1
ATOM 5115 C CA . ASN A 1 653 ? 14.601 -0.198 23.297 1.00 95.94 653 ASN A CA 1
ATOM 5116 C C . ASN A 1 653 ? 15.581 -1.392 23.427 1.00 95.94 653 ASN A C 1
ATOM 5118 O O . ASN A 1 653 ? 16.798 -1.185 23.472 1.00 95.94 653 ASN A O 1
ATOM 5122 N N . GLY A 1 654 ? 15.079 -2.627 23.435 1.00 94.69 654 GLY A N 1
ATOM 5123 C CA . GLY A 1 654 ? 15.821 -3.869 23.652 1.00 94.69 654 GLY A CA 1
ATOM 5124 C C . GLY A 1 654 ? 15.962 -4.295 25.121 1.00 94.69 654 GLY A C 1
ATOM 5125 O O . GLY A 1 654 ? 16.774 -5.183 25.398 1.00 94.69 654 GLY A O 1
ATOM 5126 N N . ASN A 1 655 ? 15.239 -3.678 26.062 1.00 94.94 655 ASN A N 1
ATOM 5127 C CA . ASN A 1 655 ? 15.335 -3.937 27.499 1.00 94.94 655 ASN A CA 1
ATOM 5128 C C . ASN A 1 655 ? 13.975 -4.314 28.102 1.00 94.94 655 ASN A C 1
ATOM 5130 O O . ASN A 1 655 ? 13.097 -3.487 28.311 1.00 94.94 655 ASN A O 1
ATOM 5134 N N . THR A 1 656 ? 13.845 -5.568 28.529 1.00 94.56 656 THR A N 1
ATOM 5135 C CA . THR A 1 656 ? 12.604 -6.048 29.149 1.00 94.56 656 THR A CA 1
ATOM 5136 C C . THR A 1 656 ? 12.317 -5.435 30.526 1.00 94.56 656 THR A C 1
ATOM 5138 O O . THR A 1 656 ? 11.195 -5.546 31.005 1.00 94.56 656 THR A O 1
ATOM 5141 N N . GLU A 1 657 ? 13.298 -4.815 31.196 1.00 93.69 657 GLU A N 1
ATOM 5142 C CA . GLU A 1 657 ? 13.154 -4.334 32.583 1.00 93.69 657 GLU A CA 1
ATOM 5143 C C . GLU A 1 657 ? 12.380 -3.006 32.740 1.00 93.69 657 GLU A C 1
ATOM 5145 O O . GLU A 1 657 ? 11.974 -2.684 33.858 1.00 93.69 657 GLU A O 1
ATOM 5150 N N . ASP A 1 658 ? 12.158 -2.234 31.666 1.00 93.06 658 ASP A N 1
ATOM 5151 C CA . ASP A 1 658 ? 11.351 -0.996 31.681 1.00 93.06 658 ASP A CA 1
ATOM 5152 C C . ASP A 1 658 ? 10.052 -1.065 30.856 1.00 93.06 658 ASP A C 1
ATOM 5154 O O . ASP A 1 658 ? 9.331 -0.073 30.741 1.00 93.06 658 ASP A O 1
ATOM 5158 N N . GLU A 1 659 ? 9.672 -2.255 30.392 1.00 91.62 659 GLU A N 1
ATOM 5159 C CA . GLU A 1 659 ? 8.406 -2.515 29.688 1.00 91.62 659 GLU A CA 1
ATOM 5160 C C . GLU A 1 659 ? 7.171 -2.062 30.489 1.00 91.62 659 GLU A C 1
ATOM 5162 O O . GLU A 1 659 ? 6.249 -1.444 29.954 1.00 91.62 659 GLU A O 1
ATOM 5167 N N . TYR A 1 660 ? 7.168 -2.286 31.808 1.00 95.06 660 TYR A N 1
ATOM 5168 C CA . TYR A 1 660 ? 6.082 -1.865 32.701 1.00 95.06 660 TYR A CA 1
ATOM 5169 C C . TYR A 1 660 ? 6.274 -0.427 33.216 1.00 95.06 660 TYR A C 1
ATOM 5171 O O . TYR A 1 660 ? 6.303 -0.171 34.426 1.00 95.06 660 TYR A O 1
ATOM 5179 N N . THR A 1 661 ? 6.414 0.519 32.284 1.00 94.88 661 THR A N 1
ATOM 5180 C CA . THR A 1 661 ? 6.511 1.964 32.553 1.00 94.88 661 THR A CA 1
ATOM 5181 C C . THR A 1 661 ? 5.128 2.623 32.613 1.00 94.88 661 THR A C 1
ATOM 5183 O O . THR A 1 661 ? 4.362 2.599 31.654 1.00 94.88 661 THR A O 1
ATOM 5186 N N . PHE A 1 662 ? 4.810 3.264 33.737 1.00 95.50 662 PHE A N 1
ATOM 5187 C CA . PHE A 1 662 ? 3.599 4.074 33.925 1.00 95.50 662 PHE A CA 1
ATOM 5188 C C . PHE A 1 662 ? 3.709 5.426 33.186 1.00 95.50 662 PHE A C 1
ATOM 5190 O O . PHE A 1 662 ? 4.813 5.916 32.942 1.00 95.50 662 PHE A O 1
ATOM 5197 N N . LYS A 1 663 ? 2.584 6.116 32.927 1.00 92.50 663 LYS A N 1
ATOM 5198 C CA . LYS A 1 663 ? 2.551 7.462 32.297 1.00 92.50 663 LYS A CA 1
ATOM 5199 C C . LYS A 1 663 ? 3.436 8.507 33.001 1.00 92.50 663 LYS A C 1
ATOM 5201 O O . LYS A 1 663 ? 3.935 9.438 32.376 1.00 92.50 663 LYS A O 1
ATOM 5206 N N . ASN A 1 664 ? 3.639 8.365 34.312 1.00 93.00 664 ASN A N 1
ATOM 5207 C CA . ASN A 1 664 ? 4.505 9.223 35.135 1.00 93.00 664 ASN A CA 1
ATOM 5208 C C . ASN A 1 664 ? 6.012 8.866 35.048 1.00 93.00 664 ASN A C 1
ATOM 5210 O O . ASN A 1 664 ? 6.814 9.465 35.764 1.00 93.00 664 ASN A O 1
ATOM 5214 N N . LYS A 1 665 ? 6.385 7.893 34.205 1.00 90.75 665 LYS A N 1
ATOM 5215 C CA . LYS A 1 665 ? 7.736 7.341 34.008 1.00 90.75 665 LYS A CA 1
ATOM 5216 C C . LYS A 1 665 ? 8.322 6.556 35.193 1.00 90.75 665 LYS A C 1
ATOM 5218 O O . LYS A 1 665 ? 9.533 6.355 35.245 1.00 90.75 665 LYS A O 1
ATOM 5223 N N . THR A 1 666 ? 7.500 6.089 36.138 1.00 93.81 666 THR A N 1
ATOM 5224 C CA . THR A 1 666 ? 7.932 5.082 37.129 1.00 93.81 666 THR A CA 1
ATOM 5225 C C . THR A 1 666 ? 7.730 3.668 36.591 1.00 93.81 666 THR A C 1
ATOM 5227 O O . THR A 1 666 ? 6.731 3.416 35.921 1.00 93.81 666 THR A O 1
ATOM 5230 N N . THR A 1 667 ? 8.632 2.742 36.919 1.00 94.12 667 THR A N 1
ATOM 5231 C CA . THR A 1 667 ? 8.557 1.330 36.509 1.00 94.12 667 THR A CA 1
ATOM 5232 C C . THR A 1 667 ? 8.150 0.412 37.663 1.00 94.12 667 THR A C 1
ATOM 5234 O O . THR A 1 667 ? 8.355 0.732 38.837 1.00 94.12 667 THR A O 1
ATOM 5237 N N . ILE A 1 668 ? 7.600 -0.758 37.329 1.00 95.31 668 ILE A N 1
ATOM 5238 C CA . ILE A 1 668 ? 7.458 -1.903 38.244 1.00 95.31 668 ILE A CA 1
ATOM 5239 C C . ILE A 1 668 ? 8.261 -3.102 37.727 1.00 95.31 668 ILE A C 1
ATOM 5241 O O . ILE A 1 668 ? 8.613 -3.164 36.556 1.00 95.31 668 ILE A O 1
ATOM 5245 N N . SER A 1 669 ? 8.573 -4.056 38.609 1.00 93.88 669 SER A N 1
ATOM 5246 C CA . SER A 1 669 ? 9.376 -5.233 38.246 1.00 93.88 669 SER A CA 1
ATOM 5247 C C . SER A 1 669 ? 8.692 -6.098 37.185 1.00 93.88 669 SER A C 1
ATOM 5249 O O . SER A 1 669 ? 7.491 -6.343 37.270 1.00 93.88 669 SER A O 1
ATOM 5251 N N . VAL A 1 670 ? 9.484 -6.684 36.283 1.00 92.62 670 VAL A N 1
ATOM 5252 C CA . VAL A 1 670 ? 9.036 -7.705 35.314 1.00 92.62 670 VAL A CA 1
ATOM 5253 C C . VAL A 1 670 ? 8.354 -8.920 35.959 1.00 92.62 670 VAL A C 1
ATOM 5255 O O . VAL A 1 670 ? 7.546 -9.586 35.322 1.00 92.62 670 VAL A O 1
ATOM 5258 N N . ASN A 1 671 ? 8.629 -9.178 37.244 1.00 93.00 671 ASN A N 1
ATOM 5259 C CA . ASN A 1 671 ? 8.011 -10.241 38.045 1.00 93.00 671 ASN A CA 1
ATOM 5260 C C . ASN A 1 671 ? 6.777 -9.760 38.844 1.00 93.00 671 ASN A C 1
ATOM 5262 O O . ASN A 1 671 ? 6.437 -10.349 39.873 1.00 93.00 671 ASN A O 1
ATOM 5266 N N . ALA A 1 672 ? 6.143 -8.657 38.432 1.00 94.69 672 ALA A N 1
ATOM 5267 C CA . ALA A 1 672 ? 4.934 -8.132 39.058 1.00 94.69 672 ALA A CA 1
ATOM 5268 C C . ALA A 1 672 ? 3.790 -9.162 39.068 1.00 94.69 672 ALA A C 1
ATOM 5270 O O . ALA A 1 672 ? 3.610 -9.947 38.137 1.00 94.69 672 ALA A O 1
ATOM 5271 N N . SER A 1 673 ? 2.987 -9.141 40.132 1.00 96.12 673 SER A N 1
ATOM 5272 C CA . SER A 1 673 ? 1.779 -9.967 40.214 1.00 96.12 673 SER A CA 1
ATOM 5273 C C . SER A 1 673 ? 0.720 -9.525 39.188 1.00 96.12 673 SER A C 1
ATOM 5275 O O . SER A 1 673 ? 0.668 -8.342 38.843 1.00 96.12 673 SER A O 1
ATOM 5277 N N . PRO A 1 674 ? -0.188 -10.418 38.743 1.00 94.31 674 PRO A N 1
ATOM 5278 C CA . PRO A 1 674 ? -1.287 -10.054 37.843 1.00 94.31 674 PRO A CA 1
ATOM 5279 C C . PRO A 1 674 ? -2.152 -8.884 38.341 1.00 94.31 674 PRO A C 1
ATOM 5281 O O . PRO A 1 674 ? -2.666 -8.115 37.535 1.00 94.31 674 PRO A O 1
ATOM 5284 N N . GLN A 1 675 ? -2.271 -8.704 39.660 1.00 94.88 675 GLN A N 1
ATOM 5285 C CA . GLN A 1 675 ? -2.948 -7.561 40.276 1.00 94.88 675 GLN A CA 1
ATOM 5286 C C . GLN A 1 675 ? -2.191 -6.243 40.039 1.00 94.88 675 GLN A C 1
ATOM 5288 O O . GLN A 1 675 ? -2.790 -5.263 39.609 1.00 94.88 675 GLN A O 1
ATOM 5293 N N . GLN A 1 676 ? -0.870 -6.226 40.235 1.00 95.75 676 GLN A N 1
ATOM 5294 C CA . GLN A 1 676 ? -0.035 -5.050 39.945 1.00 95.75 676 GLN A CA 1
ATOM 5295 C C . GLN A 1 676 ? 0.007 -4.731 38.443 1.00 95.75 676 GLN A C 1
ATOM 5297 O O . GLN A 1 676 ? 0.041 -3.566 38.058 1.00 95.75 676 GLN A O 1
ATOM 5302 N N . LEU A 1 677 ? -0.038 -5.756 37.586 1.00 95.88 677 LEU A N 1
ATOM 5303 C CA . LEU A 1 677 ? -0.148 -5.592 36.132 1.00 95.88 677 LEU A CA 1
ATOM 5304 C C . LEU A 1 677 ? -1.509 -5.014 35.713 1.00 95.88 677 LEU A C 1
ATOM 5306 O O . LEU A 1 677 ? -1.593 -4.284 34.728 1.00 95.88 677 LEU A O 1
ATOM 5310 N N . PHE A 1 678 ? -2.567 -5.280 36.482 1.00 96.19 678 PHE A N 1
ATOM 5311 C CA . PHE A 1 678 ? -3.877 -4.660 36.292 1.00 96.19 678 PHE A CA 1
ATOM 5312 C C . PHE A 1 678 ? -3.900 -3.188 36.723 1.00 96.19 678 PHE A C 1
ATOM 5314 O O . PHE A 1 678 ? -4.427 -2.357 35.988 1.00 96.19 678 PHE A O 1
ATOM 5321 N N . GLU A 1 679 ? -3.250 -2.837 37.837 1.00 95.56 679 GLU A N 1
ATOM 5322 C CA . GLU A 1 679 ? -3.030 -1.436 38.242 1.00 95.56 679 GLU A CA 1
ATOM 5323 C C . GLU A 1 679 ? -2.181 -0.661 37.212 1.00 95.56 679 GLU A C 1
ATOM 5325 O O . GLU A 1 679 ? -2.506 0.476 36.862 1.00 95.56 679 GLU A O 1
ATOM 5330 N N . PHE A 1 680 ? -1.129 -1.290 36.675 1.00 96.62 680 PHE A N 1
ATOM 5331 C CA . PHE A 1 680 ? -0.326 -0.760 35.567 1.00 96.62 680 PHE A CA 1
ATOM 5332 C C . PHE A 1 680 ? -1.171 -0.524 34.310 1.00 96.62 680 PHE A C 1
ATOM 5334 O O . PHE A 1 680 ? -1.152 0.575 33.754 1.00 96.62 680 PHE A O 1
ATOM 5341 N N . GLY A 1 681 ? -1.957 -1.515 33.880 1.00 96.94 681 GLY A N 1
ATOM 5342 C CA . GLY A 1 681 ? -2.780 -1.378 32.682 1.00 96.94 681 GLY A CA 1
ATOM 5343 C C . GLY A 1 681 ? -3.875 -0.316 32.826 1.00 96.94 681 GLY A C 1
ATOM 5344 O O . GLY A 1 681 ? -4.122 0.454 31.898 1.00 96.94 681 GLY A O 1
ATOM 5345 N N . ALA A 1 682 ? -4.464 -0.192 34.020 1.00 96.81 682 ALA A N 1
ATOM 5346 C CA . ALA A 1 682 ? -5.424 0.861 34.349 1.00 96.81 682 ALA A CA 1
ATOM 5347 C C . ALA A 1 682 ? -4.826 2.277 34.223 1.00 96.81 682 ALA A C 1
ATOM 5349 O O . ALA A 1 682 ? -5.525 3.203 33.808 1.00 96.81 682 ALA A O 1
ATOM 5350 N N . ASN A 1 683 ? -3.528 2.459 34.507 1.00 96.88 683 ASN A N 1
ATOM 5351 C CA . ASN A 1 683 ? -2.847 3.748 34.335 1.00 96.88 683 ASN A CA 1
ATOM 5352 C C . ASN A 1 683 ? -2.802 4.219 32.869 1.00 96.88 683 ASN A C 1
ATOM 5354 O O . ASN A 1 683 ? -2.774 5.424 32.604 1.00 96.88 683 ASN A O 1
ATOM 5358 N N . TRP A 1 684 ? -2.851 3.281 31.921 1.00 97.75 684 TRP A N 1
ATOM 5359 C CA . TRP A 1 684 ? -2.851 3.546 30.484 1.00 97.75 684 TRP A CA 1
ATOM 5360 C C . TRP A 1 684 ? -4.242 3.810 29.889 1.00 97.75 684 TRP A C 1
ATOM 5362 O O . TRP A 1 684 ? -4.375 3.879 28.667 1.00 97.75 684 TRP A O 1
ATOM 5372 N N . ALA A 1 685 ? -5.267 4.029 30.722 1.00 97.94 685 ALA A N 1
ATOM 5373 C CA . ALA A 1 685 ? -6.582 4.476 30.265 1.00 97.94 685 ALA A CA 1
ATOM 5374 C C . ALA A 1 685 ? -6.489 5.750 29.394 1.00 97.94 685 ALA A C 1
ATOM 5376 O O . ALA A 1 685 ? -5.715 6.675 29.678 1.00 97.94 685 ALA A O 1
ATOM 5377 N N . VAL A 1 686 ? -7.269 5.784 28.314 1.00 97.31 686 VAL A N 1
ATOM 5378 C CA . VAL A 1 686 ? -7.390 6.920 27.385 1.00 97.31 686 VAL A CA 1
ATOM 5379 C C . VAL A 1 686 ? -8.100 8.088 28.077 1.00 97.31 686 VAL A C 1
ATOM 5381 O O . VAL A 1 686 ? -8.861 7.893 29.018 1.00 97.31 686 VAL A O 1
ATOM 5384 N N . GLU A 1 687 ? -7.864 9.317 27.620 1.00 94.31 687 GLU A N 1
ATOM 5385 C CA . GLU A 1 687 ? -8.545 10.516 28.123 1.00 94.31 687 GLU A CA 1
ATOM 5386 C C . GLU A 1 687 ? -9.594 10.991 27.110 1.00 94.31 687 GLU A C 1
ATOM 5388 O O . GLU A 1 687 ? -9.405 10.858 25.900 1.00 94.31 687 GLU A O 1
ATOM 5393 N N . ASN A 1 688 ? -10.699 11.587 27.571 1.00 90.56 688 ASN A N 1
ATOM 5394 C CA . ASN A 1 688 ? -11.808 11.978 26.686 1.00 90.56 688 ASN A CA 1
ATOM 5395 C C . ASN A 1 688 ? -11.365 12.910 25.543 1.00 90.56 688 ASN A C 1
ATOM 5397 O O . ASN A 1 688 ? -11.850 12.770 24.425 1.00 90.56 688 ASN A O 1
ATOM 5401 N N . GLY A 1 689 ? -10.415 13.818 25.798 1.00 90.94 689 GLY A N 1
ATOM 5402 C CA . GLY A 1 689 ? -9.867 14.728 24.784 1.00 90.94 689 GLY A CA 1
ATOM 5403 C C . GLY A 1 689 ? -8.836 14.107 23.829 1.00 90.94 689 GLY A C 1
ATOM 5404 O O . GLY A 1 689 ? -8.445 14.764 22.868 1.00 90.94 689 GLY A O 1
ATOM 5405 N N . THR A 1 690 ? -8.376 12.876 24.076 1.00 93.94 690 THR A N 1
ATOM 5406 C CA . THR A 1 690 ? -7.355 12.190 23.258 1.00 93.94 690 THR A CA 1
ATOM 5407 C C . THR A 1 690 ? -7.854 10.902 22.605 1.00 93.94 690 THR A C 1
ATOM 5409 O O . THR A 1 690 ? -7.096 10.277 21.857 1.00 93.94 690 THR A O 1
ATOM 5412 N N . SER A 1 691 ? -9.107 10.512 22.854 1.00 97.00 691 SER A N 1
ATOM 5413 C CA . SER A 1 691 ? -9.722 9.325 22.263 1.00 97.00 691 SER A CA 1
ATOM 5414 C C . SER A 1 691 ? -9.878 9.446 20.745 1.00 97.00 691 SER A C 1
ATOM 5416 O O . SER A 1 691 ? -10.256 10.495 20.226 1.00 97.00 691 SER A O 1
ATOM 5418 N N . LEU A 1 692 ? -9.580 8.352 20.044 1.00 97.94 692 LEU A N 1
ATOM 5419 C CA . LEU A 1 692 ? -9.739 8.205 18.595 1.00 97.94 692 LEU A CA 1
ATOM 5420 C C . LEU A 1 692 ? -11.024 7.460 18.201 1.00 97.94 692 LEU A C 1
ATOM 5422 O O . LEU A 1 692 ? -11.305 7.333 17.012 1.00 97.94 692 LEU A O 1
ATOM 5426 N N . PHE A 1 693 ? -11.776 6.939 19.172 1.00 97.81 693 PHE A N 1
ATOM 5427 C CA . PHE A 1 693 ? -12.956 6.122 18.902 1.00 97.81 693 PHE A CA 1
ATOM 5428 C C . PHE A 1 693 ? -14.194 6.945 18.537 1.00 97.81 693 PHE A C 1
ATOM 5430 O O . PHE A 1 693 ? -14.401 8.063 19.011 1.00 97.81 693 PHE A O 1
ATOM 5437 N N . THR A 1 694 ? -15.065 6.317 17.756 1.00 96.12 694 THR A N 1
ATOM 5438 C CA . THR A 1 694 ? -16.414 6.777 17.437 1.00 96.12 694 THR A CA 1
ATOM 5439 C C . THR A 1 694 ? -17.389 6.377 18.556 1.00 96.12 694 THR A C 1
ATOM 5441 O O . THR A 1 694 ? -17.252 5.312 19.170 1.00 96.12 694 THR A O 1
ATOM 5444 N N . TYR A 1 695 ? -18.376 7.239 18.825 1.00 94.88 695 TYR A N 1
ATOM 5445 C CA . TYR A 1 695 ? -19.447 7.025 19.810 1.00 94.88 695 TYR A CA 1
ATOM 5446 C C . TYR A 1 695 ? -20.802 7.303 19.156 1.00 94.88 695 TYR A C 1
ATOM 5448 O O . TYR A 1 695 ? -21.401 8.362 19.318 1.00 94.88 695 TYR A O 1
ATOM 5456 N N . ASP A 1 696 ? -21.236 6.352 18.343 1.00 93.94 696 ASP A N 1
ATOM 5457 C CA . ASP A 1 696 ? -22.373 6.442 17.428 1.00 93.94 696 ASP A CA 1
ATOM 5458 C C . ASP A 1 696 ? -23.588 5.613 17.878 1.00 93.94 696 ASP A C 1
ATOM 5460 O O . ASP A 1 696 ? -24.588 5.570 17.167 1.00 93.94 696 ASP A O 1
ATOM 5464 N N . THR A 1 697 ? -23.542 5.013 19.074 1.00 93.56 697 THR A N 1
ATOM 5465 C CA . THR A 1 697 ? -24.688 4.353 19.724 1.00 93.56 697 THR A CA 1
ATOM 5466 C C . THR A 1 697 ? -24.851 4.823 21.170 1.00 93.56 697 THR A C 1
ATOM 5468 O O . THR A 1 697 ? -23.890 5.257 21.813 1.00 93.56 697 THR A O 1
ATOM 5471 N N . GLU A 1 698 ? -26.065 4.708 21.720 1.00 92.88 698 GLU A N 1
ATOM 5472 C CA . GLU A 1 698 ? -26.341 5.039 23.128 1.00 92.88 698 GLU A CA 1
ATOM 5473 C C . GLU A 1 698 ? -25.504 4.181 24.096 1.00 92.88 698 GLU A C 1
ATOM 5475 O O . GLU A 1 698 ? -25.019 4.683 25.112 1.00 92.88 698 GLU A O 1
ATOM 5480 N N . PHE A 1 699 ? -25.249 2.912 23.754 1.00 92.38 699 PHE A N 1
ATOM 5481 C CA . PHE A 1 699 ? -24.347 2.046 24.516 1.00 92.38 699 PHE A CA 1
ATOM 5482 C C . PHE A 1 699 ? -22.924 2.619 24.575 1.00 92.38 699 PHE A C 1
ATOM 5484 O O . PHE A 1 699 ? -22.353 2.718 25.665 1.00 92.38 699 PHE A O 1
ATOM 5491 N N . LEU A 1 700 ? -22.360 3.034 23.435 1.00 94.69 700 LEU A N 1
ATOM 5492 C CA . LEU A 1 700 ? -21.010 3.601 23.384 1.00 94.69 700 LEU A CA 1
ATOM 5493 C C . LEU A 1 700 ? -20.926 4.947 24.113 1.00 94.69 700 LEU A C 1
ATOM 5495 O O . LEU A 1 700 ? -19.957 5.197 24.837 1.00 94.69 700 LEU A O 1
ATOM 5499 N N . LEU A 1 701 ? -21.953 5.789 23.981 1.00 94.12 701 LEU A N 1
ATOM 5500 C CA . LEU A 1 701 ? -22.035 7.056 24.702 1.00 94.12 701 LEU A CA 1
ATOM 5501 C C . LEU A 1 701 ? -22.062 6.842 26.222 1.00 94.12 701 LEU A C 1
ATOM 5503 O O . LEU A 1 701 ? -21.220 7.388 26.935 1.00 94.12 701 LEU A O 1
ATOM 5507 N N . ASN A 1 702 ? -22.977 6.011 26.721 1.00 94.56 702 ASN A N 1
ATOM 5508 C CA . ASN A 1 702 ? -23.170 5.819 28.158 1.00 94.56 702 ASN A CA 1
ATOM 5509 C C . ASN A 1 702 ? -21.999 5.083 28.828 1.00 94.56 702 ASN A C 1
ATOM 5511 O O . ASN A 1 702 ? -21.595 5.466 29.923 1.00 94.56 702 ASN A O 1
ATOM 5515 N N . ASN A 1 703 ? -21.427 4.061 28.179 1.00 92.50 703 ASN A N 1
ATOM 5516 C CA . ASN A 1 703 ? -20.385 3.229 28.794 1.00 92.50 703 ASN A CA 1
ATOM 5517 C C . ASN A 1 703 ? -18.962 3.766 28.590 1.00 92.50 703 ASN A C 1
ATOM 5519 O O . ASN A 1 703 ? -18.107 3.501 29.430 1.00 92.50 703 ASN A O 1
ATOM 5523 N N . PHE A 1 704 ? -18.696 4.521 27.515 1.00 94.38 704 PHE A N 1
ATOM 5524 C CA . PHE A 1 704 ? -17.332 4.954 27.183 1.00 94.38 704 PHE A CA 1
ATOM 5525 C C . PHE A 1 704 ? -17.160 6.463 27.002 1.00 94.38 704 PHE A C 1
ATOM 5527 O O . PHE A 1 704 ? -16.082 6.963 27.311 1.00 94.38 704 PHE A O 1
ATOM 5534 N N . PHE A 1 705 ? -18.147 7.208 26.494 1.00 94.56 705 PHE A N 1
ATOM 5535 C CA . PHE A 1 705 ? -17.998 8.663 26.312 1.00 94.56 705 PHE A CA 1
ATOM 5536 C C . PHE A 1 705 ? -18.264 9.438 27.611 1.00 94.56 705 PHE A C 1
ATOM 5538 O O . PHE A 1 705 ? -17.450 10.266 28.023 1.00 94.56 705 PHE A O 1
ATOM 5545 N N . TYR A 1 706 ? -19.390 9.139 28.266 1.00 94.25 706 TYR A N 1
ATOM 5546 C CA . TYR A 1 706 ? -19.781 9.696 29.563 1.00 94.25 706 TYR A CA 1
ATOM 5547 C C . TYR A 1 706 ? -19.290 8.853 30.755 1.00 94.25 706 TYR A C 1
ATOM 5549 O O . TYR A 1 706 ? -19.204 9.374 31.866 1.00 94.25 706 TYR A O 1
ATOM 5557 N N . GLY A 1 707 ? -18.990 7.569 30.530 1.00 91.19 707 GLY A N 1
ATOM 5558 C CA . GLY A 1 707 ? -18.506 6.625 31.542 1.00 91.19 707 GLY A CA 1
ATOM 5559 C C . GLY A 1 707 ? -17.012 6.745 31.874 1.00 91.19 707 GLY A C 1
ATOM 5560 O O . GLY A 1 707 ? -16.273 7.528 31.274 1.00 91.19 707 GLY A O 1
ATOM 5561 N N . GLU A 1 708 ? -16.550 5.942 32.838 1.00 92.69 708 GLU A N 1
ATOM 5562 C CA . GLU A 1 708 ? -15.124 5.843 33.178 1.00 92.69 708 GLU A CA 1
ATOM 5563 C C . GLU A 1 708 ? -14.336 5.133 32.064 1.00 92.69 708 GLU A C 1
ATOM 5565 O O . GLU A 1 708 ? -14.729 4.078 31.572 1.00 92.69 708 GLU A O 1
ATOM 5570 N N . LYS A 1 709 ? -13.159 5.662 31.711 1.00 94.56 709 LYS A N 1
ATOM 5571 C CA . LYS A 1 709 ? -12.273 5.064 30.691 1.00 94.56 709 LYS A CA 1
ATOM 5572 C C . LYS A 1 709 ? -11.583 3.769 31.140 1.00 94.56 709 LYS A C 1
ATOM 5574 O O . LYS A 1 709 ? -11.025 3.051 30.315 1.00 94.56 709 LYS A O 1
ATOM 5579 N N . HIS A 1 710 ? -11.669 3.447 32.426 1.00 96.38 710 HIS A N 1
ATOM 5580 C CA . HIS A 1 710 ? -11.380 2.141 33.007 1.00 96.38 710 HIS A CA 1
ATOM 5581 C C . HIS A 1 710 ? -12.409 1.896 34.113 1.00 96.38 710 HIS A C 1
ATOM 5583 O O . HIS A 1 710 ? -12.453 2.672 35.064 1.00 96.38 710 HIS A O 1
ATOM 5589 N N . ASN A 1 711 ? -13.220 0.843 33.997 1.00 96.00 711 ASN A N 1
ATOM 5590 C CA . ASN A 1 711 ? -14.207 0.497 35.018 1.00 96.00 711 ASN A CA 1
ATOM 5591 C C . ASN A 1 711 ? -13.506 -0.063 36.263 1.00 96.00 711 ASN A C 1
ATOM 5593 O O . ASN A 1 711 ? -13.169 -1.246 36.329 1.00 96.00 711 ASN A O 1
ATOM 5597 N N . THR A 1 712 ? -13.351 0.788 37.274 1.00 92.38 712 THR A N 1
ATOM 5598 C CA . THR A 1 712 ? -12.718 0.449 38.558 1.00 92.38 712 THR A CA 1
ATOM 5599 C C . THR A 1 712 ? -13.462 -0.625 39.364 1.00 92.38 712 THR A C 1
ATOM 5601 O O . THR A 1 712 ? -12.880 -1.233 40.262 1.00 92.38 712 THR A O 1
ATOM 5604 N N . SER A 1 713 ? -14.737 -0.886 39.050 1.00 93.31 713 SER A N 1
ATOM 5605 C CA . SER A 1 713 ? -15.555 -1.913 39.711 1.00 93.31 713 SER A CA 1
ATOM 5606 C C . SER A 1 713 ? -15.443 -3.299 39.063 1.00 93.31 713 SER A C 1
ATOM 5608 O O . SER A 1 713 ? -15.909 -4.281 39.645 1.00 93.31 713 SER A O 1
ATOM 5610 N N . PHE A 1 714 ? -14.840 -3.407 37.874 1.00 94.25 714 PHE A N 1
ATOM 5611 C CA . PHE A 1 714 ? -14.643 -4.685 37.193 1.00 94.25 714 PHE A CA 1
ATOM 5612 C C . PHE A 1 714 ? -13.365 -5.376 37.689 1.00 94.25 714 PHE A C 1
ATOM 5614 O O . PHE A 1 714 ? -12.259 -4.871 37.505 1.00 94.25 714 PHE A O 1
ATOM 5621 N N . LEU A 1 715 ? -13.510 -6.561 38.289 1.00 92.69 715 LEU A N 1
ATOM 5622 C CA . LEU A 1 715 ? -12.391 -7.388 38.746 1.00 92.69 715 LEU A CA 1
ATOM 5623 C C . LEU A 1 715 ? -12.316 -8.684 37.920 1.00 92.69 715 LEU A C 1
ATOM 5625 O O . LEU A 1 715 ? -13.231 -9.506 38.014 1.00 92.69 715 LEU A O 1
ATOM 5629 N N . PRO A 1 716 ? -11.251 -8.892 37.124 1.00 93.88 716 PRO A N 1
ATOM 5630 C CA . PRO A 1 716 ? -11.125 -10.069 36.275 1.00 93.88 716 PRO A CA 1
ATOM 5631 C C . PRO A 1 716 ? -10.659 -11.323 37.026 1.00 93.88 716 PRO A C 1
ATOM 5633 O O . PRO A 1 716 ? -10.035 -11.260 38.088 1.00 93.88 716 PRO A O 1
ATOM 5636 N N . VAL A 1 717 ? -10.851 -12.487 36.400 1.00 92.81 717 VAL A N 1
ATOM 5637 C CA . VAL A 1 717 ? -10.197 -13.736 36.819 1.00 92.81 717 VAL A CA 1
ATOM 5638 C C . VAL A 1 717 ? -8.688 -13.634 36.574 1.00 92.81 717 VAL A C 1
ATOM 5640 O O . VAL A 1 717 ? -8.217 -13.755 35.445 1.00 92.81 717 VAL A O 1
ATOM 5643 N N . PHE A 1 718 ? -7.914 -13.437 37.643 1.00 91.38 718 PHE A N 1
ATOM 5644 C CA . PHE A 1 718 ? -6.445 -13.409 37.584 1.00 91.38 718 PHE A CA 1
ATOM 5645 C C . PHE A 1 718 ? -5.815 -14.798 37.412 1.00 91.38 718 PHE A C 1
ATOM 5647 O O . PHE A 1 718 ? -4.788 -14.932 36.754 1.00 91.38 718 PHE A O 1
ATOM 5654 N N . PHE A 1 719 ? -6.426 -15.827 38.007 1.00 90.31 719 PHE A N 1
ATOM 5655 C CA . PHE A 1 719 ? -5.924 -17.201 38.012 1.00 90.31 719 PHE A CA 1
ATOM 5656 C C . PHE A 1 719 ? -7.089 -18.179 37.783 1.00 90.31 719 PHE A C 1
ATOM 5658 O O . PHE A 1 719 ? -7.867 -18.408 38.713 1.00 90.31 719 PHE A O 1
ATOM 5665 N N . PRO A 1 720 ? -7.257 -18.743 36.574 1.00 88.81 720 PRO A N 1
ATOM 5666 C CA . PRO A 1 720 ? -8.262 -19.767 36.327 1.00 88.81 720 PRO A CA 1
ATOM 5667 C C . PRO A 1 720 ? -7.888 -21.077 37.030 1.00 88.81 720 PRO A C 1
ATOM 5669 O O . PRO A 1 720 ? -6.719 -21.459 37.090 1.00 88.81 720 PRO A O 1
ATOM 5672 N N . TYR A 1 721 ? -8.894 -21.783 37.545 1.00 88.81 721 TYR A N 1
ATOM 5673 C CA . TYR A 1 721 ? -8.724 -23.112 38.126 1.00 88.81 721 TYR A CA 1
ATOM 5674 C C . TYR A 1 721 ? -8.946 -24.189 37.058 1.00 88.81 721 TYR A C 1
ATOM 5676 O O . TYR A 1 721 ? -10.012 -24.251 36.448 1.00 88.81 721 TYR A O 1
ATOM 5684 N N . GLU A 1 722 ? -7.948 -25.046 36.847 1.00 89.38 722 GLU A N 1
ATOM 5685 C CA . GLU A 1 722 ? -8.066 -26.231 35.996 1.00 89.38 722 GLU A CA 1
ATOM 5686 C C . GLU A 1 722 ? -8.549 -27.417 36.846 1.00 89.38 722 GLU A C 1
ATOM 5688 O O . GLU A 1 722 ? -7.762 -28.017 37.579 1.00 89.38 722 GLU A O 1
ATOM 5693 N N . ASP A 1 723 ? -9.844 -27.741 36.771 1.00 90.56 723 ASP A N 1
ATOM 5694 C CA . ASP A 1 723 ? -10.424 -28.921 37.427 1.00 90.56 723 ASP A CA 1
ATOM 5695 C C . ASP A 1 723 ? -10.182 -30.183 36.570 1.00 90.56 723 ASP A C 1
ATOM 5697 O O . ASP A 1 723 ? -10.753 -30.292 35.481 1.00 90.56 723 ASP A O 1
ATOM 5701 N N . PRO A 1 724 ? -9.399 -31.179 37.033 1.00 87.75 724 PRO A N 1
ATOM 5702 C CA . PRO A 1 724 ? -9.158 -32.410 36.277 1.00 87.75 724 PRO A CA 1
ATOM 5703 C C . PRO A 1 724 ? -10.411 -33.269 36.038 1.00 87.75 724 PRO A C 1
ATOM 5705 O O . PRO A 1 724 ? -10.358 -34.200 35.230 1.00 87.75 724 PRO A O 1
ATOM 5708 N N . ALA A 1 725 ? -11.514 -33.011 36.751 1.00 91.38 725 ALA A N 1
ATOM 5709 C CA . ALA A 1 725 ? -12.797 -33.677 36.543 1.00 91.38 725 ALA A CA 1
ATOM 5710 C C . ALA A 1 725 ? -13.662 -33.016 35.451 1.00 91.38 725 ALA A C 1
ATOM 5712 O O . ALA A 1 725 ? -14.637 -33.627 35.007 1.00 91.38 725 ALA A O 1
ATOM 5713 N N . ASP A 1 726 ? -13.324 -31.802 35.002 1.00 92.12 726 ASP A N 1
ATOM 5714 C CA . ASP A 1 726 ? -14.085 -31.081 33.983 1.00 92.12 726 ASP A CA 1
ATOM 5715 C C . ASP A 1 726 ? -13.845 -31.683 32.582 1.00 92.12 726 ASP A C 1
ATOM 5717 O O . ASP A 1 726 ? -12.703 -31.704 32.104 1.00 92.12 726 ASP A O 1
ATOM 5721 N N . PRO A 1 727 ? -14.894 -32.142 31.867 1.00 90.06 727 PRO A N 1
ATOM 5722 C CA . PRO A 1 727 ? -14.760 -32.657 30.506 1.00 90.06 727 PRO A CA 1
ATOM 5723 C C . PRO A 1 727 ? -14.062 -31.688 29.539 1.00 90.06 727 PRO A C 1
ATOM 5725 O O . PRO A 1 727 ? -13.329 -32.141 28.656 1.00 90.06 727 PRO A O 1
ATOM 5728 N N . LEU A 1 728 ? -14.231 -30.371 29.732 1.00 92.69 728 LEU A N 1
ATOM 5729 C CA . LEU A 1 728 ? -13.611 -29.338 28.899 1.00 92.69 728 LEU A CA 1
ATOM 5730 C C . LEU A 1 728 ? -12.080 -29.399 28.956 1.00 92.69 728 LEU A C 1
ATOM 5732 O O . LEU A 1 728 ? -11.431 -29.175 27.937 1.00 92.69 728 LEU A O 1
ATOM 5736 N N . VAL A 1 729 ? -11.488 -29.751 30.103 1.00 92.38 729 VAL A N 1
ATOM 5737 C CA . VAL A 1 729 ? -10.024 -29.802 30.276 1.00 92.38 729 VAL A CA 1
ATOM 5738 C C . VAL A 1 729 ? -9.393 -30.858 29.368 1.00 92.38 729 VAL A C 1
ATOM 5740 O O . VAL A 1 729 ? -8.321 -30.635 28.803 1.00 92.38 729 VAL A O 1
ATOM 5743 N N . LYS A 1 730 ? -10.076 -31.985 29.136 1.00 91.25 730 LYS A N 1
ATOM 5744 C CA . LYS A 1 730 ? -9.588 -33.027 28.223 1.00 91.25 730 LYS A CA 1
ATOM 5745 C C . LYS A 1 730 ? -9.525 -32.539 26.772 1.00 91.25 730 LYS A C 1
ATOM 5747 O O . LYS A 1 730 ? -8.564 -32.845 26.070 1.00 91.25 730 LYS A O 1
ATOM 5752 N N . GLU A 1 731 ? -10.531 -31.794 26.326 1.00 94.62 731 GLU A N 1
ATOM 5753 C CA . GLU A 1 731 ? -10.576 -31.231 24.970 1.00 94.62 731 GLU A CA 1
ATOM 5754 C C . GLU A 1 731 ? -9.630 -30.028 24.835 1.00 94.62 731 GLU A C 1
ATOM 5756 O O . GLU A 1 731 ? -8.911 -29.917 23.844 1.00 94.62 731 GLU A O 1
ATOM 5761 N N . MET A 1 732 ? -9.519 -29.205 25.881 1.00 95.62 732 MET A N 1
ATOM 5762 C CA . MET A 1 732 ? -8.547 -28.116 25.990 1.00 95.62 732 MET A CA 1
ATOM 5763 C C . MET A 1 732 ? -7.109 -28.615 25.831 1.00 95.62 732 MET A C 1
ATOM 5765 O O . MET A 1 732 ? -6.343 -28.007 25.096 1.00 95.62 732 MET A O 1
ATOM 5769 N N . VAL A 1 733 ? -6.726 -29.726 26.468 1.00 94.12 733 VAL A N 1
ATOM 5770 C CA . VAL A 1 733 ? -5.374 -30.301 26.320 1.00 94.12 733 VAL A CA 1
ATOM 5771 C C . VAL A 1 733 ? -5.086 -30.704 24.866 1.00 94.12 733 VAL A C 1
ATOM 5773 O O . VAL A 1 733 ? -3.953 -30.557 24.414 1.00 94.12 733 VAL A O 1
ATOM 5776 N N . LEU A 1 734 ? -6.094 -31.165 24.115 1.00 94.38 734 LEU A N 1
ATOM 5777 C CA . LEU A 1 734 ? -5.950 -31.525 22.699 1.00 94.38 734 LEU A CA 1
ATOM 5778 C C . LEU A 1 734 ? -5.891 -30.300 21.772 1.00 94.38 734 LEU A C 1
ATOM 5780 O O . LEU A 1 734 ? -5.186 -30.335 20.768 1.00 94.38 734 LEU A O 1
ATOM 5784 N N . VAL A 1 735 ? -6.632 -29.234 22.091 1.00 95.81 735 VAL A N 1
ATOM 5785 C CA . VAL A 1 735 ? -6.697 -28.005 21.280 1.00 95.81 735 VAL A CA 1
ATOM 5786 C C . VAL A 1 735 ? -5.548 -27.048 21.591 1.00 95.81 735 VAL A C 1
ATOM 5788 O O . VAL A 1 735 ? -4.997 -26.450 20.677 1.00 95.81 735 VAL A O 1
ATOM 5791 N N . CYS A 1 736 ? -5.175 -26.892 22.857 1.00 95.62 736 CYS A N 1
ATOM 5792 C CA . CYS A 1 736 ? -4.147 -25.951 23.296 1.00 95.62 736 CYS A CA 1
ATOM 5793 C C . CYS A 1 736 ? -2.753 -26.562 23.403 1.00 95.62 736 CYS A C 1
ATOM 5795 O O . CYS A 1 736 ? -1.775 -25.820 23.407 1.00 95.62 736 CYS A O 1
ATOM 5797 N N . GLU A 1 737 ? -2.642 -27.887 23.519 1.00 93.06 737 GLU A N 1
ATOM 5798 C CA . GLU A 1 737 ? -1.384 -28.568 23.831 1.00 93.06 737 GLU A CA 1
ATOM 5799 C C . GLU A 1 737 ? -0.745 -27.956 25.102 1.00 93.06 737 GLU A C 1
ATOM 5801 O O . GLU A 1 737 ? -1.358 -27.950 26.180 1.00 93.06 737 GLU A O 1
ATOM 5806 N N . SER A 1 738 ? 0.470 -27.413 24.981 1.00 92.44 738 SER A N 1
ATOM 5807 C CA . SER A 1 738 ? 1.201 -26.706 26.040 1.00 92.44 738 SER A CA 1
ATOM 5808 C C . SER A 1 738 ? 1.104 -25.175 25.955 1.00 92.44 738 SER A C 1
ATOM 5810 O O . SER A 1 738 ? 1.896 -24.491 26.599 1.00 92.44 738 SER A O 1
ATOM 5812 N N . ASP A 1 739 ? 0.210 -24.620 25.134 1.00 95.81 739 ASP A N 1
ATOM 5813 C CA . ASP A 1 739 ? 0.075 -23.172 24.965 1.00 95.81 739 ASP A CA 1
ATOM 5814 C C . ASP A 1 739 ? -0.637 -22.529 26.174 1.00 95.81 739 ASP A C 1
ATOM 5816 O O . ASP A 1 739 ? -1.806 -22.839 26.422 1.00 95.81 739 ASP A O 1
ATOM 5820 N N . PRO A 1 740 ? 0.032 -21.660 26.959 1.00 93.75 740 PRO A N 1
ATOM 5821 C CA . PRO A 1 740 ? -0.527 -21.166 28.216 1.00 93.75 740 PRO A CA 1
ATOM 5822 C C . PRO A 1 740 ? -1.686 -20.189 27.998 1.00 93.75 740 PRO A C 1
ATOM 5824 O O . PRO A 1 740 ? -2.649 -20.224 28.758 1.00 93.75 740 PRO A O 1
ATOM 5827 N N . PHE A 1 741 ? -1.616 -19.368 26.947 1.00 95.06 741 PHE A N 1
ATOM 5828 C CA . PHE A 1 741 ? -2.630 -18.374 26.597 1.00 95.06 741 PHE A CA 1
ATOM 5829 C C . PHE A 1 741 ? -3.930 -19.056 26.166 1.00 95.06 741 PHE A C 1
ATOM 5831 O O . PHE A 1 741 ? -4.987 -18.807 26.737 1.00 95.06 741 PHE A O 1
ATOM 5838 N N . CYS A 1 742 ? -3.837 -20.032 25.258 1.00 95.62 742 CYS A N 1
ATOM 5839 C CA . CYS A 1 742 ? -4.979 -20.850 24.857 1.00 95.62 742 CYS A CA 1
ATOM 5840 C C . CYS A 1 742 ? -5.659 -21.523 26.056 1.00 95.62 742 CYS A C 1
ATOM 5842 O O . CYS A 1 742 ? -6.881 -21.480 26.172 1.00 95.62 742 CYS A O 1
ATOM 5844 N N . ARG A 1 743 ? -4.885 -22.131 26.968 1.00 95.06 743 ARG A N 1
ATOM 5845 C CA . ARG A 1 743 ? -5.447 -22.795 28.159 1.00 95.06 743 ARG A CA 1
ATOM 5846 C C . ARG A 1 743 ? -6.145 -21.800 29.082 1.00 95.06 743 ARG A C 1
ATOM 5848 O O . ARG A 1 743 ? -7.227 -22.104 29.575 1.00 95.06 743 ARG A O 1
ATOM 5855 N N . PHE A 1 744 ? -5.548 -20.626 29.288 1.00 93.62 744 PHE A N 1
ATOM 5856 C CA . PHE A 1 744 ? -6.143 -19.551 30.076 1.00 93.62 744 PHE A CA 1
ATOM 5857 C C . PHE A 1 744 ? -7.511 -19.161 29.501 1.00 93.62 744 PHE A C 1
ATOM 5859 O O . PHE A 1 744 ? -8.518 -19.289 30.197 1.00 93.62 744 PHE A O 1
ATOM 5866 N N . ASP A 1 745 ? -7.552 -18.809 28.214 1.00 93.56 745 ASP A N 1
ATOM 5867 C CA . ASP A 1 745 ? -8.768 -18.394 27.511 1.00 93.56 745 ASP A CA 1
ATOM 5868 C C . ASP A 1 745 ? -9.858 -19.473 27.500 1.00 93.56 745 ASP A C 1
ATOM 5870 O O . ASP A 1 745 ? -11.035 -19.158 27.685 1.00 93.56 745 ASP A O 1
ATOM 5874 N N . VAL A 1 746 ? -9.519 -20.756 27.312 1.00 93.88 746 VAL A N 1
ATOM 5875 C CA . VAL A 1 746 ? -10.526 -21.835 27.374 1.00 93.88 746 VAL A CA 1
ATOM 5876 C C . VAL A 1 746 ? -11.131 -21.941 28.772 1.00 93.88 746 VAL A C 1
ATOM 5878 O O . VAL A 1 746 ? -12.344 -22.119 28.893 1.00 93.88 746 VAL A O 1
ATOM 5881 N N . LEU A 1 747 ? -10.323 -21.823 29.830 1.00 93.06 747 LEU A N 1
ATOM 5882 C CA . LEU A 1 747 ? -10.823 -21.902 31.202 1.00 93.06 747 LEU A CA 1
ATOM 5883 C C . LEU A 1 747 ? -11.678 -20.683 31.574 1.00 93.06 747 LEU A C 1
ATOM 5885 O O . LEU A 1 747 ? -12.706 -20.858 32.232 1.00 93.06 747 LEU A O 1
ATOM 5889 N N . THR A 1 748 ? -11.302 -19.475 31.138 1.00 91.00 748 THR A N 1
ATOM 5890 C CA . THR A 1 748 ? -12.024 -18.238 31.481 1.00 91.00 748 THR A CA 1
ATOM 5891 C C . THR A 1 748 ? -13.246 -17.958 30.612 1.00 91.00 748 THR A C 1
ATOM 5893 O O . THR A 1 748 ? -14.256 -17.499 31.140 1.00 91.00 748 THR A O 1
ATOM 5896 N N . THR A 1 749 ? -13.206 -18.269 29.314 1.00 91.06 749 THR A N 1
ATOM 5897 C CA . THR A 1 749 ? -14.338 -18.058 28.385 1.00 91.06 749 THR A CA 1
ATOM 5898 C C . THR A 1 749 ? -15.222 -19.291 28.203 1.00 91.06 749 THR A C 1
ATOM 5900 O O . THR A 1 749 ? -16.307 -19.193 27.630 1.00 91.06 749 THR A O 1
ATOM 5903 N N . ARG A 1 750 ? -14.775 -20.468 28.668 1.00 91.38 750 ARG A N 1
ATOM 5904 C CA . ARG A 1 750 ? -15.420 -21.777 28.436 1.00 91.38 750 ARG A CA 1
ATOM 5905 C C . ARG A 1 750 ? -15.548 -22.139 26.945 1.00 91.38 750 ARG A C 1
ATOM 5907 O O . ARG A 1 750 ? -16.408 -22.941 26.585 1.00 91.38 750 ARG A O 1
ATOM 5914 N N . SER A 1 751 ? -14.701 -21.569 26.079 1.00 91.62 751 SER A N 1
ATOM 5915 C CA . SER A 1 751 ? -14.765 -21.737 24.621 1.00 91.62 751 SER A CA 1
ATOM 5916 C C . SER A 1 751 ? -13.461 -22.271 24.020 1.00 91.62 751 SER A C 1
ATOM 5918 O O . SER A 1 751 ? -12.453 -21.571 23.937 1.00 91.62 751 SER A O 1
ATOM 5920 N N . LEU A 1 752 ? -13.505 -23.504 23.499 1.00 93.12 752 LEU A N 1
ATOM 5921 C CA . LEU A 1 752 ? -12.409 -24.100 22.715 1.00 93.12 752 LEU A CA 1
ATOM 5922 C C . LEU A 1 752 ? -12.105 -23.314 21.432 1.00 93.12 752 LEU A C 1
ATOM 5924 O O . LEU A 1 752 ? -10.975 -23.338 20.948 1.00 93.12 752 LEU A O 1
ATOM 5928 N N . GLN A 1 753 ? -13.104 -22.620 20.879 1.00 92.06 753 GLN A N 1
ATOM 5929 C CA . GLN A 1 753 ? -12.933 -21.806 19.681 1.00 92.06 753 GLN A CA 1
ATOM 5930 C C . GLN A 1 753 ? -12.057 -20.581 19.969 1.00 92.06 753 GLN A C 1
ATOM 5932 O O . GLN A 1 753 ? -11.121 -20.331 19.212 1.00 92.06 753 GLN A O 1
ATOM 5937 N N . VAL A 1 754 ? -12.322 -19.866 21.072 1.00 91.88 754 VAL A N 1
ATOM 5938 C CA . VAL A 1 754 ? -11.499 -18.727 21.518 1.00 91.88 754 VAL A CA 1
ATOM 5939 C C . VAL A 1 754 ? -10.066 -19.193 21.757 1.00 91.88 754 VAL A C 1
ATOM 5941 O O . VAL A 1 754 ? -9.149 -18.670 21.129 1.00 91.88 754 VAL A O 1
ATOM 5944 N N . GLY A 1 755 ? -9.879 -20.253 22.551 1.00 94.00 755 GLY A N 1
ATOM 5945 C CA . GLY A 1 755 ? -8.554 -20.820 22.804 1.00 94.00 755 GLY A CA 1
ATOM 5946 C C . GLY A 1 755 ? -7.790 -21.168 21.526 1.00 94.00 755 GLY A C 1
ATOM 5947 O O . GLY A 1 755 ? -6.636 -20.773 21.366 1.00 94.00 755 GLY A O 1
ATOM 5948 N N . ASN A 1 756 ? -8.428 -21.859 20.574 1.00 94.94 756 ASN A N 1
ATOM 5949 C CA . ASN A 1 756 ? -7.778 -22.221 19.312 1.00 94.94 756 ASN A CA 1
ATOM 5950 C C . ASN A 1 756 ? -7.344 -20.990 18.495 1.00 94.94 756 ASN A C 1
ATOM 5952 O O . ASN A 1 756 ? -6.267 -21.010 17.896 1.00 94.94 756 ASN A O 1
ATOM 5956 N N . PHE A 1 757 ? -8.147 -19.920 18.483 1.00 93.44 757 PHE A N 1
ATOM 5957 C CA . PHE A 1 757 ? -7.758 -18.658 17.851 1.00 93.44 757 PHE A CA 1
ATOM 5958 C C . PHE A 1 757 ? -6.597 -17.982 18.589 1.00 93.44 757 PHE A C 1
ATOM 5960 O O . PHE A 1 757 ? -5.644 -17.566 17.938 1.00 93.44 757 PHE A O 1
ATOM 5967 N N . THR A 1 758 ? -6.608 -17.959 19.920 1.00 94.94 758 THR A N 1
ATOM 5968 C CA . THR A 1 758 ? -5.505 -17.436 20.744 1.00 94.94 758 THR A CA 1
ATOM 5969 C C . THR A 1 758 ? -4.198 -18.196 20.521 1.00 94.94 758 THR A C 1
ATOM 5971 O O . THR A 1 758 ? -3.161 -17.571 20.287 1.00 94.94 758 THR A O 1
ATOM 5974 N N . ARG A 1 759 ? -4.242 -19.537 20.459 1.00 95.62 759 ARG A N 1
ATOM 5975 C CA . ARG A 1 759 ? -3.090 -20.368 20.063 1.00 95.62 759 ARG A CA 1
ATOM 5976 C C . ARG A 1 759 ? -2.568 -19.971 18.682 1.00 95.62 759 ARG A C 1
ATOM 5978 O O . ARG A 1 759 ? -1.361 -19.811 18.507 1.00 95.62 759 ARG A O 1
ATOM 5985 N N . LEU A 1 760 ? -3.462 -19.807 17.705 1.00 94.94 760 LEU A N 1
ATOM 5986 C CA . LEU A 1 760 ? -3.091 -19.440 16.339 1.00 94.94 760 LEU A CA 1
ATOM 5987 C C . LEU A 1 760 ? -2.482 -18.028 16.276 1.00 94.94 760 LEU A C 1
ATOM 5989 O O . LEU A 1 760 ? -1.469 -17.840 15.607 1.00 94.94 760 LEU A O 1
ATOM 5993 N N . SER A 1 761 ? -3.030 -17.050 17.001 1.00 95.56 761 SER A N 1
ATOM 5994 C CA . SER A 1 761 ? -2.471 -15.694 17.099 1.00 95.56 761 SER A CA 1
ATOM 5995 C C . SER A 1 761 ? -1.079 -15.688 17.740 1.00 95.56 761 SER A C 1
ATOM 5997 O O . SER A 1 761 ? -0.164 -15.066 17.199 1.00 95.56 761 SER A O 1
ATOM 5999 N N . HIS A 1 762 ? -0.866 -16.459 18.810 1.00 96.56 762 HIS A N 1
ATOM 6000 C CA . HIS A 1 762 ? 0.452 -16.618 19.430 1.00 96.56 762 HIS A CA 1
ATOM 6001 C C . HIS A 1 762 ? 1.467 -17.314 18.504 1.00 96.56 762 HIS A C 1
ATOM 6003 O O . HIS A 1 762 ? 2.614 -16.873 18.399 1.00 96.56 762 HIS A O 1
ATOM 6009 N N . GLN A 1 763 ? 1.060 -18.367 17.785 1.00 96.69 763 GLN A N 1
ATOM 6010 C CA . GLN A 1 763 ? 1.899 -19.032 16.778 1.00 96.69 763 GLN A CA 1
ATOM 6011 C C . GLN A 1 763 ? 2.261 -18.087 15.621 1.00 96.69 763 GLN A C 1
ATOM 6013 O O . GLN A 1 763 ? 3.427 -18.022 15.226 1.00 96.69 763 GLN A O 1
ATOM 6018 N N . ASN A 1 764 ? 1.294 -17.308 15.126 1.00 95.62 764 ASN A N 1
ATOM 6019 C CA . ASN A 1 764 ? 1.512 -16.303 14.085 1.00 95.62 764 ASN A CA 1
ATOM 6020 C C . ASN A 1 764 ? 2.506 -15.225 14.539 1.00 95.62 764 ASN A C 1
ATOM 6022 O O . ASN A 1 764 ? 3.410 -14.889 13.777 1.00 95.62 764 ASN A O 1
ATOM 6026 N N . HIS A 1 765 ? 2.393 -14.726 15.775 1.00 97.06 765 HIS A N 1
ATOM 6027 C CA . HIS A 1 765 ? 3.351 -13.766 16.324 1.00 97.06 765 HIS A CA 1
ATOM 6028 C C . HIS A 1 765 ? 4.766 -14.362 16.425 1.00 97.06 765 HIS A C 1
ATOM 6030 O O . HIS A 1 765 ? 5.724 -13.730 15.986 1.00 97.06 765 HIS A O 1
ATOM 6036 N N . LYS A 1 766 ? 4.922 -15.602 16.916 1.00 97.50 766 LYS A N 1
ATOM 6037 C CA . LYS A 1 766 ? 6.239 -16.273 16.941 1.00 97.50 766 LYS A CA 1
ATOM 6038 C C . LYS A 1 766 ? 6.855 -16.382 15.549 1.00 97.50 766 LYS A C 1
ATOM 6040 O O . LYS A 1 766 ? 8.030 -16.070 15.379 1.00 97.50 766 LYS A O 1
ATOM 6045 N N . GLN A 1 767 ? 6.068 -16.794 14.555 1.00 98.06 767 GLN A N 1
ATOM 6046 C CA . GLN A 1 767 ? 6.538 -16.900 13.173 1.00 98.06 767 GLN A CA 1
ATOM 6047 C C . GLN A 1 767 ? 6.878 -15.527 12.574 1.00 98.06 767 GLN A C 1
ATOM 6049 O O . GLN A 1 767 ? 7.829 -15.418 11.804 1.00 98.06 767 GLN A O 1
ATOM 6054 N N . LEU A 1 768 ? 6.130 -14.481 12.934 1.00 98.19 768 LEU A N 1
ATOM 6055 C CA . LEU A 1 768 ? 6.396 -13.103 12.526 1.00 98.19 768 LEU A CA 1
ATOM 6056 C C . LEU A 1 768 ? 7.738 -12.607 13.083 1.00 98.19 768 LEU A C 1
ATOM 6058 O O . LEU A 1 768 ? 8.576 -12.161 12.306 1.00 98.19 768 LEU A O 1
ATOM 6062 N N . VAL A 1 769 ? 7.972 -12.751 14.390 1.00 98.00 769 VAL A N 1
ATOM 6063 C CA . VAL A 1 769 ? 9.244 -12.375 15.034 1.00 98.00 769 VAL A CA 1
ATOM 6064 C C . VAL A 1 769 ? 10.416 -13.188 14.473 1.00 98.00 769 VAL A C 1
ATOM 6066 O O . VAL A 1 769 ? 11.478 -12.627 14.215 1.00 98.00 769 VAL A O 1
ATOM 6069 N N . GLU A 1 770 ? 10.230 -14.485 14.203 1.00 98.12 770 GLU A N 1
ATOM 6070 C CA . GLU A 1 770 ? 11.245 -15.319 13.542 1.00 98.12 770 GLU A CA 1
ATOM 6071 C C . GLU A 1 770 ? 11.576 -14.806 12.129 1.00 98.12 770 GLU A C 1
ATOM 6073 O O . GLU A 1 770 ? 12.748 -14.650 11.785 1.00 98.12 770 GLU A O 1
ATOM 6078 N N . ASN A 1 771 ? 10.554 -14.483 11.329 1.00 98.19 771 ASN A N 1
ATOM 6079 C CA . ASN A 1 771 ? 10.719 -13.949 9.974 1.00 98.19 771 ASN A CA 1
ATOM 6080 C C . ASN A 1 771 ? 11.365 -12.553 9.954 1.00 98.19 771 ASN A C 1
ATOM 6082 O O . ASN A 1 771 ? 12.006 -12.208 8.962 1.00 98.19 771 ASN A O 1
ATOM 6086 N N . LEU A 1 772 ? 11.197 -11.766 11.022 1.00 97.75 772 LEU A N 1
ATOM 6087 C CA . LEU A 1 772 ? 11.753 -10.421 11.194 1.00 97.75 772 LEU A CA 1
ATOM 6088 C C . LEU A 1 772 ? 13.139 -10.405 11.856 1.00 97.75 772 LEU A C 1
ATOM 6090 O O . LEU A 1 772 ? 13.681 -9.329 12.101 1.00 97.75 772 LEU A O 1
ATOM 6094 N N . LYS A 1 773 ? 13.768 -11.558 12.118 1.00 96.31 773 LYS A N 1
ATOM 6095 C CA . LYS A 1 773 ? 15.146 -11.567 12.628 1.00 96.31 773 LYS A CA 1
ATOM 6096 C C . LYS A 1 773 ? 16.102 -10.854 11.659 1.00 96.31 773 LYS A C 1
ATOM 6098 O O . LYS A 1 773 ? 16.057 -11.123 10.453 1.00 96.31 773 LYS A O 1
ATOM 6103 N N . PRO A 1 774 ? 17.004 -9.984 12.153 1.00 95.50 774 PRO A N 1
ATOM 6104 C CA . PRO A 1 774 ? 18.069 -9.417 11.337 1.00 95.50 774 PRO A CA 1
ATOM 6105 C C . PRO A 1 774 ? 18.957 -10.510 10.735 1.00 95.50 774 PRO A C 1
ATOM 6107 O O . PRO A 1 774 ? 19.304 -11.484 11.404 1.00 95.50 774 PRO A O 1
ATOM 6110 N N . VAL A 1 775 ? 19.371 -10.316 9.483 1.00 95.88 775 VAL A N 1
ATOM 6111 C CA . VAL A 1 775 ? 20.347 -11.175 8.800 1.00 95.88 775 VAL A CA 1
ATOM 6112 C C . VAL A 1 775 ? 21.582 -10.361 8.430 1.00 95.88 775 VAL A C 1
ATOM 6114 O O . VAL A 1 775 ? 21.517 -9.142 8.287 1.00 95.88 775 VAL A O 1
ATOM 6117 N N . ILE A 1 776 ? 22.720 -11.035 8.283 1.00 96.00 776 ILE A N 1
ATOM 6118 C CA . ILE A 1 776 ? 23.983 -10.400 7.901 1.00 96.00 776 ILE A CA 1
ATOM 6119 C C . ILE A 1 776 ? 24.163 -10.557 6.390 1.00 96.00 776 ILE A C 1
ATOM 6121 O O . ILE A 1 776 ? 24.277 -11.681 5.904 1.00 96.00 776 ILE A O 1
ATOM 6125 N N . SER A 1 777 ? 24.208 -9.430 5.678 1.00 95.44 777 SER A N 1
ATOM 6126 C CA . SER A 1 777 ? 24.652 -9.317 4.284 1.00 95.44 777 SER A CA 1
ATOM 6127 C C . SER A 1 777 ? 26.064 -8.733 4.261 1.00 95.44 777 SER A C 1
ATOM 6129 O O . SER A 1 777 ? 26.333 -7.743 4.943 1.00 95.44 777 SER A O 1
ATOM 6131 N N . CYS A 1 778 ? 26.962 -9.319 3.471 1.00 94.88 778 CYS A N 1
ATOM 6132 C CA . CYS A 1 778 ? 28.279 -8.741 3.192 1.00 94.88 778 CYS A CA 1
ATOM 6133 C C . CYS A 1 778 ? 28.267 -7.788 1.980 1.00 94.88 778 CYS A C 1
ATOM 6135 O O . CYS A 1 778 ? 29.311 -7.251 1.602 1.00 94.88 778 CYS A O 1
ATOM 6137 N N . GLY A 1 779 ? 27.090 -7.560 1.388 1.00 92.12 779 GLY A N 1
ATOM 6138 C CA . GLY A 1 779 ? 26.896 -6.732 0.203 1.00 92.12 779 GLY A CA 1
ATOM 6139 C C . GLY A 1 779 ? 27.351 -7.389 -1.095 1.00 92.12 779 GLY A C 1
ATOM 6140 O O . GLY A 1 779 ? 28.094 -8.378 -1.104 1.00 92.12 779 GLY A O 1
ATOM 6141 N N . TRP A 1 780 ? 26.894 -6.805 -2.198 1.00 92.94 780 TRP A N 1
ATOM 6142 C CA . TRP A 1 780 ? 27.260 -7.229 -3.541 1.00 92.94 780 TRP A CA 1
ATOM 6143 C C . TRP A 1 780 ? 28.731 -6.911 -3.845 1.00 92.94 780 TRP A C 1
ATOM 6145 O O . TRP A 1 780 ? 29.309 -5.948 -3.334 1.00 92.94 780 TRP A O 1
ATOM 6155 N N . LEU A 1 781 ? 29.331 -7.726 -4.711 1.00 91.50 781 LEU A N 1
ATOM 6156 C CA . LEU A 1 781 ? 30.682 -7.533 -5.228 1.00 91.50 781 LEU A CA 1
ATOM 6157 C C . LEU A 1 781 ? 30.695 -7.617 -6.747 1.00 91.50 781 LEU A C 1
ATOM 6159 O O . LEU A 1 781 ? 30.054 -8.496 -7.332 1.00 91.50 781 LEU A O 1
ATOM 6163 N N . ASP A 1 782 ? 31.492 -6.749 -7.361 1.00 90.31 782 ASP A N 1
ATOM 6164 C CA . ASP A 1 782 ? 31.684 -6.744 -8.803 1.00 90.31 782 ASP A CA 1
ATOM 6165 C C . ASP A 1 782 ? 32.519 -7.942 -9.281 1.00 90.31 782 ASP A C 1
ATOM 6167 O O . ASP A 1 782 ? 33.289 -8.562 -8.538 1.00 90.31 782 ASP A O 1
ATOM 6171 N N . HIS A 1 783 ? 32.356 -8.271 -10.555 1.00 89.56 783 HIS A N 1
ATOM 6172 C CA . HIS A 1 783 ? 33.210 -9.210 -11.257 1.00 89.56 783 HIS A CA 1
ATOM 6173 C C . HIS A 1 783 ? 34.577 -8.572 -11.576 1.00 89.56 783 HIS A C 1
ATOM 6175 O O . HIS A 1 783 ? 34.659 -7.385 -11.890 1.00 89.56 783 HIS A O 1
ATOM 6181 N N . PRO A 1 784 ? 35.683 -9.337 -11.534 1.00 92.31 784 PRO A N 1
ATOM 6182 C CA . PRO A 1 784 ? 36.988 -8.814 -11.914 1.00 92.31 784 PRO A CA 1
ATOM 6183 C C . PRO A 1 784 ? 37.025 -8.505 -13.415 1.00 92.31 784 PRO A C 1
ATOM 6185 O O . PRO A 1 784 ? 36.625 -9.333 -14.235 1.00 92.31 784 PRO A O 1
ATOM 6188 N N . THR A 1 785 ? 37.589 -7.357 -13.796 1.00 92.44 785 THR A N 1
ATOM 6189 C CA . THR A 1 785 ? 37.809 -6.994 -15.205 1.00 92.44 785 THR A CA 1
ATOM 6190 C C . THR A 1 785 ? 38.609 -8.084 -15.922 1.00 92.44 785 THR A C 1
ATOM 6192 O O . THR A 1 785 ? 39.715 -8.416 -15.501 1.00 92.44 785 THR A O 1
ATOM 6195 N N . ASN A 1 786 ? 38.092 -8.611 -17.036 1.00 93.62 786 ASN A N 1
ATOM 6196 C CA . ASN A 1 786 ? 38.612 -9.807 -17.727 1.00 93.62 786 ASN A CA 1
ATOM 6197 C C . ASN A 1 786 ? 38.478 -11.122 -16.932 1.00 93.62 786 ASN A C 1
ATOM 6199 O O . ASN A 1 786 ? 39.281 -12.045 -17.092 1.00 93.62 786 ASN A O 1
ATOM 6203 N N . GLY A 1 787 ? 37.442 -11.238 -16.113 1.00 93.38 787 GLY A N 1
ATOM 6204 C CA . GLY A 1 787 ? 36.993 -12.479 -15.502 1.00 93.38 787 GLY A CA 1
ATOM 6205 C C . GLY A 1 787 ? 35.489 -12.461 -15.251 1.00 93.38 787 GLY A C 1
ATOM 6206 O O . GLY A 1 787 ? 34.758 -11.646 -15.809 1.00 93.38 787 GLY A O 1
ATOM 6207 N N . ARG A 1 788 ? 35.034 -13.389 -14.415 1.00 92.94 788 ARG A N 1
ATOM 6208 C CA . ARG A 1 788 ? 33.655 -13.513 -13.952 1.00 92.94 788 ARG A CA 1
ATOM 6209 C C . ARG A 1 788 ? 33.605 -13.915 -12.482 1.00 92.94 788 ARG A C 1
ATOM 6211 O O . ARG A 1 788 ? 34.589 -14.413 -11.923 1.00 92.94 788 ARG A O 1
ATOM 6218 N N . LYS A 1 789 ? 32.430 -13.715 -11.900 1.00 94.00 789 LYS A N 1
ATOM 6219 C CA . LYS A 1 789 ? 32.048 -14.085 -10.541 1.00 94.00 789 LYS A CA 1
ATOM 6220 C C . LYS A 1 789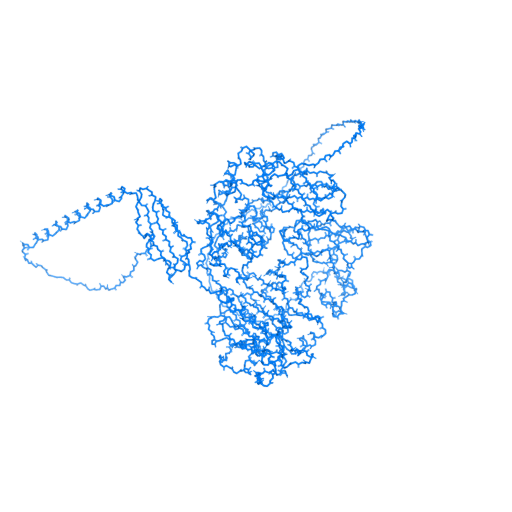 ? 30.944 -15.141 -10.635 1.00 94.00 789 LYS A C 1
ATOM 6222 O O . LYS A 1 789 ? 29.934 -14.890 -11.284 1.00 94.00 789 LYS A O 1
ATOM 6227 N N . ASP A 1 790 ? 31.134 -16.287 -9.992 1.00 94.00 790 ASP A N 1
ATOM 6228 C CA . ASP A 1 790 ? 30.125 -17.341 -9.882 1.00 94.00 790 ASP A CA 1
ATOM 6229 C C . ASP A 1 790 ? 29.560 -17.304 -8.441 1.00 94.00 790 ASP A C 1
ATOM 6231 O O . ASP A 1 790 ? 30.277 -17.591 -7.477 1.00 94.00 790 ASP A O 1
ATOM 6235 N N . GLY A 1 791 ? 28.286 -16.911 -8.304 1.00 91.88 791 GLY A N 1
ATOM 6236 C CA . GLY A 1 791 ? 27.559 -16.773 -7.031 1.00 91.88 791 GLY A CA 1
ATOM 6237 C C . GLY A 1 791 ? 26.741 -15.474 -6.948 1.00 91.88 791 GLY A C 1
ATOM 6238 O O . GLY A 1 791 ? 27.227 -14.416 -7.340 1.00 91.88 791 GLY A O 1
ATOM 6239 N N . THR A 1 792 ? 25.500 -15.568 -6.453 1.00 93.06 792 THR A N 1
ATOM 6240 C CA . THR A 1 792 ? 24.500 -14.473 -6.427 1.00 93.06 792 THR A CA 1
ATOM 6241 C C . THR A 1 792 ? 23.825 -14.281 -5.062 1.00 93.06 792 THR A C 1
ATOM 6243 O O . THR A 1 792 ? 22.840 -13.558 -4.956 1.00 93.06 792 THR A O 1
ATOM 6246 N N . ASN A 1 793 ? 24.325 -14.939 -4.011 1.00 93.81 793 ASN A N 1
ATOM 6247 C CA . ASN A 1 793 ? 23.853 -14.764 -2.636 1.00 93.81 793 ASN A CA 1
ATOM 6248 C C . ASN A 1 793 ? 24.969 -14.129 -1.795 1.00 93.81 793 ASN A C 1
ATOM 6250 O O . ASN A 1 793 ? 26.129 -14.535 -1.880 1.00 93.81 793 ASN A O 1
ATOM 6254 N N . TYR A 1 794 ? 24.606 -13.127 -0.996 1.00 95.12 794 TYR A N 1
ATOM 6255 C CA . TYR A 1 794 ? 25.525 -12.262 -0.248 1.00 95.12 794 TYR A CA 1
ATOM 6256 C C . TYR A 1 794 ? 25.328 -12.353 1.271 1.00 95.12 794 TYR A C 1
ATOM 6258 O O . TYR A 1 794 ? 25.966 -11.616 2.024 1.00 95.12 794 TYR A O 1
ATOM 6266 N N . LEU A 1 795 ? 24.454 -13.257 1.726 1.00 96.06 795 LEU A N 1
ATOM 6267 C CA . LEU A 1 795 ? 24.169 -13.482 3.140 1.00 96.06 795 LEU A CA 1
ATOM 6268 C C . LEU A 1 795 ? 25.259 -14.320 3.822 1.00 96.06 795 LEU A C 1
ATOM 6270 O O . LEU A 1 795 ? 26.020 -15.030 3.163 1.00 96.06 795 LEU A O 1
ATOM 6274 N N . LEU A 1 796 ? 25.311 -14.260 5.153 1.00 96.94 796 LEU A N 1
ATOM 6275 C CA . LEU A 1 796 ? 26.243 -15.000 6.011 1.00 96.94 796 LEU A CA 1
ATOM 6276 C C . LEU A 1 796 ? 26.472 -16.453 5.560 1.00 96.94 796 LEU A C 1
ATOM 6278 O O . LEU A 1 796 ? 25.530 -17.228 5.416 1.00 96.94 796 LEU A O 1
ATOM 6282 N N . GLY A 1 797 ? 27.741 -16.832 5.394 1.00 96.56 797 GLY A N 1
ATOM 6283 C CA . GLY A 1 797 ? 28.139 -18.172 4.961 1.00 96.56 797 GLY A CA 1
ATOM 6284 C C . GLY A 1 797 ? 28.033 -18.423 3.454 1.00 96.56 797 GLY A C 1
ATOM 6285 O O . GLY A 1 797 ? 28.510 -19.460 3.000 1.00 96.56 797 GLY A O 1
ATOM 6286 N N . SER A 1 798 ? 27.474 -17.492 2.671 1.00 96.19 798 SER A N 1
ATOM 6287 C CA . SER A 1 798 ? 27.508 -17.571 1.207 1.00 96.19 798 SER A CA 1
ATOM 6288 C C . SER A 1 798 ? 28.942 -17.480 0.696 1.00 96.19 798 SER A C 1
ATOM 6290 O O . SER A 1 798 ? 29.756 -16.717 1.224 1.00 96.19 798 SER A O 1
ATOM 6292 N N . THR A 1 799 ? 29.223 -18.239 -0.359 1.00 96.38 799 THR A N 1
ATOM 6293 C CA . THR A 1 799 ? 30.543 -18.350 -0.980 1.00 96.38 799 THR A CA 1
ATOM 6294 C C . THR A 1 799 ? 30.485 -17.827 -2.408 1.00 96.38 799 THR A C 1
ATOM 6296 O O . THR A 1 799 ? 29.602 -18.207 -3.175 1.00 96.38 799 THR A O 1
ATOM 6299 N N . ILE A 1 800 ? 31.446 -16.979 -2.765 1.00 96.25 800 ILE A N 1
ATOM 6300 C CA . ILE A 1 800 ? 31.598 -16.402 -4.100 1.00 96.25 800 ILE A CA 1
ATOM 6301 C C . ILE A 1 800 ? 32.919 -16.892 -4.696 1.00 96.25 800 ILE A C 1
ATOM 6303 O O . ILE A 1 800 ? 33.970 -16.782 -4.057 1.00 96.25 800 ILE A O 1
ATOM 6307 N N . HIS A 1 801 ? 32.877 -17.411 -5.924 1.00 96.31 801 HIS A N 1
ATOM 6308 C CA . HIS A 1 801 ? 34.066 -17.853 -6.653 1.00 96.31 801 HIS A CA 1
ATOM 6309 C C . HIS A 1 801 ? 34.407 -16.901 -7.802 1.00 96.31 801 HIS A C 1
ATOM 6311 O O . HIS A 1 801 ? 33.519 -16.388 -8.480 1.00 96.31 801 HIS A O 1
ATOM 6317 N N . PHE A 1 802 ? 35.698 -16.731 -8.086 1.00 96.25 802 PHE A N 1
ATOM 6318 C CA . PHE A 1 802 ? 36.174 -15.890 -9.184 1.00 96.25 802 PHE A CA 1
ATOM 6319 C C . PHE A 1 802 ? 37.009 -16.675 -10.195 1.00 96.25 802 PHE A C 1
ATOM 6321 O O . PHE A 1 802 ? 37.844 -17.515 -9.841 1.00 96.25 802 PHE A O 1
ATOM 6328 N N . ILE A 1 803 ? 36.783 -16.389 -11.478 1.00 95.25 803 ILE A N 1
ATOM 6329 C CA . ILE A 1 803 ? 37.400 -17.092 -12.606 1.00 95.25 803 ILE A CA 1
ATOM 6330 C C . ILE A 1 803 ? 37.842 -16.064 -13.645 1.00 95.25 803 ILE A C 1
ATOM 6332 O O . ILE A 1 803 ? 37.022 -15.307 -14.152 1.00 95.25 803 ILE A O 1
ATOM 6336 N N . CYS A 1 804 ? 39.124 -16.055 -14.008 1.00 95.44 804 CYS A N 1
ATOM 6337 C CA . CYS A 1 804 ? 39.615 -15.193 -15.081 1.00 95.44 804 CYS A CA 1
ATOM 6338 C C . CYS A 1 804 ? 39.329 -15.755 -16.475 1.00 95.44 804 CYS A C 1
ATOM 6340 O O . CYS A 1 804 ? 39.322 -16.970 -16.690 1.00 95.44 804 CYS A O 1
ATOM 6342 N N . ASN A 1 805 ? 39.163 -14.850 -17.438 1.00 95.56 805 ASN A N 1
ATOM 6343 C CA . ASN A 1 805 ? 39.048 -15.182 -18.850 1.00 95.56 805 ASN A CA 1
ATOM 6344 C C . ASN A 1 805 ? 40.370 -15.761 -19.380 1.00 95.56 805 ASN A C 1
ATOM 6346 O O . ASN A 1 805 ? 41.455 -15.543 -18.833 1.00 95.56 805 ASN A O 1
ATOM 6350 N N . GLN A 1 806 ? 40.288 -16.505 -20.483 1.00 94.00 806 GLN A N 1
ATOM 6351 C CA . GLN A 1 806 ? 41.450 -17.156 -21.084 1.00 94.00 806 GLN A CA 1
ATOM 6352 C C . GLN A 1 806 ? 42.557 -16.139 -21.424 1.00 94.00 806 GLN A C 1
ATOM 6354 O O . GLN A 1 806 ? 42.328 -15.170 -22.140 1.00 94.00 806 GLN A O 1
ATOM 6359 N N . GLY A 1 807 ? 43.775 -16.390 -20.930 1.00 91.25 807 GLY A N 1
ATOM 6360 C CA . GLY A 1 807 ? 44.940 -15.508 -21.110 1.00 91.25 807 GLY A CA 1
ATOM 6361 C C . GLY A 1 807 ? 45.274 -14.630 -19.897 1.00 91.25 807 GLY A C 1
ATOM 6362 O O . GLY A 1 807 ? 46.388 -14.107 -19.824 1.00 91.25 807 GLY A O 1
ATOM 6363 N N . TYR A 1 808 ? 44.363 -14.540 -18.927 1.00 94.38 808 TYR A N 1
ATOM 6364 C CA . TYR A 1 808 ? 44.539 -13.817 -17.669 1.00 94.38 808 TYR A CA 1
ATOM 6365 C C . TYR A 1 808 ? 44.790 -14.790 -16.506 1.00 94.38 808 TYR A C 1
ATOM 6367 O O . TYR A 1 808 ? 44.400 -15.958 -16.559 1.00 94.38 808 TYR A O 1
ATOM 6375 N N . GLU A 1 809 ? 45.455 -14.313 -15.457 1.00 92.44 809 GLU A N 1
ATOM 6376 C CA . GLU A 1 809 ? 45.694 -15.046 -14.209 1.00 92.44 809 GLU A CA 1
ATOM 6377 C C . GLU A 1 809 ? 45.069 -14.276 -13.039 1.00 92.44 809 GLU A C 1
ATOM 6379 O O . GLU A 1 809 ? 45.064 -13.041 -13.034 1.00 92.44 809 GLU A O 1
ATOM 6384 N N . LEU A 1 810 ? 44.531 -15.009 -12.063 1.00 93.19 810 LEU A N 1
ATOM 6385 C CA . LEU A 1 810 ? 43.856 -14.436 -10.901 1.00 93.19 810 LEU A CA 1
ATOM 6386 C C . LEU A 1 810 ? 44.885 -14.046 -9.832 1.00 93.19 810 LEU A C 1
ATOM 6388 O O . LEU A 1 810 ? 45.661 -14.890 -9.384 1.00 93.19 810 LEU A O 1
ATOM 6392 N N . ILE A 1 811 ? 44.851 -12.792 -9.391 1.00 93.25 811 ILE A N 1
ATOM 6393 C CA . ILE A 1 811 ? 45.593 -12.297 -8.226 1.00 93.25 811 ILE A CA 1
ATOM 6394 C C . ILE A 1 811 ? 44.585 -11.928 -7.142 1.00 93.25 811 ILE A C 1
ATOM 6396 O O . ILE A 1 811 ? 43.672 -11.156 -7.407 1.00 93.25 811 ILE A O 1
ATOM 6400 N N . GLY A 1 812 ? 44.768 -12.452 -5.930 1.00 92.06 812 GLY A N 1
ATOM 6401 C CA . GLY A 1 812 ? 43.823 -12.322 -4.817 1.00 92.06 812 GLY A CA 1
ATOM 6402 C C . GLY A 1 812 ? 43.113 -13.644 -4.524 1.00 92.06 812 GLY A C 1
ATOM 6403 O O . GLY A 1 812 ? 43.613 -14.719 -4.871 1.00 92.06 812 GLY A O 1
ATOM 6404 N N . SER A 1 813 ? 41.956 -13.579 -3.872 1.00 94.81 813 SER A N 1
ATOM 6405 C CA . SER A 1 813 ? 41.237 -14.772 -3.416 1.00 94.81 813 SER A CA 1
ATOM 6406 C C . SER A 1 813 ? 40.427 -15.409 -4.548 1.00 94.81 813 SER A C 1
ATOM 6408 O O . SER A 1 813 ? 39.578 -14.761 -5.151 1.00 94.81 813 SER A O 1
ATOM 6410 N N . LYS A 1 814 ? 40.638 -16.704 -4.820 1.00 94.94 814 LYS A N 1
ATOM 6411 C CA . LYS A 1 814 ? 39.790 -17.476 -5.756 1.00 94.94 814 LYS A CA 1
ATOM 6412 C C . LYS A 1 814 ? 38.364 -17.674 -5.234 1.00 94.94 814 LYS A C 1
ATOM 6414 O O . LYS A 1 814 ? 37.430 -17.843 -6.014 1.00 94.94 814 LYS A O 1
ATOM 6419 N N . GLU A 1 815 ? 38.228 -17.686 -3.921 1.00 96.38 815 GLU A N 1
ATOM 6420 C CA . GLU A 1 815 ? 37.008 -17.950 -3.180 1.00 96.38 815 GLU A CA 1
ATOM 6421 C C . GLU A 1 815 ? 36.981 -17.008 -1.978 1.00 96.38 815 GLU A C 1
ATOM 6423 O O . GLU A 1 815 ? 38.009 -16.818 -1.323 1.00 96.38 815 GLU A O 1
ATOM 6428 N N . ILE A 1 816 ? 35.821 -16.423 -1.699 1.00 97.12 816 ILE A N 1
ATOM 6429 C CA . ILE A 1 816 ? 35.566 -15.616 -0.505 1.00 97.12 816 ILE A CA 1
ATOM 6430 C C . ILE A 1 816 ? 34.230 -16.026 0.108 1.00 97.12 816 ILE A C 1
ATOM 6432 O O . ILE A 1 816 ? 33.305 -16.417 -0.602 1.00 97.12 816 ILE A O 1
ATOM 6436 N N . ILE A 1 817 ? 34.135 -15.921 1.430 1.00 97.44 817 ILE A N 1
ATOM 6437 C CA . ILE A 1 817 ? 32.965 -16.324 2.212 1.00 97.44 817 ILE A CA 1
ATOM 6438 C C . ILE A 1 817 ? 32.470 -15.111 2.999 1.00 97.44 817 ILE A C 1
ATOM 6440 O O . ILE A 1 817 ? 33.282 -14.381 3.578 1.00 97.44 817 ILE A O 1
ATOM 6444 N N . CYS A 1 818 ? 31.156 -14.890 3.039 1.00 97.12 818 CYS A N 1
ATOM 6445 C CA . CYS A 1 818 ? 30.570 -13.835 3.859 1.00 97.12 818 CYS A CA 1
ATOM 6446 C C . CYS A 1 818 ? 30.679 -14.202 5.348 1.00 97.12 818 CYS A C 1
ATOM 6448 O O . CYS A 1 818 ? 30.172 -15.242 5.776 1.00 97.12 818 CYS A O 1
ATOM 6450 N N . GLN A 1 819 ? 31.359 -13.369 6.140 1.00 97.19 819 GLN A N 1
ATOM 6451 C CA . GLN A 1 819 ? 31.631 -13.626 7.556 1.00 97.19 819 GLN A CA 1
ATOM 6452 C C . GLN A 1 819 ? 30.592 -12.983 8.487 1.00 97.19 819 GLN A C 1
ATOM 6454 O O . GLN A 1 819 ? 29.892 -12.041 8.125 1.00 97.19 819 GLN A O 1
ATOM 6459 N N . VAL A 1 820 ? 30.575 -13.428 9.751 1.00 96.56 820 VAL A N 1
ATOM 6460 C CA . VAL A 1 820 ? 29.745 -12.859 10.841 1.00 96.56 820 VAL A CA 1
ATOM 6461 C C . VAL A 1 820 ? 29.991 -11.368 11.110 1.00 96.56 820 VAL A C 1
ATOM 6463 O O . VAL A 1 820 ? 29.219 -10.729 11.813 1.00 96.56 820 VAL A O 1
ATOM 6466 N N . THR A 1 821 ? 31.068 -10.807 10.564 1.00 95.19 821 THR A N 1
ATOM 6467 C CA . THR A 1 821 ? 31.417 -9.382 10.621 1.00 95.19 821 THR A CA 1
ATOM 6468 C C . THR A 1 821 ? 30.678 -8.528 9.585 1.00 95.19 821 THR A C 1
ATOM 6470 O O . THR A 1 821 ? 30.826 -7.310 9.617 1.00 95.19 821 THR A O 1
ATOM 6473 N N . GLY A 1 822 ? 29.933 -9.132 8.648 1.00 94.38 822 GLY A N 1
ATOM 6474 C CA . GLY A 1 822 ? 29.393 -8.432 7.474 1.00 94.38 822 GLY A CA 1
ATOM 6475 C C . GLY A 1 822 ? 30.466 -8.075 6.438 1.00 94.38 822 GLY A C 1
ATOM 6476 O O . GLY A 1 822 ? 30.276 -7.162 5.639 1.00 94.38 822 GLY A O 1
ATOM 6477 N N . VAL A 1 823 ? 31.612 -8.765 6.464 1.00 95.25 823 VAL A N 1
ATOM 6478 C CA . VAL A 1 823 ? 32.746 -8.552 5.554 1.00 95.25 823 VAL A CA 1
ATOM 6479 C C . VAL A 1 823 ? 33.142 -9.877 4.896 1.00 95.25 823 VAL A C 1
ATOM 6481 O O . VAL A 1 823 ? 33.002 -10.952 5.482 1.00 95.25 823 VAL A O 1
ATOM 6484 N N . TRP A 1 824 ? 33.640 -9.804 3.665 1.00 96.06 824 TRP A N 1
ATOM 6485 C CA . TRP A 1 824 ? 34.154 -10.950 2.919 1.00 96.06 824 TRP A CA 1
ATOM 6486 C C . TRP A 1 824 ? 35.513 -11.425 3.451 1.00 96.06 824 TRP A C 1
ATOM 6488 O O . TRP A 1 824 ? 36.371 -10.624 3.815 1.00 96.06 824 TRP A O 1
ATOM 6498 N N . SER A 1 825 ? 35.723 -12.742 3.483 1.00 94.69 825 SER A N 1
ATOM 6499 C CA . SER A 1 825 ? 36.850 -13.382 4.182 1.00 94.69 825 SER A CA 1
ATOM 6500 C C . SER A 1 825 ? 38.250 -13.201 3.578 1.00 94.69 825 SER A C 1
ATOM 6502 O O . SER A 1 825 ? 39.206 -13.737 4.140 1.00 94.69 825 SER A O 1
ATOM 6504 N N . GLY A 1 826 ? 38.394 -12.533 2.433 1.00 91.06 826 GLY A N 1
ATOM 6505 C CA . GLY A 1 826 ? 39.664 -12.425 1.715 1.00 91.06 826 GLY A CA 1
ATOM 6506 C C . GLY A 1 826 ? 39.680 -11.304 0.679 1.00 91.06 826 GLY A C 1
ATOM 6507 O O . GLY A 1 826 ? 38.653 -10.691 0.392 1.00 91.06 826 GLY A O 1
ATOM 6508 N N . ASP A 1 827 ? 40.860 -11.047 0.115 1.00 90.88 827 ASP A N 1
ATOM 6509 C CA . ASP A 1 827 ? 41.086 -9.962 -0.843 1.00 90.88 827 ASP A CA 1
ATOM 6510 C C . ASP A 1 827 ? 40.275 -10.157 -2.132 1.00 90.88 827 ASP A C 1
ATOM 6512 O O . ASP A 1 827 ? 40.349 -11.226 -2.753 1.00 90.88 827 ASP A O 1
ATOM 6516 N N . ILE A 1 828 ? 39.563 -9.104 -2.553 1.00 89.62 828 ILE A N 1
ATOM 6517 C CA . ILE A 1 828 ? 38.835 -9.040 -3.829 1.00 89.62 828 ILE A CA 1
ATOM 6518 C C . ILE A 1 828 ? 39.844 -9.225 -4.975 1.00 89.62 828 ILE A C 1
ATOM 6520 O O . ILE A 1 828 ? 40.819 -8.468 -5.058 1.00 89.62 828 ILE A O 1
ATOM 6524 N N . PRO A 1 829 ? 39.660 -10.223 -5.855 1.00 92.62 829 PRO A N 1
ATOM 6525 C CA . PRO A 1 829 ? 40.674 -10.550 -6.836 1.00 92.62 829 PRO A CA 1
ATOM 6526 C C . PRO A 1 829 ? 40.625 -9.661 -8.080 1.00 92.62 829 PRO A C 1
ATOM 6528 O O . PRO A 1 829 ? 39.614 -9.054 -8.416 1.00 92.62 829 PRO A O 1
ATOM 6531 N N . ASN A 1 830 ? 41.735 -9.654 -8.811 1.00 93.19 830 ASN A N 1
ATOM 6532 C CA . ASN A 1 830 ? 41.891 -9.008 -10.108 1.00 93.19 830 ASN A CA 1
ATOM 6533 C C . ASN A 1 830 ? 42.423 -10.017 -11.134 1.00 93.19 830 ASN A C 1
ATOM 6535 O O . ASN A 1 830 ? 43.237 -10.880 -10.800 1.00 93.19 830 ASN A O 1
ATOM 6539 N N . CYS A 1 831 ? 42.006 -9.882 -12.392 1.00 94.06 831 CYS A N 1
ATOM 6540 C CA . CYS A 1 831 ? 42.495 -10.701 -13.499 1.00 94.06 831 CYS A CA 1
ATOM 6541 C C . CYS A 1 831 ? 43.489 -9.898 -14.340 1.00 94.06 831 CYS A C 1
ATOM 6543 O O . CYS A 1 831 ? 43.098 -8.968 -15.045 1.00 94.06 831 CYS A O 1
ATOM 6545 N N . ILE A 1 832 ? 44.777 -10.255 -14.286 1.00 92.56 832 ILE A N 1
ATOM 6546 C CA . ILE A 1 832 ? 45.825 -9.555 -15.049 1.00 92.56 832 ILE A CA 1
ATOM 6547 C C . ILE A 1 832 ? 46.414 -10.431 -16.152 1.00 92.56 832 ILE A C 1
ATOM 6549 O O . ILE A 1 832 ? 46.419 -11.660 -16.063 1.00 92.56 832 ILE A O 1
ATOM 6553 N N . LEU A 1 833 ? 46.890 -9.797 -17.224 1.00 89.44 833 LEU A N 1
ATOM 6554 C CA . LEU A 1 833 ? 47.377 -10.501 -18.404 1.00 89.44 833 LEU A CA 1
ATOM 6555 C C . LEU A 1 833 ? 48.643 -11.301 -18.063 1.00 89.44 833 LEU A C 1
ATOM 6557 O O . LEU A 1 833 ? 49.574 -10.802 -17.426 1.00 89.44 833 LEU A O 1
ATOM 6561 N N . ARG A 1 834 ? 48.721 -12.552 -18.528 1.00 80.19 834 ARG A N 1
ATOM 6562 C CA . ARG A 1 834 ? 49.803 -13.483 -18.152 1.00 80.19 834 ARG A CA 1
ATOM 6563 C C . ARG A 1 834 ? 51.215 -13.033 -18.567 1.00 80.19 834 ARG A C 1
ATOM 6565 O O . ARG A 1 834 ? 52.213 -13.538 -18.050 1.00 80.19 834 ARG A O 1
ATOM 6572 N N . THR A 1 835 ? 51.330 -12.097 -19.508 1.00 75.94 835 THR A N 1
ATOM 6573 C CA . THR A 1 835 ? 52.599 -11.445 -19.876 1.00 75.94 835 THR A CA 1
ATOM 6574 C C . THR A 1 835 ? 53.062 -10.424 -18.845 1.00 75.94 835 THR A C 1
ATOM 6576 O O . THR A 1 835 ? 54.265 -10.296 -18.618 1.00 75.94 835 THR A O 1
ATOM 6579 N N . ASP A 1 836 ? 52.132 -9.745 -18.182 1.00 73.00 836 ASP A N 1
ATOM 6580 C CA . ASP A 1 836 ? 52.434 -8.642 -17.270 1.00 73.00 836 ASP A CA 1
ATOM 6581 C C . ASP A 1 836 ? 52.936 -9.185 -15.933 1.00 73.00 836 ASP A C 1
ATOM 6583 O O . ASP A 1 836 ? 53.865 -8.636 -15.352 1.00 73.00 836 ASP A O 1
ATOM 6587 N N . ILE A 1 837 ? 52.458 -10.363 -15.523 1.00 66.94 837 ILE A N 1
ATOM 6588 C CA . ILE A 1 837 ? 53.027 -11.141 -14.409 1.00 66.94 837 ILE A CA 1
ATOM 6589 C C . ILE A 1 837 ? 54.520 -11.399 -14.637 1.00 66.94 837 ILE A C 1
ATOM 6591 O O . ILE A 1 837 ? 55.335 -11.212 -13.734 1.00 66.94 837 ILE A O 1
ATOM 6595 N N . LYS A 1 838 ? 54.912 -11.772 -15.864 1.00 71.19 838 LYS A N 1
ATOM 6596 C CA . LYS A 1 838 ? 56.327 -11.979 -16.204 1.00 71.19 838 LYS A CA 1
ATOM 6597 C C . LYS A 1 838 ? 57.116 -10.672 -16.142 1.00 71.19 838 LYS A C 1
ATOM 6599 O O . LYS A 1 838 ? 58.231 -10.696 -15.635 1.00 71.19 838 LYS A O 1
ATOM 6604 N N . GLN A 1 839 ? 56.550 -9.554 -16.605 1.00 65.25 839 GLN A N 1
ATOM 6605 C CA . GLN A 1 839 ? 57.162 -8.219 -16.504 1.00 65.25 839 GLN A CA 1
ATOM 6606 C C . GLN A 1 839 ? 57.354 -7.794 -15.037 1.00 65.25 839 GLN A C 1
ATOM 6608 O O . GLN A 1 839 ? 58.451 -7.389 -14.658 1.00 65.25 839 GLN A O 1
ATOM 6613 N N . VAL A 1 840 ? 56.326 -7.949 -14.195 1.00 70.00 840 VAL A N 1
ATOM 6614 C CA . VAL A 1 840 ? 56.353 -7.616 -12.760 1.00 70.00 840 VAL A CA 1
ATOM 6615 C C . VAL A 1 840 ? 57.385 -8.463 -12.014 1.00 70.00 840 VAL A C 1
ATOM 6617 O O . VAL A 1 840 ? 58.178 -7.914 -11.251 1.00 70.00 840 VAL A O 1
ATOM 6620 N N . ILE A 1 841 ? 57.448 -9.774 -12.277 1.00 72.88 841 ILE A N 1
ATOM 6621 C CA . ILE A 1 841 ? 58.482 -10.651 -11.705 1.00 72.88 841 ILE A CA 1
ATOM 6622 C C . ILE A 1 841 ? 59.877 -10.229 -12.188 1.00 72.88 841 ILE A C 1
ATOM 6624 O O . ILE A 1 841 ? 60.791 -10.125 -11.371 1.00 72.88 841 ILE A O 1
ATOM 6628 N N . LEU A 1 842 ? 60.055 -9.929 -13.482 1.00 71.69 842 LEU A N 1
ATOM 6629 C CA . LEU A 1 842 ? 61.349 -9.505 -14.030 1.00 71.69 842 LEU A CA 1
ATOM 6630 C C . LEU A 1 842 ? 61.839 -8.203 -13.374 1.00 71.69 842 LEU A C 1
ATOM 6632 O O . LEU A 1 842 ? 62.982 -8.130 -12.924 1.00 71.69 842 LEU A O 1
ATOM 6636 N N . LEU A 1 843 ? 60.961 -7.201 -13.271 1.00 76.19 843 LEU A N 1
ATOM 6637 C CA . LEU A 1 843 ? 61.238 -5.926 -12.609 1.00 76.19 843 LEU A CA 1
ATOM 6638 C C . LEU A 1 843 ? 61.525 -6.128 -11.118 1.00 76.19 843 LEU A C 1
ATOM 6640 O O . LEU A 1 843 ? 62.521 -5.606 -10.622 1.00 76.19 843 LEU A O 1
ATOM 6644 N N . GLY A 1 844 ? 60.723 -6.932 -10.415 1.00 75.69 844 GLY A N 1
ATOM 6645 C CA . GLY A 1 844 ? 60.938 -7.276 -9.007 1.00 75.69 844 GLY A CA 1
ATOM 6646 C C . GLY A 1 844 ? 62.297 -7.939 -8.759 1.00 75.69 844 GLY A C 1
ATOM 6647 O O . GLY A 1 844 ? 63.023 -7.538 -7.848 1.00 75.69 844 GLY A O 1
ATOM 6648 N N . CYS A 1 845 ? 62.701 -8.884 -9.614 1.00 81.38 845 CYS A N 1
ATOM 6649 C CA . CYS A 1 845 ? 64.032 -9.488 -9.568 1.00 81.38 845 CYS A CA 1
ATOM 6650 C C . CYS A 1 845 ? 65.145 -8.461 -9.832 1.00 81.38 845 CYS A C 1
ATOM 6652 O O . CYS A 1 845 ? 66.137 -8.448 -9.102 1.00 81.38 845 CYS A O 1
ATOM 6654 N N . VAL A 1 846 ? 64.988 -7.572 -10.820 1.00 81.75 846 VAL A N 1
ATOM 6655 C CA . VAL A 1 846 ? 65.968 -6.508 -11.108 1.00 81.75 846 VAL A CA 1
ATOM 6656 C C . VAL A 1 846 ? 66.099 -5.542 -9.926 1.00 81.75 846 VAL A C 1
ATOM 6658 O O . VAL A 1 846 ? 67.218 -5.283 -9.485 1.00 81.75 846 VAL A O 1
ATOM 6661 N N . PHE A 1 847 ? 64.993 -5.060 -9.352 1.00 82.69 847 PHE A N 1
ATOM 6662 C CA . PHE A 1 847 ? 65.023 -4.186 -8.175 1.00 82.69 847 PHE A CA 1
ATOM 6663 C C . PHE A 1 847 ? 65.590 -4.891 -6.936 1.00 82.69 847 PHE A C 1
ATOM 6665 O O . PHE A 1 847 ? 66.361 -4.277 -6.199 1.00 82.69 847 PHE A O 1
ATOM 6672 N N . GLY A 1 848 ? 65.302 -6.181 -6.738 1.00 83.75 848 GLY A N 1
ATOM 6673 C CA . GLY A 1 848 ? 65.908 -6.993 -5.679 1.00 83.75 848 GLY A CA 1
ATOM 6674 C C . GLY A 1 848 ? 67.428 -7.124 -5.832 1.00 83.75 848 GLY A C 1
ATOM 6675 O O . GLY A 1 848 ? 68.167 -6.898 -4.874 1.00 83.75 848 GLY A O 1
ATOM 6676 N N . ILE A 1 849 ? 67.915 -7.403 -7.046 1.00 85.94 849 ILE A N 1
ATOM 6677 C CA . ILE A 1 849 ? 69.353 -7.485 -7.356 1.00 85.94 849 ILE A CA 1
ATOM 6678 C C . ILE A 1 849 ? 70.034 -6.120 -7.180 1.00 85.94 849 ILE A C 1
ATOM 6680 O O . ILE A 1 849 ? 71.102 -6.046 -6.572 1.00 85.94 849 ILE A O 1
ATOM 6684 N N . VAL A 1 850 ? 69.419 -5.031 -7.654 1.00 85.44 850 VAL A N 1
ATOM 6685 C CA . VAL A 1 850 ? 69.937 -3.664 -7.471 1.00 85.44 850 VAL A CA 1
ATOM 6686 C C . VAL A 1 850 ? 69.960 -3.282 -5.988 1.00 85.44 850 VAL A C 1
ATOM 6688 O O . VAL A 1 850 ? 70.966 -2.755 -5.516 1.00 85.44 850 VAL A O 1
ATOM 6691 N N . GLY A 1 851 ? 68.912 -3.605 -5.226 1.00 85.94 851 GLY A N 1
ATOM 6692 C CA . GLY A 1 851 ? 68.849 -3.390 -3.779 1.00 85.94 851 GLY A CA 1
ATOM 6693 C C . GLY A 1 851 ? 69.942 -4.151 -3.025 1.00 85.94 851 GLY A C 1
ATOM 6694 O O . GLY A 1 851 ? 70.649 -3.562 -2.205 1.00 85.94 851 GLY A O 1
ATOM 6695 N N . LEU A 1 852 ? 70.159 -5.428 -3.360 1.00 87.12 852 LEU A N 1
ATOM 6696 C CA . LEU A 1 852 ? 71.258 -6.237 -2.821 1.00 87.12 852 LEU A CA 1
ATOM 6697 C C . LEU A 1 852 ? 72.634 -5.678 -3.207 1.00 87.12 852 LEU A C 1
ATOM 6699 O O . LEU A 1 852 ? 73.523 -5.623 -2.360 1.00 87.12 852 LEU A O 1
ATOM 6703 N N . ALA A 1 853 ? 72.816 -5.205 -4.442 1.00 83.50 853 ALA A N 1
ATOM 6704 C CA . ALA A 1 853 ? 74.058 -4.569 -4.879 1.00 83.50 853 ALA A CA 1
ATOM 6705 C C . ALA A 1 853 ? 74.323 -3.244 -4.139 1.00 83.50 853 ALA A C 1
ATOM 6707 O O . ALA A 1 853 ? 75.461 -2.971 -3.751 1.00 83.50 853 ALA A O 1
ATOM 6708 N N . VAL A 1 854 ? 73.286 -2.440 -3.878 1.00 85.44 854 VAL A N 1
ATOM 6709 C CA . VAL A 1 854 ? 73.376 -1.219 -3.060 1.00 85.44 854 VAL A CA 1
ATOM 6710 C C . VAL A 1 854 ? 73.707 -1.561 -1.604 1.00 85.44 854 VAL A C 1
ATOM 6712 O O . VAL A 1 854 ? 74.628 -0.963 -1.050 1.00 85.44 854 VAL A O 1
ATOM 6715 N N . LEU A 1 855 ? 73.057 -2.562 -1.001 1.00 83.62 855 LEU A N 1
ATOM 6716 C CA . LEU A 1 855 ? 73.371 -3.057 0.348 1.00 83.62 855 LEU A CA 1
ATOM 6717 C C . LEU A 1 855 ? 74.801 -3.609 0.456 1.00 83.62 855 LEU A C 1
ATOM 6719 O O . LEU A 1 855 ? 75.513 -3.295 1.413 1.00 83.62 855 LEU A O 1
ATOM 6723 N N . ALA A 1 856 ? 75.266 -4.366 -0.538 1.00 82.56 856 ALA A N 1
ATOM 6724 C CA . ALA A 1 856 ? 76.645 -4.847 -0.622 1.00 82.56 856 ALA A CA 1
ATOM 6725 C C . ALA A 1 856 ? 77.645 -3.683 -0.746 1.00 82.56 856 ALA A C 1
ATOM 6727 O O . ALA A 1 856 ? 78.690 -3.674 -0.095 1.00 82.56 856 ALA A O 1
ATOM 6728 N N . ARG A 1 857 ? 77.309 -2.647 -1.526 1.00 81.50 857 ARG A N 1
ATOM 6729 C CA . ARG A 1 857 ? 78.139 -1.443 -1.679 1.00 81.50 857 ARG A CA 1
ATOM 6730 C C . ARG A 1 857 ? 78.167 -0.599 -0.402 1.00 81.50 857 ARG A C 1
ATOM 6732 O O . ARG A 1 857 ? 79.237 -0.124 -0.027 1.00 81.50 857 ARG A O 1
ATOM 6739 N N . LEU A 1 858 ? 77.041 -0.454 0.298 1.00 81.06 858 LEU A N 1
ATOM 6740 C CA . LEU A 1 858 ? 76.952 0.234 1.591 1.00 81.06 858 LEU A CA 1
ATOM 6741 C C . LEU A 1 858 ? 77.729 -0.517 2.679 1.00 81.06 858 LEU A C 1
ATOM 6743 O O . LEU A 1 858 ? 78.556 0.088 3.355 1.00 81.06 858 LEU A O 1
ATOM 6747 N N . THR A 1 859 ? 77.561 -1.836 2.801 1.00 76.88 859 THR A N 1
ATOM 6748 C CA . THR A 1 859 ? 78.327 -2.651 3.764 1.00 76.88 859 THR A CA 1
ATOM 6749 C C . THR A 1 859 ? 79.826 -2.677 3.446 1.00 76.88 859 THR A C 1
ATOM 6751 O O . THR A 1 859 ? 80.641 -2.604 4.369 1.00 76.88 859 THR A O 1
ATOM 6754 N N . PHE A 1 860 ? 80.220 -2.671 2.167 1.00 74.06 860 PHE A N 1
ATOM 6755 C CA . PHE A 1 860 ? 81.614 -2.475 1.753 1.00 74.06 860 PHE A CA 1
ATOM 6756 C C . PHE A 1 860 ? 82.149 -1.086 2.142 1.00 74.06 860 PHE A C 1
ATOM 6758 O O . PHE A 1 860 ? 83.259 -0.984 2.662 1.00 74.06 860 PHE A O 1
ATOM 6765 N N . LEU A 1 861 ? 81.368 -0.014 1.960 1.00 71.69 861 LEU A N 1
ATOM 6766 C CA . LEU A 1 861 ? 81.747 1.344 2.372 1.00 71.69 861 LEU A CA 1
ATOM 6767 C C . LEU A 1 861 ? 81.846 1.488 3.902 1.00 71.69 861 LEU A C 1
ATOM 6769 O O . LEU A 1 861 ? 82.787 2.117 4.388 1.00 71.69 861 LEU A O 1
ATOM 6773 N N . CYS A 1 862 ? 80.951 0.855 4.665 1.00 65.25 862 CYS A N 1
ATOM 6774 C CA . CYS A 1 862 ? 81.036 0.770 6.125 1.00 65.25 862 CYS A CA 1
ATOM 6775 C C . CYS A 1 862 ? 82.290 0.001 6.572 1.00 65.25 862 CYS A C 1
ATOM 6777 O O . CYS A 1 862 ? 83.048 0.506 7.399 1.00 65.25 862 CYS A O 1
ATOM 6779 N N . ARG A 1 863 ? 82.587 -1.159 5.965 1.00 65.06 863 ARG A N 1
ATOM 6780 C CA . ARG A 1 863 ? 83.835 -1.905 6.219 1.00 65.06 863 ARG A CA 1
ATOM 6781 C C . ARG A 1 863 ? 85.083 -1.093 5.858 1.00 65.06 863 ARG A C 1
ATOM 6783 O O . ARG A 1 863 ? 86.047 -1.103 6.617 1.00 65.06 863 ARG A O 1
ATOM 6790 N N . LYS A 1 864 ? 85.055 -0.319 4.767 1.00 56.66 864 LYS A N 1
ATOM 6791 C CA . LYS A 1 864 ? 86.164 0.559 4.349 1.00 56.66 864 LYS A CA 1
ATOM 6792 C C . LYS A 1 864 ? 86.372 1.763 5.283 1.00 56.66 864 LYS A C 1
ATOM 6794 O O . LYS A 1 864 ? 87.493 2.256 5.378 1.00 56.66 864 LYS A O 1
ATOM 6799 N N . LYS A 1 865 ? 85.334 2.215 6.002 1.00 54.38 865 LYS A N 1
ATOM 6800 C CA . LYS A 1 865 ? 85.445 3.225 7.076 1.00 54.38 865 LYS A CA 1
ATOM 6801 C C . LYS A 1 865 ? 85.842 2.643 8.441 1.00 54.38 865 LYS A C 1
ATOM 6803 O O . LYS A 1 865 ? 86.298 3.398 9.290 1.00 54.38 865 LYS A O 1
ATOM 6808 N N . GLY A 1 866 ? 85.756 1.327 8.639 1.00 50.59 866 GLY A N 1
ATOM 6809 C CA . GLY A 1 866 ? 86.126 0.655 9.891 1.00 50.59 866 GLY A CA 1
ATOM 6810 C C . GLY A 1 866 ? 87.631 0.531 10.172 1.00 50.59 866 GLY A C 1
ATOM 6811 O O . GLY A 1 866 ? 87.996 -0.096 11.159 1.00 50.59 866 GLY A O 1
ATOM 6812 N N . HIS A 1 867 ? 88.512 1.084 9.326 1.00 47.06 867 HIS A N 1
ATOM 6813 C CA . HIS A 1 867 ? 89.959 0.849 9.420 1.00 47.06 867 HIS A CA 1
ATOM 6814 C C . HIS A 1 867 ? 90.828 2.120 9.325 1.00 47.06 867 HIS A C 1
ATOM 6816 O O . HIS A 1 867 ? 91.852 2.119 8.641 1.00 47.06 867 HIS A O 1
ATOM 6822 N N . LYS A 1 868 ? 90.460 3.204 10.031 1.00 39.34 868 LYS A N 1
ATOM 6823 C CA . LYS A 1 868 ? 91.400 4.290 10.394 1.00 39.34 868 LYS A CA 1
ATOM 6824 C C . LYS A 1 868 ? 90.888 5.189 11.534 1.00 39.34 868 LYS A C 1
ATOM 6826 O O . LYS A 1 868 ? 89.919 5.908 11.351 1.00 39.34 868 LYS A O 1
ATOM 6831 N N . GLY A 1 869 ? 91.636 5.212 12.642 1.00 39.16 869 GLY A N 1
ATOM 6832 C CA . GLY A 1 869 ? 91.888 6.418 13.446 1.00 39.16 869 GLY A CA 1
ATOM 6833 C C . GLY A 1 869 ? 90.775 6.985 14.342 1.00 39.16 869 GLY A C 1
ATOM 6834 O O . GLY A 1 869 ? 89.955 7.782 13.905 1.00 39.16 869 GLY A O 1
ATOM 6835 N N . ASN A 1 870 ? 90.903 6.723 15.648 1.00 35.91 870 ASN A N 1
ATOM 6836 C CA . ASN A 1 870 ? 90.626 7.702 16.719 1.00 35.91 870 ASN A CA 1
ATOM 6837 C C . ASN A 1 870 ? 91.270 9.085 16.385 1.00 35.91 870 ASN A C 1
ATOM 6839 O O . ASN A 1 870 ? 92.278 9.109 15.684 1.00 35.91 870 ASN A O 1
ATOM 6843 N N . GLN A 1 871 ? 90.822 10.253 16.877 1.00 37.91 871 GLN A N 1
ATOM 6844 C CA . GLN A 1 871 ? 90.177 10.534 18.171 1.00 37.91 871 GLN A CA 1
ATOM 6845 C C . GLN A 1 871 ? 89.506 11.941 18.218 1.00 37.91 871 GLN A C 1
ATOM 6847 O O . GLN A 1 871 ? 90.034 12.872 17.626 1.00 37.91 871 GLN A O 1
ATOM 6852 N N . LYS A 1 872 ? 88.440 12.087 19.034 1.00 38.50 872 LYS A N 1
ATOM 6853 C CA . LYS A 1 872 ? 87.965 13.293 19.781 1.00 38.50 872 LYS A CA 1
ATOM 6854 C C . LYS A 1 872 ? 87.753 14.663 19.086 1.00 38.50 872 LYS A C 1
ATOM 6856 O O . LYS A 1 872 ? 88.711 15.336 18.730 1.00 38.50 872 LYS A O 1
ATOM 6861 N N . LEU A 1 873 ? 86.538 15.210 19.258 1.00 32.53 873 LEU A N 1
ATOM 6862 C CA . LEU A 1 873 ? 86.344 16.440 20.056 1.00 32.53 873 LEU A CA 1
ATOM 6863 C C . LEU A 1 873 ? 84.965 16.457 20.759 1.00 32.53 873 LEU A C 1
ATOM 6865 O O . LEU A 1 873 ? 84.104 15.634 20.463 1.00 32.53 873 LEU A O 1
ATOM 6869 N N . VAL A 1 874 ? 84.821 17.346 21.744 1.00 36.81 874 VAL A N 1
ATOM 6870 C CA . VAL A 1 874 ? 83.836 17.386 22.845 1.00 36.81 874 VAL A CA 1
ATOM 6871 C C . VAL A 1 874 ? 83.603 18.878 23.146 1.00 36.81 874 VAL A C 1
ATOM 6873 O O . VAL A 1 874 ? 84.593 19.605 23.156 1.00 36.81 874 VAL A O 1
ATOM 6876 N N . SER A 1 875 ? 82.406 19.424 23.387 1.00 35.00 875 SER A N 1
ATOM 6877 C CA . SER A 1 875 ? 81.005 18.930 23.420 1.00 35.00 875 SER A CA 1
ATOM 6878 C C . SER A 1 875 ? 80.054 20.142 23.382 1.00 35.00 875 SER A C 1
ATOM 6880 O O . SER A 1 875 ? 80.545 21.234 23.630 1.00 35.00 875 SER A O 1
ATOM 6882 N N . GLU A 1 876 ? 78.730 19.954 23.228 1.00 31.08 876 GLU A N 1
ATOM 6883 C CA . GLU A 1 876 ? 77.713 20.621 24.084 1.00 31.08 876 GLU A CA 1
ATOM 6884 C C . GLU A 1 876 ? 76.270 20.135 23.825 1.00 31.08 876 GLU A C 1
ATOM 6886 O O . GLU A 1 876 ? 75.988 19.486 22.818 1.00 31.08 876 GLU A O 1
ATOM 6891 N N . VAL A 1 877 ? 75.376 20.403 24.786 1.00 36.59 877 VAL A N 1
ATOM 6892 C CA . VAL A 1 877 ? 73.970 19.955 24.853 1.00 36.59 877 VAL A CA 1
ATOM 6893 C C . VAL A 1 877 ? 73.064 21.179 25.011 1.00 36.59 877 VAL A C 1
ATOM 6895 O O . VAL A 1 877 ? 73.395 22.073 25.788 1.00 36.59 877 VAL A O 1
ATOM 6898 N N . PRO A 1 878 ? 71.886 21.195 24.365 1.00 33.91 878 PRO A N 1
ATOM 6899 C CA . PRO A 1 878 ? 70.675 21.570 25.103 1.00 33.91 878 PRO A CA 1
ATOM 6900 C C . PRO A 1 878 ? 69.564 20.508 25.033 1.00 33.91 878 PRO A C 1
ATOM 6902 O O . PRO A 1 878 ? 69.520 19.658 24.147 1.00 33.91 878 PRO A O 1
ATOM 6905 N N . VAL A 1 879 ? 68.664 20.577 26.014 1.00 34.03 879 VAL A N 1
ATOM 6906 C CA . VAL A 1 879 ? 67.510 19.686 26.243 1.00 34.03 879 VAL A CA 1
ATOM 6907 C C . VAL A 1 879 ? 66.218 20.333 25.702 1.00 34.03 879 VAL A C 1
ATOM 6909 O O . VAL A 1 879 ? 66.218 21.533 25.445 1.00 34.03 879 VAL A O 1
ATOM 6912 N N . THR A 1 880 ? 65.121 19.555 25.639 1.00 30.39 880 THR A N 1
ATOM 6913 C CA . THR A 1 880 ? 63.702 19.866 25.282 1.00 30.39 880 THR A CA 1
ATOM 6914 C C . THR A 1 880 ? 63.303 19.529 23.835 1.00 30.39 880 THR A C 1
ATOM 6916 O O . THR A 1 880 ? 64.099 19.718 22.925 1.00 30.39 880 THR A O 1
ATOM 6919 N N . SER A 1 881 ? 62.110 18.984 23.544 1.00 31.31 881 SER A N 1
ATOM 6920 C CA . SER A 1 881 ? 61.046 18.375 24.383 1.00 31.31 881 SER A CA 1
ATOM 6921 C C . SER A 1 881 ? 60.207 17.374 23.553 1.00 31.31 881 SER A C 1
ATOM 6923 O O . SER A 1 881 ? 60.331 17.309 22.332 1.00 31.31 881 SER A O 1
ATOM 6925 N N . GLN A 1 882 ? 59.356 16.568 24.204 1.00 38.28 882 GLN A N 1
ATOM 6926 C CA . GLN A 1 882 ? 58.358 15.720 23.528 1.00 38.28 882 GLN A CA 1
ATOM 6927 C C . GLN A 1 882 ? 57.165 16.547 23.016 1.00 38.28 882 GLN A C 1
ATOM 6929 O O . GLN A 1 882 ? 56.635 17.328 23.798 1.00 38.28 882 GLN A O 1
ATOM 6934 N N . GLN A 1 883 ? 56.655 16.266 21.806 1.00 31.00 883 GLN A N 1
ATOM 6935 C CA . GLN A 1 883 ? 55.206 16.151 21.521 1.00 31.00 883 GLN A CA 1
ATOM 6936 C C . GLN A 1 883 ? 54.920 15.580 20.113 1.00 31.00 883 GLN A C 1
ATOM 6938 O O . GLN A 1 883 ? 55.689 15.821 19.193 1.00 31.00 883 GLN A O 1
ATOM 6943 N N . GLU A 1 884 ? 53.802 14.839 19.995 1.00 31.19 884 GLU A N 1
ATOM 6944 C CA . GLU A 1 884 ? 52.997 14.537 18.778 1.00 31.19 884 GLU A CA 1
ATOM 6945 C C . GLU A 1 884 ? 53.712 13.884 17.561 1.00 31.19 884 GLU A C 1
ATOM 6947 O O . GLU A 1 884 ? 54.618 14.438 16.960 1.00 31.19 884 GLU A O 1
ATOM 6952 N N . ARG A 1 885 ? 53.384 12.676 17.066 1.00 32.19 885 ARG A N 1
ATOM 6953 C CA . ARG A 1 885 ? 52.112 11.921 16.967 1.00 32.19 885 ARG A CA 1
ATOM 6954 C C . ARG A 1 885 ? 50.965 12.681 16.274 1.00 32.19 885 ARG A C 1
ATOM 6956 O O . ARG A 1 885 ? 50.028 13.087 16.948 1.00 32.19 885 ARG A O 1
ATOM 6963 N N . MET A 1 886 ? 50.951 12.711 14.930 1.00 31.56 886 MET A N 1
ATOM 6964 C CA . MET A 1 886 ? 49.732 12.408 14.144 1.00 31.56 886 MET A CA 1
ATOM 6965 C C . MET A 1 886 ? 49.923 12.324 12.613 1.00 31.56 886 MET A C 1
ATOM 6967 O O . MET A 1 886 ? 50.765 13.009 12.052 1.00 31.56 886 MET A O 1
ATOM 6971 N N . LYS A 1 887 ? 49.012 11.565 11.971 1.00 29.33 887 LYS A N 1
ATOM 6972 C CA . LYS A 1 887 ? 48.521 11.684 10.575 1.00 29.33 887 LYS A CA 1
ATOM 6973 C C . LYS A 1 887 ? 49.528 11.514 9.418 1.00 29.33 887 LYS A C 1
ATOM 6975 O O . LYS A 1 887 ? 50.208 12.459 9.051 1.00 29.33 887 LYS A O 1
ATOM 6980 N N . PHE A 1 888 ? 49.414 10.394 8.691 1.00 30.00 888 PHE A N 1
ATOM 6981 C CA . PHE A 1 888 ? 48.781 10.408 7.355 1.00 30.00 888 PHE A CA 1
ATOM 6982 C C . PHE A 1 888 ? 48.448 8.982 6.871 1.00 30.00 888 PHE A C 1
ATOM 6984 O O . PHE A 1 888 ? 49.316 8.244 6.418 1.00 30.00 888 PHE A O 1
ATOM 6991 N N . GLN A 1 889 ? 47.172 8.597 6.951 1.00 34.50 889 GLN A N 1
ATOM 6992 C CA . GLN A 1 889 ? 46.644 7.404 6.283 1.00 34.50 889 GLN A CA 1
ATOM 6993 C C . GLN A 1 889 ? 45.161 7.651 5.964 1.00 34.50 889 GLN A C 1
ATOM 6995 O O . GLN A 1 889 ? 44.323 7.583 6.858 1.00 34.50 889 GLN A O 1
ATOM 7000 N N . ARG A 1 890 ? 44.873 8.050 4.715 1.00 32.91 890 ARG A N 1
ATOM 7001 C CA . ARG A 1 890 ? 43.571 7.985 4.008 1.00 32.91 890 ARG A CA 1
ATOM 7002 C C . ARG A 1 890 ? 43.679 8.730 2.672 1.00 32.91 890 ARG A C 1
ATOM 7004 O O . ARG A 1 890 ? 43.605 9.956 2.646 1.00 32.91 890 ARG A O 1
ATOM 7011 N N . ARG A 1 891 ? 43.888 7.960 1.602 1.00 32.22 891 ARG A N 1
ATOM 7012 C CA . ARG A 1 891 ? 43.539 8.198 0.185 1.00 32.22 891 ARG A CA 1
ATOM 7013 C C . ARG A 1 891 ? 44.256 7.127 -0.640 1.00 32.22 891 ARG A C 1
ATOM 7015 O O . ARG A 1 891 ? 45.377 7.350 -1.084 1.00 32.22 891 ARG A O 1
ATOM 7022 N N . PHE A 1 892 ? 43.661 5.946 -0.713 1.00 32.78 892 PHE A N 1
ATOM 7023 C CA . PHE A 1 892 ? 43.006 5.438 -1.917 1.00 32.78 892 PHE A CA 1
ATOM 7024 C C . PHE A 1 892 ? 41.883 4.498 -1.464 1.00 32.78 892 PHE A C 1
ATOM 7026 O O . PHE A 1 892 ? 41.989 4.030 -0.305 1.00 32.78 892 PHE A O 1
#

Secondary structure (DSSP, 8-state):
----------------------------------------------------------------------------PPPPPTT-SS--TTTTTPBPSSSB-STTHHHHT-B-TTHHHHB--EES-EEETT---EEEEEEEE-S-S--EEEETTTEEEEEEE-TTSEEEEEPPP-S--EEEEEEEESSTTS---EEEEEEEE-GGGS-GGGEEEEETHHHHHTTTSTT--S-EEEEE-GGGS--SEEEEEEEEEEEESSTTSTT-EEEEEEEEEEEEEEE-SSEEEE---PPPTTTTT--EEEEEEEETTS-TT-SS---EEE--EE-TTTS-HHHHH-HHHHHHHHHHHHHHHHTTSPP-TTTSPPPPSBHHHHHH-TTTEEE-TTS-GGGT---TTSTT-SEEEEESSPPTTT--EEEEEE-TTSBBP-TTT-TT---EESS-TT--SSTTSTT-STTHHHIIIIIHHHIIIIISSS-HHHHHHHSPPP-STT--PPEEEEEETTTEEE-TTS-EEE---SEEEEEEEETTTTEEEEEEEEEEE-TTSPEEEEEEEEEEEEE-TTPPPEEEEE-TTS-EEEEETTEEPP-SS-SEEEETTEEEEE-TT--EEEEETTS-EEEEEEETTEEEEEEEE-GGGTT-EESTT---SS-GGGSSB-TTS-B--TT--HHHHHHHHHHTB--TTT------SHHHIIIIISS-SB-TT----SS----TT-HHHHHHHHHHTT-HHHHHHHHHH--HHHHHHHHHHHHHHHHHHHHT----B----PPPTTEEEE----BTT-EEEEEEPTTEEEES-SEEEB-TTSSBSSPPPEEEEHHHHHHHHHHHHHHHHHHHHHHHHHHHHHHHHTTS------------------------